Protein AF-0000000073405366 (afdb_homodimer)

Organism: Sulfolobus acidocaldarius (strain ATCC 33909 / DSM 639 / JCM 8929 / NBRC 15157 / NCIMB 11770) (NCBI:txid330779)

Secondary structure (DSSP, 8-state):
-EEEEEEHHHHHHHHHHHTT--EEEE---TTTHHHHHHHHHHHHTTS---EEEE-SSHHHHHHHHHHHHHTT--EEEEE-HHHHHHTHHHHHHHHHTT---EEEEEE----SS---S--SHHHHTTTTSS-EEEE-SSHHHHHHHHHHHHHHHT-TTT---EEEEEETTTTTT-EEEEEEPPHHHHHHHSPSPEES---BTTB----SPPPPHHHHHHHHHHHHHHHHHHHHHHHHHHHHHHHHT-TTS--SSSSEEES-TT-SEEEEE-STTHHHHHHHHHHHHHTT--EEEEE-SEEES--HHHHHHHHTT-SEEEEEESS-BTTTB-HHHHHHHTT-SSS-EEEEE--GGG----HHHHHHHHHHHHH--S-SEEE--SS------PPPPEE--/-EEEEEEHHHHHHHHHHHTT--EEEE---TTTHHHHHHHHHHHHTTS---EEEE-SSHHHHHHHHHHHHHTT--EEEEE-HHHHHHTHHHHHHHHHTT---EEEEEE---SSS---S--SHHHHTTTTSS-EEEE-SSHHHHHHHHHHHHHHHT-TTT---EEEEEETTTTTT-EEEEEEPPHHHHHHHS-S-EES---BTTB----SPPPPHHHHHHHHHHHHHHHHHHHHHHHHHHHHHHHHT--SS--SSSSEEES-TT-SEEEEE-STTHHHHHHHHHHHHHTT--EEEEE-SEEES--HHHHHHHHTT-SEEEEEESS-BTTTB-HHHHHHHTT-SSS-EEEEE--GGG----HHHHHHHHHHHHH--S-SEEE--SS------PPPPEE--

Foldseek 3Di:
DDKDWDFLLLLLLLLCLLLQFAEFQEEDDPPNNVNLVNNVVCVVVVSHNHHYDYDDALLVRLVVQLQCQLQVTAGEYEEEAVSLVSVQVVLLVSQLQLTEYEYEYQYFFHDVVDFRFWFCASVLVNLVRLAWEFEDQASQRSNLVRLVQQQLCQPPLASGYYYYYATGPPRRHGIDIYDRWDSVLSCVLHDRGDDDHHCDVVDHDDGPDDDPPVRSVVSVVSSVVSQVVSQCVQLVSQVVCCVRTNVPDRSNHQKDKFLQPQALEEEEEEHNQVVLLNVLCVVVVVVVHRYIYIYHGISTPPDLVVLCVRHEPHQAYEYEHSHAPPPPAHPVQVVSPVRYPRHQYAYEHECYSNQDQGNVNSNVVVVVVVVPDDDRYHYDHPDDDDDDDDDDDDDDD/DDKDWDFLLLLLLLLCLLLQFAEFQEEDDPPNNVNLVNNVVCVVVVSHNHHYDYDDALLVRLVVQLQCQLQQTAGEYEEEAVRLVSVQVVLLVSQLQLTEYEYEYQYFFHDVVDFRFWFCASVLVNLVRLAWEFEDQASQRSNLVRLVQQQLCQPPLASGYYYYYAHGPVRRHGIDIYDRWDSVLSCVLHDRGDDDHHCDVVDHDDGPDDDDPVRSVVSVVSSVVSQVVSQCVQLVSQVVCCVRTNVPDRSNHQKDKFLQPQALEEEEEEHNQVVLLNVLCVVVVVVVHRYIYIYHGISTPPDLVVLCVRHEPHQAYEYEHSHAPPPPAHPVQVVSPVRYPRHQYAYEHECYSNQDQGNVNSNVVVVVVVVPDDDRYHYDHPDDDDDDDDDDDDDDD

Sequence (794 aa):
MIRKIISGNEAVATAVKLARVGLTGIYPITPQTSIIEKLAEMKAQGEIQTEIVRVESEHSAMAATYGAALAGIRAFTATASQGLLYMHEMVWWVAGSRVPVVMVVGTRAVGAPWNIWNEHTDFTSERDSGWIMAFASNPQEALDLTIQAFRISEDERVFLPVMVGMDGFILSHTKTNVLIPDQEQIDDYLPPRRQPYVIDPEDPVEIGNMFPPEGYMKLRESIHLALKNSEDIIRQHGREYNKKVSPMIDYSTLNSSYRLEDADYAVVLMGAWAGDAMEAIDVLREKGIKIGMLRVRYLRPWSEKEIRENLEGKKGVLVLDRSTSFGRGGPLYIEVKSTIRDTEVKDIVTGLGGVTVGKSDMIYLFSKFVEGIKEDVTWYYPKEVGKLDVRTPRDIEMIRKIISGNEAVATAVKLARVGLTGIYPITPQTSIIEKLAEMKAQGEIQTEIVRVESEHSAMAATYGAALAGIRAFTATASQGLLYMHEMVWWVAGSRVPVVMVVGTRAVGAPWNIWNEHTDFTSERDSGWIMAFASNPQEALDLTIQAFRISEDERVFLPVMVGMDGFILSHTKTNVLIPDQEQIDDYLPPRRQPYVIDPEDPVEIGNMFPPEGYMKLRESIHLALKNSEDIIRQHGREYNKKVSPMIDYSTLNSSYRLEDADYAVVLMGAWAGDAMEAIDVLREKGIKIGMLRVRYLRPWSEKEIRENLEGKKGVLVLDRSTSFGRGGPLYIEVKSTIRDTEVKDIVTGLGGVTVGKSDMIYLFSKFVEGIKEDVTWYYPKEVGKLDVRTPRDIE

pLDDT: mean 93.18, std 9.95, range [49.56, 98.94]

Structure (mmCIF, N/CA/C/O backbone):
data_AF-0000000073405366-model_v1
#
loop_
_entity.id
_entity.type
_entity.pdbx_description
1 polymer '2-oxoacid oxidoreductase (ferredoxin)'
#
loop_
_atom_site.group_PDB
_atom_site.id
_atom_site.type_symbol
_atom_site.label_atom_id
_atom_site.label_alt_id
_atom_site.label_comp_id
_atom_site.label_asym_id
_atom_site.label_entity_id
_atom_site.label_seq_id
_atom_site.pdbx_PDB_ins_code
_atom_site.Cartn_x
_atom_site.Cartn_y
_atom_site.Cartn_z
_atom_site.occupancy
_atom_site.B_iso_or_equiv
_atom_site.auth_seq_id
_atom_site.auth_comp_id
_atom_site.auth_asym_id
_atom_site.auth_atom_id
_atom_site.pdbx_PDB_model_num
ATOM 1 N N . MET A 1 1 ? 0.13 38.062 13.352 1 87.19 1 MET A N 1
ATOM 2 C CA . MET A 1 1 ? -0.837 37.031 12.992 1 87.19 1 MET A CA 1
ATOM 3 C C . MET A 1 1 ? -2.232 37.625 12.828 1 87.19 1 MET A C 1
ATOM 5 O O . MET A 1 1 ? -2.594 38.562 13.539 1 87.19 1 MET A O 1
ATOM 9 N N . ILE A 1 2 ? -2.934 37.188 11.883 1 91.75 2 ILE A N 1
ATOM 10 C CA . ILE A 1 2 ? -4.293 37.656 11.641 1 91.75 2 ILE A CA 1
ATOM 11 C C . ILE A 1 2 ? -5.25 36.469 11.586 1 91.75 2 ILE A C 1
ATOM 13 O O . ILE A 1 2 ? -4.918 35.406 11.023 1 91.75 2 ILE A O 1
ATOM 17 N N . ARG A 1 3 ? -6.375 36.656 12.195 1 94.31 3 ARG A N 1
ATOM 18 C CA . ARG A 1 3 ? -7.41 35.625 12.148 1 94.31 3 ARG A CA 1
ATOM 19 C C . ARG A 1 3 ? -8.328 35.812 10.945 1 94.31 3 ARG A C 1
ATOM 21 O O . ARG A 1 3 ? -8.797 36.938 10.703 1 94.31 3 ARG A O 1
ATOM 28 N N . LYS A 1 4 ? -8.516 34.781 10.188 1 95.88 4 LYS A N 1
ATOM 29 C CA . LYS A 1 4 ? -9.398 34.812 9.031 1 95.88 4 LYS A CA 1
ATOM 30 C C . LYS A 1 4 ? -10.305 33.594 8.984 1 95.88 4 LYS A C 1
ATOM 32 O O . LYS A 1 4 ? -9.922 32.5 9.438 1 95.88 4 LYS A O 1
ATOM 37 N N . ILE A 1 5 ? -11.492 33.75 8.461 1 97.31 5 ILE A N 1
ATOM 38 C CA . ILE A 1 5 ? -12.383 32.625 8.195 1 97.31 5 ILE A CA 1
ATOM 39 C C . ILE A 1 5 ? -12.148 32.094 6.777 1 97.31 5 ILE A C 1
ATOM 41 O O . ILE A 1 5 ? -12.555 32.719 5.801 1 97.31 5 ILE A O 1
ATOM 45 N N . ILE A 1 6 ? -11.5 30.969 6.676 1 96.75 6 ILE A N 1
ATOM 46 C CA . ILE A 1 6 ? -11.156 30.438 5.363 1 96.75 6 ILE A CA 1
ATOM 47 C C . ILE A 1 6 ? -11.289 28.922 5.375 1 96.75 6 ILE A C 1
ATOM 49 O O . ILE A 1 6 ? -11.359 28.297 6.441 1 96.75 6 ILE A O 1
ATOM 53 N N . SER A 1 7 ? -11.367 28.297 4.215 1 97.06 7 SER A N 1
ATOM 54 C CA . SER A 1 7 ? -11.469 26.859 4.047 1 97.06 7 SER A CA 1
ATOM 55 C C . SER A 1 7 ? -10.102 26.203 4.109 1 97.06 7 SER A C 1
ATOM 57 O O . SER A 1 7 ? -9.07 26.875 4.094 1 97.06 7 SER A O 1
ATOM 59 N N . GLY A 1 8 ? -10.102 24.875 4.215 1 97.56 8 GLY A N 1
ATOM 60 C CA . GLY A 1 8 ? -8.844 24.141 4.145 1 97.56 8 GLY A CA 1
ATOM 61 C C . GLY A 1 8 ? -8.055 24.438 2.885 1 97.56 8 GLY A C 1
ATOM 62 O O . GLY A 1 8 ? -6.832 24.609 2.939 1 97.56 8 GLY A O 1
ATOM 63 N N . ASN A 1 9 ? -8.711 24.484 1.724 1 98.12 9 ASN A N 1
ATOM 64 C CA . ASN A 1 9 ? -8.055 24.797 0.458 1 98.12 9 ASN A CA 1
ATOM 65 C C . ASN A 1 9 ? -7.414 26.172 0.483 1 98.12 9 ASN A C 1
ATOM 67 O O . ASN A 1 9 ? -6.285 26.344 0.017 1 98.12 9 ASN A O 1
ATOM 71 N N . GLU A 1 10 ? -8.164 27.125 0.992 1 97.94 10 GLU A N 1
ATOM 72 C CA . GLU A 1 10 ? -7.625 28.469 1.1 1 97.94 10 GLU A CA 1
ATOM 73 C C . GLU A 1 10 ? -6.449 28.531 2.066 1 97.94 10 GLU A C 1
ATOM 75 O O . GLU A 1 10 ? -5.492 29.281 1.854 1 97.94 10 GLU A O 1
ATOM 80 N N . ALA A 1 11 ? -6.551 27.781 3.154 1 98.19 11 ALA A N 1
ATOM 81 C CA . ALA A 1 11 ? -5.457 27.688 4.117 1 98.19 11 ALA A CA 1
ATOM 82 C C . ALA A 1 11 ? -4.191 27.156 3.457 1 98.19 11 ALA A C 1
ATOM 84 O O . ALA A 1 11 ? -3.094 27.656 3.691 1 98.19 11 ALA A O 1
ATOM 85 N N . VAL A 1 12 ? -4.328 26.156 2.645 1 98.5 12 VAL A N 1
ATOM 86 C CA . VAL A 1 12 ? -3.197 25.547 1.94 1 98.5 12 VAL A CA 1
ATOM 87 C C . VAL A 1 12 ? -2.602 26.562 0.965 1 98.5 12 VAL A C 1
ATOM 89 O O . VAL A 1 12 ? -1.381 26.719 0.89 1 98.5 12 VAL A O 1
ATOM 92 N N . ALA A 1 13 ? -3.467 27.203 0.188 1 98.38 13 ALA A N 1
ATOM 93 C CA . ALA A 1 13 ? -2.984 28.234 -0.733 1 98.38 13 ALA A CA 1
ATOM 94 C C . ALA A 1 13 ? -2.199 29.312 0.009 1 98.38 13 ALA A C 1
ATOM 96 O O . ALA A 1 13 ? -1.168 29.781 -0.478 1 98.38 13 ALA A O 1
ATOM 97 N N . THR A 1 14 ? -2.734 29.719 1.136 1 98.19 14 THR A N 1
ATOM 98 C CA . THR A 1 14 ? -2.064 30.703 1.973 1 98.19 14 THR A CA 1
ATOM 99 C C . THR A 1 14 ? -0.698 30.188 2.424 1 98.19 14 THR A C 1
ATOM 101 O O . THR A 1 14 ? 0.279 30.938 2.432 1 98.19 14 THR A O 1
ATOM 104 N N . ALA A 1 15 ? -0.634 28.938 2.84 1 98.5 15 ALA A N 1
ATOM 105 C CA . ALA A 1 15 ? 0.636 28.328 3.24 1 98.5 15 ALA A CA 1
ATOM 106 C C . ALA A 1 15 ? 1.645 28.375 2.096 1 98.5 15 ALA A C 1
ATOM 108 O O . ALA A 1 15 ? 2.83 28.641 2.312 1 98.5 15 ALA A O 1
ATOM 109 N N . VAL A 1 16 ? 1.197 28.047 0.894 1 98.38 16 VAL A N 1
ATOM 110 C CA . VAL A 1 16 ? 2.041 28.031 -0.297 1 98.38 16 VAL A CA 1
ATOM 111 C C . VAL A 1 16 ? 2.598 29.438 -0.542 1 98.38 16 VAL A C 1
ATOM 113 O O . VAL A 1 16 ? 3.779 29.594 -0.856 1 98.38 16 VAL A O 1
ATOM 116 N N . LYS A 1 17 ? 1.745 30.453 -0.417 1 98.19 17 LYS A N 1
ATOM 117 C CA . LYS A 1 17 ? 2.164 31.844 -0.523 1 98.19 17 LYS A CA 1
ATOM 118 C C . LYS A 1 17 ? 3.229 32.188 0.518 1 98.19 17 LYS A C 1
ATOM 120 O O . LYS A 1 17 ? 4.293 32.688 0.179 1 98.19 17 LYS A O 1
ATOM 125 N N . LEU A 1 18 ? 2.918 31.844 1.74 1 97.88 18 LEU A N 1
ATOM 126 C CA . LEU A 1 18 ? 3.799 32.188 2.852 1 97.88 18 LEU A CA 1
ATOM 127 C C . LEU A 1 18 ? 5.145 31.484 2.715 1 97.88 18 LEU A C 1
ATOM 129 O O . LEU A 1 18 ? 6.176 32.031 3.135 1 97.88 18 LEU A O 1
ATOM 133 N N . ALA A 1 19 ? 5.168 30.312 2.119 1 98 19 ALA A N 1
ATOM 134 C CA . ALA A 1 19 ? 6.391 29.531 1.952 1 98 19 ALA A CA 1
ATOM 135 C C . ALA A 1 19 ? 7.195 30.016 0.75 1 98 19 ALA A C 1
ATOM 137 O O . ALA A 1 19 ? 8.281 29.5 0.473 1 98 19 ALA A O 1
ATOM 138 N N . ARG A 1 20 ? 6.691 30.953 -0.008 1 96.88 20 ARG A N 1
ATOM 139 C CA . ARG A 1 20 ? 7.34 31.531 -1.18 1 96.88 20 ARG A CA 1
ATOM 140 C C . ARG A 1 20 ? 7.656 30.469 -2.217 1 96.88 20 ARG A C 1
ATOM 142 O O . ARG A 1 20 ? 8.789 30.375 -2.695 1 96.88 20 ARG A O 1
ATOM 149 N N . VAL A 1 21 ? 6.676 29.625 -2.504 1 97.5 21 VAL A N 1
ATOM 150 C CA . VAL A 1 21 ? 6.805 28.578 -3.514 1 97.5 21 VAL A CA 1
ATOM 151 C C . VAL A 1 21 ? 7.066 29.203 -4.879 1 97.5 21 VAL A C 1
ATOM 153 O O . VAL A 1 21 ? 6.438 30.203 -5.238 1 97.5 21 VAL A O 1
ATOM 156 N N . GLY A 1 22 ? 8.008 28.609 -5.602 1 96.56 22 GLY A N 1
ATOM 157 C CA . GLY A 1 22 ? 8.383 29.172 -6.891 1 96.56 22 GLY A CA 1
ATOM 158 C C . GLY A 1 22 ? 7.582 28.594 -8.047 1 96.56 22 GLY A C 1
ATOM 159 O O . GLY A 1 22 ? 7.348 29.281 -9.047 1 96.56 22 GLY A O 1
ATOM 160 N N . LEU A 1 23 ? 7.23 27.359 -7.934 1 96.75 23 LEU A N 1
ATOM 161 C CA . LEU A 1 23 ? 6.492 26.734 -9.023 1 96.75 23 LEU A CA 1
ATOM 162 C C . LEU A 1 23 ? 5.488 25.719 -8.492 1 96.75 23 LEU A C 1
ATOM 164 O O . LEU A 1 23 ? 5.789 24.969 -7.559 1 96.75 23 LEU A O 1
ATOM 168 N N . THR A 1 24 ? 4.32 25.719 -9.102 1 96.06 24 THR A N 1
ATOM 169 C CA . THR A 1 24 ? 3.287 24.734 -8.812 1 96.06 24 THR A CA 1
ATOM 170 C C . THR A 1 24 ? 2.793 24.078 -10.102 1 96.06 24 THR A C 1
ATOM 172 O O . THR A 1 24 ? 2.246 24.75 -10.977 1 96.06 24 THR A O 1
ATOM 175 N N . GLY A 1 25 ? 3.057 22.75 -10.25 1 94.19 25 GLY A N 1
ATOM 176 C CA . GLY A 1 25 ? 2.426 21.969 -11.305 1 94.19 25 GLY A CA 1
ATOM 177 C C . GLY A 1 25 ? 1.06 21.438 -10.922 1 94.19 25 GLY A C 1
ATOM 178 O O . GLY A 1 25 ? 0.93 20.688 -9.953 1 94.19 25 GLY A O 1
ATOM 179 N N . ILE A 1 26 ? 0.055 21.875 -11.773 1 91.12 26 ILE A N 1
ATOM 180 C CA . ILE A 1 26 ? -1.271 21.531 -11.273 1 91.12 26 ILE A CA 1
ATOM 181 C C . ILE A 1 26 ? -2.135 21 -12.414 1 91.12 26 ILE A C 1
ATOM 183 O O . ILE A 1 26 ? -1.91 21.344 -13.578 1 91.12 26 ILE A O 1
ATOM 187 N N . TYR A 1 27 ? -3.023 20.109 -12.141 1 90.25 27 TYR A N 1
ATOM 188 C CA . TYR A 1 27 ? -4.145 19.609 -12.93 1 90.25 27 TYR A CA 1
ATOM 189 C C . TYR A 1 27 ? -5.434 19.625 -12.125 1 90.25 27 TYR A C 1
ATOM 191 O O . TYR A 1 27 ? -5.445 19.219 -10.953 1 90.25 27 TYR A O 1
ATOM 199 N N . PRO A 1 28 ? -6.539 20.094 -12.711 1 88.62 28 PRO A N 1
ATOM 200 C CA . PRO A 1 28 ? -7.77 20.234 -11.93 1 88.62 28 PRO A CA 1
ATOM 201 C C . PRO A 1 28 ? -8.383 18.891 -11.547 1 88.62 28 PRO A C 1
ATOM 203 O O . PRO A 1 28 ? -8.5 18 -12.398 1 88.62 28 PRO A O 1
ATOM 206 N N . ILE A 1 29 ? -8.766 18.766 -10.359 1 88.62 29 ILE A N 1
ATOM 207 C CA . ILE A 1 29 ? -9.539 17.641 -9.844 1 88.62 29 ILE A CA 1
ATOM 208 C C . ILE A 1 29 ? -10.172 18.016 -8.508 1 88.62 29 ILE A C 1
ATOM 210 O O . ILE A 1 29 ? -9.469 18.406 -7.57 1 88.62 29 ILE A O 1
ATOM 214 N N . THR A 1 30 ? -11.43 17.891 -8.453 1 84.94 30 THR A N 1
ATOM 215 C CA . THR A 1 30 ? -12.133 18.141 -7.199 1 84.94 30 THR A CA 1
ATOM 216 C C . THR A 1 30 ? -11.695 17.141 -6.137 1 84.94 30 THR A C 1
ATOM 218 O O . THR A 1 30 ? -11.492 15.953 -6.434 1 84.94 30 THR A O 1
ATOM 221 N N . PRO A 1 31 ? -11.383 17.562 -4.883 1 90.81 31 PRO A N 1
ATOM 222 C CA . PRO A 1 31 ? -11.797 18.844 -4.301 1 90.81 31 PRO A CA 1
ATOM 223 C C . PRO A 1 31 ? -10.648 19.844 -4.207 1 90.81 31 PRO A C 1
ATOM 225 O O . PRO A 1 31 ? -10.836 20.969 -3.705 1 90.81 31 PRO A O 1
ATOM 228 N N . GLN A 1 32 ? -9.547 19.562 -4.715 1 87.62 32 GLN A N 1
ATOM 229 C CA . GLN A 1 32 ? -8.398 20.422 -4.457 1 87.62 32 GLN A CA 1
ATOM 230 C C . GLN A 1 32 ? -8.336 21.578 -5.457 1 87.62 32 GLN A C 1
ATOM 232 O O . GLN A 1 32 ? -7.496 22.469 -5.328 1 87.62 32 GLN A O 1
ATOM 237 N N . THR A 1 33 ? -9.234 21.609 -6.426 1 87 33 THR A N 1
ATOM 238 C CA . THR A 1 33 ? -9.195 22.578 -7.52 1 87 33 THR A CA 1
ATOM 239 C C . THR A 1 33 ? -9.211 24 -6.98 1 87 33 THR A C 1
ATOM 241 O O . THR A 1 33 ? -8.578 24.891 -7.551 1 87 33 THR A O 1
ATOM 244 N N . SER A 1 34 ? -9.852 24.188 -5.879 1 92.94 34 SER A N 1
ATOM 245 C CA . SER A 1 34 ? -9.977 25.516 -5.297 1 92.94 34 SER A CA 1
ATOM 246 C C . SER A 1 34 ? -8.625 26.031 -4.801 1 92.94 34 SER A C 1
ATOM 248 O O . SER A 1 34 ? -8.414 27.234 -4.691 1 92.94 34 SER A O 1
ATOM 250 N N . ILE A 1 35 ? -7.66 25.156 -4.465 1 95.62 35 ILE A N 1
ATOM 251 C CA . ILE A 1 35 ? -6.305 25.578 -4.129 1 95.62 35 ILE A CA 1
ATOM 252 C C . ILE A 1 35 ? -5.664 26.266 -5.332 1 95.62 35 ILE A C 1
ATOM 254 O O . ILE A 1 35 ? -5.086 27.344 -5.203 1 95.62 35 ILE A O 1
ATOM 258 N N . ILE A 1 36 ? -5.805 25.625 -6.449 1 91.69 36 ILE A N 1
ATOM 259 C CA . ILE A 1 36 ? -5.234 26.109 -7.699 1 91.69 36 ILE A CA 1
ATOM 260 C C . ILE A 1 36 ? -5.855 27.469 -8.047 1 91.69 36 ILE A C 1
ATOM 262 O O . ILE A 1 36 ? -5.148 28.406 -8.43 1 91.69 36 ILE A O 1
ATOM 266 N N . GLU A 1 37 ? -7.133 27.5 -7.941 1 94.12 37 GLU A N 1
ATOM 267 C CA . GLU A 1 37 ? -7.848 28.75 -8.242 1 94.12 37 GLU A CA 1
ATOM 268 C C . GLU A 1 37 ? -7.375 29.875 -7.34 1 94.12 37 GLU A C 1
ATOM 270 O O . GLU A 1 37 ? -7.184 31.016 -7.805 1 94.12 37 GLU A O 1
ATOM 275 N N . LYS A 1 38 ? -7.242 29.578 -6.133 1 96.31 38 LYS A N 1
ATOM 276 C CA . LYS A 1 38 ? -6.805 30.609 -5.184 1 96.31 38 LYS A CA 1
ATOM 277 C C . LYS A 1 38 ? -5.383 31.062 -5.488 1 96.31 38 LYS A C 1
ATOM 279 O O . LYS A 1 38 ? -5.078 32.25 -5.402 1 96.31 38 LYS A O 1
ATOM 284 N N . LEU A 1 39 ? -4.504 30.156 -5.809 1 96.62 39 LEU A N 1
ATOM 285 C CA . LEU A 1 39 ? -3.141 30.516 -6.18 1 96.62 39 LEU A CA 1
ATOM 286 C C . LEU A 1 39 ? -3.125 31.391 -7.434 1 96.62 39 LEU A C 1
ATOM 288 O O . LEU A 1 39 ? -2.363 32.344 -7.52 1 96.62 39 LEU A O 1
ATOM 292 N N . ALA A 1 40 ? -3.936 31.031 -8.352 1 95.19 40 ALA A N 1
ATOM 293 C CA . ALA A 1 40 ? -4.055 31.812 -9.57 1 95.19 40 ALA A CA 1
ATOM 294 C C . ALA A 1 40 ? -4.531 33.219 -9.266 1 95.19 40 ALA A C 1
ATOM 296 O O . ALA A 1 40 ? -4.043 34.188 -9.852 1 95.19 40 ALA A O 1
ATOM 297 N N . GLU A 1 41 ? -5.473 33.281 -8.438 1 96.94 41 GLU A N 1
ATOM 298 C CA . GLU A 1 41 ? -5.98 34.594 -8.008 1 96.94 41 GLU A CA 1
ATOM 299 C C . GLU A 1 41 ? -4.887 35.406 -7.348 1 96.94 41 GLU A C 1
ATOM 301 O O . GLU A 1 41 ? -4.734 36.594 -7.648 1 96.94 41 GLU A O 1
ATOM 306 N N . MET A 1 42 ? -4.215 34.844 -6.449 1 97.38 42 MET A N 1
ATOM 307 C CA . MET A 1 42 ? -3.127 35.531 -5.754 1 97.38 42 MET A CA 1
ATOM 308 C C . MET A 1 42 ? -2.074 36 -6.742 1 97.38 42 MET A C 1
ATOM 310 O O . MET A 1 42 ? -1.527 37.094 -6.578 1 97.38 42 MET A O 1
ATOM 314 N N . LYS A 1 43 ? -1.771 35.188 -7.695 1 96.56 43 LYS A N 1
ATOM 315 C CA . LYS A 1 43 ? -0.799 35.562 -8.711 1 96.56 43 LYS A CA 1
ATOM 316 C C . LYS A 1 43 ? -1.302 36.75 -9.531 1 96.56 43 LYS A C 1
ATOM 318 O O . LYS A 1 43 ? -0.557 37.719 -9.773 1 96.56 43 LYS A O 1
ATOM 323 N N . ALA A 1 44 ? -2.5 36.688 -9.953 1 96.62 44 ALA A N 1
ATOM 324 C CA . ALA A 1 44 ? -3.115 37.75 -10.727 1 96.62 44 ALA A CA 1
ATOM 325 C C . ALA A 1 44 ? -3.107 39.062 -9.953 1 96.62 44 ALA A C 1
ATOM 327 O O . ALA A 1 44 ? -2.969 40.125 -10.547 1 96.62 44 ALA A O 1
ATOM 328 N N . GLN A 1 45 ? -3.211 38.969 -8.703 1 97.5 45 GLN A N 1
ATOM 329 C CA . GLN A 1 45 ? -3.248 40.125 -7.836 1 97.5 45 GLN A CA 1
ATOM 330 C C . GLN A 1 45 ? -1.838 40.594 -7.469 1 97.5 45 GLN A C 1
ATOM 332 O O . GLN A 1 45 ? -1.667 41.594 -6.762 1 97.5 45 GLN A O 1
ATOM 337 N N . GLY A 1 46 ? -0.844 39.844 -7.852 1 96.38 46 GLY A N 1
ATOM 338 C CA . GLY A 1 46 ? 0.542 40.188 -7.594 1 96.38 46 GLY A CA 1
ATOM 339 C C . GLY A 1 46 ? 0.996 39.844 -6.188 1 96.38 46 GLY A C 1
ATOM 340 O O . GLY A 1 46 ? 2.016 40.344 -5.719 1 96.38 46 GLY A O 1
ATOM 341 N N . GLU A 1 47 ? 0.213 38.969 -5.594 1 96 47 GLU A N 1
ATOM 342 C CA . GLU A 1 47 ? 0.528 38.625 -4.215 1 96 47 GLU A CA 1
ATOM 343 C C . GLU A 1 47 ? 1.633 37.562 -4.16 1 96 47 GLU A C 1
ATOM 345 O O . GLU A 1 47 ? 2.34 37.438 -3.156 1 96 47 GLU A O 1
ATOM 350 N N . ILE A 1 48 ? 1.659 36.75 -5.207 1 95.62 48 ILE A N 1
ATOM 351 C CA . ILE A 1 48 ? 2.695 35.719 -5.254 1 95.62 48 ILE A CA 1
ATOM 352 C C . ILE A 1 48 ? 3.387 35.75 -6.613 1 95.62 48 ILE A C 1
ATOM 354 O O . ILE A 1 48 ? 2.828 36.25 -7.594 1 95.62 48 ILE A O 1
ATOM 358 N N . GLN A 1 49 ? 4.633 35.188 -6.684 1 93.69 49 GLN A N 1
ATOM 359 C CA . GLN A 1 49 ? 5.41 35.094 -7.914 1 93.69 49 GLN A CA 1
ATOM 360 C C . GLN A 1 49 ? 5.473 33.656 -8.398 1 93.69 49 GLN A C 1
ATOM 362 O O . GLN A 1 49 ? 6.145 33.344 -9.383 1 93.69 49 GLN A O 1
ATOM 367 N N . THR A 1 50 ? 4.777 32.812 -7.777 1 94 50 THR A N 1
ATOM 368 C CA . THR A 1 50 ? 4.766 31.406 -8.094 1 94 50 THR A CA 1
ATOM 369 C C . THR A 1 50 ? 4.344 31.172 -9.539 1 94 50 THR A C 1
ATOM 371 O O . THR A 1 50 ? 3.34 31.719 -9.992 1 94 50 THR A O 1
ATOM 374 N N . GLU A 1 51 ? 5.102 30.422 -10.281 1 95.31 51 GLU A N 1
ATOM 375 C CA . GLU A 1 51 ? 4.684 30 -11.609 1 95.31 51 GLU A CA 1
ATOM 376 C C . GLU A 1 51 ? 3.654 28.875 -11.523 1 95.31 51 GLU A C 1
ATOM 378 O O . GLU A 1 51 ? 3.889 27.859 -10.867 1 95.31 51 GLU A O 1
ATOM 383 N N . ILE A 1 52 ? 2.564 29.062 -12.125 1 94.5 52 ILE A N 1
ATOM 384 C CA . ILE A 1 52 ? 1.504 28.062 -12.164 1 94.5 52 ILE A CA 1
ATOM 385 C C . ILE A 1 52 ? 1.5 27.359 -13.516 1 94.5 52 ILE A C 1
ATOM 387 O O . ILE A 1 52 ? 1.149 27.969 -14.531 1 94.5 52 ILE A O 1
ATOM 391 N N . VAL A 1 53 ? 1.855 26.109 -13.516 1 92.94 53 VAL A N 1
ATOM 392 C CA . VAL A 1 53 ? 1.972 25.359 -14.758 1 92.94 53 VAL A CA 1
ATOM 393 C C . VAL A 1 53 ? 0.802 24.375 -14.883 1 92.94 53 VAL A C 1
ATOM 395 O O . VAL A 1 53 ? 0.688 23.438 -14.094 1 92.94 53 VAL A O 1
ATOM 398 N N . ARG A 1 54 ? -0.012 24.641 -15.852 1 88.5 54 ARG A N 1
ATOM 399 C CA . ARG A 1 54 ? -1.104 23.719 -16.156 1 88.5 54 ARG A CA 1
ATOM 400 C C . ARG A 1 54 ? -0.653 22.625 -17.125 1 88.5 54 ARG A C 1
ATOM 402 O O . ARG A 1 54 ? -0.018 22.922 -18.141 1 88.5 54 ARG A O 1
ATOM 409 N N . VAL A 1 55 ? -0.967 21.406 -16.719 1 89.12 55 VAL A N 1
ATOM 410 C CA . VAL A 1 55 ? -0.465 20.297 -17.516 1 89.12 55 VAL A CA 1
ATOM 411 C C . VAL A 1 55 ? -1.628 19.406 -17.953 1 89.12 55 VAL A C 1
ATOM 413 O O . VAL A 1 55 ? -2.783 19.688 -17.625 1 89.12 55 VAL A O 1
ATOM 416 N N . GLU A 1 56 ? -1.297 18.406 -18.75 1 84.69 56 GLU A N 1
ATOM 417 C CA . GLU A 1 56 ? -2.32 17.609 -19.406 1 84.69 56 GLU A CA 1
ATOM 418 C C . GLU A 1 56 ? -2.836 16.5 -18.5 1 84.69 56 GLU A C 1
ATOM 420 O O . GLU A 1 56 ? -3.852 15.867 -18.781 1 84.69 56 GLU A O 1
ATOM 425 N N . SER A 1 57 ? -2.137 16.234 -17.438 1 86.56 57 SER A N 1
ATOM 426 C CA . SER A 1 57 ? -2.547 15.188 -16.516 1 86.56 57 SER A CA 1
ATOM 427 C C . SER A 1 57 ? -1.856 15.328 -15.164 1 86.56 57 SER A C 1
ATOM 429 O O . SER A 1 57 ? -0.923 16.125 -15.023 1 86.56 57 SER A O 1
ATOM 431 N N . GLU A 1 58 ? -2.348 14.602 -14.266 1 84.38 58 GLU A N 1
ATOM 432 C CA . GLU A 1 58 ? -1.729 14.602 -12.945 1 84.38 58 GLU A CA 1
ATOM 433 C C . GLU A 1 58 ? -0.326 14 -12.992 1 84.38 58 GLU A C 1
ATOM 435 O O . GLU A 1 58 ? 0.561 14.422 -12.25 1 84.38 58 GLU A O 1
ATOM 440 N N . HIS A 1 59 ? -0.149 13 -13.789 1 86.75 59 HIS A N 1
ATOM 441 C CA . HIS A 1 59 ? 1.198 12.484 -13.992 1 86.75 59 HIS A CA 1
ATOM 442 C C . HIS A 1 59 ? 2.154 13.594 -14.422 1 86.75 59 HIS A C 1
ATOM 444 O O . HIS A 1 59 ? 3.254 13.719 -13.875 1 86.75 59 HIS A O 1
ATOM 450 N N . SER A 1 60 ? 1.721 14.383 -15.305 1 90.12 60 SER A N 1
ATOM 451 C CA . SER A 1 60 ? 2.531 15.484 -15.805 1 90.12 60 SER A CA 1
ATOM 452 C C . SER A 1 60 ? 2.68 16.578 -14.758 1 90.12 60 SER A C 1
ATOM 454 O O . SER A 1 60 ? 3.701 17.266 -14.711 1 90.12 60 SER A O 1
ATOM 456 N N . ALA A 1 61 ? 1.671 16.781 -13.945 1 92.25 61 ALA A N 1
ATOM 457 C CA . ALA A 1 61 ? 1.742 17.781 -12.883 1 92.25 61 ALA A CA 1
ATOM 458 C C . ALA A 1 61 ? 2.883 17.469 -11.914 1 92.25 61 ALA A C 1
ATOM 460 O O . ALA A 1 61 ? 3.68 18.344 -11.586 1 92.25 61 ALA A O 1
ATOM 461 N N . MET A 1 62 ? 2.965 16.234 -11.5 1 95.19 62 MET A N 1
ATOM 462 C CA . MET A 1 62 ? 4.039 15.836 -10.594 1 95.19 62 MET A CA 1
ATOM 463 C C . MET A 1 62 ? 5.391 15.867 -11.305 1 95.19 62 MET A C 1
ATOM 465 O O . MET A 1 62 ? 6.398 16.25 -10.703 1 95.19 62 MET A O 1
ATOM 469 N N . ALA A 1 63 ? 5.391 15.477 -12.57 1 94.44 63 ALA A N 1
ATOM 470 C CA . ALA A 1 63 ? 6.641 15.508 -13.328 1 94.44 63 ALA A CA 1
ATOM 471 C C . ALA A 1 63 ? 7.184 16.938 -13.438 1 94.44 63 ALA A C 1
ATOM 473 O O . ALA A 1 63 ? 8.383 17.156 -13.25 1 94.44 63 ALA A O 1
ATOM 474 N N . ALA A 1 64 ? 6.316 17.859 -13.75 1 95.19 64 ALA A N 1
ATOM 475 C CA . ALA A 1 64 ? 6.711 19.266 -13.844 1 95.19 64 ALA A CA 1
ATOM 476 C C . ALA A 1 64 ? 7.184 19.797 -12.492 1 95.19 64 ALA A C 1
ATOM 478 O O . ALA A 1 64 ? 8.188 20.5 -12.414 1 95.19 64 ALA A O 1
ATOM 479 N N . THR A 1 65 ? 6.457 19.516 -11.453 1 96.75 65 THR A N 1
ATOM 480 C CA . THR A 1 65 ? 6.812 19.922 -10.094 1 96.75 65 THR A CA 1
ATOM 481 C C . THR A 1 65 ? 8.172 19.344 -9.695 1 96.75 65 THR A C 1
ATOM 483 O O . THR A 1 65 ? 9.008 20.047 -9.141 1 96.75 65 THR A O 1
ATOM 486 N N . TYR A 1 66 ? 8.344 18.078 -10.016 1 95.62 66 TYR A N 1
ATOM 487 C CA . TYR A 1 66 ? 9.602 17.375 -9.766 1 95.62 66 TYR A CA 1
ATOM 488 C C . TYR A 1 66 ? 10.75 18.047 -10.508 1 95.62 66 TYR A C 1
ATOM 490 O O . TYR A 1 66 ? 11.812 18.281 -9.93 1 95.62 66 TYR A O 1
ATOM 498 N N . GLY A 1 67 ? 10.539 18.344 -11.789 1 93.56 67 GLY A N 1
ATOM 499 C CA . GLY A 1 67 ? 11.562 19.031 -12.57 1 93.56 67 GLY A CA 1
ATOM 500 C C . GLY A 1 67 ? 11.977 20.359 -11.977 1 93.56 67 GLY A C 1
ATOM 501 O O . GLY A 1 67 ? 13.164 20.672 -11.906 1 93.56 67 GLY A O 1
ATOM 502 N N . ALA A 1 68 ? 11.055 21.109 -11.531 1 93.94 68 ALA A N 1
ATOM 503 C CA . ALA A 1 68 ? 11.328 22.406 -10.891 1 93.94 68 ALA A CA 1
ATOM 504 C C . ALA A 1 68 ? 12.125 22.219 -9.602 1 93.94 68 ALA A C 1
ATOM 506 O O . ALA A 1 68 ? 13.07 22.969 -9.336 1 93.94 68 ALA A O 1
ATOM 507 N N . ALA A 1 69 ? 11.719 21.266 -8.812 1 94.31 69 ALA A N 1
ATOM 508 C CA . ALA A 1 69 ? 12.406 20.984 -7.559 1 94.31 69 ALA A CA 1
ATOM 509 C C . ALA A 1 69 ? 13.859 20.594 -7.805 1 94.31 69 ALA A C 1
ATOM 511 O O . ALA A 1 69 ? 14.758 21 -7.066 1 94.31 69 ALA A O 1
ATOM 512 N N . LEU A 1 70 ? 14.078 19.812 -8.805 1 91.25 70 LEU A N 1
ATOM 513 C CA . LEU A 1 70 ? 15.422 19.391 -9.156 1 91.25 70 LEU A CA 1
ATOM 514 C C . LEU A 1 70 ? 16.297 20.594 -9.531 1 91.25 70 LEU A C 1
ATOM 516 O O . LEU A 1 70 ? 17.5 20.578 -9.328 1 91.25 70 LEU A O 1
ATOM 520 N N . ALA A 1 71 ? 15.602 21.531 -10.062 1 89.5 71 ALA A N 1
ATOM 521 C CA . ALA A 1 71 ? 16.312 22.734 -10.469 1 89.5 71 ALA A CA 1
ATOM 522 C C . ALA A 1 71 ? 16.547 23.672 -9.281 1 89.5 71 ALA A C 1
ATOM 524 O O . ALA A 1 71 ? 17.078 24.766 -9.445 1 89.5 71 ALA A O 1
ATOM 525 N N . GLY A 1 72 ? 16.078 23.312 -8.109 1 89.94 72 GLY A N 1
ATOM 526 C CA . GLY A 1 72 ? 16.359 24.078 -6.902 1 89.94 72 GLY A CA 1
ATOM 527 C C . GLY A 1 72 ? 15.219 25 -6.512 1 89.94 72 GLY A C 1
ATOM 528 O O . GLY A 1 72 ? 15.375 25.844 -5.621 1 89.94 72 GLY A O 1
ATOM 529 N N . ILE A 1 73 ? 14.117 24.844 -7.133 1 93.38 73 ILE A N 1
ATOM 530 C CA . ILE A 1 73 ? 12.961 25.703 -6.875 1 93.38 73 ILE A CA 1
ATOM 531 C C . ILE A 1 73 ? 12.055 25.047 -5.832 1 93.38 73 ILE A C 1
ATOM 533 O O . ILE A 1 73 ? 11.805 23.844 -5.895 1 93.38 73 ILE A O 1
ATOM 537 N N . ARG A 1 74 ? 11.688 25.859 -4.805 1 96.12 74 ARG A N 1
ATOM 538 C CA . ARG A 1 74 ? 10.648 25.328 -3.918 1 96.12 74 ARG A CA 1
ATOM 539 C C . ARG A 1 74 ? 9.359 25.078 -4.684 1 96.12 74 ARG A C 1
ATOM 541 O O . ARG A 1 74 ? 8.727 26 -5.18 1 96.12 74 ARG A O 1
ATOM 548 N N . ALA A 1 75 ? 8.984 23.812 -4.773 1 96.44 75 ALA A N 1
ATOM 549 C CA . ALA A 1 75 ? 7.914 23.406 -5.684 1 96.44 75 ALA A CA 1
ATOM 550 C C . ALA A 1 75 ? 6.766 22.75 -4.926 1 96.44 75 ALA A C 1
ATOM 552 O O . ALA A 1 75 ? 6.98 22.109 -3.891 1 96.44 75 ALA A O 1
ATOM 553 N N . PHE A 1 76 ? 5.578 22.906 -5.492 1 98 76 PHE A N 1
ATOM 554 C CA . PHE A 1 76 ? 4.348 22.453 -4.848 1 98 76 PHE A CA 1
ATOM 555 C C . PHE A 1 76 ? 3.357 21.922 -5.879 1 98 76 PHE A C 1
ATOM 557 O O . PHE A 1 76 ? 3.348 22.375 -7.027 1 98 76 PHE A O 1
ATOM 564 N N . THR A 1 77 ? 2.584 20.922 -5.496 1 97.88 77 THR A N 1
ATOM 565 C CA . THR A 1 77 ? 1.417 20.531 -6.273 1 97.88 77 THR A CA 1
ATOM 566 C C . THR A 1 77 ? 0.297 20.047 -5.355 1 97.88 77 THR A C 1
ATOM 568 O O . THR A 1 77 ? 0.472 19.969 -4.137 1 97.88 77 THR A O 1
ATOM 571 N N . ALA A 1 78 ? -0.85 19.953 -5.824 1 97.62 78 ALA A N 1
ATOM 572 C CA . ALA A 1 78 ? -2.014 19.422 -5.117 1 97.62 78 ALA A CA 1
ATOM 573 C C . ALA A 1 78 ? -2.83 18.5 -6.023 1 97.62 78 ALA A C 1
ATOM 575 O O . ALA A 1 78 ? -2.881 18.703 -7.238 1 97.62 78 ALA A O 1
ATOM 576 N N . THR A 1 79 ? -3.412 17.5 -5.473 1 97.31 79 THR A N 1
ATOM 577 C CA . THR A 1 79 ? -4.191 16.547 -6.254 1 97.31 79 THR A CA 1
ATOM 578 C C . THR A 1 79 ? -5.207 15.82 -5.371 1 97.31 79 THR A C 1
ATOM 580 O O . THR A 1 79 ? -5.547 16.297 -4.289 1 97.31 79 THR A O 1
ATOM 583 N N . ALA A 1 80 ? -5.914 14.867 -5.926 1 96.56 80 ALA A N 1
ATOM 584 C CA . ALA A 1 80 ? -6.914 14.055 -5.234 1 96.56 80 ALA A CA 1
ATOM 585 C C . ALA A 1 80 ? -7.188 12.758 -5.992 1 96.56 80 ALA A C 1
ATOM 587 O O . ALA A 1 80 ? -7.027 12.703 -7.215 1 96.56 80 ALA A O 1
ATOM 588 N N . SER A 1 81 ? -7.535 11.727 -5.254 1 95.94 81 SER A N 1
ATOM 589 C CA . SER A 1 81 ? -8.219 10.555 -5.789 1 95.94 81 SER A CA 1
ATOM 590 C C . SER A 1 81 ? -7.492 10 -7.008 1 95.94 81 SER A C 1
ATOM 592 O O . SER A 1 81 ? -6.289 9.734 -6.957 1 95.94 81 SER A O 1
ATOM 594 N N . GLN A 1 82 ? -8.188 9.906 -8.141 1 94.62 82 GLN A N 1
ATOM 595 C CA . GLN A 1 82 ? -7.656 9.344 -9.383 1 94.62 82 GLN A CA 1
ATOM 596 C C . GLN A 1 82 ? -6.402 10.094 -9.828 1 94.62 82 GLN A C 1
ATOM 598 O O . GLN A 1 82 ? -5.508 9.5 -10.438 1 94.62 82 GLN A O 1
ATOM 603 N N . GLY A 1 83 ? -6.402 11.32 -9.547 1 95.94 83 GLY A N 1
ATOM 604 C CA . GLY A 1 83 ? -5.211 12.094 -9.875 1 95.94 83 GLY A CA 1
ATOM 605 C C . GLY A 1 83 ? -3.969 11.609 -9.148 1 95.94 83 GLY A C 1
ATOM 606 O O . GLY A 1 83 ? -2.904 11.477 -9.758 1 95.94 83 GLY A O 1
ATOM 607 N N . LEU A 1 84 ? -4.102 11.367 -7.852 1 97.81 84 LEU A N 1
ATOM 608 C CA . LEU A 1 84 ? -2.979 10.836 -7.09 1 97.81 84 LEU A CA 1
ATOM 609 C C . LEU A 1 84 ? -2.6 9.445 -7.582 1 97.81 84 LEU A C 1
ATOM 611 O O . LEU A 1 84 ? -1.414 9.109 -7.668 1 97.81 84 LEU A O 1
ATOM 615 N N . LEU A 1 85 ? -3.619 8.609 -7.863 1 97.5 85 LEU A N 1
ATOM 616 C CA . LEU A 1 85 ? -3.346 7.273 -8.375 1 97.5 85 LEU A CA 1
ATOM 617 C C . LEU A 1 85 ? -2.584 7.34 -9.695 1 97.5 85 LEU A C 1
ATOM 619 O O . LEU A 1 85 ? -1.686 6.535 -9.945 1 97.5 85 LEU A O 1
ATOM 623 N N . TYR A 1 86 ? -2.955 8.312 -10.5 1 96.62 86 TYR A N 1
ATOM 624 C CA . TYR A 1 86 ? -2.275 8.492 -11.781 1 96.62 86 TYR A CA 1
ATOM 625 C C . TYR A 1 86 ? -0.866 9.031 -11.578 1 96.62 86 TYR A C 1
ATOM 627 O O . TYR A 1 86 ? 0.007 8.836 -12.43 1 96.62 86 TYR A O 1
ATOM 635 N N . MET A 1 87 ? -0.561 9.695 -10.43 1 97.19 87 MET A N 1
ATOM 636 C CA . MET A 1 87 ? 0.753 10.219 -10.062 1 97.19 87 MET A CA 1
ATOM 637 C C . MET A 1 87 ? 1.632 9.125 -9.477 1 97.19 87 MET A C 1
ATOM 639 O O . MET A 1 87 ? 2.82 9.336 -9.227 1 97.19 87 MET A O 1
ATOM 643 N N . HIS A 1 88 ? 1.098 7.941 -9.289 1 97.62 88 HIS A N 1
ATOM 644 C CA . HIS A 1 88 ? 1.716 6.926 -8.445 1 97.62 88 HIS A CA 1
ATOM 645 C C . HIS A 1 88 ? 3.139 6.621 -8.898 1 97.62 88 HIS A C 1
ATOM 647 O O . HIS A 1 88 ? 4.051 6.523 -8.078 1 97.62 88 HIS A O 1
ATOM 653 N N . GLU A 1 89 ? 3.357 6.449 -10.188 1 96.81 89 GLU A N 1
ATOM 654 C CA . GLU A 1 89 ? 4.703 6.219 -10.711 1 96.81 89 GLU A CA 1
ATOM 655 C C . GLU A 1 89 ? 5.652 7.34 -10.305 1 96.81 89 GLU A C 1
ATOM 657 O O . GLU A 1 89 ? 6.754 7.082 -9.812 1 96.81 89 GLU A O 1
ATOM 662 N N . MET A 1 90 ? 5.188 8.562 -10.43 1 96.88 90 MET A N 1
ATOM 663 C CA . MET A 1 90 ? 6.023 9.719 -10.133 1 96.88 90 MET A CA 1
ATOM 664 C C . MET A 1 90 ? 6.207 9.883 -8.633 1 96.88 90 MET A C 1
ATOM 666 O O . MET A 1 90 ? 7.242 10.375 -8.18 1 96.88 90 MET A O 1
ATOM 670 N N . VAL A 1 91 ? 5.215 9.484 -7.859 1 98.12 91 VAL A N 1
ATOM 671 C CA . VAL A 1 91 ? 5.344 9.523 -6.406 1 98.12 91 VAL A CA 1
ATOM 672 C C . VAL A 1 91 ? 6.574 8.719 -5.98 1 98.12 91 VAL A C 1
ATOM 674 O O . VAL A 1 91 ? 7.387 9.203 -5.188 1 98.12 91 VAL A O 1
ATOM 677 N N . TRP A 1 92 ? 6.715 7.59 -6.516 1 97.44 92 TRP A N 1
ATOM 678 C CA . TRP A 1 92 ? 7.871 6.758 -6.203 1 97.44 92 TRP A CA 1
ATOM 679 C C . TRP A 1 92 ? 9.148 7.375 -6.75 1 97.44 92 TRP A C 1
ATOM 681 O O . TRP A 1 92 ? 10.195 7.355 -6.086 1 97.44 92 TRP A O 1
ATOM 691 N N . TRP A 1 93 ? 9.062 7.957 -7.945 1 95.44 93 TRP A N 1
ATOM 692 C CA . TRP A 1 93 ? 10.234 8.555 -8.586 1 95.44 93 TRP A CA 1
ATOM 693 C C . TRP A 1 93 ? 10.766 9.719 -7.762 1 95.44 93 TRP A C 1
ATOM 695 O O . TRP A 1 93 ? 11.977 9.859 -7.578 1 95.44 93 TRP A O 1
ATOM 705 N N . VAL A 1 94 ? 9.906 10.5 -7.266 1 96.38 94 VAL A N 1
ATOM 706 C CA . VAL A 1 94 ? 10.289 11.672 -6.484 1 96.38 94 VAL A CA 1
ATOM 707 C C . VAL A 1 94 ? 10.969 11.234 -5.191 1 96.38 94 VAL A C 1
ATOM 709 O O . VAL A 1 94 ? 12.023 11.766 -4.824 1 96.38 94 VAL A O 1
ATOM 712 N N . ALA A 1 95 ? 10.383 10.289 -4.512 1 96.62 95 ALA A N 1
ATOM 713 C CA . ALA A 1 95 ? 10.992 9.773 -3.285 1 96.62 95 ALA A CA 1
ATOM 714 C C . ALA A 1 95 ? 12.367 9.18 -3.561 1 96.62 95 ALA A C 1
ATOM 716 O O . ALA A 1 95 ? 13.32 9.422 -2.811 1 96.62 95 ALA A O 1
ATOM 717 N N . GLY A 1 96 ? 12.438 8.445 -4.617 1 94 96 GLY A N 1
ATOM 718 C CA . GLY A 1 96 ? 13.695 7.809 -4.984 1 94 96 GLY A CA 1
ATOM 719 C C . GLY A 1 96 ? 14.797 8.805 -5.301 1 94 96 GLY A C 1
ATOM 720 O O . GLY A 1 96 ? 15.977 8.492 -5.176 1 94 96 GLY A O 1
ATOM 721 N N . SER A 1 97 ? 14.406 10.008 -5.699 1 91.88 97 SER A N 1
ATOM 722 C CA . SER A 1 97 ? 15.367 11.039 -6.078 1 91.88 97 SER A CA 1
ATOM 723 C C . SER A 1 97 ? 15.812 11.852 -4.867 1 91.88 97 SER A C 1
ATOM 725 O O . SER A 1 97 ? 16.688 12.719 -4.98 1 91.88 97 SER A O 1
ATOM 727 N N . ARG A 1 98 ? 15.195 11.609 -3.777 1 91.62 98 ARG A N 1
ATOM 728 C CA . ARG A 1 98 ? 15.523 12.32 -2.545 1 91.62 98 ARG A CA 1
ATOM 729 C C . ARG A 1 98 ? 15.445 13.828 -2.748 1 91.62 98 ARG A C 1
ATOM 731 O O . ARG A 1 98 ? 16.359 14.562 -2.348 1 91.62 98 ARG A O 1
ATOM 738 N N . VAL A 1 99 ? 14.383 14.273 -3.4 1 91.81 99 VAL A N 1
ATOM 739 C CA . VAL A 1 99 ? 14.195 15.695 -3.686 1 91.81 99 VAL A CA 1
ATOM 740 C C . VAL A 1 99 ? 13.023 16.234 -2.869 1 91.81 99 VAL A C 1
ATOM 742 O O . VAL A 1 99 ? 11.953 15.625 -2.828 1 91.81 99 VAL A O 1
ATOM 745 N N . PRO A 1 100 ? 13.227 17.359 -2.248 1 94.81 100 PRO A N 1
ATOM 746 C CA . PRO A 1 100 ? 12.117 17.938 -1.489 1 94.81 100 PRO A CA 1
ATOM 747 C C . PRO A 1 100 ? 10.977 18.422 -2.385 1 94.81 100 PRO A C 1
ATOM 749 O O . PRO A 1 100 ? 11.211 19.219 -3.297 1 94.81 100 PRO A O 1
ATOM 752 N N . VAL A 1 101 ? 9.906 17.953 -2.256 1 97.06 101 VAL A N 1
ATOM 753 C CA . VAL A 1 101 ? 8.656 18.359 -2.893 1 97.06 101 VAL A CA 1
ATOM 754 C C . VAL A 1 101 ? 7.512 18.281 -1.882 1 97.06 101 VAL A C 1
ATOM 756 O O . VAL A 1 101 ? 7.492 17.391 -1.029 1 97.06 101 VAL A O 1
ATOM 759 N N . VAL A 1 102 ? 6.652 19.25 -1.9 1 98.62 102 VAL A N 1
ATOM 760 C CA . VAL A 1 102 ? 5.48 19.203 -1.029 1 98.62 102 VAL A CA 1
ATOM 761 C C . VAL A 1 102 ? 4.215 19.078 -1.873 1 98.62 102 VAL A C 1
ATOM 763 O O . VAL A 1 102 ? 4.082 19.734 -2.902 1 98.62 102 VAL A O 1
ATOM 766 N N . MET A 1 103 ? 3.367 18.172 -1.518 1 98.75 103 MET A N 1
ATOM 767 C CA . MET A 1 103 ? 2.078 17.969 -2.172 1 98.75 103 MET A CA 1
ATOM 768 C C . MET A 1 103 ? 0.952 17.906 -1.146 1 98.75 103 MET A C 1
ATOM 770 O O . MET A 1 103 ? 1.113 17.312 -0.076 1 98.75 103 MET A O 1
ATOM 774 N N . VAL A 1 104 ? -0.113 18.562 -1.438 1 98.62 104 VAL A N 1
ATOM 775 C CA . VAL A 1 104 ? -1.311 18.406 -0.619 1 98.62 104 VAL A CA 1
ATOM 776 C C . VAL A 1 104 ? -2.328 17.547 -1.352 1 98.62 104 VAL A C 1
ATOM 778 O O . VAL A 1 104 ? -2.521 17.688 -2.561 1 98.62 104 VAL A O 1
ATOM 781 N N . VAL A 1 105 ? -2.98 16.641 -0.611 1 98.56 105 VAL A N 1
ATOM 782 C CA . VAL A 1 105 ? -3.957 15.719 -1.174 1 98.56 105 VAL A CA 1
ATOM 783 C C . VAL A 1 105 ? -5.32 15.945 -0.528 1 98.56 105 VAL A C 1
ATOM 785 O O . VAL A 1 105 ? -5.52 15.633 0.649 1 98.56 105 VAL A O 1
ATOM 788 N N . GLY A 1 106 ? -6.238 16.594 -1.31 1 97.88 106 GLY A N 1
ATOM 789 C CA . GLY A 1 106 ? -7.629 16.531 -0.897 1 97.88 106 GLY A CA 1
ATOM 790 C C . GLY A 1 106 ? -8.258 15.164 -1.087 1 97.88 106 GLY A C 1
ATOM 791 O O . GLY A 1 106 ? -8.75 14.852 -2.17 1 97.88 106 GLY A O 1
ATOM 792 N N . THR A 1 107 ? -8.297 14.391 -0.063 1 98.06 107 THR A N 1
ATOM 793 C CA . THR A 1 107 ? -8.602 12.969 -0.174 1 98.06 107 THR A CA 1
ATOM 794 C C . THR A 1 107 ? -10.039 12.758 -0.66 1 98.06 107 THR A C 1
ATOM 796 O O . THR A 1 107 ? -10.945 13.492 -0.27 1 98.06 107 THR A O 1
ATOM 799 N N . ARG A 1 108 ? -10.188 11.781 -1.463 1 95.19 108 ARG A N 1
ATOM 800 C CA . ARG A 1 108 ? -11.445 11.453 -2.125 1 95.19 108 ARG A CA 1
ATOM 801 C C . ARG A 1 108 ? -11.477 9.992 -2.553 1 95.19 108 ARG A C 1
ATOM 803 O O . ARG A 1 108 ? -10.422 9.367 -2.715 1 95.19 108 ARG A O 1
ATOM 810 N N . ALA A 1 109 ? -12.703 9.492 -2.682 1 95.62 109 ALA A N 1
ATOM 811 C CA . ALA A 1 109 ? -12.922 8.117 -3.129 1 95.62 109 ALA A CA 1
ATOM 812 C C . ALA A 1 109 ? -12.258 7.875 -4.484 1 95.62 109 ALA A C 1
ATOM 814 O O . ALA A 1 109 ? -12.055 8.812 -5.258 1 95.62 109 ALA A O 1
ATOM 815 N N . VAL A 1 110 ? -11.906 6.574 -4.719 1 94.94 110 VAL A N 1
ATOM 816 C CA . VAL A 1 110 ? -11.32 6.176 -5.992 1 94.94 110 VAL A CA 1
ATOM 817 C C . VAL A 1 110 ? -12.312 5.324 -6.781 1 94.94 110 VAL A C 1
ATOM 819 O O . VAL A 1 110 ? -13.094 4.57 -6.195 1 94.94 110 VAL A O 1
ATOM 822 N N . GLY A 1 111 ? -12.43 5.453 -8 1 90.38 111 GLY A N 1
ATOM 823 C CA . GLY A 1 111 ? -13.32 4.699 -8.867 1 90.38 111 GLY A CA 1
ATOM 824 C C . GLY A 1 111 ? -12.758 3.342 -9.258 1 90.38 111 GLY A C 1
ATOM 825 O O . GLY A 1 111 ? -11.609 3.027 -8.953 1 90.38 111 GLY A O 1
ATOM 826 N N . ALA A 1 112 ? -13.617 2.471 -9.953 1 88.25 112 ALA A N 1
ATOM 827 C CA . ALA A 1 112 ? -15.031 2.635 -10.289 1 88.25 112 ALA A CA 1
ATOM 828 C C . ALA A 1 112 ? -15.922 2.119 -9.164 1 88.25 112 ALA A C 1
ATOM 830 O O . ALA A 1 112 ? -15.555 1.183 -8.453 1 88.25 112 ALA A O 1
ATOM 831 N N . PRO A 1 113 ? -17.234 2.557 -9 1 86.44 113 PRO A N 1
ATOM 832 C CA . PRO A 1 113 ? -17.797 3.648 -9.805 1 86.44 113 PRO A CA 1
ATOM 833 C C . PRO A 1 113 ? -17.281 5.02 -9.383 1 86.44 113 PRO A C 1
ATOM 835 O O . PRO A 1 113 ? -16.547 5.129 -8.391 1 86.44 113 PRO A O 1
ATOM 838 N N . TRP A 1 114 ? -17.641 5.93 -10.094 1 84.94 114 TRP A N 1
ATOM 839 C CA . TRP A 1 114 ? -17.203 7.289 -9.781 1 84.94 114 TRP A CA 1
ATOM 840 C C . TRP A 1 114 ? -17.875 7.797 -8.508 1 84.94 114 TRP A C 1
ATOM 842 O O . TRP A 1 114 ? -19.047 7.531 -8.266 1 84.94 114 TRP A O 1
ATOM 852 N N . ASN A 1 115 ? -17.094 8.375 -7.707 1 88.94 115 ASN A N 1
ATOM 853 C CA . ASN A 1 115 ? -17.5 9.023 -6.465 1 88.94 115 ASN A CA 1
ATOM 854 C C . ASN A 1 115 ? -16.594 10.203 -6.129 1 88.94 115 ASN A C 1
ATOM 856 O O . ASN A 1 115 ? -15.367 10.109 -6.258 1 88.94 115 ASN A O 1
ATOM 860 N N . ILE A 1 116 ? -17.156 11.32 -5.75 1 87.94 116 ILE A N 1
ATOM 861 C CA . ILE A 1 116 ? -16.344 12.531 -5.59 1 87.94 116 ILE A CA 1
ATOM 862 C C . ILE A 1 116 ? -16.203 12.867 -4.105 1 87.94 116 ILE A C 1
ATOM 864 O O . ILE A 1 116 ? -15.625 13.891 -3.748 1 87.94 116 ILE A O 1
ATOM 868 N N . TRP A 1 117 ? -16.703 12.016 -3.25 1 92.88 117 TRP A N 1
ATOM 869 C CA . TRP A 1 117 ? -16.75 12.344 -1.829 1 92.88 117 TRP A CA 1
ATOM 870 C C . TRP A 1 117 ? -15.578 11.711 -1.088 1 92.88 117 TRP A C 1
ATOM 872 O O . TRP A 1 117 ? -14.711 11.078 -1.702 1 92.88 117 TRP A O 1
ATOM 882 N N . ASN A 1 118 ? -15.547 12 0.112 1 95.12 118 ASN A N 1
ATOM 883 C CA . ASN A 1 118 ? -14.336 11.789 0.896 1 95.12 118 ASN A CA 1
ATOM 884 C C . ASN A 1 118 ? -14.117 10.312 1.211 1 95.12 118 ASN A C 1
ATOM 886 O O . ASN A 1 118 ? -15.07 9.594 1.509 1 95.12 118 ASN A O 1
ATOM 890 N N . GLU A 1 119 ? -12.898 9.875 1.101 1 96.31 119 GLU A N 1
ATOM 891 C CA . GLU A 1 119 ? -12.312 8.617 1.538 1 96.31 119 GLU A CA 1
ATOM 892 C C . GLU A 1 119 ? -10.797 8.703 1.593 1 96.31 119 GLU A C 1
ATOM 894 O O . GLU A 1 119 ? -10.188 9.5 0.874 1 96.31 119 GLU A O 1
ATOM 899 N N . HIS A 1 120 ? -10.141 7.953 2.453 1 98.31 120 HIS A N 1
ATOM 900 C CA . HIS A 1 120 ? -8.695 8.094 2.635 1 98.31 120 HIS A CA 1
ATOM 901 C C . HIS A 1 120 ? -7.934 7.117 1.743 1 98.31 120 HIS A C 1
ATOM 903 O O . HIS A 1 120 ? -6.707 7.027 1.823 1 98.31 120 HIS A O 1
ATOM 909 N N . THR A 1 121 ? -8.586 6.371 0.887 1 97.81 121 THR A N 1
ATOM 910 C CA . THR A 1 121 ? -7.98 5.297 0.111 1 97.81 121 THR A CA 1
ATOM 911 C C . THR A 1 121 ? -6.855 5.832 -0.769 1 97.81 121 THR A C 1
ATOM 913 O O . THR A 1 121 ? -5.781 5.23 -0.847 1 97.81 121 THR A O 1
ATOM 916 N N . ASP A 1 122 ? -7.117 6.922 -1.457 1 98.06 122 ASP A N 1
ATOM 917 C CA . ASP A 1 122 ? -6.094 7.473 -2.34 1 98.06 122 ASP A CA 1
ATOM 918 C C . ASP A 1 122 ? -4.812 7.785 -1.568 1 98.06 122 ASP A C 1
ATOM 920 O O . ASP A 1 122 ? -3.721 7.395 -1.986 1 98.06 122 ASP A O 1
ATOM 924 N N . PHE A 1 123 ? -4.918 8.312 -0.413 1 98.62 123 PHE A N 1
ATOM 925 C CA . PHE A 1 123 ? -3.799 8.75 0.413 1 98.62 123 PHE A CA 1
ATOM 926 C C . PHE A 1 123 ? -3.096 7.559 1.046 1 98.62 123 PHE A C 1
ATOM 928 O O . PHE A 1 123 ? -1.876 7.418 0.931 1 98.62 123 PHE A O 1
ATOM 935 N N . THR A 1 124 ? -3.82 6.609 1.665 1 98.69 124 THR A N 1
ATOM 936 C CA . THR A 1 124 ? -3.23 5.5 2.404 1 98.69 124 THR A CA 1
ATOM 937 C C . THR A 1 124 ? -2.58 4.504 1.451 1 98.69 124 THR A C 1
ATOM 939 O O . THR A 1 124 ? -1.677 3.76 1.844 1 98.69 124 THR A O 1
ATOM 942 N N . SER A 1 125 ? -2.957 4.531 0.186 1 98 125 SER A N 1
ATOM 943 C CA . SER A 1 125 ? -2.391 3.598 -0.783 1 98 125 SER A CA 1
ATOM 944 C C . SER A 1 125 ? -0.966 3.988 -1.162 1 98 125 SER A C 1
ATOM 946 O O . SER A 1 125 ? -0.252 3.213 -1.801 1 98 125 SER A O 1
ATOM 948 N N . GLU A 1 126 ? -0.503 5.137 -0.7 1 98.56 126 GLU A N 1
ATOM 949 C CA . GLU A 1 126 ? 0.836 5.602 -1.047 1 98.56 126 GLU A CA 1
ATOM 950 C C . GLU A 1 126 ? 1.809 5.402 0.112 1 98.56 126 GLU A C 1
ATOM 952 O O . GLU A 1 126 ? 2.957 5.844 0.049 1 98.56 126 GLU A O 1
ATOM 957 N N . ARG A 1 127 ? 1.455 4.676 1.139 1 98.56 127 ARG A N 1
ATOM 958 C CA . ARG A 1 127 ? 2.148 4.715 2.422 1 98.56 127 ARG A CA 1
ATOM 959 C C . ARG A 1 127 ? 3.51 4.035 2.328 1 98.56 127 ARG A C 1
ATOM 961 O O . ARG A 1 127 ? 4.379 4.258 3.174 1 98.56 127 ARG A O 1
ATOM 968 N N . ASP A 1 128 ? 3.75 3.262 1.323 1 98.31 128 ASP A N 1
ATOM 969 C CA . ASP A 1 128 ? 5.012 2.535 1.221 1 98.31 128 ASP A CA 1
ATOM 970 C C . ASP A 1 128 ? 6.051 3.346 0.449 1 98.31 128 ASP A C 1
ATOM 972 O O . ASP A 1 128 ? 7.223 2.965 0.386 1 98.31 128 ASP A O 1
ATOM 976 N N . SER A 1 129 ? 5.754 4.488 -0.1 1 98.25 129 SER A N 1
ATOM 977 C CA . SER A 1 129 ? 6.441 5.113 -1.224 1 98.25 129 SER A CA 1
ATOM 978 C C . SER A 1 129 ? 7.719 5.812 -0.768 1 98.25 129 SER A C 1
ATOM 980 O O . SER A 1 129 ? 8.578 6.148 -1.589 1 98.25 129 SER A O 1
ATOM 982 N N . GLY A 1 130 ? 7.805 6.105 0.499 1 98.25 130 GLY A N 1
ATOM 983 C CA . GLY A 1 130 ? 8.969 6.824 0.982 1 98.25 130 GLY A CA 1
ATOM 984 C C . GLY A 1 130 ? 8.703 8.297 1.226 1 98.25 130 GLY A C 1
ATOM 985 O O . GLY A 1 130 ? 9.602 9.031 1.653 1 98.25 130 GLY A O 1
ATOM 986 N N . TRP A 1 131 ? 7.484 8.711 0.979 1 98.81 131 TRP A N 1
ATOM 987 C CA . TRP A 1 131 ? 7.09 10.078 1.322 1 98.81 131 TRP A CA 1
ATOM 988 C C . TRP A 1 131 ? 6.805 10.203 2.814 1 98.81 131 TRP A C 1
ATOM 990 O O . TRP A 1 131 ? 6.285 9.266 3.434 1 98.81 131 TRP A O 1
ATOM 1000 N N . ILE A 1 132 ? 7.176 11.312 3.369 1 98.94 132 ILE A N 1
ATOM 1001 C CA . ILE A 1 132 ? 6.59 11.672 4.656 1 98.94 132 ILE A CA 1
ATOM 1002 C C . ILE A 1 132 ? 5.117 12.047 4.465 1 98.94 132 ILE A C 1
ATOM 1004 O O . ILE A 1 132 ? 4.766 12.75 3.518 1 98.94 132 ILE A O 1
ATOM 1008 N N . MET A 1 133 ? 4.266 11.531 5.344 1 98.94 133 MET A N 1
ATOM 1009 C CA . MET A 1 133 ? 2.83 11.68 5.117 1 98.94 133 MET A CA 1
ATOM 1010 C C . MET A 1 133 ? 2.131 12.18 6.379 1 98.94 133 MET A C 1
ATOM 1012 O O . MET A 1 133 ? 2.002 11.438 7.355 1 98.94 133 MET A O 1
ATOM 1016 N N . ALA A 1 134 ? 1.684 13.383 6.344 1 98.88 134 ALA A N 1
ATOM 1017 C CA . ALA A 1 134 ? 0.903 13.984 7.422 1 98.88 134 ALA A CA 1
ATOM 1018 C C . ALA A 1 134 ? -0.561 14.141 7.02 1 98.88 134 ALA A C 1
ATOM 1020 O O . ALA A 1 134 ? -0.887 14.148 5.828 1 98.88 134 ALA A O 1
ATOM 1021 N N . PHE A 1 135 ? -1.422 14.25 7.988 1 98.88 135 PHE A N 1
ATOM 1022 C CA . PHE A 1 135 ? -2.848 14.383 7.707 1 98.88 135 PHE A CA 1
ATOM 1023 C C . PHE A 1 135 ? -3.492 15.406 8.633 1 98.88 135 PHE A C 1
ATOM 1025 O O . PHE A 1 135 ? -3.445 15.258 9.852 1 98.88 135 PHE A O 1
ATOM 1032 N N . ALA A 1 136 ? -4.074 16.406 8.055 1 98.38 136 ALA A N 1
ATOM 1033 C CA . ALA A 1 136 ? -4.672 17.5 8.812 1 98.38 136 ALA A CA 1
ATOM 1034 C C . ALA A 1 136 ? -6.059 17.109 9.328 1 98.38 136 ALA A C 1
ATOM 1036 O O . ALA A 1 136 ? -6.793 16.375 8.664 1 98.38 136 ALA A O 1
ATOM 1037 N N . SER A 1 137 ? -6.441 17.672 10.453 1 97.25 137 SER A N 1
ATOM 1038 C CA . SER A 1 137 ? -7.754 17.391 11.023 1 97.25 137 SER A CA 1
ATOM 1039 C C . SER A 1 137 ? -8.672 18.609 10.938 1 97.25 137 SER A C 1
ATOM 1041 O O . SER A 1 137 ? -9.875 18.5 11.188 1 97.25 137 SER A O 1
ATOM 1043 N N . ASN A 1 138 ? -8.156 19.75 10.633 1 96.31 138 ASN A N 1
ATOM 1044 C CA . ASN A 1 138 ? -8.891 21 10.461 1 96.31 138 ASN A CA 1
ATOM 1045 C C . ASN A 1 138 ? -8.109 21.984 9.602 1 96.31 138 ASN A C 1
ATOM 1047 O O . ASN A 1 138 ? -6.949 21.75 9.266 1 96.31 138 ASN A O 1
ATOM 1051 N N . PRO A 1 139 ? -8.688 23.094 9.234 1 96.81 139 PRO A N 1
ATOM 1052 C CA . PRO A 1 139 ? -8.039 24.031 8.32 1 96.81 139 PRO A CA 1
ATOM 1053 C C . PRO A 1 139 ? -6.777 24.656 8.914 1 96.81 139 PRO A C 1
ATOM 1055 O O . PRO A 1 139 ? -5.809 24.906 8.195 1 96.81 139 PRO A O 1
ATOM 1058 N N . GLN A 1 140 ? -6.789 24.938 10.219 1 96.88 140 GLN A N 1
ATOM 1059 C CA . GLN A 1 140 ? -5.578 25.453 10.844 1 96.88 140 GLN A CA 1
ATOM 1060 C C . GLN A 1 140 ? -4.41 24.484 10.664 1 96.88 140 GLN A C 1
ATOM 1062 O O . GLN A 1 140 ? -3.307 24.891 10.305 1 96.88 140 GLN A O 1
ATOM 1067 N N . GLU A 1 141 ? -4.652 23.234 10.898 1 97.31 141 GLU A N 1
ATOM 1068 C CA . GLU A 1 141 ? -3.609 22.234 10.766 1 97.31 141 GLU A CA 1
ATOM 1069 C C . GLU A 1 141 ? -3.189 22.062 9.305 1 97.31 141 GLU A C 1
ATOM 1071 O O . GLU A 1 141 ? -2.035 21.734 9.023 1 97.31 141 GLU A O 1
ATOM 1076 N N . ALA A 1 142 ? -4.148 22.203 8.391 1 97.94 142 ALA A N 1
ATOM 1077 C CA . ALA A 1 142 ? -3.785 22.141 6.98 1 97.94 142 ALA A CA 1
ATOM 1078 C C . ALA A 1 142 ? -2.75 23.219 6.637 1 97.94 142 ALA A C 1
ATOM 1080 O O . ALA A 1 142 ? -1.769 22.938 5.941 1 97.94 142 ALA A O 1
ATOM 1081 N N . LEU A 1 143 ? -2.99 24.438 7.102 1 98.06 143 LEU A N 1
ATOM 1082 C CA . LEU A 1 143 ? -2.039 25.531 6.902 1 98.06 143 LEU A CA 1
ATOM 1083 C C . LEU A 1 143 ? -0.698 25.203 7.555 1 98.06 143 LEU A C 1
ATOM 1085 O O . LEU A 1 143 ? 0.345 25.266 6.898 1 98.06 143 LEU A O 1
ATOM 1089 N N . ASP A 1 144 ? -0.745 24.828 8.844 1 98.56 144 ASP A N 1
ATOM 1090 C CA . ASP A 1 144 ? 0.461 24.625 9.641 1 98.56 144 ASP A CA 1
ATOM 1091 C C . ASP A 1 144 ? 1.301 23.484 9.086 1 98.56 144 ASP A C 1
ATOM 1093 O O . ASP A 1 144 ? 2.518 23.609 8.938 1 98.56 144 ASP A O 1
ATOM 1097 N N . LEU A 1 145 ? 0.638 22.391 8.781 1 98.75 145 LEU A N 1
ATOM 1098 C CA . LEU A 1 145 ? 1.361 21.203 8.336 1 98.75 145 LEU A CA 1
ATOM 1099 C C . LEU A 1 145 ? 1.971 21.438 6.953 1 98.75 145 LEU A C 1
ATOM 1101 O O . LEU A 1 145 ? 3.047 20.922 6.652 1 98.75 145 LEU A O 1
ATOM 1105 N N . THR A 1 146 ? 1.296 22.203 6.102 1 98.81 146 THR A N 1
ATOM 1106 C CA . THR A 1 146 ? 1.861 22.5 4.793 1 98.81 146 THR A CA 1
ATOM 1107 C C . THR A 1 146 ? 3.143 23.312 4.93 1 98.81 146 THR A C 1
ATOM 1109 O O . THR A 1 146 ? 4.145 23.031 4.27 1 98.81 146 THR A O 1
ATOM 1112 N N . ILE A 1 147 ? 3.119 24.297 5.789 1 98.62 147 ILE A N 1
ATOM 1113 C CA . ILE A 1 147 ? 4.312 25.094 6.035 1 98.62 147 ILE A CA 1
ATOM 1114 C C . ILE A 1 147 ? 5.422 24.203 6.602 1 98.62 147 ILE A C 1
ATOM 1116 O O . ILE A 1 147 ? 6.559 24.25 6.129 1 98.62 147 ILE A O 1
ATOM 1120 N N . GLN A 1 148 ? 5.074 23.438 7.594 1 98.81 148 GLN A N 1
ATOM 1121 C CA . GLN A 1 148 ? 6.051 22.531 8.203 1 98.81 148 GLN A CA 1
ATOM 1122 C C . GLN A 1 148 ? 6.594 21.547 7.18 1 98.81 148 GLN A C 1
ATOM 1124 O O . GLN A 1 148 ? 7.762 21.156 7.246 1 98.81 148 GLN A O 1
ATOM 1129 N N . ALA A 1 149 ? 5.734 21.125 6.273 1 98.88 149 ALA A N 1
ATOM 1130 C CA . ALA A 1 149 ? 6.148 20.172 5.238 1 98.88 149 ALA A CA 1
ATOM 1131 C C . ALA A 1 149 ? 7.336 20.719 4.445 1 98.88 149 ALA A C 1
ATOM 1133 O O . ALA A 1 149 ? 8.273 19.969 4.137 1 98.88 149 ALA A O 1
ATOM 1134 N N . PHE A 1 150 ? 7.289 22.016 4.094 1 98.31 150 PHE A N 1
ATOM 1135 C CA . PHE A 1 150 ? 8.406 22.625 3.375 1 98.31 150 PHE A CA 1
ATOM 1136 C C . PHE A 1 150 ? 9.672 22.594 4.227 1 98.31 150 PHE A C 1
ATOM 1138 O O . PHE A 1 150 ? 10.742 22.219 3.744 1 98.31 150 PHE A O 1
ATOM 1145 N N . ARG A 1 151 ? 9.547 22.922 5.461 1 98 151 ARG A N 1
ATOM 1146 C CA . ARG A 1 151 ? 10.688 22.938 6.371 1 98 151 ARG A CA 1
ATOM 1147 C C . ARG A 1 151 ? 11.289 21.547 6.531 1 98 151 ARG A C 1
ATOM 1149 O O . ARG A 1 151 ? 12.508 21.391 6.461 1 98 151 ARG A O 1
ATOM 1156 N N . ILE A 1 152 ? 10.445 20.578 6.762 1 98.25 152 ILE A N 1
ATOM 1157 C CA . ILE A 1 152 ? 10.883 19.203 7.02 1 98.25 152 ILE A CA 1
ATOM 1158 C C . ILE A 1 152 ? 11.508 18.609 5.754 1 98.25 152 ILE A C 1
ATOM 1160 O O . ILE A 1 152 ? 12.586 18.016 5.809 1 98.25 152 ILE A O 1
ATOM 1164 N N . SER A 1 153 ? 10.891 18.797 4.613 1 97.31 153 SER A N 1
ATOM 1165 C CA . SER A 1 153 ? 11.367 18.203 3.363 1 97.31 153 SER A CA 1
ATOM 1166 C C . SER A 1 153 ? 12.727 18.75 2.971 1 97.31 153 SER A C 1
ATOM 1168 O O . SER A 1 153 ? 13.531 18.047 2.35 1 97.31 153 SER A O 1
ATOM 1170 N N . GLU A 1 154 ? 13.008 19.984 3.346 1 95.44 154 GLU A N 1
ATOM 1171 C CA . GLU A 1 154 ? 14.219 20.688 2.9 1 95.44 154 GLU A CA 1
ATOM 1172 C C . GLU A 1 154 ? 15.336 20.562 3.928 1 95.44 154 GLU A C 1
ATOM 1174 O O . GLU A 1 154 ? 16.453 21.047 3.705 1 95.44 154 GLU A O 1
ATOM 1179 N N . ASP A 1 155 ? 15.023 19.938 5.059 1 95.69 155 ASP A N 1
ATOM 1180 C CA . ASP A 1 155 ? 16.062 19.672 6.035 1 95.69 155 ASP A CA 1
ATOM 1181 C C . ASP A 1 155 ? 17.109 18.703 5.48 1 95.69 155 ASP A C 1
ATOM 1183 O O . ASP A 1 155 ? 16.75 17.641 4.965 1 95.69 155 ASP A O 1
ATOM 1187 N N . GLU A 1 156 ? 18.375 18.969 5.645 1 91.81 156 GLU A N 1
ATOM 1188 C CA . GLU A 1 156 ? 19.453 18.188 5.043 1 91.81 156 GLU A CA 1
ATOM 1189 C C . GLU A 1 156 ? 19.5 16.781 5.613 1 91.81 156 GLU A C 1
ATOM 1191 O O . GLU A 1 156 ? 20.016 15.867 4.969 1 91.81 156 GLU A O 1
ATOM 1196 N N . ARG A 1 157 ? 19.016 16.656 6.754 1 95.12 157 ARG A N 1
ATOM 1197 C CA . ARG A 1 157 ? 19.016 15.352 7.391 1 95.12 157 ARG A CA 1
ATOM 1198 C C . ARG A 1 157 ? 17.859 14.492 6.867 1 95.12 157 ARG A C 1
ATOM 1200 O O . ARG A 1 157 ? 17.797 13.297 7.164 1 95.12 157 ARG A O 1
ATOM 1207 N N . VAL A 1 158 ? 16.906 15.008 5.988 1 95.25 158 VAL A N 1
ATOM 1208 C CA . VAL A 1 158 ? 15.695 14.336 5.523 1 95.25 158 VAL A CA 1
ATOM 1209 C C . VAL A 1 158 ? 15.703 14.258 3.998 1 95.25 158 VAL A C 1
ATOM 1211 O O . VAL A 1 158 ? 15.961 13.203 3.424 1 95.25 158 VAL A O 1
ATOM 1214 N N . PHE A 1 159 ? 15.594 15.352 3.23 1 94.44 159 PHE A N 1
ATOM 1215 C CA . PHE A 1 159 ? 15.5 15.453 1.779 1 94.44 159 PHE A CA 1
ATOM 1216 C C . PHE A 1 159 ? 14.578 14.383 1.219 1 94.44 159 PHE A C 1
ATOM 1218 O O . PHE A 1 159 ? 14.961 13.617 0.33 1 94.44 159 PHE A O 1
ATOM 1225 N N . LEU A 1 160 ? 13.391 14.281 1.798 1 97 160 LEU A N 1
ATOM 1226 C CA . LEU A 1 160 ? 12.289 13.461 1.312 1 97 160 LEU A CA 1
ATOM 1227 C C . LEU A 1 160 ? 11.07 14.32 0.999 1 97 160 LEU A C 1
ATOM 1229 O O . LEU A 1 160 ? 10.852 15.352 1.639 1 97 160 LEU A O 1
ATOM 1233 N N . PRO A 1 161 ? 10.359 13.977 0.009 1 98.25 161 PRO A N 1
ATOM 1234 C CA . PRO A 1 161 ? 9.117 14.711 -0.243 1 98.25 161 PRO A CA 1
ATOM 1235 C C . PRO A 1 161 ? 8.078 14.508 0.854 1 98.25 161 PRO A C 1
ATOM 1237 O O . PRO A 1 161 ? 8.148 13.531 1.604 1 98.25 161 PRO A O 1
ATOM 1240 N N . VAL A 1 162 ? 7.152 15.461 0.989 1 98.88 162 VAL A N 1
ATOM 1241 C CA . VAL A 1 162 ? 6.129 15.414 2.027 1 98.88 162 VAL A CA 1
ATOM 1242 C C . VAL A 1 162 ? 4.746 15.602 1.401 1 98.88 162 VAL A C 1
ATOM 1244 O O . VAL A 1 162 ? 4.547 16.5 0.578 1 98.88 162 VAL A O 1
ATOM 1247 N N . MET A 1 163 ? 3.842 14.719 1.724 1 98.69 163 MET A N 1
ATOM 1248 C CA . MET A 1 163 ? 2.445 14.891 1.336 1 98.69 163 MET A CA 1
ATOM 1249 C C . MET A 1 163 ? 1.567 15.141 2.559 1 98.69 163 MET A C 1
ATOM 1251 O O . MET A 1 163 ? 1.691 14.445 3.568 1 98.69 163 MET A O 1
ATOM 1255 N N . VAL A 1 164 ? 0.738 16.109 2.475 1 98.88 164 VAL A N 1
ATOM 1256 C CA . VAL A 1 164 ? -0.209 16.453 3.531 1 98.88 164 VAL A CA 1
ATOM 1257 C C . VAL A 1 164 ? -1.634 16.172 3.061 1 98.88 164 VAL A C 1
ATOM 1259 O O . VAL A 1 164 ? -2.105 16.766 2.092 1 98.88 164 VAL A O 1
ATOM 1262 N N . GLY A 1 165 ? -2.27 15.242 3.746 1 98.69 165 GLY A N 1
ATOM 1263 C CA . GLY A 1 165 ? -3.65 14.914 3.426 1 98.69 165 GLY A CA 1
ATOM 1264 C C . GLY A 1 165 ? -4.652 15.773 4.176 1 98.69 165 GLY A C 1
ATOM 1265 O O . GLY A 1 165 ? -4.367 16.25 5.273 1 98.69 165 GLY A O 1
ATOM 1266 N N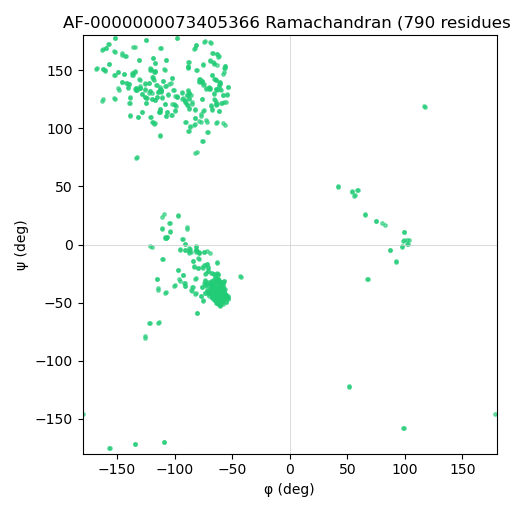 . MET A 1 166 ? -5.77 15.961 3.613 1 98.06 166 MET A N 1
ATOM 1267 C CA . MET A 1 166 ? -6.934 16.562 4.258 1 98.06 166 MET A CA 1
ATOM 1268 C C . MET A 1 166 ? -8.227 16 3.684 1 98.06 166 MET A C 1
ATOM 1270 O O . MET A 1 166 ? -8.289 15.664 2.498 1 98.06 166 MET A O 1
ATOM 1274 N N . ASP A 1 167 ? -9.258 15.906 4.477 1 97.62 167 ASP A N 1
ATOM 1275 C CA . ASP A 1 167 ? -10.531 15.312 4.078 1 97.62 167 ASP A CA 1
ATOM 1276 C C . ASP A 1 167 ? -11.227 16.172 3.021 1 97.62 167 ASP A C 1
ATOM 1278 O O . ASP A 1 167 ? -11.664 17.281 3.307 1 97.62 167 ASP A O 1
ATOM 1282 N N . GLY A 1 168 ? -11.383 15.586 1.863 1 95.31 168 GLY A N 1
ATOM 1283 C CA . GLY A 1 168 ? -12.031 16.297 0.774 1 95.31 168 GLY A CA 1
ATOM 1284 C C . GLY A 1 168 ? -13.461 16.688 1.086 1 95.31 168 GLY A C 1
ATOM 1285 O O . GLY A 1 168 ? -14.211 15.906 1.685 1 95.31 168 GLY A O 1
ATOM 1286 N N . PHE A 1 169 ? -13.867 17.844 0.705 1 91.12 169 PHE A N 1
ATOM 1287 C CA . PHE A 1 169 ? -15.18 18.453 0.851 1 91.12 169 PHE A CA 1
ATOM 1288 C C . PHE A 1 169 ? -15.484 18.75 2.316 1 91.12 169 PHE A C 1
ATOM 1290 O O . PHE A 1 169 ? -16.203 19.703 2.629 1 91.12 169 PHE A O 1
ATOM 1297 N N . ILE A 1 170 ? -14.945 17.969 3.176 1 92.94 170 ILE A N 1
ATOM 1298 C CA . ILE A 1 170 ? -15.164 18.188 4.602 1 92.94 170 ILE A CA 1
ATOM 1299 C C . ILE A 1 170 ? -14.234 19.281 5.109 1 92.94 170 ILE A C 1
ATOM 1301 O O . ILE A 1 170 ? -14.688 20.375 5.453 1 92.94 170 ILE A O 1
ATOM 1305 N N . LEU A 1 171 ? -12.992 19.047 4.957 1 91.94 171 LEU A N 1
ATOM 1306 C CA . LEU A 1 171 ? -12.008 20.031 5.395 1 91.94 171 LEU A CA 1
ATOM 1307 C C . LEU A 1 171 ? -11.672 21 4.266 1 91.94 171 LEU A C 1
ATOM 1309 O O . LEU A 1 171 ? -11.484 22.203 4.508 1 91.94 171 LEU A O 1
ATOM 1313 N N . SER A 1 172 ? -11.648 20.547 3.102 1 91.88 172 SER A N 1
ATOM 1314 C CA . SER A 1 172 ? -11.203 21.344 1.963 1 91.88 172 SER A CA 1
ATOM 1315 C C . SER A 1 172 ? -12.141 22.516 1.707 1 91.88 172 SER A C 1
ATOM 1317 O O . SER A 1 172 ? -11.711 23.578 1.239 1 91.88 172 SER A O 1
ATOM 1319 N N . HIS A 1 173 ? -13.438 22.328 2.104 1 91.25 173 HIS A N 1
ATOM 1320 C CA . HIS A 1 173 ? -14.414 23.328 1.712 1 91.25 173 HIS A CA 1
ATOM 1321 C C . HIS A 1 173 ? -15.094 23.938 2.934 1 91.25 173 HIS A C 1
ATOM 1323 O O . HIS A 1 173 ? -15.898 24.875 2.803 1 91.25 173 HIS A O 1
ATOM 1329 N N . THR A 1 174 ? -14.719 23.453 4.055 1 88.94 174 THR A N 1
ATOM 1330 C CA . THR A 1 174 ? -15.297 24.031 5.27 1 88.94 174 THR A CA 1
ATOM 1331 C C . THR A 1 174 ? -14.469 25.219 5.75 1 88.94 174 THR A C 1
ATOM 1333 O O . THR A 1 174 ? -13.25 25.125 5.859 1 88.94 174 THR A O 1
ATOM 1336 N N . LYS A 1 175 ? -15.234 26.297 6.051 1 93.44 175 LYS A N 1
ATOM 1337 C CA . LYS A 1 175 ? -14.555 27.5 6.516 1 93.44 175 LYS A CA 1
ATOM 1338 C C . LYS A 1 175 ? -14.586 27.594 8.039 1 93.44 175 LYS A C 1
ATOM 1340 O O . LYS A 1 175 ? -15.625 27.375 8.656 1 93.44 175 LYS A O 1
ATOM 1345 N N . THR A 1 176 ? -13.445 27.75 8.57 1 94.56 176 THR A N 1
ATOM 1346 C CA . THR A 1 176 ? -13.297 27.969 10 1 94.56 176 THR A CA 1
ATOM 1347 C C . THR A 1 176 ? -12.305 29.109 10.273 1 94.56 176 THR A C 1
ATOM 1349 O O . THR A 1 176 ? -11.719 29.656 9.344 1 94.56 176 THR A O 1
ATOM 1352 N N . ASN A 1 177 ? -12.273 29.516 11.562 1 95.25 177 ASN A N 1
ATOM 1353 C CA . ASN A 1 177 ? -11.25 30.469 11.953 1 95.25 177 ASN A CA 1
ATOM 1354 C C . ASN A 1 177 ? -9.844 29.875 11.844 1 95.25 177 ASN A C 1
ATOM 1356 O O . ASN A 1 177 ? -9.586 28.797 12.367 1 95.25 177 ASN A O 1
ATOM 1360 N N . VAL A 1 178 ? -8.992 30.531 11.117 1 96.5 178 VAL A N 1
ATOM 1361 C CA . VAL A 1 178 ? -7.594 30.141 10.961 1 96.5 178 VAL A CA 1
ATOM 1362 C C . VAL A 1 178 ? -6.68 31.312 11.32 1 96.5 178 VAL A C 1
ATOM 1364 O O . VAL A 1 178 ? -6.902 32.438 10.883 1 96.5 178 VAL A O 1
ATOM 1367 N N . LEU A 1 179 ? -5.793 31.016 12.195 1 97.12 179 LEU A N 1
ATOM 1368 C CA . LEU A 1 179 ? -4.773 32 12.531 1 97.12 179 LEU A CA 1
ATOM 1369 C C . LEU A 1 179 ? -3.633 31.984 11.523 1 97.12 179 LEU A C 1
ATOM 1371 O O . LEU A 1 179 ? -2.893 31 11.438 1 97.12 179 LEU A O 1
ATOM 1375 N N . ILE A 1 180 ? -3.455 33.094 10.781 1 97.38 180 ILE A N 1
ATOM 1376 C CA . ILE A 1 180 ? -2.453 33.156 9.727 1 97.38 180 ILE A CA 1
ATOM 1377 C C . ILE A 1 180 ? -1.211 33.875 10.25 1 97.38 180 ILE A C 1
ATOM 1379 O O . ILE A 1 180 ? -1.285 35.031 10.68 1 97.38 180 ILE A O 1
ATOM 1383 N N . PRO A 1 181 ? -0.129 33.219 10.242 1 97.44 181 PRO A N 1
ATOM 1384 C CA . PRO A 1 181 ? 1.102 33.875 10.695 1 97.44 181 PRO A CA 1
ATOM 1385 C C . PRO A 1 181 ? 1.583 34.969 9.734 1 97.44 181 PRO A C 1
ATOM 1387 O O . PRO A 1 181 ? 1.206 34.969 8.562 1 97.44 181 PRO A O 1
ATOM 1390 N N . ASP A 1 182 ? 2.416 35.906 10.273 1 95.81 182 ASP A N 1
ATOM 1391 C CA . ASP A 1 182 ? 3.029 36.906 9.43 1 95.81 182 ASP A CA 1
ATOM 1392 C C . ASP A 1 182 ? 4.172 36.312 8.602 1 95.81 182 ASP A C 1
ATOM 1394 O O . ASP A 1 182 ? 4.777 35.312 9 1 95.81 182 ASP A O 1
ATOM 1398 N N . GLN A 1 183 ? 4.402 37 7.484 1 96.75 183 GLN A N 1
ATOM 1399 C CA . GLN A 1 183 ? 5.457 36.531 6.586 1 96.75 183 GLN A CA 1
ATOM 1400 C C . GLN A 1 183 ? 6.801 36.469 7.312 1 96.75 183 GLN A C 1
ATOM 1402 O O . GLN A 1 183 ? 7.582 35.531 7.082 1 96.75 183 GLN A O 1
ATOM 1407 N N . GLU A 1 184 ? 7.031 37.406 8.195 1 96.38 184 GLU A N 1
ATOM 1408 C CA . GLU A 1 184 ? 8.305 37.469 8.906 1 96.38 184 GLU A CA 1
ATOM 1409 C C . GLU A 1 184 ? 8.492 36.25 9.805 1 96.38 184 GLU A C 1
ATOM 1411 O O . GLU A 1 184 ? 9.602 35.75 9.945 1 96.38 184 GLU A O 1
ATOM 1416 N N . GLN A 1 185 ? 7.422 35.812 10.43 1 96.75 185 GLN A N 1
ATOM 1417 C CA . GLN A 1 185 ? 7.469 34.625 11.266 1 96.75 185 GLN A CA 1
ATOM 1418 C C . GLN A 1 185 ? 7.836 33.406 10.453 1 96.75 185 GLN A C 1
ATOM 1420 O O . GLN A 1 185 ? 8.633 32.562 10.898 1 96.75 185 GLN A O 1
ATOM 1425 N N . ILE A 1 186 ? 7.273 33.312 9.297 1 97.81 186 ILE A N 1
ATOM 1426 C CA . ILE A 1 186 ? 7.52 32.156 8.445 1 97.81 186 ILE A CA 1
ATOM 1427 C C . ILE A 1 186 ? 8.945 32.219 7.895 1 97.81 186 ILE A C 1
ATOM 1429 O O . ILE A 1 186 ? 9.625 31.188 7.812 1 97.81 186 ILE A O 1
ATOM 1433 N N . ASP A 1 187 ? 9.359 33.438 7.531 1 96.81 187 ASP A N 1
ATOM 1434 C CA . ASP A 1 187 ? 10.719 33.594 7.039 1 96.81 187 ASP A CA 1
ATOM 1435 C C . ASP A 1 187 ? 11.742 33.188 8.094 1 96.81 187 ASP A C 1
ATOM 1437 O O . ASP A 1 187 ? 12.805 32.656 7.766 1 96.81 187 ASP A O 1
ATOM 1441 N N . ASP A 1 188 ? 11.414 33.406 9.289 1 96.88 188 ASP A N 1
ATOM 1442 C CA . ASP A 1 188 ? 12.281 33.031 10.398 1 96.88 188 ASP A CA 1
ATOM 1443 C C . ASP A 1 188 ? 12.266 31.5 10.609 1 96.88 188 ASP A C 1
ATOM 1445 O O . ASP A 1 188 ? 13.281 30.922 10.992 1 96.88 188 ASP A O 1
ATOM 1449 N N . TYR A 1 189 ? 11.203 30.859 10.383 1 97.69 189 TYR A N 1
ATOM 1450 C CA . TYR A 1 189 ? 11.008 29.438 10.617 1 97.69 189 TYR A CA 1
ATOM 1451 C C . TYR A 1 189 ? 11.5 28.625 9.43 1 97.69 189 TYR A C 1
ATOM 1453 O O . TYR A 1 189 ? 12.078 27.547 9.602 1 97.69 189 TYR A O 1
ATOM 1461 N N . LEU A 1 190 ? 11.273 29.078 8.227 1 96.94 190 LEU A N 1
ATOM 1462 C CA . LEU A 1 190 ? 11.555 28.391 6.969 1 96.94 190 LEU A CA 1
ATOM 1463 C C . LEU A 1 190 ? 12.656 29.094 6.191 1 96.94 190 LEU A C 1
ATOM 1465 O O . LEU A 1 190 ? 12.391 30.016 5.422 1 96.94 190 LEU A O 1
ATOM 1469 N N . PRO A 1 191 ? 13.867 28.641 6.363 1 92.5 191 PRO A N 1
ATOM 1470 C CA . PRO A 1 191 ? 14.984 29.266 5.66 1 92.5 191 PRO A CA 1
ATOM 1471 C C . PRO A 1 191 ? 14.953 29.031 4.152 1 92.5 191 PRO A C 1
ATOM 1473 O O . PRO A 1 191 ? 14.133 28.234 3.67 1 92.5 191 PRO A O 1
ATOM 1476 N N . PRO A 1 192 ? 15.883 29.703 3.475 1 89.75 192 PRO A N 1
ATOM 1477 C CA . PRO A 1 192 ? 16 29.391 2.049 1 89.75 192 PRO A CA 1
ATOM 1478 C C . PRO A 1 192 ? 16.281 27.906 1.786 1 89.75 192 PRO A C 1
ATOM 1480 O O . PRO A 1 192 ? 16.953 27.25 2.588 1 89.75 192 PRO A O 1
ATOM 1483 N N . ARG A 1 193 ? 15.789 27.484 0.715 1 90.56 193 ARG A N 1
ATOM 1484 C CA . ARG A 1 193 ? 15.883 26.078 0.33 1 90.56 193 ARG A CA 1
ATOM 1485 C C . ARG A 1 193 ? 17.344 25.641 0.188 1 90.56 193 ARG A C 1
ATOM 1487 O O . ARG A 1 193 ? 18.172 26.391 -0.326 1 90.56 193 ARG A O 1
ATOM 1494 N N . ARG A 1 194 ? 17.578 24.438 0.683 1 81.06 194 ARG A N 1
ATOM 1495 C CA . ARG A 1 194 ? 18.891 23.797 0.556 1 81.06 194 ARG A CA 1
ATOM 1496 C C . ARG A 1 194 ? 18.781 22.453 -0.156 1 81.06 194 ARG A C 1
ATOM 1498 O O . ARG A 1 194 ? 17.812 21.719 0.044 1 81.06 194 ARG A O 1
ATOM 1505 N N . GLN A 1 195 ? 19.719 22.141 -1.038 1 78.75 195 GLN A N 1
ATOM 1506 C CA . GLN A 1 195 ? 19.734 20.828 -1.655 1 78.75 195 GLN A CA 1
ATOM 1507 C C . GLN A 1 195 ? 21.141 20.422 -2.062 1 78.75 195 GLN A C 1
ATOM 1509 O O . GLN A 1 195 ? 21.969 21.266 -2.4 1 78.75 195 GLN A O 1
ATOM 1514 N N . PRO A 1 196 ? 21.406 19.094 -1.952 1 66.81 196 PRO A N 1
ATOM 1515 C CA . PRO A 1 196 ? 22.766 18.641 -2.266 1 66.81 196 PRO A CA 1
ATOM 1516 C C . PRO A 1 196 ? 23.109 18.812 -3.74 1 66.81 196 PRO A C 1
ATOM 1518 O O . PRO A 1 196 ? 24.281 19 -4.082 1 66.81 196 PRO A O 1
ATOM 1521 N N . TYR A 1 197 ? 22.125 18.484 -4.633 1 68.44 197 TYR A N 1
ATOM 1522 C CA . TYR A 1 197 ? 22.422 18.578 -6.059 1 68.44 197 TYR A CA 1
ATOM 1523 C C . TYR A 1 197 ? 21.312 19.297 -6.805 1 68.44 197 TYR A C 1
ATOM 1525 O O . TYR A 1 197 ? 20.156 19.281 -6.367 1 68.44 197 TYR A O 1
ATOM 1533 N N . VAL A 1 198 ? 21.766 20.156 -7.621 1 69 198 VAL A N 1
ATOM 1534 C CA . VAL A 1 198 ? 20.844 20.812 -8.539 1 69 198 VAL A CA 1
ATOM 1535 C C . VAL A 1 198 ? 21.297 20.562 -9.984 1 69 198 VAL A C 1
ATOM 1537 O O . VAL A 1 198 ? 22.484 20.438 -10.25 1 69 198 VAL A O 1
ATOM 1540 N N . ILE A 1 199 ? 20.281 20.141 -10.711 1 63.34 199 ILE A N 1
ATOM 1541 C CA . ILE A 1 199 ? 20.625 20.094 -12.133 1 63.34 199 ILE A CA 1
ATOM 1542 C C . ILE A 1 199 ? 21.062 21.469 -12.602 1 63.34 199 ILE A C 1
ATOM 1544 O O . ILE A 1 199 ? 20.312 22.438 -12.5 1 63.34 199 ILE A O 1
ATOM 1548 N N . ASP A 1 200 ? 22.359 21.484 -12.742 1 59.53 200 ASP A N 1
ATOM 1549 C CA . ASP A 1 200 ? 23.016 22.688 -13.242 1 59.53 200 ASP A CA 1
ATOM 1550 C C . ASP A 1 200 ? 23.734 22.422 -14.57 1 59.53 200 ASP A C 1
ATOM 1552 O O . ASP A 1 200 ? 24.641 21.609 -14.625 1 59.53 200 ASP A O 1
ATOM 1556 N N . PRO A 1 201 ? 23.109 22.875 -15.555 1 55.41 201 PRO A N 1
ATOM 1557 C CA . PRO A 1 201 ? 23.797 22.641 -16.828 1 55.41 201 PRO A CA 1
ATOM 1558 C C . PRO A 1 201 ? 25.297 22.906 -16.75 1 55.41 201 PRO A C 1
ATOM 1560 O O . PRO A 1 201 ? 26.062 22.344 -17.531 1 55.41 201 PRO A O 1
ATOM 1563 N N . GLU A 1 202 ? 25.656 23.688 -15.945 1 56.53 202 GLU A N 1
ATOM 1564 C CA . GLU A 1 202 ? 27.078 24.016 -15.836 1 56.53 202 GLU A CA 1
ATOM 1565 C C . GLU A 1 202 ? 27.828 23 -14.984 1 56.53 202 GLU A C 1
ATOM 1567 O O . GLU A 1 202 ? 29.047 22.922 -15.016 1 56.53 202 GLU A O 1
ATOM 1572 N N . ASP A 1 203 ? 27.078 22.266 -14.203 1 54.56 203 ASP A N 1
ATOM 1573 C CA . ASP A 1 203 ? 27.609 21.156 -13.406 1 54.56 203 ASP A CA 1
ATOM 1574 C C . ASP A 1 203 ? 26.734 19.922 -13.539 1 54.56 203 ASP A C 1
ATOM 1576 O O . ASP A 1 203 ? 25.984 19.578 -12.617 1 54.56 203 ASP A O 1
ATOM 1580 N N . PRO A 1 204 ? 26.891 19.297 -14.742 1 52.69 204 PRO A N 1
ATOM 1581 C CA . PRO A 1 204 ? 25.938 18.219 -15.055 1 52.69 204 PRO A CA 1
ATOM 1582 C C . PRO A 1 204 ? 26.031 17.047 -14.094 1 52.69 204 PRO A C 1
ATOM 1584 O O . PRO A 1 204 ? 27.141 16.594 -13.766 1 52.69 204 PRO A O 1
ATOM 1587 N N . VAL A 1 205 ? 25.109 16.969 -13.266 1 51.28 205 VAL A N 1
ATOM 1588 C CA . VAL A 1 205 ? 25 15.773 -12.438 1 51.28 205 VAL A CA 1
ATOM 1589 C C . VAL A 1 205 ? 24.062 14.773 -13.102 1 51.28 205 VAL A C 1
ATOM 1591 O O . VAL A 1 205 ? 23.109 15.164 -13.781 1 51.28 205 VAL A O 1
ATOM 1594 N N . GLU A 1 206 ? 24.578 13.547 -13.273 1 49.84 206 GLU A N 1
ATOM 1595 C CA . GLU A 1 206 ? 23.703 12.5 -13.789 1 49.84 206 GLU A CA 1
ATOM 1596 C C . GLU A 1 206 ? 22.703 12.047 -12.727 1 49.84 206 GLU A C 1
ATOM 1598 O O . GLU A 1 206 ? 23.094 11.695 -11.617 1 49.84 206 GLU A O 1
ATOM 1603 N N . ILE A 1 207 ? 21.469 12.461 -12.953 1 50.38 207 ILE A N 1
ATOM 1604 C CA . ILE A 1 207 ? 20.406 12.039 -12.055 1 50.38 207 ILE A CA 1
ATOM 1605 C C . ILE A 1 207 ? 19.594 10.914 -12.695 1 50.38 207 ILE A C 1
ATOM 1607 O O . ILE A 1 207 ? 19.172 11.031 -13.844 1 50.38 207 ILE A O 1
ATOM 1611 N N . GLY A 1 208 ? 19.516 9.805 -12.102 1 55.38 208 GLY A N 1
ATOM 1612 C CA . GLY A 1 208 ? 18.578 8.797 -12.555 1 55.38 208 GLY A CA 1
ATOM 1613 C C . GLY A 1 208 ? 19.219 7.695 -13.367 1 55.38 208 GLY A C 1
ATOM 1614 O O . GLY A 1 208 ? 18.531 6.867 -13.961 1 55.38 208 GLY A O 1
ATOM 1615 N N . ASN A 1 209 ? 20.531 7.742 -13.484 1 60.56 209 ASN A N 1
ATOM 1616 C CA . ASN A 1 209 ? 21.172 6.715 -14.289 1 60.56 209 ASN A CA 1
ATOM 1617 C C . ASN A 1 209 ? 21.062 5.336 -13.641 1 60.56 209 ASN A C 1
ATOM 1619 O O . ASN A 1 209 ? 20.594 5.219 -12.5 1 60.56 209 ASN A O 1
ATOM 1623 N N . MET A 1 210 ? 21.359 4.406 -14.547 1 67.88 210 MET A N 1
ATOM 1624 C CA . MET A 1 210 ? 21.281 3.025 -14.078 1 67.88 210 MET A CA 1
ATOM 1625 C C . MET A 1 210 ? 22.219 2.795 -12.906 1 67.88 210 MET A C 1
ATOM 1627 O O . MET A 1 210 ? 23.406 3.146 -12.977 1 67.88 210 MET A O 1
ATOM 1631 N N . PHE A 1 211 ? 21.656 2.385 -11.82 1 76.12 211 PHE A N 1
ATOM 1632 C CA . PHE A 1 211 ? 22.422 2.045 -10.633 1 76.12 211 PHE A CA 1
ATOM 1633 C C . PHE A 1 211 ? 22.594 0.535 -10.508 1 76.12 211 PHE A C 1
ATOM 1635 O O . PHE A 1 211 ? 21.625 -0.216 -10.703 1 76.12 211 PHE A O 1
ATOM 1642 N N . PRO A 1 212 ? 23.812 0.159 -10.25 1 83.88 212 PRO A N 1
ATOM 1643 C CA . PRO A 1 212 ? 23.969 -1.265 -9.945 1 83.88 212 PRO A CA 1
ATOM 1644 C C . PRO A 1 212 ? 23.188 -1.703 -8.711 1 83.88 212 PRO A C 1
ATOM 1646 O O . PRO A 1 212 ? 22.781 -0.863 -7.906 1 83.88 212 PRO A O 1
ATOM 1649 N N . PRO A 1 213 ? 23 -2.984 -8.617 1 89.81 213 PRO A N 1
ATOM 1650 C CA . PRO A 1 213 ? 22.109 -3.529 -7.59 1 89.81 213 PRO A CA 1
ATOM 1651 C C . PRO A 1 213 ? 22.469 -3.045 -6.188 1 89.81 213 PRO A C 1
ATOM 1653 O O . PRO A 1 213 ? 21.609 -2.508 -5.48 1 89.81 213 PRO A O 1
ATOM 1656 N N . GLU A 1 214 ? 23.719 -3.08 -5.82 1 89.81 214 GLU A N 1
ATOM 1657 C CA . GLU A 1 214 ? 24.109 -2.719 -4.457 1 89.81 214 GLU A CA 1
ATOM 1658 C C . GLU A 1 214 ? 23.906 -1.229 -4.203 1 89.81 214 GLU A C 1
ATOM 1660 O O . GLU A 1 214 ? 23.453 -0.833 -3.123 1 89.81 214 GLU A O 1
ATOM 1665 N N . GLY A 1 215 ? 24.297 -0.44 -5.215 1 89.25 215 GLY A N 1
ATOM 1666 C CA . GLY A 1 215 ? 24.047 0.989 -5.098 1 89.25 215 GLY A CA 1
ATOM 1667 C C . GLY A 1 215 ? 22.578 1.338 -4.992 1 89.25 215 GLY A C 1
ATOM 1668 O O . GLY A 1 215 ? 22.203 2.211 -4.211 1 89.25 215 GLY A O 1
ATOM 1669 N N . TYR A 1 216 ? 21.797 0.642 -5.766 1 92.5 216 TYR A N 1
ATOM 1670 C CA . TYR A 1 216 ? 20.359 0.834 -5.73 1 92.5 216 TYR A CA 1
ATOM 1671 C C . TYR A 1 216 ? 19.797 0.509 -4.352 1 92.5 216 TYR A C 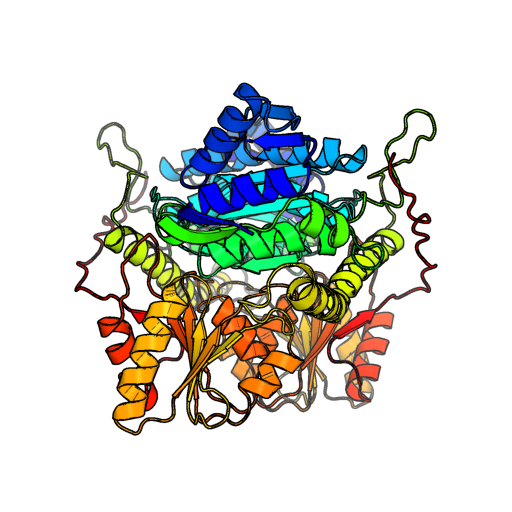1
ATOM 1673 O O . TYR A 1 216 ? 19.062 1.31 -3.768 1 92.5 216 TYR A O 1
ATOM 1681 N N . MET A 1 217 ? 20.156 -0.635 -3.83 1 94.56 217 MET A N 1
ATOM 1682 C CA . MET A 1 217 ? 19.641 -1.062 -2.531 1 94.56 217 MET A CA 1
ATOM 1683 C C . MET A 1 217 ? 20.078 -0.101 -1.431 1 94.56 217 MET A C 1
ATOM 1685 O O . MET A 1 217 ? 19.312 0.193 -0.516 1 94.56 217 MET A O 1
ATOM 1689 N N . LYS A 1 218 ? 21.266 0.415 -1.524 1 93.38 218 LYS A N 1
ATOM 1690 C CA . LYS A 1 218 ? 21.766 1.375 -0.541 1 93.38 218 LYS A CA 1
ATOM 1691 C C . LYS A 1 218 ? 20.953 2.666 -0.58 1 93.38 218 LYS A C 1
ATOM 1693 O O . LYS A 1 218 ? 20.703 3.287 0.458 1 93.38 218 LYS A O 1
ATOM 1698 N N . LEU A 1 219 ? 20.625 3.055 -1.761 1 92.69 219 LEU A N 1
ATOM 1699 C CA . LEU A 1 219 ? 19.797 4.246 -1.887 1 92.69 219 LEU A CA 1
ATOM 1700 C C . LEU A 1 219 ? 18.438 4.02 -1.245 1 92.69 219 LEU A C 1
ATOM 1702 O O . LEU A 1 219 ? 17.906 4.91 -0.572 1 92.69 219 LEU A O 1
ATOM 1706 N N . ARG A 1 220 ? 17.875 2.805 -1.461 1 95.88 220 ARG A N 1
ATOM 1707 C CA . ARG A 1 220 ? 16.609 2.475 -0.821 1 95.88 220 ARG A CA 1
ATOM 1708 C C . ARG A 1 220 ? 16.734 2.529 0.698 1 95.88 220 ARG A C 1
ATOM 1710 O O . ARG A 1 220 ? 15.852 3.061 1.379 1 95.88 220 ARG A O 1
ATOM 1717 N N . GLU A 1 221 ? 17.781 1.982 1.178 1 96.06 221 GLU A N 1
ATOM 1718 C CA . GLU A 1 221 ? 18.016 2.012 2.619 1 96.06 221 GLU A CA 1
ATOM 1719 C C . GLU A 1 221 ? 18.141 3.445 3.129 1 96.06 221 GLU A C 1
ATOM 1721 O O . GLU A 1 221 ? 17.672 3.76 4.227 1 96.06 221 GLU A O 1
ATOM 1726 N N . SER A 1 222 ? 18.797 4.297 2.309 1 94.44 222 SER A N 1
ATOM 1727 C CA . SER A 1 222 ? 18.938 5.691 2.709 1 94.44 222 SER A CA 1
ATOM 1728 C C . SER A 1 222 ? 17.594 6.379 2.857 1 94.44 222 SER A C 1
ATOM 1730 O O . SER A 1 222 ? 17.406 7.215 3.742 1 94.44 222 SER A O 1
ATOM 1732 N N . ILE A 1 223 ? 16.656 6.062 1.985 1 96.75 223 ILE A N 1
ATOM 1733 C CA . ILE A 1 223 ? 15.305 6.602 2.08 1 96.75 223 ILE A CA 1
ATOM 1734 C C . ILE A 1 223 ? 14.641 6.094 3.355 1 96.75 223 ILE A C 1
ATOM 1736 O O . ILE A 1 223 ? 14.047 6.875 4.102 1 96.75 223 ILE A O 1
ATOM 1740 N N . HIS A 1 224 ? 14.789 4.793 3.619 1 97.94 224 HIS A N 1
ATOM 1741 C CA . HIS A 1 224 ? 14.227 4.164 4.812 1 97.94 224 HIS A CA 1
ATOM 1742 C C . HIS A 1 224 ? 14.75 4.832 6.082 1 97.94 224 HIS A C 1
ATOM 1744 O O . HIS A 1 224 ? 13.969 5.176 6.969 1 97.94 224 HIS A O 1
ATOM 1750 N N . LEU A 1 225 ? 16 5.012 6.133 1 96.81 225 LEU A N 1
ATOM 1751 C CA . LEU A 1 225 ? 16.625 5.594 7.312 1 96.81 225 LEU A CA 1
ATOM 1752 C C . LEU A 1 225 ? 16.234 7.059 7.473 1 96.81 225 LEU A C 1
ATOM 1754 O O . LEU A 1 225 ? 15.984 7.52 8.586 1 96.81 225 LEU A O 1
ATOM 1758 N N . ALA A 1 226 ? 16.219 7.77 6.344 1 97 226 ALA A N 1
ATOM 1759 C CA . ALA A 1 226 ? 15.797 9.164 6.398 1 97 226 ALA A CA 1
ATOM 1760 C C . ALA A 1 226 ? 14.375 9.289 6.945 1 97 226 ALA A C 1
ATOM 1762 O O . ALA A 1 226 ? 14.086 10.188 7.738 1 97 226 ALA A O 1
ATOM 1763 N N . LEU A 1 227 ? 13.555 8.406 6.5 1 98.25 227 LEU A N 1
ATOM 1764 C CA . LEU A 1 227 ? 12.172 8.43 6.961 1 98.25 227 LEU A CA 1
ATOM 1765 C C . LEU A 1 227 ? 12.086 8.078 8.438 1 98.25 227 LEU A C 1
ATOM 1767 O O . LEU A 1 227 ? 11.398 8.758 9.203 1 98.25 227 LEU A O 1
ATOM 1771 N N . LYS A 1 228 ? 12.734 7.113 8.867 1 97.06 228 LYS A N 1
ATOM 1772 C CA . LYS A 1 228 ? 12.75 6.73 10.281 1 97.06 228 LYS A CA 1
ATOM 1773 C C . LYS A 1 228 ? 13.297 7.859 11.148 1 97.06 228 LYS A C 1
ATOM 1775 O O . LYS A 1 228 ? 12.719 8.188 12.188 1 97.06 228 LYS A O 1
ATOM 1780 N N . ASN A 1 229 ? 14.328 8.406 10.68 1 96.06 229 ASN A N 1
ATOM 1781 C CA . ASN A 1 229 ? 15 9.438 11.461 1 96.06 229 ASN A CA 1
ATOM 1782 C C . ASN A 1 229 ? 14.234 10.758 11.422 1 96.06 229 ASN A C 1
ATOM 1784 O O . ASN A 1 229 ? 14.453 11.625 12.266 1 96.06 229 ASN A O 1
ATOM 1788 N N . SER A 1 230 ? 13.383 10.906 10.438 1 98.44 230 SER A N 1
ATOM 1789 C CA . SER A 1 230 ? 12.617 12.141 10.328 1 98.44 230 SER A CA 1
ATOM 1790 C C . SER A 1 230 ? 11.703 12.336 11.531 1 98.44 230 SER A C 1
ATOM 1792 O O . SER A 1 230 ? 11.219 13.445 11.773 1 98.44 230 SER A O 1
ATOM 1794 N N . GLU A 1 231 ? 11.453 11.305 12.336 1 98.5 231 GLU A N 1
ATOM 1795 C CA . GLU A 1 231 ? 10.625 11.438 13.539 1 98.5 231 GLU A CA 1
ATOM 1796 C C . GLU A 1 231 ? 11.164 12.531 14.461 1 98.5 231 GLU A C 1
ATOM 1798 O O . GLU A 1 231 ? 10.406 13.398 14.898 1 98.5 231 GLU A O 1
ATOM 1803 N N . ASP A 1 232 ? 12.406 12.461 14.703 1 98.44 232 ASP A N 1
ATOM 1804 C CA . ASP A 1 232 ? 13.023 13.43 15.602 1 98.44 232 ASP A CA 1
ATOM 1805 C C . ASP A 1 232 ? 13.016 14.828 14.992 1 98.44 232 ASP A C 1
ATOM 1807 O O . ASP A 1 232 ? 12.844 15.82 15.703 1 98.44 232 ASP A O 1
ATOM 1811 N N . ILE A 1 233 ? 13.203 14.875 13.711 1 98.56 233 ILE A N 1
ATOM 1812 C CA . ILE A 1 233 ? 13.234 16.141 13 1 98.56 233 ILE A CA 1
ATOM 1813 C C . ILE A 1 233 ? 11.852 16.781 13.008 1 98.56 233 ILE A C 1
ATOM 1815 O O . ILE A 1 233 ? 11.711 17.984 13.188 1 98.56 233 ILE A O 1
ATOM 1819 N N . ILE A 1 234 ? 10.82 15.953 12.828 1 98.81 234 ILE A N 1
ATOM 1820 C CA . ILE A 1 234 ? 9.438 16.406 12.875 1 98.81 234 ILE A CA 1
ATOM 1821 C C . ILE A 1 234 ? 9.141 17 14.258 1 98.81 234 ILE A C 1
ATOM 1823 O O . ILE A 1 234 ? 8.547 18.078 14.367 1 98.81 234 ILE A O 1
ATOM 1827 N N . ARG A 1 235 ? 9.57 16.375 15.312 1 98.62 235 ARG A N 1
ATOM 1828 C CA . ARG A 1 235 ? 9.383 16.875 16.672 1 98.62 235 ARG A CA 1
ATOM 1829 C C . ARG A 1 235 ? 10.117 18.188 16.875 1 98.62 235 ARG A C 1
ATOM 1831 O O . ARG A 1 235 ? 9.57 19.125 17.438 1 98.62 235 ARG A O 1
ATOM 1838 N N . GLN A 1 236 ? 11.305 18.203 16.422 1 98.5 236 GLN A N 1
ATOM 1839 C CA . GLN A 1 236 ? 12.133 19.391 16.562 1 98.5 236 GLN A CA 1
ATOM 1840 C C . GLN A 1 236 ? 11.516 20.594 15.859 1 98.5 236 GLN A C 1
ATOM 1842 O O . GLN A 1 236 ? 11.336 21.641 16.469 1 98.5 236 GLN A O 1
ATOM 1847 N N . HIS A 1 237 ? 11.188 20.406 14.594 1 98.31 237 HIS A N 1
ATOM 1848 C CA . HIS A 1 237 ? 10.617 21.5 13.828 1 98.31 237 HIS A CA 1
ATOM 1849 C C . HIS A 1 237 ? 9.219 21.859 14.328 1 98.31 237 HIS A C 1
ATOM 1851 O O . HIS A 1 237 ? 8.797 23.016 14.242 1 98.31 237 HIS A O 1
ATOM 1857 N N . GLY A 1 238 ? 8.492 20.812 14.828 1 98.38 238 GLY A N 1
ATOM 1858 C CA . GLY A 1 238 ? 7.215 21.094 15.469 1 98.38 238 GLY A CA 1
ATOM 1859 C C . GLY A 1 238 ? 7.332 22 16.672 1 98.38 238 GLY A C 1
ATOM 1860 O O . GLY A 1 238 ? 6.551 22.938 16.844 1 98.38 238 GLY A O 1
ATOM 1861 N N . ARG A 1 239 ? 8.297 21.766 17.531 1 98 239 ARG A N 1
ATOM 1862 C CA . ARG A 1 239 ? 8.531 22.594 18.688 1 98 239 ARG A CA 1
ATOM 1863 C C . ARG A 1 239 ? 8.914 24.016 18.281 1 98 239 ARG A C 1
ATOM 1865 O O . ARG A 1 239 ? 8.477 24.984 18.891 1 98 239 ARG A O 1
ATOM 1872 N N . GLU A 1 240 ? 9.734 24.094 17.328 1 98.12 240 GLU A N 1
ATOM 1873 C CA . GLU A 1 240 ? 10.125 25.406 16.828 1 98.12 240 GLU A CA 1
ATOM 1874 C C . GLU A 1 240 ? 8.922 26.172 16.266 1 98.12 240 GLU A C 1
ATOM 1876 O O . GLU A 1 240 ? 8.812 27.375 16.438 1 98.12 240 GLU A O 1
ATOM 1881 N N . TYR A 1 241 ? 8.117 25.422 15.523 1 98.25 241 TYR A N 1
ATOM 1882 C CA . TYR A 1 241 ? 6.902 26.031 14.984 1 98.25 241 TYR A CA 1
ATOM 1883 C C . TYR A 1 241 ? 6.023 26.578 16.109 1 98.25 241 TYR A C 1
ATOM 1885 O O . TYR A 1 241 ? 5.484 27.688 16 1 98.25 241 TYR A O 1
ATOM 1893 N N . ASN A 1 242 ? 5.906 25.781 17.172 1 97.12 242 ASN A N 1
ATOM 1894 C CA . ASN A 1 242 ? 5.148 26.219 18.344 1 97.12 242 ASN A CA 1
ATOM 1895 C C . ASN A 1 242 ? 5.711 27.516 18.922 1 97.12 242 ASN A C 1
ATOM 1897 O O . ASN A 1 242 ? 4.957 28.391 19.328 1 97.12 242 ASN A O 1
ATOM 1901 N N . LYS A 1 243 ? 6.926 27.656 18.906 1 96.06 243 LYS A N 1
ATOM 1902 C CA . LYS A 1 243 ? 7.617 28.797 19.531 1 96.06 243 LYS A CA 1
ATOM 1903 C C . LYS A 1 243 ? 7.598 30.016 18.625 1 96.06 243 LYS A C 1
ATOM 1905 O O . LYS A 1 243 ? 7.34 31.125 19.078 1 96.06 243 LYS A O 1
ATOM 1910 N N . LYS A 1 244 ? 7.824 29.812 17.344 1 95.31 244 LYS A N 1
ATOM 1911 C CA . LYS A 1 244 ? 8.102 30.922 16.438 1 95.31 244 LYS A CA 1
ATOM 1912 C C . LYS A 1 244 ? 6.836 31.391 15.727 1 95.31 244 LYS A C 1
ATOM 1914 O O . LYS A 1 244 ? 6.738 32.531 15.297 1 95.31 244 LYS A O 1
ATOM 1919 N N . VAL A 1 245 ? 5.988 30.453 15.531 1 94.94 245 VAL A N 1
ATOM 1920 C CA . VAL A 1 245 ? 4.883 30.766 14.625 1 94.94 245 VAL A CA 1
ATOM 1921 C C . VAL A 1 245 ? 3.568 30.766 15.398 1 94.94 245 VAL A C 1
ATOM 1923 O O . VAL A 1 245 ? 2.943 31.812 15.562 1 94.94 245 VAL A O 1
ATOM 1926 N N . SER A 1 246 ? 3.174 29.609 15.859 1 84.44 246 SER A N 1
ATOM 1927 C CA . SER A 1 246 ? 1.894 29.547 16.562 1 84.44 246 SER A CA 1
ATOM 1928 C C . SER A 1 246 ? 1.874 28.422 17.578 1 84.44 246 SER A C 1
ATOM 1930 O O . SER A 1 246 ? 1.982 27.25 17.219 1 84.44 246 SER A O 1
ATOM 1932 N N . PRO A 1 247 ? 1.562 28.844 18.766 1 80.12 247 PRO A N 1
ATOM 1933 C CA . PRO A 1 247 ? 1.484 27.828 19.812 1 80.12 247 PRO A CA 1
ATOM 1934 C C . PRO A 1 247 ? 0.089 27.219 19.938 1 80.12 247 PRO A C 1
ATOM 1936 O O . PRO A 1 247 ? -0.182 26.484 20.891 1 80.12 247 PRO A O 1
ATOM 1939 N N . MET A 1 248 ? -0.764 27.375 19.031 1 86.75 248 MET A N 1
ATOM 1940 C CA . MET A 1 248 ? -2.166 26.984 19.156 1 86.75 248 MET A CA 1
ATOM 1941 C C . MET A 1 248 ? -2.309 25.469 19.172 1 86.75 248 MET A C 1
ATOM 1943 O O . MET A 1 248 ? -3.166 24.938 19.875 1 86.75 248 MET A O 1
ATOM 1947 N N . ILE A 1 249 ? -1.582 24.812 18.359 1 92.94 249 ILE A N 1
ATOM 1948 C CA . ILE A 1 249 ? -1.579 23.359 18.281 1 92.94 249 ILE A CA 1
ATOM 1949 C C . ILE A 1 249 ? -0.209 22.812 18.688 1 92.94 249 ILE A C 1
ATOM 1951 O O . ILE A 1 249 ? 0.822 23.391 18.312 1 92.94 249 ILE A O 1
ATOM 1955 N N . ASP A 1 250 ? -0.249 21.766 19.453 1 96.12 250 ASP A N 1
ATOM 1956 C CA . ASP A 1 250 ? 1.01 21.172 19.906 1 96.12 250 ASP A CA 1
ATOM 1957 C C . ASP A 1 250 ? 1.59 20.25 18.828 1 96.12 250 ASP A C 1
ATOM 1959 O O . ASP A 1 250 ? 1.063 19.156 18.578 1 96.12 250 ASP A O 1
ATOM 1963 N N . TYR A 1 251 ? 2.67 20.703 18.219 1 97.88 251 TYR A N 1
ATOM 1964 C CA . TYR A 1 251 ? 3.324 19.938 17.172 1 97.88 251 TYR A CA 1
ATOM 1965 C C . TYR A 1 251 ? 4.594 19.281 17.688 1 97.88 251 TYR A C 1
ATOM 1967 O O . TYR A 1 251 ? 5.461 18.875 16.906 1 97.88 251 TYR A O 1
ATOM 1975 N N . SER A 1 252 ? 4.727 19.156 19.047 1 97.31 252 SER A N 1
ATOM 1976 C CA . SER A 1 252 ? 5.941 18.609 19.625 1 97.31 252 SER A CA 1
ATOM 1977 C C . SER A 1 252 ? 5.949 17.078 19.547 1 97.31 252 SER A C 1
ATOM 1979 O O . SER A 1 252 ? 6.98 16.453 19.781 1 97.31 252 SER A O 1
ATOM 1981 N N . THR A 1 253 ? 4.82 16.5 19.219 1 98.06 253 THR A N 1
ATOM 1982 C CA . THR A 1 253 ? 4.684 15.062 19 1 98.06 253 THR A CA 1
ATOM 1983 C C . THR A 1 253 ? 4.223 14.781 17.562 1 98.06 253 THR A C 1
ATOM 1985 O O . THR A 1 253 ? 3.764 15.68 16.875 1 98.06 253 THR A O 1
ATOM 1988 N N . LEU A 1 254 ? 4.434 13.586 17.125 1 98.62 254 LEU A N 1
ATOM 1989 C CA . LEU A 1 254 ? 4.012 13.242 15.766 1 98.62 254 LEU A CA 1
ATOM 1990 C C . LEU A 1 254 ? 2.496 13.102 15.688 1 98.62 254 LEU A C 1
ATOM 1992 O O . LEU A 1 254 ? 1.871 13.57 14.734 1 98.62 254 LEU A O 1
ATOM 1996 N N . ASN A 1 255 ? 1.934 12.453 16.719 1 98.5 255 ASN A N 1
ATOM 1997 C CA . ASN A 1 255 ? 0.491 12.242 16.766 1 98.5 255 ASN A CA 1
ATOM 1998 C C . ASN A 1 255 ? -0.16 13.047 17.891 1 98.5 255 ASN A C 1
ATOM 2000 O O . ASN A 1 255 ? 0.53 13.727 18.641 1 98.5 255 ASN A O 1
ATOM 2004 N N . SER A 1 256 ? -1.498 13.086 17.844 1 97.75 256 SER A N 1
ATOM 2005 C CA . SER A 1 256 ? -2.236 13.875 18.828 1 97.75 256 SER A CA 1
ATOM 2006 C C . SER A 1 256 ? -3.076 12.977 19.734 1 97.75 256 SER A C 1
ATOM 2008 O O . SER A 1 256 ? -3.773 12.078 19.25 1 97.75 256 SER A O 1
ATOM 2010 N N . SER A 1 257 ? -2.982 13.188 21.031 1 97.88 257 SER A N 1
ATOM 2011 C CA . SER A 1 257 ? -3.768 12.414 21.984 1 97.88 257 SER A CA 1
ATOM 2012 C C . SER A 1 257 ? -4.855 13.273 22.625 1 97.88 257 SER A C 1
ATOM 2014 O O . SER A 1 257 ? -4.727 14.492 22.703 1 97.88 257 SER A O 1
ATOM 2016 N N . TYR A 1 258 ? -5.941 12.641 23 1 98.31 258 TYR A N 1
ATOM 2017 C CA . TYR A 1 258 ? -7.047 13.281 23.719 1 98.31 258 TYR A CA 1
ATOM 2018 C C . TYR A 1 258 ? -7.574 12.375 24.828 1 98.31 258 TYR A C 1
ATOM 2020 O O . TYR A 1 258 ? -8.133 11.312 24.547 1 98.31 258 TYR A O 1
ATOM 2028 N N . ARG A 1 259 ? -7.395 12.711 26.109 1 98.31 259 ARG A N 1
ATOM 2029 C CA . ARG A 1 259 ? -7.871 12.016 27.281 1 98.31 259 ARG A CA 1
ATOM 2030 C C . ARG A 1 259 ? -7.398 10.562 27.297 1 98.31 259 ARG A C 1
ATOM 2032 O O . ARG A 1 259 ? -8.164 9.656 27.625 1 98.31 259 ARG A O 1
ATOM 2039 N N . LEU A 1 260 ? -6.184 10.383 26.938 1 97.69 260 LEU A N 1
ATOM 2040 C CA . LEU A 1 260 ? -5.656 9.039 26.766 1 97.69 260 LEU A CA 1
ATOM 2041 C C . LEU A 1 260 ? -4.895 8.586 28.016 1 97.69 260 LEU A C 1
ATOM 2043 O O . LEU A 1 260 ? -4.754 7.387 28.266 1 97.69 260 LEU A O 1
ATOM 2047 N N . GLU A 1 261 ? -4.426 9.453 28.828 1 96.44 261 GLU A N 1
ATOM 2048 C CA . GLU A 1 261 ? -3.523 9.164 29.938 1 96.44 261 GLU A CA 1
ATOM 2049 C C . GLU A 1 261 ? -4.168 8.203 30.938 1 96.44 261 GLU A C 1
ATOM 2051 O O . GLU A 1 261 ? -3.523 7.262 31.406 1 96.44 261 GLU A O 1
ATOM 2056 N N . ASP A 1 262 ? -5.426 8.359 31.234 1 97.56 262 ASP A N 1
ATOM 2057 C CA . ASP A 1 262 ? -6.098 7.523 32.219 1 97.56 262 ASP A CA 1
ATOM 2058 C C . ASP A 1 262 ? -7.113 6.594 31.562 1 97.56 262 ASP A C 1
ATOM 2060 O O . ASP A 1 262 ? -7.977 6.027 32.25 1 97.56 262 ASP A O 1
ATOM 2064 N N . ALA A 1 263 ? -7 6.5 30.234 1 98.56 263 ALA A N 1
ATOM 2065 C CA . ALA A 1 263 ? -8.039 5.773 29.5 1 98.56 263 ALA A CA 1
ATOM 2066 C C . ALA A 1 263 ? -7.832 4.266 29.609 1 98.56 263 ALA A C 1
ATOM 2068 O O . ALA A 1 263 ? -6.699 3.783 29.578 1 98.56 263 ALA A O 1
ATOM 2069 N N . ASP A 1 264 ? -8.922 3.557 29.766 1 98.44 264 ASP A N 1
ATOM 2070 C CA . ASP A 1 264 ? -8.922 2.1 29.672 1 98.44 264 ASP A CA 1
ATOM 2071 C C . ASP A 1 264 ? -9.031 1.643 28.219 1 98.44 264 ASP A C 1
ATOM 2073 O O . ASP A 1 264 ? -8.484 0.603 27.844 1 98.44 264 ASP A O 1
ATOM 2077 N N . TYR A 1 265 ? -9.797 2.371 27.469 1 98.75 265 TYR A N 1
ATOM 2078 C CA . TYR A 1 265 ? -10.016 2.1 26.062 1 98.75 265 TYR A CA 1
ATOM 2079 C C . TYR A 1 265 ? -9.508 3.25 25.203 1 98.75 265 TYR A C 1
ATOM 2081 O O . TYR A 1 265 ? -9.469 4.398 25.641 1 98.75 265 TYR A O 1
ATOM 2089 N N . ALA A 1 266 ? -9.055 2.955 24.047 1 98.81 266 ALA A N 1
ATOM 2090 C CA . ALA A 1 266 ? -8.562 3.984 23.125 1 98.81 266 ALA A CA 1
ATOM 2091 C C . ALA A 1 266 ? -9.18 3.828 21.75 1 98.81 266 ALA A C 1
ATOM 2093 O O . ALA A 1 266 ? -9.383 2.709 21.266 1 98.81 266 ALA A O 1
ATOM 2094 N N . VAL A 1 267 ? -9.484 4.918 21.141 1 98.81 267 VAL A N 1
ATOM 2095 C CA . VAL A 1 267 ? -9.867 4.949 19.734 1 98.81 267 VAL A CA 1
ATOM 2096 C C . VAL A 1 267 ? -8.742 5.562 18.906 1 98.81 267 VAL A C 1
ATOM 2098 O O . VAL A 1 267 ? -8.086 6.516 19.344 1 98.81 267 VAL A O 1
ATOM 2101 N N . VAL A 1 268 ? -8.445 4.973 17.797 1 98.88 268 VAL A N 1
ATOM 2102 C CA . VAL A 1 268 ? -7.441 5.477 16.859 1 98.88 268 VAL A CA 1
ATOM 2103 C C . VAL A 1 268 ? -8.109 5.871 15.555 1 98.88 268 VAL A C 1
ATOM 2105 O O . VAL A 1 268 ? -8.875 5.086 14.977 1 98.88 268 VAL A O 1
ATOM 2108 N N . LEU A 1 269 ? -7.902 7.027 15.094 1 98.69 269 LEU A N 1
ATOM 2109 C CA . LEU A 1 269 ? -8.461 7.488 13.828 1 98.69 269 LEU A CA 1
ATOM 2110 C C . LEU A 1 269 ? -7.566 8.555 13.203 1 98.69 269 LEU A C 1
ATOM 2112 O O . LEU A 1 269 ? -6.484 8.844 13.711 1 98.69 269 LEU A O 1
ATOM 2116 N N . MET A 1 270 ? -7.914 9.062 11.992 1 98.44 270 MET A N 1
ATOM 2117 C CA . MET A 1 270 ? -7.164 10.07 11.242 1 98.44 270 MET A CA 1
ATOM 2118 C C . MET A 1 270 ? -8.109 11.047 10.547 1 98.44 270 MET A C 1
ATOM 2120 O O . MET A 1 270 ? -9.156 10.648 10.039 1 98.44 270 MET A O 1
ATOM 2124 N N . GLY A 1 271 ? -7.758 12.328 10.578 1 97.19 271 GLY A N 1
ATOM 2125 C CA . GLY A 1 271 ? -8.469 13.289 9.75 1 97.19 271 GLY A CA 1
ATOM 2126 C C . GLY A 1 271 ? -9.539 14.055 10.508 1 97.19 271 GLY A C 1
ATOM 2127 O O . GLY A 1 271 ? -9.438 14.227 11.727 1 97.19 271 GLY A O 1
ATOM 2128 N N . ALA A 1 272 ? -10.484 14.586 9.867 1 95.44 272 ALA A N 1
ATOM 2129 C CA . ALA A 1 272 ? -11.406 15.609 10.344 1 95.44 272 ALA A CA 1
ATOM 2130 C C . ALA A 1 272 ? -12.422 15.023 11.32 1 95.44 272 ALA A C 1
ATOM 2132 O O . ALA A 1 272 ? -13.062 15.75 12.086 1 95.44 272 ALA A O 1
ATOM 2133 N N . TRP A 1 273 ? -12.625 13.688 11.383 1 94 273 TRP A N 1
ATOM 2134 C CA . TRP A 1 273 ? -13.578 13.055 12.289 1 94 273 TRP A CA 1
ATOM 2135 C C . TRP A 1 273 ? -13.117 13.164 13.734 1 94 273 TRP A C 1
ATOM 2137 O O . TRP A 1 273 ? -13.867 12.844 14.664 1 94 273 TRP A O 1
ATOM 2147 N N . ALA A 1 274 ? -11.945 13.633 13.906 1 96 274 ALA A N 1
ATOM 2148 C CA . ALA A 1 274 ? -11.375 13.688 15.242 1 96 274 ALA A CA 1
ATOM 2149 C C . ALA A 1 274 ? -12.203 14.586 16.156 1 96 274 ALA A C 1
ATOM 2151 O O . ALA A 1 274 ? -12.336 14.312 17.359 1 96 274 ALA A O 1
ATOM 2152 N N . GLY A 1 275 ? -12.75 15.727 15.617 1 95.31 275 GLY A N 1
ATOM 2153 C CA . GLY A 1 275 ? -13.594 16.594 16.422 1 95.31 275 GLY A CA 1
ATOM 2154 C C . GLY A 1 275 ? -14.836 15.914 16.953 1 95.31 275 GLY A C 1
ATOM 2155 O O . GLY A 1 275 ? -15.141 16.016 18.141 1 95.31 275 GLY A O 1
ATOM 2156 N N . ASP A 1 276 ? -15.539 15.227 16.062 1 96.75 276 ASP A N 1
ATOM 2157 C CA . ASP A 1 276 ? -16.734 14.469 16.453 1 96.75 276 ASP A CA 1
ATOM 2158 C C . ASP A 1 276 ? -16.375 13.375 17.453 1 96.75 276 ASP A C 1
ATOM 2160 O O . ASP A 1 276 ? -17.125 13.102 18.391 1 96.75 276 ASP A O 1
ATOM 2164 N N . ALA A 1 277 ? -15.258 12.742 17.25 1 98.44 277 ALA A N 1
ATOM 2165 C CA . ALA A 1 277 ? -14.805 11.688 18.141 1 98.44 277 ALA A CA 1
ATOM 2166 C C . ALA A 1 277 ? -14.523 12.234 19.547 1 98.44 277 ALA A C 1
ATOM 2168 O O . ALA A 1 277 ? -14.844 11.594 20.547 1 98.44 277 ALA A O 1
ATOM 2169 N N . MET A 1 278 ? -13.898 13.406 19.609 1 98.44 278 MET A N 1
ATOM 2170 C CA . MET A 1 278 ? -13.617 14.039 20.891 1 98.44 278 MET A CA 1
ATOM 2171 C C . MET A 1 278 ? -14.906 14.312 21.656 1 98.44 278 MET A C 1
ATOM 2173 O O . MET A 1 278 ? -14.984 14.062 22.875 1 98.44 278 MET A O 1
ATOM 2177 N N . GLU A 1 279 ? -15.875 14.773 20.922 1 98.44 279 GLU A N 1
ATOM 2178 C CA . GLU A 1 279 ? -17.172 15.039 21.562 1 98.44 279 GLU A CA 1
ATOM 2179 C C . GLU A 1 279 ? -17.812 13.75 22.047 1 98.44 279 GLU A C 1
ATOM 2181 O O . GLU A 1 279 ? -18.391 13.711 23.141 1 98.44 279 GLU A O 1
ATOM 2186 N N . ALA A 1 280 ? -17.75 12.742 21.203 1 98.75 280 ALA A N 1
ATOM 2187 C CA . ALA A 1 280 ? -18.297 11.445 21.609 1 98.75 280 ALA A CA 1
ATOM 2188 C C . ALA A 1 280 ? -17.594 10.914 22.844 1 98.75 280 ALA A C 1
ATOM 2190 O O . ALA A 1 280 ? -18.234 10.375 23.75 1 98.75 280 ALA A O 1
ATOM 2191 N N . ILE A 1 281 ? -16.297 11.055 22.922 1 98.81 281 ILE A N 1
ATOM 2192 C CA . ILE A 1 281 ? -15.484 10.617 24.047 1 98.81 281 ILE A CA 1
ATOM 2193 C C . ILE A 1 281 ? -15.906 11.367 25.312 1 98.81 281 ILE A C 1
ATOM 2195 O O . ILE A 1 281 ? -16.062 10.766 26.375 1 98.81 281 ILE A O 1
ATOM 2199 N N . ASP A 1 282 ? -16.141 12.703 25.188 1 98.81 282 ASP A N 1
ATOM 2200 C CA . ASP A 1 282 ? -16.562 13.508 26.328 1 98.81 282 ASP A CA 1
ATOM 2201 C C . ASP A 1 282 ? -17.891 13 26.891 1 98.81 282 ASP A C 1
ATOM 2203 O O . ASP A 1 282 ? -18.047 12.898 28.109 1 98.81 282 ASP A O 1
ATOM 2207 N N . VAL A 1 283 ? -18.766 12.703 26 1 98.75 283 VAL A N 1
ATOM 2208 C CA . VAL A 1 283 ? -20.078 12.195 26.406 1 98.75 283 VAL A CA 1
ATOM 2209 C C . VAL A 1 283 ? -19.922 10.883 27.156 1 98.75 283 VAL A C 1
ATOM 2211 O O . VAL A 1 283 ? -20.547 10.68 28.203 1 98.75 283 VAL A O 1
ATOM 2214 N N . LEU A 1 284 ? -19.094 10.008 26.688 1 98.75 284 LEU A N 1
ATOM 2215 C CA . LEU A 1 284 ? -18.906 8.703 27.312 1 98.75 284 LEU A CA 1
ATOM 2216 C C . LEU A 1 284 ? -18.141 8.82 28.625 1 98.75 284 LEU A C 1
ATOM 2218 O O . LEU A 1 284 ? -18.406 8.07 29.578 1 98.75 284 LEU A O 1
ATOM 2222 N N . ARG A 1 285 ? -17.203 9.734 28.703 1 98.75 285 ARG A N 1
ATOM 2223 C CA . ARG A 1 285 ? -16.484 9.984 29.953 1 98.75 285 ARG A CA 1
ATOM 2224 C C . ARG A 1 285 ? -17.422 10.469 31.047 1 98.75 285 ARG A C 1
ATOM 2226 O O . ARG A 1 285 ? -17.266 10.125 32.219 1 98.75 285 ARG A O 1
ATOM 2233 N N . GLU A 1 286 ? -18.359 11.273 30.672 1 98.5 286 GLU A N 1
ATOM 2234 C CA . GLU A 1 286 ? -19.375 11.75 31.625 1 98.5 286 GLU A CA 1
ATOM 2235 C C . GLU A 1 286 ? -20.188 10.586 32.156 1 98.5 286 GLU A C 1
ATOM 2237 O O . GLU A 1 286 ? -20.703 10.656 33.281 1 98.5 286 GLU A O 1
ATOM 2242 N N . LYS A 1 287 ? -20.266 9.539 31.406 1 98.06 287 LYS A N 1
ATOM 2243 C CA . LYS A 1 287 ? -21.016 8.359 31.812 1 98.06 287 LYS A CA 1
ATOM 2244 C C . LYS A 1 287 ? -20.109 7.371 32.562 1 98.06 287 LYS A C 1
ATOM 2246 O O . LYS A 1 287 ? -20.516 6.238 32.844 1 98.06 287 LYS A O 1
ATOM 2251 N N . GLY A 1 288 ? -18.828 7.734 32.719 1 98 288 GLY A N 1
ATOM 2252 C CA . GLY A 1 288 ? -17.922 6.93 33.531 1 98 288 GLY A CA 1
ATOM 2253 C C . GLY A 1 288 ? -17.047 6 32.719 1 98 288 GLY A C 1
ATOM 2254 O O . GLY A 1 288 ? -16.297 5.191 33.25 1 98 288 GLY A O 1
ATOM 2255 N N . ILE A 1 289 ? -17.156 6.078 31.438 1 98.5 289 ILE A N 1
ATOM 2256 C CA . ILE A 1 289 ? -16.344 5.223 30.578 1 98.5 289 ILE A CA 1
ATOM 2257 C C . ILE A 1 289 ? -15.008 5.891 30.297 1 98.5 289 ILE A C 1
ATOM 2259 O O . ILE A 1 289 ? -14.953 6.953 29.672 1 98.5 289 ILE A O 1
ATOM 2263 N N . LYS A 1 290 ? -13.938 5.305 30.734 1 98.69 290 LYS A N 1
ATOM 2264 C CA . LYS A 1 290 ? -12.594 5.848 30.547 1 98.69 290 LYS A CA 1
ATOM 2265 C C . LYS A 1 290 ? -12.055 5.539 29.156 1 98.69 290 LYS A C 1
ATOM 2267 O O . LYS A 1 290 ? -11.25 4.621 28.984 1 98.69 290 LYS A O 1
ATOM 2272 N N . ILE A 1 291 ? -12.469 6.273 28.25 1 98.81 291 ILE A N 1
ATOM 2273 C CA . ILE A 1 291 ? -12.07 6.113 26.859 1 98.81 291 ILE A CA 1
ATOM 2274 C C . ILE A 1 291 ? -11.352 7.371 26.391 1 98.81 291 ILE A C 1
ATOM 2276 O O . ILE A 1 291 ? -11.617 8.469 26.875 1 98.81 291 ILE A O 1
ATOM 2280 N N . GLY A 1 292 ? -10.305 7.25 25.562 1 98.81 292 GLY A N 1
ATOM 2281 C CA . GLY A 1 292 ? -9.555 8.344 24.953 1 98.81 292 GLY A CA 1
ATOM 2282 C C . GLY A 1 292 ? -9.297 8.133 23.469 1 98.81 292 GLY A C 1
ATOM 2283 O O . GLY A 1 292 ? -9.898 7.262 22.844 1 98.81 292 GLY A O 1
ATOM 2284 N N . MET A 1 293 ? -8.461 9.023 22.906 1 98.75 293 MET A N 1
ATOM 2285 C CA . MET A 1 293 ? -8.242 8.969 21.453 1 98.75 293 MET A CA 1
ATOM 2286 C C . MET A 1 293 ? -6.777 9.242 21.125 1 98.75 293 MET A C 1
ATOM 2288 O O . MET A 1 293 ? -6.148 10.109 21.734 1 98.75 293 MET A O 1
ATOM 2292 N N . LEU A 1 294 ? -6.227 8.492 20.281 1 98.81 294 LEU A N 1
ATOM 2293 C CA . LEU A 1 294 ? -5 8.812 19.562 1 98.81 294 LEU A CA 1
ATOM 2294 C C . LEU A 1 294 ? -5.293 9.133 18.094 1 98.81 294 LEU A C 1
ATOM 2296 O O . LEU A 1 294 ? -5.691 8.25 17.328 1 98.81 294 LEU A O 1
ATOM 2300 N N . ARG A 1 295 ? -5.133 10.367 17.719 1 98.69 295 ARG A N 1
ATOM 2301 C CA . ARG A 1 295 ? -5.297 10.758 16.312 1 98.69 295 ARG A CA 1
ATOM 2302 C C . ARG A 1 295 ? -3.971 10.68 15.57 1 98.69 295 ARG A C 1
ATOM 2304 O O . ARG A 1 295 ? -3.004 11.352 15.938 1 98.69 295 ARG A O 1
ATOM 2311 N N . VAL A 1 296 ? -3.967 9.93 14.516 1 98.75 296 VAL A N 1
ATOM 2312 C CA . VAL A 1 296 ? -2.779 9.812 13.68 1 98.75 296 VAL A CA 1
ATOM 2313 C C . VAL A 1 296 ? -2.611 11.078 12.844 1 98.75 296 VAL A C 1
ATOM 2315 O O . VAL A 1 296 ? -3.457 11.398 12.008 1 98.75 296 VAL A O 1
ATOM 2318 N N . ARG A 1 297 ? -1.564 11.781 13.094 1 98.81 297 ARG A N 1
ATOM 2319 C CA . ARG A 1 297 ? -1.237 12.969 12.305 1 98.81 297 ARG A CA 1
ATOM 2320 C C . ARG A 1 297 ? -0.17 12.656 11.266 1 98.81 297 ARG A C 1
ATOM 2322 O O . ARG A 1 297 ? -0.186 13.211 10.164 1 98.81 297 ARG A O 1
ATOM 2329 N N . TYR A 1 298 ? 0.745 11.781 11.625 1 98.88 298 TYR A N 1
ATOM 2330 C CA . TYR A 1 298 ? 1.719 11.281 10.664 1 98.88 298 TYR A CA 1
ATOM 2331 C C . TYR A 1 298 ? 1.51 9.789 10.406 1 98.88 298 TYR A C 1
ATOM 2333 O O . TYR A 1 298 ? 1.707 8.969 11.305 1 98.88 298 TYR A O 1
ATOM 2341 N N . LEU A 1 299 ? 1.121 9.445 9.211 1 98.75 299 LEU A N 1
ATOM 2342 C CA . LEU A 1 299 ? 1.041 8.055 8.773 1 98.75 299 LEU A CA 1
ATOM 2343 C C . LEU A 1 299 ? 2.43 7.5 8.469 1 98.75 299 LEU A C 1
ATOM 2345 O O . LEU A 1 299 ? 2.695 6.316 8.695 1 98.75 299 LEU A O 1
ATOM 2349 N N . ARG A 1 300 ? 3.25 8.336 7.926 1 98.81 300 ARG A N 1
ATOM 2350 C CA . ARG A 1 300 ? 4.672 8.07 7.711 1 98.81 300 ARG A CA 1
ATOM 2351 C C . ARG A 1 300 ? 5.508 9.305 8.039 1 98.81 300 ARG A C 1
ATOM 2353 O O . ARG A 1 300 ? 5.207 10.406 7.574 1 98.81 300 ARG A O 1
ATOM 2360 N N . PRO A 1 301 ? 6.5 9.234 8.875 1 98.5 301 PRO A N 1
ATOM 2361 C CA . PRO A 1 301 ? 6.914 8.016 9.578 1 98.5 301 PRO A CA 1
ATOM 2362 C C . PRO A 1 301 ? 5.883 7.535 10.594 1 98.5 301 PRO A C 1
ATOM 2364 O O . PRO A 1 301 ? 5.172 8.352 11.188 1 98.5 301 PRO A O 1
ATOM 2367 N N . TRP A 1 302 ? 5.793 6.234 10.727 1 98.56 302 TRP A N 1
ATOM 2368 C CA . TRP A 1 302 ? 4.973 5.594 11.75 1 98.56 302 TRP A CA 1
ATOM 2369 C C . TRP A 1 302 ? 5.746 5.445 13.055 1 98.56 302 TRP A C 1
ATOM 2371 O O . TRP A 1 302 ? 6.598 4.562 13.188 1 98.56 302 TRP A O 1
ATOM 2381 N N . SER A 1 303 ? 5.492 6.301 14.008 1 97.94 303 SER A N 1
ATOM 2382 C CA . SER A 1 303 ? 6.25 6.297 15.25 1 97.94 303 SER A CA 1
ATOM 2383 C C . SER A 1 303 ? 5.82 5.148 16.156 1 97.94 303 SER A C 1
ATOM 2385 O O . SER A 1 303 ? 4.992 5.336 17.047 1 97.94 303 SER A O 1
ATOM 2387 N N . GLU A 1 304 ? 6.414 4.043 16.016 1 97.19 304 GLU A N 1
ATOM 2388 C CA . GLU A 1 304 ? 6.051 2.852 16.781 1 97.19 304 GLU A CA 1
ATOM 2389 C C . GLU A 1 304 ? 6.176 3.096 18.281 1 97.19 304 GLU A C 1
ATOM 2391 O O . GLU A 1 304 ? 5.309 2.682 19.047 1 97.19 304 GLU A O 1
ATOM 2396 N N . LYS A 1 305 ? 7.211 3.787 18.688 1 96.81 305 LYS A N 1
ATOM 2397 C CA . LYS A 1 305 ? 7.434 4.055 20.109 1 96.81 305 LYS A CA 1
ATOM 2398 C C . LYS A 1 305 ? 6.305 4.902 20.688 1 96.81 305 LYS A C 1
ATOM 2400 O O . LYS A 1 305 ? 5.73 4.555 21.734 1 96.81 305 LYS A O 1
ATOM 2405 N N . GLU A 1 306 ? 6 6.012 19.969 1 97.62 306 GLU A N 1
ATOM 2406 C CA . GLU A 1 306 ? 4.922 6.883 20.422 1 97.62 306 GLU A CA 1
ATOM 2407 C C . GLU A 1 306 ? 3.596 6.133 20.5 1 97.62 306 GLU A C 1
ATOM 2409 O O . GLU A 1 306 ? 2.836 6.293 21.453 1 97.62 306 GLU A O 1
ATOM 2414 N N . ILE A 1 307 ? 3.334 5.285 19.531 1 98.12 307 ILE A N 1
ATOM 2415 C CA . ILE A 1 307 ? 2.074 4.555 19.453 1 98.12 307 ILE A CA 1
ATOM 2416 C C . ILE A 1 307 ? 2.014 3.504 20.562 1 98.12 307 ILE A C 1
ATOM 2418 O O . ILE A 1 307 ? 0.994 3.367 21.234 1 98.12 307 ILE A O 1
ATOM 2422 N N . ARG A 1 308 ? 3.051 2.777 20.781 1 97.19 308 ARG A N 1
ATOM 2423 C CA . ARG A 1 308 ? 3.1 1.775 21.844 1 97.19 308 ARG A CA 1
ATOM 2424 C C . ARG A 1 308 ? 2.914 2.418 23.219 1 97.19 308 ARG A C 1
ATOM 2426 O O . ARG A 1 308 ? 2.154 1.916 24.047 1 97.19 308 ARG A O 1
ATOM 2433 N N . GLU A 1 309 ? 3.576 3.529 23.422 1 96.88 309 GLU A N 1
ATOM 2434 C CA . GLU A 1 309 ? 3.502 4.223 24.703 1 96.88 309 GLU A CA 1
ATOM 2435 C C . GLU A 1 309 ? 2.076 4.676 25 1 96.88 309 GLU A C 1
ATOM 2437 O O . GLU A 1 309 ? 1.663 4.711 26.156 1 96.88 309 GLU A O 1
ATOM 2442 N N . ASN A 1 310 ? 1.327 4.945 23.953 1 97.5 310 ASN A N 1
ATOM 2443 C CA . ASN A 1 310 ? -0.014 5.488 24.141 1 97.5 310 ASN A CA 1
ATOM 2444 C C . ASN A 1 310 ? -1.065 4.387 24.188 1 97.5 310 ASN A C 1
ATOM 2446 O O . ASN A 1 310 ? -2.117 4.547 24.812 1 97.5 310 ASN A O 1
ATOM 2450 N N . LEU A 1 311 ? -0.779 3.221 23.531 1 98.06 311 LEU A N 1
ATOM 2451 C CA . LEU A 1 311 ? -1.879 2.289 23.312 1 98.06 311 LEU A CA 1
ATOM 2452 C C . LEU A 1 311 ? -1.662 0.991 24.078 1 98.06 311 LEU A C 1
ATOM 2454 O O . LEU A 1 311 ? -2.621 0.279 24.391 1 98.06 311 LEU A O 1
ATOM 2458 N N . GLU A 1 312 ? -0.413 0.596 24.297 1 95.25 312 GLU A N 1
ATOM 2459 C CA . GLU A 1 312 ? -0.174 -0.667 24.984 1 95.25 312 GLU A CA 1
ATOM 2460 C C . GLU A 1 312 ? -0.705 -0.62 26.422 1 95.25 312 GLU A C 1
ATOM 2462 O O . GLU A 1 312 ? -0.595 0.406 27.094 1 95.25 312 GLU A O 1
ATOM 2467 N N . GLY A 1 313 ? -1.276 -1.713 26.906 1 93.56 313 GLY A N 1
ATOM 2468 C CA . GLY A 1 313 ? -1.792 -1.804 28.266 1 93.56 313 GLY A CA 1
ATOM 2469 C C . GLY A 1 313 ? -3.258 -1.431 28.375 1 93.56 313 GLY A C 1
ATOM 2470 O O . GLY A 1 313 ? -3.895 -1.681 29.391 1 93.56 313 GLY A O 1
ATOM 2471 N N . LYS A 1 314 ? -3.799 -0.799 27.312 1 97.69 314 LYS A N 1
ATOM 2472 C CA . LYS A 1 314 ? -5.234 -0.531 27.312 1 97.69 314 LYS A CA 1
ATOM 2473 C C . LYS A 1 314 ? -6.035 -1.83 27.266 1 97.69 314 LYS A C 1
ATOM 2475 O O . LYS A 1 314 ? -5.531 -2.863 26.828 1 97.69 314 LYS A O 1
ATOM 2480 N N . LYS A 1 315 ? -7.238 -1.779 27.75 1 97.5 315 LYS A N 1
ATOM 2481 C CA . LYS A 1 315 ? -8.117 -2.945 27.703 1 97.5 315 LYS A CA 1
ATOM 2482 C C . LYS A 1 315 ? -8.492 -3.287 26.266 1 97.5 315 LYS A C 1
ATOM 2484 O O . LYS A 1 315 ? -8.75 -4.449 25.938 1 97.5 315 LYS A O 1
ATOM 2489 N N . GLY A 1 316 ? -8.562 -2.301 25.422 1 98.12 316 GLY A N 1
ATOM 2490 C CA . GLY A 1 316 ? -8.898 -2.463 24.016 1 98.12 316 GLY A CA 1
ATOM 2491 C C . GLY A 1 316 ? -8.633 -1.218 23.188 1 98.12 316 GLY A C 1
ATOM 2492 O O . GLY A 1 316 ? -8.688 -0.101 23.719 1 98.12 316 GLY A O 1
ATOM 2493 N N . VAL A 1 317 ? -8.352 -1.419 21.953 1 98.69 317 VAL A N 1
ATOM 2494 C CA . VAL A 1 317 ? -8.133 -0.335 21 1 98.69 317 VAL A CA 1
ATOM 2495 C C . VAL A 1 317 ? -9.07 -0.491 19.812 1 98.69 317 VAL A C 1
ATOM 2497 O O . VAL A 1 317 ? -9.148 -1.565 19.203 1 98.69 317 VAL A O 1
ATOM 2500 N N . LEU A 1 318 ? -9.82 0.518 19.5 1 98.81 318 LEU A N 1
ATOM 2501 C CA . LEU A 1 318 ? -10.703 0.543 18.344 1 98.81 318 LEU A CA 1
ATOM 2502 C C . LEU A 1 318 ? -10.156 1.474 17.266 1 98.81 318 LEU A C 1
ATOM 2504 O O . LEU A 1 318 ? -9.938 2.66 17.516 1 98.81 318 LEU A O 1
ATOM 2508 N N . VAL A 1 319 ? -9.922 0.955 16.125 1 98.81 319 VAL A N 1
ATOM 2509 C CA . VAL A 1 319 ? -9.461 1.765 15.008 1 98.81 319 VAL A CA 1
ATOM 2510 C C . VAL A 1 319 ? -10.648 2.098 14.094 1 98.81 319 VAL A C 1
ATOM 2512 O O . VAL A 1 319 ? -11.43 1.215 13.734 1 98.81 319 VAL A O 1
ATOM 2515 N N . LEU A 1 320 ? -10.859 3.314 13.781 1 98.5 320 LEU A N 1
ATOM 2516 C CA . LEU A 1 320 ? -11.805 3.754 12.758 1 98.5 320 LEU A CA 1
ATOM 2517 C C . LEU A 1 320 ? -11.078 4.062 11.453 1 98.5 320 LEU A C 1
ATOM 2519 O O . LEU A 1 320 ? -10.289 5.004 11.383 1 98.5 320 LEU A O 1
ATOM 2523 N N . ASP A 1 321 ? -11.383 3.287 10.445 1 98.56 321 ASP A N 1
ATOM 2524 C CA . ASP A 1 321 ? -10.703 3.439 9.156 1 98.56 321 ASP A CA 1
ATOM 2525 C C . ASP A 1 321 ? -11.656 3.982 8.094 1 98.56 321 ASP A C 1
ATOM 2527 O O . ASP A 1 321 ? -12.719 3.406 7.852 1 98.56 321 ASP A O 1
ATOM 2531 N N . ARG A 1 322 ? -11.266 5.07 7.453 1 97.75 322 ARG A N 1
ATOM 2532 C CA . ARG A 1 322 ? -12 5.613 6.316 1 97.75 322 ARG A CA 1
ATOM 2533 C C . ARG A 1 322 ? -11.391 5.148 4.996 1 97.75 322 ARG A C 1
ATOM 2535 O O . ARG A 1 322 ? -11.258 5.938 4.059 1 97.75 322 ARG A O 1
ATOM 2542 N N . SER A 1 323 ? -10.75 4.094 4.965 1 98.12 323 SER A N 1
ATOM 2543 C CA . SER A 1 323 ? -10.195 3.359 3.83 1 98.12 323 SER A CA 1
ATOM 2544 C C . SER A 1 323 ? -10.094 1.869 4.129 1 98.12 323 SER A C 1
ATOM 2546 O O . SER A 1 323 ? -10.289 1.445 5.27 1 98.12 323 SER A O 1
ATOM 2548 N N . THR A 1 324 ? -9.883 1.092 3.119 1 97.56 324 THR A N 1
ATOM 2549 C CA . THR A 1 324 ? -9.844 -0.354 3.305 1 97.56 324 THR A CA 1
ATOM 2550 C C . THR A 1 324 ? -8.641 -0.96 2.582 1 97.56 324 THR A C 1
ATOM 2552 O O . THR A 1 324 ? -8.273 -0.51 1.496 1 97.56 324 THR A O 1
ATOM 2555 N N . SER A 1 325 ? -7.926 -1.785 3.219 1 98 325 SER A N 1
ATOM 2556 C CA . SER A 1 325 ? -7.086 -2.779 2.562 1 98 325 SER A CA 1
ATOM 2557 C C . SER A 1 325 ? -7.859 -4.066 2.291 1 98 325 SER A C 1
ATOM 2559 O O . SER A 1 325 ? -7.98 -4.922 3.17 1 98 325 SER A O 1
ATOM 2561 N N . PHE A 1 326 ? -8.344 -4.199 1.11 1 98.38 326 PHE A N 1
ATOM 2562 C CA . PHE A 1 326 ? -9.336 -5.223 0.797 1 98.38 326 PHE A CA 1
ATOM 2563 C C . PHE A 1 326 ? -8.844 -6.602 1.226 1 98.38 326 PHE A C 1
ATOM 2565 O O . PHE A 1 326 ? -7.688 -6.957 0.989 1 98.38 326 PHE A O 1
ATOM 2572 N N . GLY A 1 327 ? -9.711 -7.355 1.843 1 97.12 327 GLY A N 1
ATOM 2573 C CA . GLY A 1 327 ? -9.406 -8.703 2.312 1 97.12 327 GLY A CA 1
ATOM 2574 C C . GLY A 1 327 ? -8.789 -8.719 3.697 1 97.12 327 GLY A C 1
ATOM 2575 O O . GLY A 1 327 ? -8.609 -9.789 4.285 1 97.12 327 GLY A O 1
ATOM 2576 N N . ARG A 1 328 ? -8.492 -7.582 4.328 1 97.31 328 ARG A N 1
ATOM 2577 C CA . ARG A 1 328 ? -7.871 -7.48 5.645 1 97.31 328 ARG A CA 1
ATOM 2578 C C . ARG A 1 328 ? -8.703 -6.609 6.578 1 97.31 328 ARG A C 1
ATOM 2580 O O . ARG A 1 328 ? -9.523 -7.117 7.344 1 97.31 328 ARG A O 1
ATOM 2587 N N . GLY A 1 329 ? -8.711 -5.434 6.566 1 97.06 329 GLY A N 1
ATOM 2588 C CA . GLY A 1 329 ? -9.312 -4.332 7.301 1 97.06 329 GLY A CA 1
ATOM 2589 C C . GLY A 1 329 ? -8.883 -2.969 6.793 1 97.06 329 GLY A C 1
ATOM 2590 O O . GLY A 1 329 ? -8.797 -2.752 5.582 1 97.06 329 GLY A O 1
ATOM 2591 N N . GLY A 1 330 ? -8.766 -2.068 7.629 1 98.12 330 GLY A N 1
ATOM 2592 C CA . GLY A 1 330 ? -8.227 -0.778 7.23 1 98.12 330 GLY A CA 1
ATOM 2593 C C . GLY A 1 330 ? -6.715 -0.705 7.332 1 98.12 330 GLY A C 1
ATOM 2594 O O . GLY A 1 330 ? -6.102 -1.478 8.07 1 98.12 330 GLY A O 1
ATOM 2595 N N . PRO A 1 331 ? -6.105 0.128 6.539 1 98.19 331 PRO A N 1
ATOM 2596 C CA . PRO A 1 331 ? -4.652 0.285 6.629 1 98.19 331 PRO A CA 1
ATOM 2597 C C . PRO A 1 331 ? -4.188 0.692 8.023 1 98.19 331 PRO A C 1
ATOM 2599 O O . PRO A 1 331 ? -3.148 0.22 8.492 1 98.19 331 PRO A O 1
ATOM 2602 N N . LEU A 1 332 ? -4.93 1.587 8.727 1 98.44 332 LEU A N 1
ATOM 2603 C CA . LEU A 1 332 ? -4.555 1.986 10.078 1 98.44 332 LEU A CA 1
ATOM 2604 C C . LEU A 1 332 ? -4.629 0.801 11.031 1 98.44 332 LEU A C 1
ATOM 2606 O O . LEU A 1 332 ? -3.756 0.636 11.891 1 98.44 332 LEU A O 1
ATOM 2610 N N . TYR A 1 333 ? -5.66 -0.005 10.883 1 98.62 333 TYR A N 1
ATOM 2611 C CA . TYR A 1 333 ? -5.859 -1.205 11.688 1 98.62 333 TYR A CA 1
ATOM 2612 C C . TYR A 1 333 ? -4.656 -2.137 11.578 1 98.62 333 TYR A C 1
ATOM 2614 O O . TYR A 1 333 ? -4.137 -2.607 12.594 1 98.62 333 TYR A O 1
ATOM 2622 N N . ILE A 1 334 ? -4.152 -2.352 10.375 1 98.25 334 ILE A N 1
ATOM 2623 C CA . ILE A 1 334 ? -3.027 -3.25 10.133 1 98.25 334 ILE A CA 1
ATOM 2624 C C . ILE A 1 334 ? -1.763 -2.678 10.773 1 98.25 334 ILE A C 1
ATOM 2626 O O . ILE A 1 334 ? -0.993 -3.406 11.398 1 98.25 334 ILE A O 1
ATOM 2630 N N . GLU A 1 335 ? -1.585 -1.38 10.648 1 98.44 335 GLU A N 1
ATOM 2631 C CA . GLU A 1 335 ? -0.418 -0.722 11.227 1 98.44 335 GLU A CA 1
ATOM 2632 C C . GLU A 1 335 ? -0.439 -0.808 12.75 1 98.44 335 GLU A C 1
ATOM 2634 O O . GLU A 1 335 ? 0.58 -1.113 13.375 1 98.44 335 GLU A O 1
ATOM 2639 N N . VAL A 1 336 ? -1.603 -0.553 13.32 1 98.5 336 VAL A N 1
ATOM 2640 C CA . VAL A 1 336 ? -1.727 -0.587 14.773 1 98.5 336 VAL A CA 1
ATOM 2641 C C . VAL A 1 336 ? -1.512 -2.012 15.273 1 98.5 336 VAL A C 1
ATOM 2643 O O . VAL A 1 336 ? -0.751 -2.234 16.219 1 98.5 336 VAL A O 1
ATOM 2646 N N . LYS A 1 337 ? -2.137 -2.941 14.609 1 96.88 337 LYS A N 1
ATOM 2647 C CA . LYS A 1 337 ? -2.062 -4.34 15.031 1 96.88 337 LYS A CA 1
ATOM 2648 C C . LYS A 1 337 ? -0.635 -4.867 14.93 1 96.88 337 LYS A C 1
ATOM 2650 O O . LYS A 1 337 ? -0.221 -5.707 15.734 1 96.88 337 LYS A O 1
ATOM 2655 N N . SER A 1 338 ? 0.125 -4.371 13.969 1 97 338 SER A N 1
ATOM 2656 C CA . SER A 1 338 ? 1.51 -4.801 13.805 1 97 338 SER A CA 1
ATOM 2657 C C . SER A 1 338 ? 2.426 -4.113 14.812 1 97 338 SER A C 1
ATOM 2659 O O . SER A 1 338 ? 3.611 -4.438 14.906 1 97 338 SER A O 1
ATOM 2661 N N . THR A 1 339 ? 1.912 -3.162 15.547 1 96.88 339 THR A N 1
ATOM 2662 C CA . THR A 1 339 ? 2.744 -2.357 16.438 1 96.88 339 THR A CA 1
ATOM 2663 C C . THR A 1 339 ? 2.498 -2.73 17.891 1 96.88 339 THR A C 1
ATOM 2665 O O . THR A 1 339 ? 3.443 -2.854 18.672 1 96.88 339 THR A O 1
ATOM 2668 N N . ILE A 1 340 ? 1.206 -2.943 18.203 1 95.12 340 ILE A N 1
ATOM 2669 C CA . ILE A 1 340 ? 0.921 -3.256 19.609 1 95.12 340 ILE A CA 1
ATOM 2670 C C . ILE A 1 340 ? 0.68 -4.758 19.75 1 95.12 340 ILE A C 1
ATOM 2672 O O . ILE A 1 340 ? 0.053 -5.383 18.891 1 95.12 340 ILE A O 1
ATOM 2676 N N . ARG A 1 341 ? 1.107 -5.453 20.844 1 87.81 341 ARG A N 1
ATOM 2677 C CA . ARG A 1 341 ? 1.142 -6.906 20.953 1 87.81 341 ARG A CA 1
ATOM 2678 C C . ARG A 1 341 ? 0.169 -7.406 22.016 1 87.81 341 ARG A C 1
ATOM 2680 O O . ARG A 1 341 ? -0.401 -8.492 21.875 1 87.81 341 ARG A O 1
ATOM 2687 N N . ASP A 1 342 ? -0.011 -6.793 23.047 1 85.62 342 ASP A N 1
ATOM 2688 C CA . ASP A 1 342 ? -0.726 -7.355 24.188 1 85.62 342 ASP A CA 1
ATOM 2689 C C . ASP A 1 342 ? -2.068 -6.656 24.391 1 85.62 342 ASP A C 1
ATOM 2691 O O . ASP A 1 342 ? -2.57 -6.582 25.516 1 85.62 342 ASP A O 1
ATOM 2695 N N . THR A 1 343 ? -2.562 -6.086 23.312 1 92.5 343 THR A N 1
ATOM 2696 C CA . THR A 1 343 ? -3.84 -5.387 23.406 1 92.5 343 THR A CA 1
ATOM 2697 C C . THR A 1 343 ? -4.75 -5.785 22.25 1 92.5 343 THR A C 1
ATOM 2699 O O . THR A 1 343 ? -4.297 -5.898 21.109 1 92.5 343 THR A O 1
ATOM 2702 N N . GLU A 1 344 ? -5.965 -6.047 22.625 1 93.81 344 GLU A N 1
ATOM 2703 C CA . GLU A 1 344 ? -6.93 -6.371 21.578 1 93.81 344 GLU A CA 1
ATOM 2704 C C . GLU A 1 344 ? -7.188 -5.172 20.672 1 93.81 344 GLU A C 1
ATOM 2706 O O . GLU A 1 344 ? -7.398 -4.055 21.156 1 93.81 344 GLU A O 1
ATOM 2711 N N . VAL A 1 345 ? -7.098 -5.375 19.438 1 97.56 345 VAL A N 1
ATOM 2712 C CA . VAL A 1 345 ? -7.332 -4.316 18.453 1 97.56 345 VAL A CA 1
ATOM 2713 C C . VAL A 1 345 ? -8.5 -4.703 17.547 1 97.56 345 VAL A C 1
ATOM 2715 O O . VAL A 1 345 ? -8.531 -5.809 17.016 1 97.56 345 VAL A O 1
ATOM 2718 N N . LYS A 1 346 ? -9.5 -3.863 17.438 1 98.25 346 LYS A N 1
ATOM 2719 C CA . LYS A 1 346 ? -10.633 -4.039 16.547 1 98.25 346 LYS A CA 1
ATOM 2720 C C . LYS A 1 346 ? -10.695 -2.918 15.5 1 98.25 346 LYS A C 1
ATOM 2722 O O . LYS A 1 346 ? -10.148 -1.835 15.719 1 98.25 346 LYS A O 1
ATOM 2727 N N . ASP A 1 347 ? -11.328 -3.223 14.398 1 98.62 347 ASP A N 1
ATOM 2728 C CA . ASP A 1 347 ? -11.406 -2.254 13.312 1 98.62 347 ASP A CA 1
ATOM 2729 C C . ASP A 1 347 ? -12.859 -2.01 12.898 1 98.62 347 ASP A C 1
ATOM 2731 O O . ASP A 1 347 ? -13.648 -2.947 12.812 1 98.62 347 ASP A O 1
ATOM 2735 N N . ILE A 1 348 ? -13.219 -0.767 12.75 1 98.38 348 ILE A N 1
ATOM 2736 C CA . ILE A 1 348 ? -14.453 -0.376 12.078 1 98.38 348 ILE A CA 1
ATOM 2737 C C . ILE A 1 348 ? -14.125 0.342 10.773 1 98.38 348 ILE A C 1
ATOM 2739 O O . ILE A 1 348 ? -13.531 1.419 10.781 1 98.38 348 ILE A O 1
ATOM 2743 N N . VAL A 1 349 ? -14.492 -0.267 9.664 1 98.38 349 VAL A N 1
ATOM 2744 C CA . VAL A 1 349 ? -14.422 0.398 8.367 1 98.38 349 VAL A CA 1
ATOM 2745 C C . VAL A 1 349 ? -15.727 1.135 8.094 1 98.38 349 VAL A C 1
ATOM 2747 O O . VAL A 1 349 ? -16.797 0.521 8.055 1 98.38 349 VAL A O 1
ATOM 2750 N N . THR A 1 350 ? -15.648 2.43 7.914 1 97.56 350 THR A N 1
ATOM 2751 C CA . THR A 1 350 ? -16.844 3.23 7.715 1 97.56 350 THR A CA 1
ATOM 2752 C C . THR A 1 350 ? -16.5 4.559 7.047 1 97.56 350 THR A C 1
ATOM 2754 O O . THR A 1 350 ? -15.336 4.84 6.773 1 97.56 350 THR A O 1
ATOM 2757 N N . GLY A 1 351 ? -17.484 5.246 6.625 1 96.12 351 GLY A N 1
ATOM 2758 C CA . GLY A 1 351 ? -17.297 6.594 6.105 1 96.12 351 GLY A CA 1
ATOM 2759 C C . GLY A 1 351 ? -16.688 6.621 4.719 1 96.12 351 GLY A C 1
ATOM 2760 O O . GLY A 1 351 ? -16.125 7.641 4.301 1 96.12 351 GLY A O 1
ATOM 2761 N N . LEU A 1 352 ? -16.766 5.535 3.992 1 96.75 352 LEU A N 1
ATOM 2762 C CA . LEU A 1 352 ? -16.188 5.5 2.648 1 96.75 352 LEU A CA 1
ATOM 2763 C C . LEU A 1 352 ? -17.094 6.234 1.658 1 96.75 352 LEU A C 1
ATOM 2765 O O . LEU A 1 352 ? -18.312 6.152 1.75 1 96.75 352 LEU A O 1
ATOM 2769 N N . GLY A 1 353 ? -16.484 6.957 0.781 1 94.94 353 GLY A N 1
ATOM 2770 C CA . GLY A 1 353 ? -17.203 7.586 -0.326 1 94.94 353 GLY A CA 1
ATOM 2771 C C . GLY A 1 353 ? -18.188 8.641 0.121 1 94.94 353 GLY A C 1
ATOM 2772 O O . GLY A 1 353 ? -19.266 8.781 -0.469 1 94.94 353 GLY A O 1
ATOM 2773 N N . GLY A 1 354 ? -17.922 9.195 1.225 1 93 354 GLY A N 1
ATOM 2774 C CA . GLY A 1 354 ? -18.766 10.305 1.647 1 93 354 GLY A CA 1
ATOM 2775 C C . GLY A 1 354 ? -19.859 9.883 2.615 1 93 354 GLY A C 1
ATOM 2776 O O . GLY A 1 354 ? -20.672 10.711 3.029 1 93 354 GLY A O 1
ATOM 2777 N N . VAL A 1 355 ? -19.953 8.562 2.939 1 93.75 355 VAL A N 1
ATOM 2778 C CA . VAL A 1 355 ? -20.891 8.156 3.973 1 93.75 355 VAL A CA 1
ATOM 2779 C C . VAL A 1 355 ? -20.641 8.945 5.254 1 93.75 355 VAL A C 1
ATOM 2781 O O . VAL A 1 355 ? -19.516 8.984 5.75 1 93.75 355 VAL A O 1
ATOM 2784 N N . THR A 1 356 ? -21.672 9.523 5.793 1 91.12 356 THR A N 1
ATOM 2785 C CA . THR A 1 356 ? -21.516 10.422 6.93 1 91.12 356 THR A CA 1
ATOM 2786 C C . THR A 1 356 ? -21.547 9.648 8.242 1 91.12 356 THR A C 1
ATOM 2788 O O . THR A 1 356 ? -22.469 8.883 8.5 1 91.12 356 THR A O 1
ATOM 2791 N N . VAL A 1 357 ? -20.578 9.805 9.023 1 94.31 357 VAL A N 1
ATOM 2792 C CA . VAL A 1 357 ? -20.453 9.266 10.375 1 94.31 357 VAL A CA 1
ATOM 2793 C C . VAL A 1 357 ? -20.281 10.406 11.375 1 94.31 357 VAL A C 1
ATOM 2795 O O . VAL A 1 357 ? -19.234 11.07 11.383 1 94.31 357 VAL A O 1
ATOM 2798 N N . GLY A 1 358 ? -21.281 10.656 12.188 1 94.12 358 GLY A N 1
ATOM 2799 C CA . GLY A 1 358 ? -21.25 11.789 13.102 1 94.12 358 GLY A CA 1
ATOM 2800 C C . GLY A 1 358 ? -21.094 11.383 14.555 1 94.12 358 GLY A C 1
ATOM 2801 O O . GLY A 1 358 ? -20.812 10.227 14.852 1 94.12 358 GLY A O 1
ATOM 2802 N N . LYS A 1 359 ? -21.266 12.352 15.406 1 96.31 359 LYS A N 1
ATOM 2803 C CA . LYS A 1 359 ? -21.078 12.188 16.844 1 96.31 359 LYS A CA 1
ATOM 2804 C C . LYS A 1 359 ? -21.953 11.062 17.391 1 96.31 359 LYS A C 1
ATOM 2806 O O . LYS A 1 359 ? -21.469 10.219 18.156 1 96.31 359 LYS A O 1
ATOM 2811 N N . SER A 1 360 ? -23.188 11.031 16.969 1 97.06 360 SER A N 1
ATOM 2812 C CA . SER A 1 360 ? -24.109 10.023 17.469 1 97.06 360 SER A CA 1
ATOM 2813 C C . SER A 1 360 ? -23.672 8.617 17.062 1 97.06 360 SER A C 1
ATOM 2815 O O . SER A 1 360 ? -23.781 7.676 17.859 1 97.06 360 SER A O 1
ATOM 2817 N N . ASP A 1 361 ? -23.234 8.492 15.82 1 97.56 361 ASP A N 1
ATOM 2818 C CA . ASP A 1 361 ? -22.719 7.211 15.359 1 97.56 361 ASP A CA 1
ATOM 2819 C C . ASP A 1 361 ? -21.5 6.781 16.172 1 97.56 361 ASP A C 1
ATOM 2821 O O . ASP A 1 361 ? -21.359 5.609 16.531 1 97.56 361 ASP A O 1
ATOM 2825 N N . MET A 1 362 ? -20.656 7.699 16.484 1 98.31 362 MET A N 1
ATOM 2826 C CA . MET A 1 362 ? -19.422 7.391 17.219 1 98.31 362 MET A CA 1
ATOM 2827 C C . MET A 1 362 ? -19.719 7.012 18.656 1 98.31 362 MET A C 1
ATOM 2829 O O . MET A 1 362 ? -19.078 6.125 19.219 1 98.31 362 MET A O 1
ATOM 2833 N N . ILE A 1 363 ? -20.688 7.758 19.281 1 98.44 363 ILE A N 1
ATOM 2834 C CA . ILE A 1 363 ? -21.094 7.367 20.625 1 98.44 363 ILE A CA 1
ATOM 2835 C C . ILE A 1 363 ? -21.578 5.914 20.609 1 98.44 363 ILE A C 1
ATOM 2837 O O . ILE A 1 363 ? -21.188 5.125 21.484 1 98.44 363 ILE A O 1
ATOM 2841 N N . TYR A 1 364 ? -22.344 5.594 19.594 1 97.94 364 TYR A N 1
ATOM 2842 C CA . TYR A 1 364 ? -22.859 4.238 19.453 1 97.94 364 TYR A CA 1
ATOM 2843 C C . TYR A 1 364 ? -21.719 3.238 19.266 1 97.94 364 TYR A C 1
ATOM 2845 O O . TYR A 1 364 ? -21.656 2.227 19.969 1 97.94 364 TYR A O 1
ATOM 2853 N N . LEU A 1 365 ? -20.812 3.496 18.344 1 98.12 365 LEU A N 1
ATOM 2854 C CA . LEU A 1 365 ? -19.719 2.586 18 1 98.12 365 LEU A CA 1
ATOM 2855 C C . LEU A 1 365 ? -18.781 2.393 19.188 1 98.12 365 LEU A C 1
ATOM 2857 O O . LEU A 1 365 ? -18.344 1.271 19.469 1 98.12 365 LEU A O 1
ATOM 2861 N N . PHE A 1 366 ? -18.422 3.537 19.844 1 98.75 366 PHE A N 1
ATOM 2862 C CA . PHE A 1 366 ? -17.5 3.463 20.984 1 98.75 366 PHE A CA 1
ATOM 2863 C C . PHE A 1 366 ? -18.141 2.684 22.125 1 98.75 366 PHE A C 1
ATOM 2865 O O . PHE A 1 366 ? -17.469 1.877 22.781 1 98.75 366 PHE A O 1
ATOM 2872 N N . SER A 1 367 ? -19.422 2.918 22.375 1 98.38 367 SER A N 1
ATOM 2873 C CA . SER A 1 367 ? -20.125 2.189 23.422 1 98.38 367 SER A CA 1
ATOM 2874 C C . SER A 1 367 ? -20.172 0.695 23.125 1 98.38 367 SER A C 1
ATOM 2876 O O . SER A 1 367 ? -19.922 -0.129 24 1 98.38 367 SER A O 1
ATOM 2878 N N . LYS A 1 368 ? -20.531 0.367 21.875 1 97.56 368 LYS A N 1
ATOM 2879 C CA . LYS A 1 368 ? -20.594 -1.034 21.469 1 97.56 368 LYS A CA 1
ATOM 2880 C C . LYS A 1 368 ? -19.234 -1.709 21.625 1 97.56 368 LYS A C 1
ATOM 2882 O O . LYS A 1 368 ? -19.156 -2.881 22 1 97.56 368 LYS A O 1
ATOM 2887 N N . PHE A 1 369 ? -18.219 -0.984 21.328 1 98.12 369 PHE A N 1
ATOM 2888 C CA . PHE A 1 369 ? -16.859 -1.501 21.438 1 98.12 369 PHE A CA 1
ATOM 2889 C C . PHE A 1 369 ? -16.531 -1.827 22.891 1 98.12 369 PHE A C 1
ATOM 2891 O O . PHE A 1 369 ? -16.016 -2.908 23.188 1 98.12 369 PHE A O 1
ATOM 2898 N N . VAL A 1 370 ? -16.781 -0.899 23.75 1 98.06 370 VAL A N 1
ATOM 2899 C CA . VAL A 1 370 ? -16.484 -1.077 25.172 1 98.06 370 VAL A CA 1
ATOM 2900 C C . VAL A 1 370 ? -17.297 -2.254 25.719 1 98.06 370 VAL A C 1
ATOM 2902 O O . VAL A 1 370 ? -16.812 -2.992 26.578 1 98.06 370 VAL A O 1
ATOM 2905 N N . GLU A 1 371 ? -18.484 -2.434 25.188 1 96.88 371 GLU A N 1
ATOM 2906 C CA . GLU A 1 371 ? -19.344 -3.551 25.594 1 96.88 371 GLU A CA 1
ATOM 2907 C C . GLU A 1 371 ? -18.812 -4.871 25.031 1 96.88 371 GLU A C 1
ATOM 2909 O O . GLU A 1 371 ? -19.125 -5.941 25.562 1 96.88 371 GLU A O 1
ATOM 2914 N N . GLY A 1 372 ? -18.094 -4.762 23.938 1 95.06 372 GLY A N 1
ATOM 2915 C CA . GLY A 1 372 ? -17.531 -5.953 23.328 1 95.06 372 GLY A CA 1
ATOM 2916 C C . GLY A 1 372 ? -18.062 -6.223 21.938 1 95.06 372 GLY A C 1
ATOM 2917 O O . GLY A 1 372 ? -19.266 -6.293 21.734 1 95.06 372 GLY A O 1
ATOM 2918 N N . ILE A 1 373 ? -17.219 -6.223 20.984 1 92.81 373 ILE A N 1
ATOM 2919 C CA . ILE A 1 373 ? -17.531 -6.605 19.625 1 92.81 373 ILE A CA 1
ATOM 2920 C C . ILE A 1 373 ? -16.812 -7.902 19.266 1 92.81 373 ILE A C 1
ATOM 2922 O O . ILE A 1 373 ? -15.641 -8.086 19.609 1 92.81 373 ILE A O 1
ATOM 2926 N N . LYS A 1 374 ? -17.5 -8.797 18.672 1 90.81 374 LYS A N 1
ATOM 2927 C CA . LYS A 1 374 ? -16.953 -10.125 18.391 1 90.81 374 LYS A CA 1
ATOM 2928 C C . LYS A 1 374 ? -16 -10.086 17.188 1 90.81 374 LYS A C 1
ATOM 2930 O O . LYS A 1 374 ? -14.922 -10.672 17.234 1 90.81 374 LYS A O 1
ATOM 2935 N N . GLU A 1 375 ? -16.406 -9.398 16.141 1 94.88 375 GLU A N 1
ATOM 2936 C CA . GLU A 1 375 ? -15.656 -9.406 14.891 1 94.88 375 GLU A CA 1
ATOM 2937 C C . GLU A 1 375 ? -14.414 -8.523 14.984 1 94.88 375 GLU A C 1
ATOM 2939 O O . GLU A 1 375 ? -14.453 -7.449 15.602 1 94.88 375 GLU A O 1
ATOM 2944 N N . ASP A 1 376 ? -13.359 -8.953 14.43 1 95.81 376 ASP A N 1
ATOM 2945 C CA . ASP A 1 376 ? -12.141 -8.156 14.406 1 95.81 376 ASP A CA 1
ATOM 2946 C C . ASP A 1 376 ? -12.305 -6.926 13.516 1 95.81 376 ASP A C 1
ATOM 2948 O O . ASP A 1 376 ? -11.789 -5.852 13.836 1 95.81 376 ASP A O 1
ATOM 2952 N N . VAL A 1 377 ? -12.977 -7.133 12.375 1 97.75 377 VAL A N 1
ATOM 2953 C CA . VAL A 1 377 ? -13.234 -6.074 11.406 1 97.75 377 VAL A CA 1
ATOM 2954 C C . VAL A 1 377 ? -14.727 -5.973 11.133 1 97.75 377 VAL A C 1
ATOM 2956 O O . VAL A 1 377 ? -15.359 -6.953 10.727 1 97.75 377 VAL A O 1
ATOM 2959 N N . THR A 1 378 ? -15.305 -4.828 11.375 1 97.5 378 THR A N 1
ATOM 2960 C CA . THR A 1 378 ? -16.719 -4.582 11.148 1 97.5 378 THR A CA 1
ATOM 2961 C C . THR A 1 378 ? -16.922 -3.424 10.172 1 97.5 378 THR A C 1
ATOM 2963 O O . THR A 1 378 ? -16.234 -2.4 10.266 1 97.5 378 THR A O 1
ATOM 2966 N N . TRP A 1 379 ? -17.781 -3.602 9.172 1 97 379 TRP A N 1
ATOM 2967 C CA . TRP A 1 379 ? -18.219 -2.508 8.312 1 97 379 TRP A CA 1
ATOM 2968 C C . TRP A 1 379 ? -19.484 -1.856 8.859 1 97 379 TRP A C 1
ATOM 2970 O O . TRP A 1 379 ? -20.5 -2.531 9.062 1 97 379 TRP A O 1
ATOM 2980 N N . TYR A 1 380 ? -19.422 -0.575 9.109 1 96.75 380 TYR A N 1
ATOM 2981 C CA . TYR A 1 380 ? -20.531 0.11 9.758 1 96.75 380 TYR A CA 1
ATOM 2982 C C . TYR A 1 380 ? -21.203 1.087 8.797 1 96.75 380 TYR A C 1
ATOM 2984 O O . TYR A 1 380 ? -20.531 1.903 8.164 1 96.75 380 TYR A O 1
ATOM 2992 N N . TYR A 1 381 ? -22.547 0.979 8.766 1 93.19 381 TYR A N 1
ATOM 2993 C CA . TYR A 1 381 ? -23.406 1.889 8.023 1 93.19 381 TYR A CA 1
ATOM 2994 C C . TYR A 1 381 ? -24.328 2.656 8.961 1 93.19 381 TYR A C 1
ATOM 2996 O O . TYR A 1 381 ? -25.078 2.055 9.734 1 93.19 381 TYR A O 1
ATOM 3004 N N . PRO A 1 382 ? -24.25 3.973 8.859 1 89.12 382 PRO A N 1
ATOM 3005 C CA . PRO A 1 382 ? -25.109 4.75 9.75 1 89.12 382 PRO A CA 1
ATOM 3006 C C . PRO A 1 382 ? -26.594 4.555 9.453 1 89.12 382 PRO A C 1
ATOM 3008 O O . PRO A 1 382 ? -27.438 4.738 10.344 1 89.12 382 PRO A O 1
ATOM 3011 N N . LYS A 1 383 ? -26.953 4.367 8.164 1 83.06 383 LYS A N 1
ATOM 3012 C CA . LYS A 1 383 ? -28.328 4.082 7.773 1 83.06 383 LYS A CA 1
ATOM 3013 C C . LYS A 1 383 ? -28.438 2.752 7.031 1 83.06 383 LYS A C 1
ATOM 3015 O O . LYS A 1 383 ? -27.438 2.242 6.523 1 83.06 383 LYS A O 1
ATOM 3020 N N . GLU A 1 384 ? -29.578 2.219 7.227 1 73.88 384 GLU A N 1
ATOM 3021 C CA . GLU A 1 384 ? -29.797 0.96 6.516 1 73.88 384 GLU A CA 1
ATOM 3022 C C . GLU A 1 384 ? -29.578 1.135 5.012 1 73.88 384 GLU A C 1
ATOM 3024 O O . GLU A 1 384 ? -30 2.141 4.438 1 73.88 384 GLU A O 1
ATOM 3029 N N . VAL A 1 385 ? -28.703 0.364 4.531 1 70.19 385 VAL A N 1
ATOM 3030 C CA . VAL A 1 385 ? -28.406 0.42 3.104 1 70.19 385 VAL A CA 1
ATOM 3031 C C . VAL A 1 385 ? -29 -0.798 2.402 1 70.19 385 VAL A C 1
ATOM 3033 O O . VAL A 1 385 ? -28.984 -1.905 2.947 1 70.19 385 VAL A O 1
ATOM 3036 N N . GLY A 1 386 ? -29.703 -0.566 1.39 1 62.44 386 GLY A N 1
ATOM 3037 C CA . GLY A 1 386 ? -30.281 -1.656 0.616 1 62.44 386 GLY A CA 1
ATOM 3038 C C . GLY A 1 386 ? -29.234 -2.551 -0.02 1 62.44 386 GLY A C 1
ATOM 3039 O O . GLY A 1 386 ? -28.047 -2.205 -0.052 1 62.44 386 GLY A O 1
ATOM 3040 N N . LYS A 1 387 ? -29.625 -3.736 -0.471 1 61.41 387 LYS A N 1
ATOM 3041 C CA . LYS A 1 387 ? -28.734 -4.703 -1.111 1 61.41 387 LYS A CA 1
ATOM 3042 C C . LYS A 1 387 ? -28.359 -4.25 -2.518 1 61.41 387 LYS A C 1
ATOM 3044 O O . LYS A 1 387 ? -29.172 -3.637 -3.219 1 61.41 387 LYS A O 1
ATOM 3049 N N . LEU A 1 388 ? -27.125 -4.34 -2.859 1 62.69 388 LEU A N 1
ATOM 3050 C CA . LEU A 1 388 ? -26.672 -4.105 -4.227 1 62.69 388 LEU A CA 1
ATOM 3051 C C . LEU A 1 388 ? -26.984 -5.305 -5.117 1 62.69 388 LEU A C 1
ATOM 3053 O O . LEU A 1 388 ? -26.719 -6.445 -4.742 1 62.69 388 LEU A O 1
ATOM 3057 N N . ASP A 1 389 ? -27.859 -5.121 -6.016 1 55.06 389 ASP A N 1
ATOM 3058 C CA . ASP A 1 389 ? -28.219 -6.203 -6.93 1 55.06 389 ASP A CA 1
ATOM 3059 C C . ASP A 1 389 ? -27.172 -6.363 -8.023 1 55.06 389 ASP A C 1
ATOM 3061 O O . ASP A 1 389 ? -26.906 -5.434 -8.789 1 55.06 389 ASP A O 1
ATOM 3065 N N . VAL A 1 390 ? -26.391 -7.445 -7.891 1 56.78 390 VAL A N 1
ATOM 3066 C CA . VAL A 1 390 ? -25.547 -7.789 -9.039 1 56.78 390 VAL A CA 1
ATOM 3067 C C . VAL A 1 390 ? -26.328 -8.688 -9.992 1 56.78 390 VAL A C 1
ATOM 3069 O O . VAL A 1 390 ? -27.141 -9.508 -9.562 1 56.78 390 VAL A O 1
ATOM 3072 N N . ARG A 1 391 ? -26.312 -8.305 -11.25 1 63.09 391 ARG A N 1
ATOM 3073 C CA . ARG A 1 391 ? -27.031 -9.109 -12.234 1 63.09 391 ARG A CA 1
ATOM 3074 C C . ARG A 1 391 ? -26.531 -10.547 -12.234 1 63.09 391 ARG A C 1
ATOM 3076 O O . ARG A 1 391 ? -25.391 -10.812 -11.828 1 63.09 391 ARG A O 1
ATOM 3083 N N . THR A 1 392 ? -27.422 -11.438 -12.609 1 59.75 392 THR A N 1
ATOM 3084 C CA . THR A 1 392 ? -27.109 -12.852 -12.727 1 59.75 392 THR A CA 1
ATOM 3085 C C . THR A 1 392 ? -26.078 -13.094 -13.82 1 59.75 392 THR A C 1
ATOM 3087 O O . THR A 1 392 ? -26.25 -12.656 -14.961 1 59.75 392 THR A O 1
ATOM 3090 N N . PRO A 1 393 ? -25.016 -13.633 -13.484 1 65.5 393 PRO A N 1
ATOM 3091 C CA . PRO A 1 393 ? -24 -13.891 -14.508 1 65.5 393 PRO A CA 1
ATOM 3092 C C . PRO A 1 393 ? -24.5 -14.82 -15.617 1 65.5 393 PRO A C 1
ATOM 3094 O O . PRO A 1 393 ? -25.281 -15.734 -15.352 1 65.5 393 PRO A O 1
ATOM 3097 N N . ARG A 1 394 ? -24.234 -14.453 -16.859 1 67.81 394 ARG A N 1
ATOM 3098 C CA . ARG A 1 394 ? -24.562 -15.289 -18 1 67.81 394 ARG A CA 1
ATOM 3099 C C . ARG A 1 394 ? -23.312 -15.703 -18.75 1 67.81 394 ARG A C 1
ATOM 3101 O O . ARG A 1 394 ? -22.266 -15.055 -18.641 1 67.81 394 ARG A O 1
ATOM 3108 N N . ASP A 1 395 ? -23.391 -16.922 -19.375 1 66.31 395 ASP A N 1
ATOM 3109 C CA . ASP A 1 395 ? -22.297 -17.359 -20.234 1 66.31 395 ASP A CA 1
ATOM 3110 C C . ASP A 1 395 ? -22.141 -16.438 -21.438 1 66.31 395 ASP A C 1
ATOM 3112 O O . ASP A 1 395 ? -23.125 -15.984 -22.016 1 66.31 395 ASP A O 1
ATOM 3116 N N . ILE A 1 396 ? -20.922 -15.875 -21.547 1 60.53 396 ILE A N 1
ATOM 3117 C CA . ILE A 1 396 ? -20.672 -15.031 -22.703 1 60.53 396 ILE A CA 1
ATOM 3118 C C . ILE A 1 396 ? -20.312 -15.906 -23.906 1 60.53 396 ILE A C 1
ATOM 3120 O O . ILE A 1 396 ? -19.422 -16.766 -23.812 1 60.53 396 ILE A O 1
ATOM 3124 N N . GLU A 1 397 ? -21.219 -16.125 -24.875 1 55.03 397 GLU A N 1
ATOM 3125 C CA . GLU A 1 397 ? -21.031 -16.906 -26.094 1 55.03 397 GLU A CA 1
ATOM 3126 C C . GLU A 1 397 ? -19.844 -16.391 -26.906 1 55.03 397 GLU A C 1
ATOM 3128 O O . GLU A 1 397 ? -19.641 -15.188 -27.016 1 55.03 397 GLU A O 1
ATOM 3133 N N . MET B 1 1 ? -0.088 -34.5 -21.375 1 87.25 1 MET B N 1
ATOM 3134 C CA . MET B 1 1 ? 0.888 -33.562 -20.844 1 87.25 1 MET B CA 1
ATOM 3135 C C . MET B 1 1 ? 2.258 -33.781 -21.484 1 87.25 1 MET B C 1
ATOM 3137 O O . MET B 1 1 ? 2.629 -34.906 -21.797 1 87.25 1 MET B O 1
ATOM 3141 N N . ILE B 1 2 ? 2.916 -32.75 -21.781 1 91.69 2 ILE B N 1
ATOM 3142 C CA . ILE B 1 2 ? 4.246 -32.844 -22.375 1 91.69 2 ILE B CA 1
ATOM 3143 C C . ILE B 1 2 ? 5.234 -32.031 -21.531 1 91.69 2 ILE B C 1
ATOM 3145 O O . ILE B 1 2 ? 4.898 -30.953 -21.047 1 91.69 2 ILE B O 1
ATOM 3149 N N . ARG B 1 3 ? 6.379 -32.594 -21.359 1 94.31 3 ARG B N 1
ATOM 3150 C CA . ARG B 1 3 ? 7.441 -31.891 -20.641 1 94.31 3 ARG B CA 1
ATOM 3151 C C . ARG B 1 3 ? 8.289 -31.062 -21.609 1 94.31 3 ARG B C 1
ATOM 3153 O O . ARG B 1 3 ? 8.703 -31.547 -22.656 1 94.31 3 ARG B O 1
ATOM 3160 N N . LYS B 1 4 ? 8.453 -29.797 -21.266 1 95.81 4 LYS B N 1
ATOM 3161 C CA . LYS B 1 4 ? 9.273 -28.906 -22.078 1 95.81 4 LYS B CA 1
ATOM 3162 C C . LYS B 1 4 ? 10.211 -28.078 -21.188 1 95.81 4 LYS B C 1
ATOM 3164 O O . LYS B 1 4 ? 9.883 -27.766 -20.047 1 95.81 4 LYS B O 1
ATOM 3169 N N . ILE B 1 5 ? 11.359 -27.734 -21.703 1 97.25 5 ILE B N 1
ATOM 3170 C CA . ILE B 1 5 ? 12.273 -26.797 -21.047 1 97.25 5 ILE B CA 1
ATOM 3171 C C . ILE B 1 5 ? 11.977 -25.375 -21.516 1 97.25 5 ILE B C 1
ATOM 3173 O O . ILE B 1 5 ? 12.312 -25 -22.641 1 97.25 5 ILE B O 1
ATOM 3177 N N . ILE B 1 6 ? 11.352 -24.609 -20.672 1 96.69 6 ILE B N 1
ATOM 3178 C CA . ILE B 1 6 ? 10.953 -23.25 -21.047 1 96.69 6 ILE B CA 1
ATOM 3179 C C . ILE B 1 6 ? 11.117 -22.312 -19.875 1 96.69 6 ILE B C 1
ATOM 3181 O O . ILE B 1 6 ? 11.266 -22.75 -18.734 1 96.69 6 ILE B O 1
ATOM 3185 N N . SER B 1 7 ? 11.156 -21.016 -20.125 1 97 7 SER B N 1
ATOM 3186 C CA . SER B 1 7 ? 11.281 -19.984 -19.109 1 97 7 SER B CA 1
ATOM 3187 C C . SER B 1 7 ? 9.938 -19.656 -18.469 1 97 7 SER B C 1
ATOM 3189 O O . SER B 1 7 ? 8.891 -20.094 -18.969 1 97 7 SER B O 1
ATOM 3191 N N . GLY B 1 8 ? 9.977 -18.906 -17.391 1 97.56 8 GLY B N 1
ATOM 3192 C CA . GLY B 1 8 ? 8.734 -18.422 -16.797 1 97.56 8 GLY B CA 1
ATOM 3193 C C . GLY B 1 8 ? 7.871 -17.641 -17.766 1 97.56 8 GLY B C 1
ATOM 3194 O O . GLY B 1 8 ? 6.652 -17.828 -17.797 1 97.56 8 GLY B O 1
ATOM 3195 N N . ASN B 1 9 ? 8.469 -16.75 -18.562 1 98.06 9 ASN B N 1
ATOM 3196 C CA . ASN B 1 9 ? 7.738 -15.977 -19.562 1 98.06 9 ASN B CA 1
ATOM 3197 C C . ASN B 1 9 ? 7.062 -16.875 -20.594 1 98.06 9 ASN B C 1
ATOM 3199 O O . ASN B 1 9 ? 5.906 -16.656 -20.953 1 98.06 9 ASN B O 1
ATOM 3203 N N . GLU B 1 10 ? 7.816 -17.859 -21.062 1 97.88 10 GLU B N 1
ATOM 3204 C CA . GLU B 1 10 ? 7.25 -18.797 -22.016 1 97.88 10 GLU B CA 1
ATOM 3205 C C . GLU B 1 10 ? 6.121 -19.625 -21.375 1 97.88 10 GLU B C 1
ATOM 3207 O O . GLU B 1 10 ? 5.137 -19.953 -22.047 1 97.88 10 GLU B O 1
ATOM 3212 N N . ALA B 1 11 ? 6.305 -19.984 -20.125 1 98.19 11 ALA B N 1
ATOM 3213 C CA . ALA B 1 11 ? 5.262 -20.719 -19.391 1 98.19 11 ALA B CA 1
ATOM 3214 C C . ALA B 1 11 ? 3.979 -19.891 -19.312 1 98.19 11 ALA B C 1
ATOM 3216 O O . ALA B 1 11 ? 2.883 -20.422 -19.516 1 98.19 11 ALA B O 1
ATOM 3217 N N . VAL B 1 12 ? 4.094 -18.625 -19.062 1 98.5 12 VAL B N 1
ATOM 3218 C CA . VAL B 1 12 ? 2.945 -17.734 -18.969 1 98.5 12 VAL B CA 1
ATOM 3219 C C . VAL B 1 12 ? 2.273 -17.625 -20.344 1 98.5 12 VAL B C 1
ATOM 3221 O O . VAL B 1 12 ? 1.046 -17.703 -20.438 1 98.5 12 VAL B O 1
ATOM 3224 N N . ALA B 1 13 ? 3.08 -17.391 -21.359 1 98.38 13 ALA B N 1
ATOM 3225 C CA . ALA B 1 13 ? 2.523 -17.328 -22.719 1 98.38 13 ALA B CA 1
ATOM 3226 C C . ALA B 1 13 ? 1.749 -18.609 -23.047 1 98.38 13 ALA B C 1
ATOM 3228 O O . ALA B 1 13 ? 0.682 -18.547 -23.656 1 98.38 13 ALA B O 1
ATOM 3229 N N . THR B 1 14 ? 2.332 -19.719 -22.688 1 98.19 14 THR B N 1
ATOM 3230 C CA . THR B 1 14 ? 1.683 -21.016 -22.891 1 98.19 14 THR B CA 1
ATOM 3231 C C . THR B 1 14 ? 0.356 -21.078 -22.141 1 98.19 14 THR B C 1
ATOM 3233 O O . THR B 1 14 ? -0.638 -21.578 -22.672 1 98.19 14 THR B O 1
ATOM 3236 N N . ALA B 1 15 ? 0.343 -20.625 -20.891 1 98.5 15 ALA B N 1
ATOM 3237 C CA . ALA B 1 15 ? -0.888 -20.594 -20.109 1 98.5 15 ALA B CA 1
ATOM 3238 C C . ALA B 1 15 ? -1.956 -19.75 -20.797 1 98.5 15 ALA B C 1
ATOM 3240 O O . ALA B 1 15 ? -3.135 -20.109 -20.812 1 98.5 15 ALA B O 1
ATOM 3241 N N . VAL B 1 16 ? -1.566 -18.594 -21.328 1 98.31 16 VAL B N 1
ATOM 3242 C CA . VAL B 1 16 ? -2.473 -17.688 -22.016 1 98.31 16 VAL B CA 1
ATOM 3243 C C . VAL B 1 16 ? -3.076 -18.391 -23.234 1 98.31 16 VAL B C 1
ATOM 3245 O O . VAL B 1 16 ? -4.277 -18.281 -23.484 1 98.31 16 VAL B O 1
ATOM 3248 N N . LYS B 1 17 ? -2.24 -19.094 -23.984 1 98.12 17 LYS B N 1
ATOM 3249 C CA . LYS B 1 17 ? -2.699 -19.906 -25.109 1 98.12 17 LYS B CA 1
ATOM 3250 C C . LYS B 1 17 ? -3.715 -20.953 -24.672 1 98.12 17 LYS B C 1
ATOM 3252 O O . LYS B 1 17 ? -4.809 -21.031 -25.234 1 98.12 17 LYS B O 1
ATOM 3257 N N . LEU B 1 18 ? -3.338 -21.688 -23.656 1 97.94 18 LEU B N 1
ATOM 3258 C CA . LEU B 1 18 ? -4.164 -22.781 -23.188 1 97.94 18 LEU B CA 1
ATOM 3259 C C . LEU B 1 18 ? -5.5 -22.281 -22.641 1 97.94 18 LEU B C 1
ATOM 3261 O O . LEU B 1 18 ? -6.516 -22.969 -22.734 1 97.94 18 LEU B O 1
ATOM 3265 N N . ALA B 1 19 ? -5.523 -21.078 -22.109 1 98 19 ALA B N 1
ATOM 3266 C CA . ALA B 1 19 ? -6.73 -20.484 -21.547 1 98 19 ALA B CA 1
ATOM 3267 C C . ALA B 1 19 ? -7.613 -19.891 -22.625 1 98 19 ALA B C 1
ATOM 3269 O O . ALA B 1 19 ? -8.695 -19.375 -22.344 1 98 19 ALA B O 1
ATOM 3270 N N . ARG B 1 20 ? -7.168 -19.859 -23.859 1 96.94 20 ARG B N 1
ATOM 3271 C CA . ARG B 1 20 ? -7.891 -19.328 -25 1 96.94 20 ARG B CA 1
ATOM 3272 C C . ARG B 1 20 ? -8.234 -17.859 -24.812 1 96.94 20 ARG B C 1
ATOM 3274 O O . ARG B 1 20 ? -9.391 -17.469 -24.969 1 96.94 20 ARG B O 1
ATOM 3281 N N . VAL B 1 21 ? -7.262 -17.094 -24.391 1 97.5 21 VAL B N 1
ATOM 3282 C CA . VAL B 1 21 ? -7.422 -15.648 -24.203 1 97.5 21 VAL B CA 1
ATOM 3283 C C . VAL B 1 21 ? -7.77 -14.992 -25.531 1 97.5 21 VAL B C 1
ATOM 3285 O O . VAL B 1 21 ? -7.188 -15.32 -26.562 1 97.5 21 VAL B O 1
ATOM 3288 N N . GLY B 1 22 ? -8.734 -14.07 -25.453 1 96.5 22 GLY B N 1
ATOM 3289 C CA . GLY B 1 22 ? -9.195 -13.43 -26.688 1 96.5 22 GLY B CA 1
ATOM 3290 C C . GLY B 1 22 ? -8.438 -12.156 -27 1 96.5 22 GLY B C 1
ATOM 3291 O O . GLY B 1 22 ? -8.281 -11.797 -28.172 1 96.5 22 GLY B O 1
ATOM 3292 N N . LEU B 1 23 ? -8.047 -11.461 -26 1 96.69 23 LEU B N 1
ATOM 3293 C CA . LEU B 1 23 ? -7.359 -10.195 -26.234 1 96.69 23 LEU B CA 1
ATOM 3294 C C . LEU B 1 23 ? -6.293 -9.953 -25.172 1 96.69 23 LEU B C 1
ATOM 3296 O O . LEU B 1 23 ? -6.523 -10.219 -23.984 1 96.69 23 LEU B O 1
ATOM 3300 N N . THR B 1 24 ? -5.164 -9.445 -25.609 1 95.94 24 THR B N 1
ATOM 3301 C CA . THR B 1 24 ? -4.086 -9.023 -24.719 1 95.94 24 THR B CA 1
ATOM 3302 C C . THR B 1 24 ? -3.65 -7.598 -25.031 1 95.94 24 THR B C 1
ATOM 3304 O O . THR B 1 24 ? -3.172 -7.32 -26.141 1 95.94 24 THR B O 1
ATOM 3307 N N . GLY B 1 25 ? -3.883 -6.645 -24.078 1 94 25 GLY B N 1
ATOM 3308 C CA . GLY B 1 25 ? -3.291 -5.32 -24.172 1 94 25 GLY B CA 1
ATOM 3309 C C . GLY B 1 25 ? -1.889 -5.254 -23.594 1 94 25 GLY B C 1
ATOM 3310 O O . GLY B 1 25 ? -1.68 -5.555 -22.422 1 94 25 GLY B O 1
ATOM 3311 N N . ILE B 1 26 ? -0.947 -4.82 -24.516 1 90.81 26 ILE B N 1
ATOM 3312 C CA . ILE B 1 26 ? 0.415 -4.961 -24.016 1 90.81 26 ILE B CA 1
ATOM 3313 C C . ILE B 1 26 ? 1.226 -3.715 -24.359 1 90.81 26 ILE B C 1
ATOM 3315 O O . ILE B 1 26 ? 0.925 -3.021 -25.344 1 90.81 26 ILE B O 1
ATOM 3319 N N . TYR B 1 27 ? 2.15 -3.348 -23.547 1 89.62 27 TYR B N 1
ATOM 3320 C CA . TYR B 1 27 ? 3.24 -2.393 -23.703 1 89.62 27 TYR B CA 1
ATOM 3321 C C . TYR B 1 27 ? 4.57 -3.002 -23.281 1 89.62 27 TYR B C 1
ATOM 3323 O O . TYR B 1 27 ? 4.652 -3.664 -22.25 1 89.62 27 TYR B O 1
ATOM 3331 N N . PRO B 1 28 ? 5.637 -2.82 -24.078 1 87.94 28 PRO B N 1
ATOM 3332 C CA . PRO B 1 28 ? 6.902 -3.486 -23.766 1 87.94 28 PRO B CA 1
ATOM 3333 C C . PRO B 1 28 ? 7.574 -2.924 -22.516 1 87.94 28 PRO B C 1
ATOM 3335 O O . PRO B 1 28 ? 7.66 -1.703 -22.344 1 87.94 28 PRO B O 1
ATOM 3338 N N . ILE B 1 29 ? 8.016 -3.766 -21.688 1 88 29 ILE B N 1
ATOM 3339 C CA . ILE B 1 29 ? 8.844 -3.436 -20.547 1 88 29 ILE B CA 1
ATOM 3340 C C . ILE B 1 29 ? 9.539 -4.695 -20.031 1 88 29 ILE B C 1
ATOM 3342 O O . ILE B 1 29 ? 8.883 -5.691 -19.719 1 88 29 ILE B O 1
ATOM 3346 N N . THR B 1 30 ? 10.797 -4.617 -19.953 1 84.5 30 THR B N 1
ATOM 3347 C CA . THR B 1 30 ? 11.562 -5.723 -19.375 1 84.5 30 THR B CA 1
ATOM 3348 C C . THR B 1 30 ? 11.203 -5.93 -17.906 1 84.5 30 THR B C 1
ATOM 3350 O O . THR B 1 30 ? 11.008 -4.965 -17.172 1 84.5 30 THR B O 1
ATOM 3353 N N . PRO B 1 31 ? 10.953 -7.188 -17.453 1 90.31 31 PRO B N 1
ATOM 3354 C CA . PRO B 1 31 ? 11.359 -8.438 -18.109 1 90.31 31 PRO B CA 1
ATOM 3355 C C . PRO B 1 31 ? 10.195 -9.172 -18.766 1 90.31 31 PRO B C 1
ATOM 3357 O O . PRO B 1 31 ? 10.383 -10.258 -19.328 1 90.31 31 PRO B O 1
ATOM 3360 N N . GLN B 1 32 ? 9.078 -8.625 -18.812 1 87.06 32 GLN B N 1
ATOM 3361 C CA . GLN B 1 32 ? 7.922 -9.398 -19.25 1 87.06 32 GLN B CA 1
ATOM 3362 C C . GLN B 1 32 ? 7.781 -9.344 -20.766 1 87.06 32 GLN B C 1
ATOM 3364 O O . GLN B 1 32 ? 6.926 -10.023 -21.344 1 87.06 32 GLN B O 1
ATOM 3369 N N . THR B 1 33 ? 8.625 -8.594 -21.453 1 86.56 33 THR B N 1
ATOM 3370 C CA . THR B 1 33 ? 8.508 -8.352 -22.891 1 86.56 33 THR B CA 1
ATOM 3371 C C . THR B 1 33 ? 8.516 -9.672 -23.656 1 86.56 33 THR B C 1
ATOM 3373 O O . THR B 1 33 ? 7.836 -9.805 -24.688 1 86.56 33 THR B O 1
ATOM 3376 N N . SER B 1 34 ? 9.203 -10.625 -23.141 1 92.75 34 SER B N 1
ATOM 3377 C CA . SER B 1 34 ? 9.328 -11.914 -23.812 1 92.75 34 SER B CA 1
ATOM 3378 C C . SER B 1 34 ? 7.996 -12.656 -23.828 1 92.75 34 SER B C 1
ATOM 3380 O O . SER B 1 34 ? 7.762 -13.508 -24.688 1 92.75 34 SER B O 1
ATOM 3382 N N . ILE B 1 35 ? 7.07 -12.398 -22.906 1 95.44 35 ILE B N 1
ATOM 3383 C CA . ILE B 1 35 ? 5.723 -12.961 -22.953 1 95.44 35 ILE B CA 1
ATOM 3384 C C . ILE B 1 35 ? 5.004 -12.469 -24.203 1 95.44 35 ILE B C 1
ATOM 3386 O O . ILE B 1 35 ? 4.406 -13.266 -24.938 1 95.44 35 ILE B O 1
ATOM 3390 N N . ILE B 1 36 ? 5.102 -11.188 -24.406 1 91.44 36 ILE B N 1
ATOM 3391 C CA . ILE B 1 36 ? 4.449 -10.539 -25.531 1 91.44 36 ILE B CA 1
ATOM 3392 C C . ILE B 1 36 ? 5.016 -11.094 -26.844 1 91.44 36 ILE B C 1
ATOM 3394 O O . ILE B 1 36 ? 4.266 -11.398 -27.766 1 91.44 36 ILE B O 1
ATOM 3398 N N . GLU B 1 37 ? 6.293 -11.164 -26.875 1 93.81 37 GLU B N 1
ATOM 3399 C CA . GLU B 1 37 ? 6.957 -11.688 -28.062 1 93.81 37 GLU B CA 1
ATOM 3400 C C . GLU B 1 37 ? 6.508 -13.117 -28.359 1 93.81 37 GLU B C 1
ATOM 3402 O O . GLU B 1 37 ? 6.266 -13.469 -29.516 1 93.81 37 GLU B O 1
ATOM 3407 N N . LYS B 1 38 ? 6.449 -13.867 -27.375 1 96.19 38 LYS B N 1
ATOM 3408 C CA . LYS B 1 38 ? 6.039 -15.258 -27.547 1 96.19 38 LYS B CA 1
ATOM 3409 C C . LYS B 1 38 ? 4.59 -15.352 -28.016 1 96.19 38 LYS B C 1
ATOM 3411 O O . LYS B 1 38 ? 4.262 -16.172 -28.875 1 96.19 38 LYS B O 1
ATOM 3416 N N . LEU B 1 39 ? 3.715 -14.555 -27.469 1 96.5 39 LEU B N 1
ATOM 3417 C CA . LEU B 1 39 ? 2.324 -14.531 -27.906 1 96.5 39 LEU B CA 1
ATOM 3418 C C . LEU B 1 39 ? 2.217 -14.094 -29.359 1 96.5 39 LEU B C 1
ATOM 3420 O O . LEU B 1 39 ? 1.428 -14.656 -30.125 1 96.5 39 LEU B O 1
ATOM 3424 N N . ALA B 1 40 ? 2.994 -13.133 -29.688 1 95 40 ALA B N 1
ATOM 3425 C CA . ALA B 1 40 ? 3.023 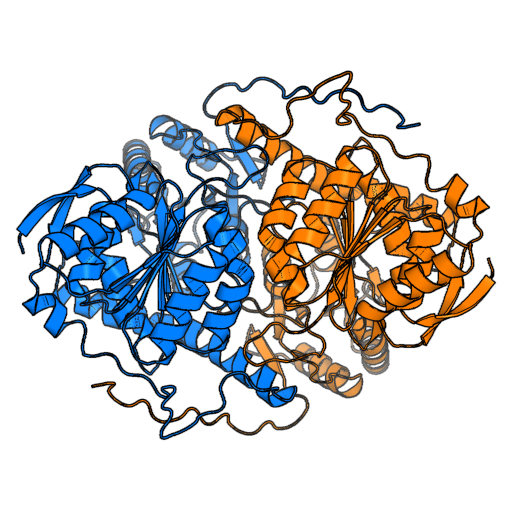-12.672 -31.078 1 95 40 ALA B CA 1
ATOM 3426 C C . ALA B 1 40 ? 3.482 -13.781 -32.031 1 95 40 ALA B C 1
ATOM 3428 O O . ALA B 1 40 ? 2.938 -13.945 -33.125 1 95 40 ALA B O 1
ATOM 3429 N N . GLU B 1 41 ? 4.465 -14.438 -31.594 1 96.88 41 GLU B N 1
ATOM 3430 C CA . GLU B 1 41 ? 4.961 -15.57 -32.375 1 96.88 41 GLU B CA 1
ATOM 3431 C C . GLU B 1 41 ? 3.883 -16.641 -32.531 1 96.88 41 GLU B C 1
ATOM 3433 O O . GLU B 1 41 ? 3.686 -17.141 -33.656 1 96.88 41 GLU B O 1
ATOM 3438 N N . MET B 1 42 ? 3.273 -16.984 -31.484 1 97.31 42 MET B N 1
ATOM 3439 C CA . MET B 1 42 ? 2.211 -17.984 -31.531 1 97.31 42 MET B CA 1
ATOM 3440 C C . MET B 1 42 ? 1.094 -17.562 -32.469 1 97.31 42 MET B C 1
ATOM 3442 O O . MET B 1 42 ? 0.529 -18.391 -33.188 1 97.31 42 MET B O 1
ATOM 3446 N N . LYS B 1 43 ? 0.764 -16.312 -32.406 1 96.44 43 LYS B N 1
ATOM 3447 C CA . LYS B 1 43 ? -0.271 -15.789 -33.281 1 96.44 43 LYS B CA 1
ATOM 3448 C C . LYS B 1 43 ? 0.159 -15.883 -34.75 1 96.44 43 LYS B C 1
ATOM 3450 O O . LYS B 1 43 ? -0.622 -16.312 -35.594 1 96.44 43 LYS B O 1
ATOM 3455 N N . ALA B 1 44 ? 1.338 -15.477 -35.031 1 96.56 44 ALA B N 1
ATOM 3456 C CA . ALA B 1 44 ? 1.883 -15.523 -36.375 1 96.56 44 ALA B CA 1
ATOM 3457 C C . ALA B 1 44 ? 1.884 -16.953 -36.906 1 96.56 44 ALA B C 1
ATOM 3459 O O . ALA B 1 44 ? 1.688 -17.172 -38.125 1 96.56 44 ALA B O 1
ATOM 3460 N N . GLN B 1 45 ? 2.049 -17.859 -36.062 1 97.5 45 GLN B N 1
ATOM 3461 C CA . GLN B 1 45 ? 2.105 -19.266 -36.438 1 97.5 45 GLN B CA 1
ATOM 3462 C C . GLN B 1 45 ? 0.709 -19.875 -36.469 1 97.5 45 GLN B C 1
ATOM 3464 O O . GLN B 1 45 ? 0.554 -21.062 -36.812 1 97.5 45 GLN B O 1
ATOM 3469 N N . GLY B 1 46 ? -0.281 -19.141 -36.062 1 96.25 46 GLY B N 1
ATOM 3470 C CA . GLY B 1 46 ? -1.658 -19.594 -36.125 1 96.25 46 GLY B CA 1
ATOM 3471 C C . GLY B 1 46 ? -2.029 -20.484 -34.938 1 96.25 46 GLY B C 1
ATOM 3472 O O . GLY B 1 46 ? -3.035 -21.203 -35 1 96.25 46 GLY B O 1
ATOM 3473 N N . GLU B 1 47 ? -1.201 -20.391 -33.938 1 95.88 47 GLU B N 1
ATOM 3474 C CA . GLU B 1 47 ? -1.436 -21.25 -32.781 1 95.88 47 GLU B CA 1
ATOM 3475 C C . GLU B 1 47 ? -2.51 -20.656 -31.859 1 95.88 47 GLU B C 1
ATOM 3477 O O . GLU B 1 47 ? -3.16 -21.375 -31.109 1 95.88 47 GLU B O 1
ATOM 3482 N N . ILE B 1 48 ? -2.574 -19.328 -31.891 1 95.5 48 ILE B N 1
ATOM 3483 C CA . ILE B 1 48 ? -3.586 -18.672 -31.078 1 95.5 48 ILE B CA 1
ATOM 3484 C C . ILE B 1 48 ? -4.352 -17.641 -31.906 1 95.5 48 ILE B C 1
ATOM 3486 O O . ILE B 1 48 ? -3.857 -17.188 -32.938 1 95.5 48 ILE B O 1
ATOM 3490 N N . GLN B 1 49 ? -5.578 -17.281 -31.453 1 93.5 49 GLN B N 1
ATOM 3491 C CA . GLN B 1 49 ? -6.414 -16.281 -32.094 1 93.5 49 GLN B CA 1
ATOM 3492 C C . GLN B 1 49 ? -6.469 -14.992 -31.281 1 93.5 49 GLN B C 1
ATOM 3494 O O . GLN B 1 49 ? -7.188 -14.055 -31.625 1 93.5 49 GLN B O 1
ATOM 3499 N N . THR B 1 50 ? -5.727 -14.953 -30.297 1 93.81 50 THR B N 1
ATOM 3500 C CA . THR B 1 50 ? -5.695 -13.812 -29.375 1 93.81 50 THR B CA 1
ATOM 3501 C C . THR B 1 50 ? -5.352 -12.531 -30.125 1 93.81 50 THR B C 1
ATOM 3503 O O . THR B 1 50 ? -4.387 -12.492 -30.891 1 93.81 50 THR B O 1
ATOM 3506 N N . GLU B 1 51 ? -6.129 -11.5 -29.969 1 95.12 51 GLU B N 1
ATOM 3507 C CA . GLU B 1 51 ? -5.773 -10.18 -30.484 1 95.12 51 GLU B CA 1
ATOM 3508 C C . GLU B 1 51 ? -4.715 -9.516 -29.609 1 95.12 51 GLU B C 1
ATOM 3510 O O . GLU B 1 51 ? -4.891 -9.391 -28.406 1 95.12 51 GLU B O 1
ATOM 3515 N N . ILE B 1 52 ? -3.67 -9.133 -30.203 1 94.25 52 ILE B N 1
ATOM 3516 C CA . ILE B 1 52 ? -2.59 -8.445 -29.5 1 94.25 52 ILE B CA 1
ATOM 3517 C C . ILE B 1 52 ? -2.643 -6.953 -29.797 1 94.25 52 ILE B C 1
ATOM 3519 O O . ILE B 1 52 ? -2.361 -6.535 -30.922 1 94.25 52 ILE B O 1
ATOM 3523 N N . VAL B 1 53 ? -2.965 -6.176 -28.812 1 92.62 53 VAL B N 1
ATOM 3524 C CA . VAL B 1 53 ? -3.127 -4.738 -29 1 92.62 53 VAL B CA 1
ATOM 3525 C C . VAL B 1 53 ? -1.94 -4.004 -28.375 1 92.62 53 VAL B C 1
ATOM 3527 O O . VAL B 1 53 ? -1.761 -4.016 -27.156 1 92.62 53 VAL B O 1
ATOM 3530 N N . ARG B 1 54 ? -1.176 -3.396 -29.219 1 88.19 54 ARG B N 1
ATOM 3531 C CA . ARG B 1 54 ? -0.076 -2.559 -28.75 1 88.19 54 ARG B CA 1
ATOM 3532 C C . ARG B 1 54 ? -0.547 -1.133 -28.5 1 88.19 54 ARG B C 1
ATOM 3534 O O . ARG B 1 54 ? -1.229 -0.535 -29.328 1 88.19 54 ARG B O 1
ATOM 3541 N N . VAL B 1 55 ? -0.19 -0.657 -27.312 1 88.62 55 VAL B N 1
ATOM 3542 C CA . VAL B 1 55 ? -0.701 0.652 -26.922 1 88.62 55 VAL B CA 1
ATOM 3543 C C . VAL B 1 55 ? 0.462 1.577 -26.562 1 88.62 55 VAL B C 1
ATOM 3545 O O . VAL B 1 55 ? 1.626 1.174 -26.641 1 88.62 55 VAL B O 1
ATOM 3548 N N . GLU B 1 56 ? 0.122 2.812 -26.266 1 84.44 56 GLU B N 1
ATOM 3549 C CA . GLU B 1 56 ? 1.134 3.854 -26.109 1 84.44 56 GLU B CA 1
ATOM 3550 C C . GLU B 1 56 ? 1.715 3.85 -24.703 1 84.44 56 GLU B C 1
ATOM 3552 O O . GLU B 1 56 ? 2.723 4.508 -24.438 1 84.44 56 GLU B O 1
ATOM 3557 N N . SER B 1 57 ? 1.072 3.168 -23.797 1 86.12 57 SER B N 1
ATOM 3558 C CA . SER B 1 57 ? 1.548 3.133 -22.422 1 86.12 57 SER B CA 1
ATOM 3559 C C . SER B 1 57 ? 0.924 1.975 -21.641 1 86.12 57 SER B C 1
ATOM 3561 O O . SER B 1 57 ? -0.023 1.344 -22.125 1 86.12 57 SER B O 1
ATOM 3563 N N . GLU B 1 58 ? 1.483 1.75 -20.547 1 84.12 58 GLU B N 1
ATOM 3564 C CA . GLU B 1 58 ? 0.933 0.707 -19.688 1 84.12 58 GLU B CA 1
ATOM 3565 C C . GLU B 1 58 ? -0.452 1.088 -19.172 1 84.12 58 GLU B C 1
ATOM 3567 O O . GLU B 1 58 ? -1.311 0.223 -18.984 1 84.12 58 GLU B O 1
ATOM 3572 N N . HIS B 1 59 ? -0.641 2.322 -18.891 1 86.38 59 HIS B N 1
ATOM 3573 C CA . HIS B 1 59 ? -1.984 2.775 -18.547 1 86.38 59 HIS B CA 1
ATOM 3574 C C . HIS B 1 59 ? -2.988 2.381 -19.625 1 86.38 59 HIS B C 1
ATOM 3576 O O . HIS B 1 59 ? -4.059 1.846 -19.328 1 86.38 59 HIS B O 1
ATOM 3582 N N . SER B 1 60 ? -2.621 2.588 -20.812 1 89.75 60 SER B N 1
ATOM 3583 C CA . SER B 1 60 ? -3.484 2.26 -21.938 1 89.75 60 SER B CA 1
ATOM 3584 C C . SER B 1 60 ? -3.604 0.751 -22.125 1 89.75 60 SER B C 1
ATOM 3586 O O . SER B 1 60 ? -4.641 0.256 -22.578 1 89.75 60 SER B O 1
ATOM 3588 N N . ALA B 1 61 ? -2.555 0.022 -21.812 1 91.81 61 ALA B N 1
ATOM 3589 C CA . ALA B 1 61 ? -2.592 -1.435 -21.922 1 91.81 61 ALA B CA 1
ATOM 3590 C C . ALA B 1 61 ? -3.672 -2.023 -21.016 1 91.81 61 ALA B C 1
ATOM 3592 O O . ALA B 1 61 ? -4.473 -2.854 -21.453 1 91.81 61 ALA B O 1
ATOM 3593 N N . MET B 1 62 ? -3.703 -1.571 -19.797 1 95 62 MET B N 1
ATOM 3594 C CA . MET B 1 62 ? -4.715 -2.059 -18.859 1 95 62 MET B CA 1
ATOM 3595 C C . MET B 1 62 ? -6.102 -1.566 -19.266 1 95 62 MET B C 1
ATOM 3597 O O . MET B 1 62 ? -7.086 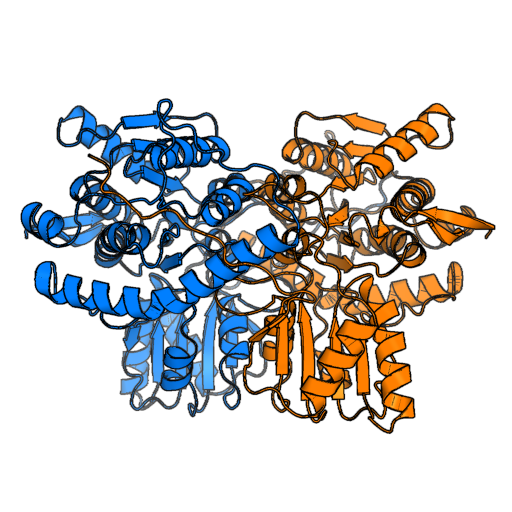-2.297 -19.125 1 95 62 MET B O 1
ATOM 3601 N N . ALA B 1 63 ? -6.156 -0.335 -19.766 1 94.25 63 ALA B N 1
ATOM 3602 C CA . ALA B 1 63 ? -7.445 0.202 -20.188 1 94.25 63 ALA B CA 1
ATOM 3603 C C . ALA B 1 63 ? -8.031 -0.624 -21.328 1 94.25 63 ALA B C 1
ATOM 3605 O O . ALA B 1 63 ? -9.219 -0.946 -21.328 1 94.25 63 ALA B O 1
ATOM 3606 N N . ALA B 1 64 ? -7.211 -0.949 -22.297 1 95.06 64 ALA B N 1
ATOM 3607 C CA . ALA B 1 64 ? -7.648 -1.768 -23.422 1 95.06 64 ALA B CA 1
ATOM 3608 C C . ALA B 1 64 ? -8.055 -3.164 -22.969 1 95.06 64 ALA B C 1
ATOM 3610 O O . ALA B 1 64 ? -9.07 -3.699 -23.406 1 95.06 64 ALA B O 1
ATOM 3611 N N . THR B 1 65 ? -7.27 -3.771 -22.141 1 96.62 65 THR B N 1
ATOM 3612 C CA . THR B 1 65 ? -7.562 -5.09 -21.578 1 96.62 65 THR B CA 1
ATOM 3613 C C . THR B 1 65 ? -8.883 -5.074 -20.812 1 96.62 65 THR B C 1
ATOM 3615 O O . THR B 1 65 ? -9.703 -5.977 -20.969 1 96.62 65 THR B O 1
ATOM 3618 N N . TYR B 1 66 ? -9.031 -4.031 -20.016 1 95.56 66 TYR B N 1
ATOM 3619 C CA . TYR B 1 66 ? -10.258 -3.83 -19.25 1 95.56 66 TYR B CA 1
ATOM 3620 C C . TYR B 1 66 ? -11.461 -3.709 -20.172 1 95.56 66 TYR B C 1
ATOM 3622 O O . TYR B 1 66 ? -12.5 -4.336 -19.938 1 95.56 66 TYR B O 1
ATOM 3630 N N . GLY B 1 67 ? -11.336 -2.881 -21.219 1 93.44 67 GLY B N 1
ATOM 3631 C CA . GLY B 1 67 ? -12.414 -2.729 -22.172 1 93.44 67 GLY B CA 1
ATOM 3632 C C . GLY B 1 67 ? -12.836 -4.039 -22.812 1 93.44 67 GLY B C 1
ATOM 3633 O O . GLY B 1 67 ? -14.023 -4.316 -22.953 1 93.44 67 GLY B O 1
ATOM 3634 N N . ALA B 1 68 ? -11.906 -4.844 -23.188 1 93.88 68 ALA B N 1
ATOM 3635 C CA . ALA B 1 68 ? -12.18 -6.152 -23.766 1 93.88 68 ALA B CA 1
ATOM 3636 C C . ALA B 1 68 ? -12.898 -7.062 -22.781 1 93.88 68 ALA B C 1
ATOM 3638 O O . ALA B 1 68 ? -13.852 -7.758 -23.141 1 93.88 68 ALA B O 1
ATOM 3639 N N . ALA B 1 69 ? -12.422 -7.066 -21.562 1 94.25 69 ALA B N 1
ATOM 3640 C CA . ALA B 1 69 ? -13.031 -7.887 -20.516 1 94.25 69 ALA B CA 1
ATOM 3641 C C . ALA B 1 69 ? -14.484 -7.484 -20.281 1 94.25 69 ALA B C 1
ATOM 3643 O O . ALA B 1 69 ? -15.352 -8.344 -20.094 1 94.25 69 ALA B O 1
ATOM 3644 N N . LEU B 1 70 ? -14.734 -6.23 -20.297 1 91.12 70 LEU B N 1
ATOM 3645 C CA . LEU B 1 70 ? -16.094 -5.727 -20.109 1 91.12 70 LEU B CA 1
ATOM 3646 C C . LEU B 1 70 ? -17.016 -6.211 -21.219 1 91.12 70 LEU B C 1
ATOM 3648 O O . LEU B 1 70 ? -18.219 -6.391 -21.016 1 91.12 70 LEU B O 1
ATOM 3652 N N . ALA B 1 71 ? -16.375 -6.367 -22.328 1 89.5 71 ALA B N 1
ATOM 3653 C CA . ALA B 1 71 ? -17.141 -6.824 -23.484 1 89.5 71 ALA B CA 1
ATOM 3654 C C . ALA B 1 71 ? -17.328 -8.336 -23.453 1 89.5 71 ALA B C 1
ATOM 3656 O O . ALA B 1 71 ? -17.906 -8.914 -24.391 1 89.5 71 ALA B O 1
ATOM 3657 N N . GLY B 1 72 ? -16.781 -9.023 -22.469 1 89.94 72 GLY B N 1
ATOM 3658 C CA . GLY B 1 72 ? -17.016 -10.445 -22.297 1 89.94 72 GLY B CA 1
ATOM 3659 C C . GLY B 1 72 ? -15.883 -11.305 -22.844 1 89.94 72 GLY B C 1
ATOM 3660 O O . GLY B 1 72 ? -16.016 -12.523 -22.938 1 89.94 72 GLY B O 1
ATOM 3661 N N . ILE B 1 73 ? -14.82 -10.68 -23.172 1 93.31 73 ILE B N 1
ATOM 3662 C CA . ILE B 1 73 ? -13.672 -11.391 -23.734 1 93.31 73 ILE B CA 1
ATOM 3663 C C . ILE B 1 73 ? -12.695 -11.766 -22.625 1 93.31 73 ILE B C 1
ATOM 3665 O O . ILE B 1 73 ? -12.414 -10.953 -21.75 1 93.31 73 ILE B O 1
ATOM 3669 N N . ARG B 1 74 ? -12.289 -13.062 -22.641 1 96.19 74 ARG B N 1
ATOM 3670 C CA . ARG B 1 74 ? -11.188 -13.398 -21.734 1 96.19 74 ARG B CA 1
ATOM 3671 C C . ARG B 1 74 ? -9.938 -12.602 -22.078 1 96.19 74 ARG B C 1
ATOM 3673 O O . ARG B 1 74 ? -9.359 -12.773 -23.156 1 96.19 74 ARG B O 1
ATOM 3680 N N . ALA B 1 75 ? -9.531 -11.727 -21.156 1 96.44 75 ALA B N 1
ATOM 3681 C CA . ALA B 1 75 ? -8.508 -10.734 -21.469 1 96.44 75 ALA B CA 1
ATOM 3682 C C . ALA B 1 75 ? -7.301 -10.883 -20.547 1 96.44 75 ALA B C 1
ATOM 3684 O O . ALA B 1 75 ? -7.441 -11.297 -19.391 1 96.44 75 ALA B O 1
ATOM 3685 N N . PHE B 1 76 ? -6.148 -10.508 -21.094 1 97.94 76 PHE B N 1
ATOM 3686 C CA . PHE B 1 76 ? -4.875 -10.695 -20.406 1 97.94 76 PHE B CA 1
ATOM 3687 C C . PHE B 1 76 ? -3.928 -9.539 -20.688 1 97.94 76 PHE B C 1
ATOM 3689 O O . PHE B 1 76 ? -3.992 -8.93 -21.766 1 97.94 76 PHE B O 1
ATOM 3696 N N . THR B 1 77 ? -3.109 -9.195 -19.719 1 97.81 77 THR B N 1
ATOM 3697 C CA . THR B 1 77 ? -1.976 -8.305 -19.953 1 97.81 77 THR B CA 1
ATOM 3698 C C . THR B 1 77 ? -0.795 -8.688 -19.062 1 97.81 77 THR B C 1
ATOM 3700 O O . THR B 1 77 ? -0.903 -9.594 -18.234 1 97.81 77 THR B O 1
ATOM 3703 N N . ALA B 1 78 ? 0.327 -8.242 -19.359 1 97.56 78 ALA B N 1
ATOM 3704 C CA . ALA B 1 78 ? 1.542 -8.43 -18.562 1 97.56 78 ALA B CA 1
ATOM 3705 C C . ALA B 1 78 ? 2.332 -7.125 -18.469 1 97.56 78 ALA B C 1
ATOM 3707 O O . ALA B 1 78 ? 2.314 -6.305 -19.391 1 97.56 78 ALA B O 1
ATOM 3708 N N . THR B 1 79 ? 2.965 -6.902 -17.359 1 97.19 79 THR B N 1
ATOM 3709 C CA . THR B 1 79 ? 3.723 -5.672 -17.156 1 97.19 79 THR B CA 1
ATOM 3710 C C . THR B 1 79 ? 4.801 -5.875 -16.094 1 97.19 79 THR B C 1
ATOM 3712 O O . THR B 1 79 ? 5.184 -7.012 -15.789 1 97.19 79 THR B O 1
ATOM 3715 N N . ALA B 1 80 ? 5.5 -4.828 -15.727 1 96.44 80 ALA B N 1
ATOM 3716 C CA . ALA B 1 80 ? 6.551 -4.828 -14.711 1 96.44 80 ALA B CA 1
ATOM 3717 C C . ALA B 1 80 ? 6.816 -3.414 -14.203 1 96.44 80 ALA B C 1
ATOM 3719 O O . ALA B 1 80 ? 6.602 -2.436 -14.922 1 96.44 80 ALA B O 1
ATOM 3720 N N . SER B 1 81 ? 7.227 -3.33 -12.945 1 95.81 81 SER B N 1
ATOM 3721 C CA . SER B 1 81 ? 7.91 -2.16 -12.406 1 95.81 81 SER B CA 1
ATOM 3722 C C . SER B 1 81 ? 7.137 -0.88 -12.703 1 95.81 81 SER B C 1
ATOM 3724 O O . SER B 1 81 ? 5.949 -0.784 -12.406 1 95.81 81 SER B O 1
ATOM 3726 N N . GLN B 1 82 ? 7.781 0.077 -13.391 1 94.44 82 GLN B N 1
ATOM 3727 C CA . GLN B 1 82 ? 7.199 1.379 -13.703 1 94.44 82 GLN B CA 1
ATOM 3728 C C . GLN B 1 82 ? 5.906 1.227 -14.492 1 94.44 82 GLN B C 1
ATOM 3730 O O . GLN B 1 82 ? 4.992 2.047 -14.367 1 94.44 82 GLN B O 1
ATOM 3735 N N . GLY B 1 83 ? 5.887 0.232 -15.273 1 95.81 83 GLY B N 1
ATOM 3736 C CA . GLY B 1 83 ? 4.664 -0.031 -16.016 1 95.81 83 GLY B CA 1
ATOM 3737 C C . GLY B 1 83 ? 3.475 -0.322 -15.117 1 95.81 83 GLY B C 1
ATOM 3738 O O . GLY B 1 83 ? 2.383 0.205 -15.336 1 95.81 83 GLY B O 1
ATOM 3739 N N . LEU B 1 84 ? 3.686 -1.188 -14.133 1 97.75 84 LEU B N 1
ATOM 3740 C CA . LEU B 1 84 ? 2.619 -1.479 -13.18 1 97.75 84 LEU B CA 1
ATOM 3741 C C . LEU B 1 84 ? 2.246 -0.233 -12.383 1 97.75 84 LEU B C 1
ATOM 3743 O O . LEU B 1 84 ? 1.068 0.008 -12.109 1 97.75 84 LEU B O 1
ATOM 3747 N N . LEU B 1 85 ? 3.266 0.542 -11.961 1 97.44 85 LEU B N 1
ATOM 3748 C CA . LEU B 1 85 ? 2.998 1.772 -11.227 1 97.44 85 LEU B CA 1
ATOM 3749 C C . LEU B 1 85 ? 2.164 2.736 -12.062 1 97.44 85 LEU B C 1
ATOM 3751 O O . LEU B 1 85 ? 1.274 3.412 -11.539 1 97.44 85 LEU B O 1
ATOM 3755 N N . TYR B 1 86 ? 2.465 2.771 -13.336 1 96.56 86 TYR B N 1
ATOM 3756 C CA . TYR B 1 86 ? 1.714 3.635 -14.242 1 96.56 86 TYR B CA 1
ATOM 3757 C C . TYR B 1 86 ? 0.304 3.1 -14.461 1 96.56 86 TYR B C 1
ATOM 3759 O O . TYR B 1 86 ? -0.608 3.855 -14.805 1 96.56 86 TYR B O 1
ATOM 3767 N N . MET B 1 87 ? 0.047 1.77 -14.25 1 97.19 87 MET B N 1
ATOM 3768 C CA . MET B 1 87 ? -1.259 1.125 -14.359 1 97.19 87 MET B CA 1
ATOM 3769 C C . MET B 1 87 ? -2.076 1.33 -13.086 1 97.19 87 MET B C 1
ATOM 3771 O O . MET B 1 87 ? -3.254 0.972 -13.039 1 97.19 87 MET B O 1
ATOM 3775 N N . HIS B 1 88 ? -1.503 1.938 -12.078 1 97.62 88 HIS B N 1
ATOM 3776 C CA . HIS B 1 88 ? -2.049 1.902 -10.727 1 97.62 88 HIS B CA 1
ATOM 3777 C C . HIS B 1 88 ? -3.484 2.414 -10.703 1 97.62 88 HIS B C 1
ATOM 3779 O O . HIS B 1 88 ? -4.352 1.811 -10.062 1 97.62 88 HIS B O 1
ATOM 3785 N N . GLU B 1 89 ? -3.76 3.525 -11.352 1 96.88 89 GLU B N 1
ATOM 3786 C CA . GLU B 1 89 ? -5.121 4.043 -11.422 1 96.88 89 GLU B CA 1
ATOM 3787 C C . GLU B 1 89 ? -6.082 3 -11.984 1 96.88 89 GLU B C 1
ATOM 3789 O O . GLU B 1 89 ? -7.148 2.76 -11.422 1 96.88 89 GLU B O 1
ATOM 3794 N N . MET B 1 90 ? -5.66 2.348 -13.047 1 96.81 90 MET B N 1
ATOM 3795 C CA . MET B 1 90 ? -6.512 1.369 -13.711 1 96.81 90 MET B CA 1
ATOM 3796 C C . MET B 1 90 ? -6.617 0.089 -12.891 1 96.81 90 MET B C 1
ATOM 3798 O O . MET B 1 90 ? -7.645 -0.595 -12.93 1 96.81 90 MET B O 1
ATOM 3802 N N . VAL B 1 91 ? -5.578 -0.242 -12.156 1 98.12 91 VAL B N 1
ATOM 3803 C CA . VAL B 1 91 ? -5.633 -1.398 -11.273 1 98.12 91 VAL B CA 1
ATOM 3804 C C . VAL B 1 91 ? -6.812 -1.258 -10.312 1 98.12 91 VAL B C 1
ATOM 3806 O O . VAL B 1 91 ? -7.602 -2.191 -10.148 1 98.12 91 VAL B O 1
ATOM 3809 N N . TRP B 1 92 ? -6.945 -0.135 -9.75 1 97.5 92 TRP B N 1
ATOM 3810 C CA . TRP B 1 92 ? -8.055 0.119 -8.844 1 97.5 92 TRP B CA 1
ATOM 3811 C C . TRP B 1 92 ? -9.383 0.122 -9.594 1 97.5 92 TRP B C 1
ATOM 3813 O O . TRP B 1 92 ? -10.383 -0.407 -9.102 1 97.5 92 TRP B O 1
ATOM 3823 N N . TRP B 1 93 ? -9.383 0.688 -10.797 1 95.56 93 TRP B N 1
ATOM 3824 C CA . TRP B 1 93 ? -10.602 0.784 -11.594 1 95.56 93 TRP B CA 1
ATOM 3825 C C . TRP B 1 93 ? -11.125 -0.601 -11.961 1 95.56 93 TRP B C 1
ATOM 3827 O O . TRP B 1 93 ? -12.328 -0.859 -11.883 1 95.56 93 TRP B O 1
ATOM 3837 N N . VAL B 1 94 ? -10.258 -1.459 -12.312 1 96.44 94 VAL B N 1
ATOM 3838 C CA . VAL B 1 94 ? -10.633 -2.811 -12.711 1 96.44 94 VAL B CA 1
ATOM 3839 C C . VAL B 1 94 ? -11.234 -3.559 -11.523 1 96.44 94 VAL B C 1
ATOM 3841 O O . VAL B 1 94 ? -12.281 -4.203 -11.656 1 96.44 94 VAL B O 1
ATOM 3844 N N . ALA B 1 95 ? -10.586 -3.477 -10.398 1 96.75 95 ALA B N 1
ATOM 3845 C CA . ALA B 1 95 ? -11.109 -4.121 -9.203 1 96.75 95 ALA B CA 1
ATOM 3846 C C . ALA B 1 95 ? -12.484 -3.562 -8.828 1 96.75 95 ALA B C 1
ATOM 3848 O O . ALA B 1 95 ? -13.398 -4.316 -8.5 1 96.75 95 ALA B O 1
ATOM 3849 N N . GLY B 1 96 ? -12.578 -2.273 -8.922 1 94.19 96 GLY B N 1
ATOM 3850 C CA . GLY B 1 96 ? -13.836 -1.62 -8.594 1 94.19 96 GLY B CA 1
ATOM 3851 C C . GLY B 1 96 ? -14.977 -2.029 -9.508 1 94.19 96 GLY B C 1
ATOM 3852 O O . GLY B 1 96 ? -16.141 -1.972 -9.109 1 94.19 96 GLY B O 1
ATOM 3853 N N . SER B 1 97 ? -14.648 -2.459 -10.711 1 92.12 97 SER B N 1
ATOM 3854 C CA . SER B 1 97 ? -15.656 -2.838 -11.695 1 92.12 97 SER B CA 1
ATOM 3855 C C . SER B 1 97 ? -16.047 -4.305 -11.547 1 92.12 97 SER B C 1
ATOM 3857 O O . SER B 1 97 ? -16.938 -4.789 -12.258 1 92.12 97 SER B O 1
ATOM 3859 N N . ARG B 1 98 ? -15.383 -4.984 -10.703 1 91.88 98 ARG B N 1
ATOM 3860 C CA . ARG B 1 98 ? -15.656 -6.398 -10.469 1 91.88 98 ARG B CA 1
ATOM 3861 C C . ARG B 1 98 ? -15.617 -7.184 -11.781 1 91.88 98 ARG B C 1
ATOM 3863 O O . ARG B 1 98 ? -16.531 -7.973 -12.055 1 91.88 98 ARG B O 1
ATOM 3870 N N . VAL B 1 99 ? -14.602 -6.934 -12.578 1 92 99 VAL B N 1
ATOM 3871 C CA . VAL B 1 99 ? -14.461 -7.594 -13.875 1 92 99 VAL B CA 1
ATOM 3872 C C . VAL B 1 99 ? -13.266 -8.539 -13.844 1 92 99 VAL B C 1
ATOM 3874 O O . VAL B 1 99 ? -12.172 -8.164 -13.406 1 92 99 VAL B O 1
ATOM 3877 N N . PRO B 1 100 ? -13.461 -9.727 -14.32 1 94.88 100 PRO B N 1
ATOM 3878 C CA . PRO B 1 100 ? -12.328 -10.664 -14.359 1 94.88 100 PRO B CA 1
ATOM 3879 C C . PRO B 1 100 ? -11.258 -10.25 -15.367 1 94.88 100 PRO B C 1
ATOM 3881 O O . PRO B 1 100 ? -11.555 -10.055 -16.547 1 94.88 100 PRO B O 1
ATOM 3884 N N . VAL B 1 101 ? -10.156 -10.023 -14.984 1 97.06 101 VAL B N 1
ATOM 3885 C CA . VAL B 1 101 ? -8.953 -9.758 -15.758 1 97.06 101 VAL B CA 1
ATOM 3886 C C . VAL B 1 101 ? -7.762 -10.461 -15.125 1 97.06 101 VAL B C 1
ATOM 3888 O O . VAL B 1 101 ? -7.672 -10.57 -13.898 1 97.06 101 VAL B O 1
ATOM 3891 N N . VAL B 1 102 ? -6.934 -11.047 -15.945 1 98.62 102 VAL B N 1
ATOM 3892 C CA . VAL B 1 102 ? -5.719 -11.656 -15.422 1 98.62 102 VAL B CA 1
ATOM 3893 C C . VAL B 1 102 ? -4.496 -10.891 -15.922 1 98.62 102 VAL B C 1
ATOM 3895 O O . VAL B 1 102 ? -4.434 -10.508 -17.094 1 98.62 102 VAL B O 1
ATOM 3898 N N . MET B 1 103 ? -3.602 -10.578 -15.047 1 98.75 103 MET B N 1
ATOM 3899 C CA . MET B 1 103 ? -2.346 -9.906 -15.359 1 98.75 103 MET B CA 1
ATOM 3900 C C . MET B 1 103 ? -1.164 -10.633 -14.727 1 98.75 103 MET B C 1
ATOM 3902 O O . MET B 1 103 ? -1.25 -11.094 -13.586 1 98.75 103 MET B O 1
ATOM 3906 N N . VAL B 1 104 ? -0.139 -10.805 -15.484 1 98.56 104 VAL B N 1
ATOM 3907 C CA . VAL B 1 104 ? 1.104 -11.312 -14.914 1 98.56 104 VAL B CA 1
ATOM 3908 C C . VAL B 1 104 ? 2.104 -10.164 -14.75 1 98.56 104 VAL B C 1
ATOM 3910 O O . VAL B 1 104 ? 2.227 -9.312 -15.633 1 98.56 104 VAL B O 1
ATOM 3913 N N . VAL B 1 105 ? 2.816 -10.164 -13.625 1 98.5 105 VAL B N 1
ATOM 3914 C CA . VAL B 1 105 ? 3.783 -9.117 -13.305 1 98.5 105 VAL B CA 1
ATOM 3915 C C . VAL B 1 105 ? 5.176 -9.727 -13.156 1 98.5 105 VAL B C 1
ATOM 3917 O O . VAL B 1 105 ? 5.445 -10.438 -12.188 1 98.5 105 VAL B O 1
ATOM 3920 N N . GLY B 1 106 ? 6.031 -9.492 -14.195 1 97.88 106 GLY B N 1
ATOM 3921 C CA . GLY B 1 106 ? 7.449 -9.742 -13.969 1 97.88 106 GLY B CA 1
ATOM 3922 C C . GLY B 1 106 ? 8.094 -8.719 -13.055 1 97.88 106 GLY B C 1
ATOM 3923 O O . GLY B 1 106 ? 8.539 -7.664 -13.516 1 97.88 106 GLY B O 1
ATOM 3924 N N . THR B 1 107 ? 8.211 -9.031 -11.812 1 98 107 THR B N 1
ATOM 3925 C CA . THR B 1 107 ? 8.547 -8.039 -10.797 1 98 107 THR B CA 1
ATOM 3926 C C . THR B 1 107 ? 9.953 -7.492 -11.016 1 98 107 THR B C 1
ATOM 3928 O O . THR B 1 107 ? 10.859 -8.234 -11.398 1 98 107 THR B O 1
ATOM 3931 N N . ARG B 1 108 ? 10.094 -6.254 -10.766 1 95 108 ARG B N 1
ATOM 3932 C CA . ARG B 1 108 ? 11.312 -5.492 -11 1 95 108 ARG B CA 1
ATOM 3933 C C . ARG B 1 108 ? 11.359 -4.246 -10.125 1 95 108 ARG B C 1
ATOM 3935 O O . ARG B 1 108 ? 10.32 -3.758 -9.68 1 95 108 ARG B O 1
ATOM 3942 N N . ALA B 1 109 ? 12.578 -3.805 -9.883 1 95.56 109 ALA B N 1
ATOM 3943 C CA . ALA B 1 109 ? 12.812 -2.59 -9.109 1 95.56 109 ALA B CA 1
ATOM 3944 C C . ALA B 1 109 ? 12.086 -1.398 -9.727 1 95.56 109 ALA B C 1
ATOM 3946 O O . ALA B 1 109 ? 11.797 -1.393 -10.93 1 95.56 109 ALA B O 1
ATOM 3947 N N . VAL B 1 110 ? 11.758 -0.401 -8.844 1 94.81 110 VAL B N 1
ATOM 3948 C CA . VAL B 1 110 ? 11.109 0.825 -9.305 1 94.81 110 VAL B CA 1
ATOM 3949 C C . VAL B 1 110 ? 12.086 1.997 -9.188 1 94.81 110 VAL B C 1
ATOM 3951 O O . VAL B 1 110 ? 12.914 2.037 -8.273 1 94.81 110 VAL B O 1
ATOM 3954 N N . GLY B 1 111 ? 12.141 2.871 -10.07 1 90.25 111 GLY B N 1
ATOM 3955 C CA . GLY B 1 111 ? 13 4.043 -10.078 1 90.25 111 GLY B CA 1
ATOM 3956 C C . GLY B 1 111 ? 12.453 5.188 -9.242 1 90.25 111 GLY B C 1
ATOM 3957 O O . GLY B 1 111 ? 11.328 5.125 -8.75 1 90.25 111 GLY B O 1
ATOM 3958 N N . ALA B 1 112 ? 13.305 6.293 -9.047 1 88.12 112 ALA B N 1
ATOM 3959 C CA . ALA B 1 112 ? 14.688 6.477 -9.461 1 88.12 112 ALA B CA 1
ATOM 3960 C C . ALA B 1 112 ? 15.656 5.938 -8.406 1 88.12 112 ALA B C 1
ATOM 3962 O O . ALA B 1 112 ? 15.352 5.957 -7.215 1 88.12 112 ALA B O 1
ATOM 3963 N N . PRO B 1 113 ? 16.953 5.574 -8.734 1 86.38 113 PRO B N 1
ATOM 3964 C CA . PRO B 1 113 ? 17.453 5.523 -10.117 1 86.38 113 PRO B CA 1
ATOM 3965 C C . PRO B 1 113 ? 16.906 4.324 -10.891 1 86.38 113 PRO B C 1
ATOM 3967 O O . PRO B 1 113 ? 16.234 3.467 -10.312 1 86.38 113 PRO B O 1
ATOM 3970 N N . TRP B 1 114 ? 17.219 4.309 -12.062 1 84.88 114 TRP B N 1
ATOM 3971 C CA . TRP B 1 114 ? 16.766 3.207 -12.898 1 84.88 114 TRP B CA 1
ATOM 3972 C C . TRP B 1 114 ? 17.484 1.911 -12.531 1 84.88 114 TRP B C 1
ATOM 3974 O O . TRP B 1 114 ? 18.672 1.916 -12.25 1 84.88 114 TRP B O 1
ATOM 3984 N N . ASN B 1 115 ? 16.719 0.914 -12.422 1 88.75 115 ASN B N 1
ATOM 3985 C CA . ASN B 1 115 ? 17.172 -0.449 -12.164 1 88.75 115 ASN B CA 1
ATOM 3986 C C . ASN B 1 115 ? 16.25 -1.478 -12.812 1 88.75 115 ASN B C 1
ATOM 3988 O O . ASN B 1 115 ? 15.031 -1.358 -12.727 1 88.75 115 ASN B O 1
ATOM 3992 N N . ILE B 1 116 ? 16.797 -2.453 -13.492 1 87.75 116 ILE B N 1
ATOM 3993 C CA . ILE B 1 116 ? 15.969 -3.355 -14.273 1 87.75 116 ILE B CA 1
ATOM 3994 C C . ILE B 1 116 ? 15.898 -4.723 -13.594 1 87.75 116 ILE B C 1
ATOM 3996 O O . ILE B 1 116 ? 15.312 -5.66 -14.133 1 87.75 116 ILE B O 1
ATOM 4000 N N . TRP B 1 117 ? 16.469 -4.836 -12.422 1 92.81 117 TRP B N 1
ATOM 4001 C CA . TRP B 1 117 ? 16.594 -6.145 -11.789 1 92.81 117 TRP B CA 1
ATOM 4002 C C . TRP B 1 117 ? 15.477 -6.355 -10.773 1 92.81 117 TRP B C 1
ATOM 4004 O O . TRP B 1 117 ? 14.594 -5.504 -10.617 1 92.81 117 TRP B O 1
ATOM 4014 N N . ASN B 1 118 ? 15.508 -7.473 -10.234 1 95.12 118 ASN B N 1
ATOM 4015 C CA . ASN B 1 118 ? 14.352 -7.98 -9.508 1 95.12 118 ASN B CA 1
ATOM 4016 C C . ASN B 1 118 ? 14.195 -7.309 -8.148 1 95.12 118 ASN B C 1
ATOM 4018 O O . ASN B 1 118 ? 15.18 -7.074 -7.453 1 95.12 118 ASN B O 1
ATOM 4022 N N . GLU B 1 119 ? 12.984 -6.973 -7.82 1 96.25 119 GLU B N 1
ATOM 4023 C CA . GLU B 1 119 ? 12.461 -6.547 -6.527 1 96.25 119 GLU B CA 1
ATOM 4024 C C . GLU B 1 119 ? 10.938 -6.68 -6.48 1 96.25 119 GLU B C 1
ATOM 4026 O O . GLU B 1 119 ? 10.273 -6.645 -7.52 1 96.25 119 GLU B O 1
ATOM 4031 N N . HIS B 1 120 ? 10.359 -6.898 -5.328 1 98.31 120 HIS B N 1
ATOM 4032 C CA . HIS B 1 120 ? 8.922 -7.16 -5.246 1 98.31 120 HIS B CA 1
ATOM 4033 C C . HIS B 1 120 ? 8.141 -5.875 -5.008 1 98.31 120 HIS B C 1
ATOM 4035 O O . HIS B 1 120 ? 6.922 -5.914 -4.824 1 98.31 120 HIS B O 1
ATOM 4041 N N . THR B 1 121 ? 8.758 -4.727 -4.996 1 97.81 121 THR B N 1
ATOM 4042 C CA . THR B 1 121 ? 8.141 -3.461 -4.617 1 97.81 121 THR B CA 1
ATOM 4043 C C . THR B 1 121 ? 6.953 -3.146 -5.52 1 97.81 121 THR B C 1
ATOM 4045 O O . THR B 1 121 ? 5.895 -2.736 -5.043 1 97.81 121 THR B O 1
ATOM 4048 N N . ASP B 1 122 ? 7.141 -3.289 -6.816 1 98.06 122 ASP B N 1
ATOM 4049 C CA . ASP B 1 122 ? 6.059 -2.979 -7.742 1 98.06 122 ASP B CA 1
ATOM 4050 C C . ASP B 1 122 ? 4.812 -3.807 -7.43 1 98.06 122 ASP B C 1
ATOM 4052 O O . ASP B 1 122 ? 3.709 -3.266 -7.332 1 98.06 122 ASP B O 1
ATOM 4056 N N . PHE B 1 123 ? 4.973 -5.043 -7.129 1 98.62 123 PHE B N 1
ATOM 4057 C CA . PHE B 1 123 ? 3.887 -5.988 -6.887 1 98.62 123 PHE B CA 1
ATOM 4058 C C . PHE B 1 123 ? 3.25 -5.746 -5.523 1 98.62 123 PHE B C 1
ATOM 4060 O O . PHE B 1 123 ? 2.031 -5.605 -5.422 1 98.62 123 PHE B O 1
ATOM 4067 N N . THR B 1 124 ? 4.035 -5.609 -4.445 1 98.69 124 THR B N 1
ATOM 4068 C CA . THR B 1 124 ? 3.518 -5.5 -3.086 1 98.69 124 THR B CA 1
ATOM 4069 C C . THR B 1 124 ? 2.838 -4.148 -2.875 1 98.69 124 THR B C 1
ATOM 4071 O O . THR B 1 124 ? 1.977 -4.012 -2.004 1 98.69 124 THR B O 1
ATOM 4074 N N . SER B 1 125 ? 3.146 -3.168 -3.705 1 98 125 SER B N 1
ATOM 4075 C CA . SER B 1 125 ? 2.551 -1.844 -3.561 1 98 125 SER B CA 1
ATOM 4076 C C . SER B 1 125 ? 1.099 -1.836 -4.027 1 98 125 SER B C 1
ATOM 4078 O O . SER B 1 125 ? 0.368 -0.873 -3.783 1 98 125 SER B O 1
ATOM 4080 N N . GLU B 1 126 ? 0.634 -2.934 -4.602 1 98.56 126 GLU B N 1
ATOM 4081 C CA . GLU B 1 126 ? -0.733 -2.994 -5.113 1 98.56 126 GLU B CA 1
ATOM 4082 C C . GLU B 1 126 ? -1.637 -3.791 -4.176 1 98.56 126 GLU B C 1
ATOM 4084 O O . GLU B 1 126 ? -2.801 -4.047 -4.492 1 98.56 126 GLU B O 1
ATOM 4089 N N . ARG B 1 127 ? -1.213 -4.121 -2.99 1 98.56 127 ARG B N 1
ATOM 4090 C CA . ARG B 1 127 ? -1.838 -5.16 -2.178 1 98.56 127 ARG B CA 1
ATOM 4091 C C . ARG B 1 127 ? -3.186 -4.695 -1.636 1 98.56 127 ARG B C 1
ATOM 4093 O O . ARG B 1 127 ? -4.016 -5.512 -1.238 1 98.56 127 ARG B O 1
ATOM 4100 N N . ASP B 1 128 ? -3.455 -3.436 -1.646 1 98.31 128 ASP B N 1
ATOM 4101 C CA . ASP B 1 128 ? -4.703 -2.93 -1.077 1 98.31 128 ASP B CA 1
ATOM 4102 C C . ASP B 1 128 ? -5.801 -2.869 -2.135 1 98.31 128 ASP B C 1
ATOM 4104 O O . ASP B 1 128 ? -6.965 -2.615 -1.813 1 98.31 128 ASP B O 1
ATOM 4108 N N . SER B 1 129 ? -5.562 -3.148 -3.379 1 98.25 129 SER B N 1
ATOM 4109 C CA . SER B 1 129 ? -6.328 -2.688 -4.535 1 98.25 129 SER B CA 1
ATOM 4110 C C . SER B 1 129 ? -7.598 -3.516 -4.723 1 98.25 129 SER B C 1
ATOM 4112 O O . SER B 1 129 ? -8.508 -3.113 -5.453 1 98.25 129 SER B O 1
ATOM 4114 N N . GLY B 1 130 ? -7.621 -4.684 -4.152 1 98.31 130 GLY B N 1
ATOM 4115 C CA . GLY B 1 130 ? -8.781 -5.543 -4.344 1 98.31 130 GLY B CA 1
ATOM 4116 C C . GLY B 1 130 ? -8.539 -6.652 -5.355 1 98.31 130 GLY B C 1
ATOM 4117 O O . GLY B 1 130 ? -9.43 -7.465 -5.613 1 98.31 130 GLY B O 1
ATOM 4118 N N . TRP B 1 131 ? -7.344 -6.688 -5.898 1 98.81 131 TRP B N 1
ATOM 4119 C CA . TRP B 1 131 ? -6.969 -7.801 -6.766 1 98.81 131 TRP B CA 1
ATOM 4120 C C . TRP B 1 131 ? -6.605 -9.031 -5.941 1 98.81 131 TRP B C 1
ATOM 4122 O O . TRP B 1 131 ? -6.027 -8.914 -4.859 1 98.81 131 TRP B O 1
ATOM 4132 N N . ILE B 1 132 ? -6.977 -10.172 -6.445 1 98.94 132 ILE B N 1
ATOM 4133 C CA . ILE B 1 132 ? -6.332 -11.383 -5.949 1 98.94 132 ILE B CA 1
ATOM 4134 C C . ILE B 1 132 ? -4.883 -11.43 -6.434 1 98.94 132 ILE B C 1
ATOM 4136 O O . ILE B 1 132 ? -4.602 -11.141 -7.598 1 98.94 132 ILE B O 1
ATOM 4140 N N . MET B 1 133 ? -3.971 -11.773 -5.527 1 98.94 133 MET B N 1
ATOM 4141 C CA . MET B 1 133 ? -2.555 -11.648 -5.863 1 98.94 133 MET B CA 1
ATOM 4142 C C . MET B 1 133 ? -1.801 -12.93 -5.504 1 98.94 133 MET B C 1
ATOM 4144 O O . MET B 1 133 ? -1.594 -13.219 -4.324 1 98.94 133 MET B O 1
ATOM 4148 N N . ALA B 1 134 ? -1.388 -13.648 -6.484 1 98.88 134 ALA B N 1
ATOM 4149 C CA . ALA B 1 134 ? -0.564 -14.844 -6.32 1 98.88 134 ALA B CA 1
ATOM 4150 C C . ALA B 1 134 ? 0.871 -14.586 -6.77 1 98.88 134 ALA B C 1
ATOM 4152 O O . ALA B 1 134 ? 1.133 -13.648 -7.527 1 98.88 134 ALA B O 1
ATOM 4153 N N . PHE B 1 135 ? 1.782 -15.391 -6.297 1 98.88 135 PHE B N 1
ATOM 4154 C CA . PHE B 1 135 ? 3.186 -15.211 -6.648 1 98.88 135 PHE B CA 1
ATOM 4155 C C . PHE B 1 135 ? 3.854 -16.562 -6.902 1 98.88 135 PHE B C 1
ATOM 4157 O O . PHE B 1 135 ? 3.879 -17.422 -6.023 1 98.88 135 PHE B O 1
ATOM 4164 N N . ALA B 1 136 ? 4.383 -16.719 -8.07 1 98.38 136 ALA B N 1
ATOM 4165 C CA . ALA B 1 136 ? 4.992 -17.984 -8.477 1 98.38 136 ALA B CA 1
ATOM 4166 C C . ALA B 1 136 ? 6.41 -18.109 -7.938 1 98.38 136 ALA B C 1
ATOM 4168 O O . ALA B 1 136 ? 7.129 -17.109 -7.824 1 98.38 136 ALA B O 1
ATOM 4169 N N . SER B 1 137 ? 6.84 -19.328 -7.688 1 97.31 137 SER B N 1
ATOM 4170 C CA . SER B 1 137 ? 8.188 -19.562 -7.18 1 97.31 137 SER B CA 1
ATOM 4171 C C . SER B 1 137 ? 9.062 -20.234 -8.227 1 97.31 137 SER B C 1
ATOM 4173 O O . SER B 1 137 ? 10.281 -20.344 -8.055 1 97.31 137 SER B O 1
ATOM 4175 N N . ASN B 1 138 ? 8.5 -20.734 -9.281 1 96.38 138 ASN B N 1
ATOM 4176 C CA . ASN B 1 138 ? 9.188 -21.359 -10.398 1 96.38 138 ASN B CA 1
ATOM 4177 C C . ASN B 1 138 ? 8.336 -21.328 -11.664 1 96.38 138 ASN B C 1
ATOM 4179 O O . ASN B 1 138 ? 7.168 -20.953 -11.625 1 96.38 138 ASN B O 1
ATOM 4183 N N . PRO B 1 139 ? 8.875 -21.719 -12.789 1 96.81 139 PRO B N 1
ATOM 4184 C CA . PRO B 1 139 ? 8.148 -21.625 -14.055 1 96.81 139 PRO B CA 1
ATOM 4185 C C . PRO B 1 139 ? 6.906 -22.5 -14.102 1 96.81 139 PRO B C 1
ATOM 4187 O O . PRO B 1 139 ? 5.891 -22.125 -14.688 1 96.81 139 PRO B O 1
ATOM 4190 N N . GLN B 1 140 ? 6.98 -23.688 -13.5 1 96.94 140 GLN B N 1
ATOM 4191 C CA . GLN B 1 140 ? 5.789 -24.531 -13.438 1 96.94 140 GLN B CA 1
ATOM 4192 C C . GLN B 1 140 ? 4.645 -23.812 -12.734 1 96.94 140 GLN B C 1
ATOM 4194 O O . GLN B 1 140 ? 3.51 -23.812 -13.219 1 96.94 140 GLN B O 1
ATOM 4199 N N . GLU B 1 141 ? 4.93 -23.203 -11.641 1 97.44 141 GLU B N 1
ATOM 4200 C CA . GLU B 1 141 ? 3.908 -22.5 -10.883 1 97.44 141 GLU B CA 1
ATOM 4201 C C . GLU B 1 141 ? 3.416 -21.266 -11.641 1 97.44 141 GLU B C 1
ATOM 4203 O O . GLU B 1 141 ? 2.256 -20.859 -11.5 1 97.44 141 GLU B O 1
ATOM 4208 N N . ALA B 1 142 ? 4.324 -20.625 -12.375 1 98 142 ALA B N 1
ATOM 4209 C CA . ALA B 1 142 ? 3.889 -19.5 -13.195 1 98 142 ALA B CA 1
ATOM 4210 C C . ALA B 1 142 ? 2.807 -19.922 -14.188 1 98 142 ALA B C 1
ATOM 4212 O O . ALA B 1 142 ? 1.796 -19.234 -14.344 1 98 142 ALA B O 1
ATOM 4213 N N . LEU B 1 143 ? 3.033 -21.047 -14.859 1 98.12 143 LEU B N 1
ATOM 4214 C CA . LEU B 1 143 ? 2.043 -21.609 -15.781 1 98.12 143 LEU B CA 1
ATOM 4215 C C . LEU B 1 143 ? 0.75 -21.938 -15.047 1 98.12 143 LEU B C 1
ATOM 4217 O O . LEU B 1 143 ? -0.329 -21.484 -15.438 1 98.12 143 LEU B O 1
ATOM 4221 N N . ASP B 1 144 ? 0.875 -22.703 -13.945 1 98.56 144 ASP B N 1
ATOM 4222 C CA . ASP B 1 144 ? -0.28 -23.234 -13.219 1 98.56 144 ASP B CA 1
ATOM 4223 C C . ASP B 1 144 ? -1.118 -22.094 -12.633 1 98.56 144 ASP B C 1
ATOM 4225 O O . ASP B 1 144 ? -2.344 -22.094 -12.758 1 98.56 144 ASP B O 1
ATOM 4229 N N . LEU B 1 145 ? -0.445 -21.172 -12.023 1 98.75 145 LEU B N 1
ATOM 4230 C CA . LEU B 1 145 ? -1.16 -20.094 -11.344 1 98.75 145 LEU B CA 1
ATOM 4231 C C . LEU B 1 145 ? -1.848 -19.172 -12.352 1 98.75 145 LEU B C 1
ATOM 4233 O O . LEU B 1 145 ? -2.924 -18.641 -12.078 1 98.75 145 LEU B O 1
ATOM 4237 N N . THR B 1 146 ? -1.238 -18.969 -13.516 1 98.81 146 THR B N 1
ATOM 4238 C CA . THR B 1 146 ? -1.882 -18.156 -14.539 1 98.81 146 THR B CA 1
ATOM 4239 C C . THR B 1 146 ? -3.176 -18.812 -15.016 1 98.81 146 THR B C 1
ATOM 4241 O O . THR B 1 146 ? -4.203 -18.141 -15.148 1 98.81 146 THR B O 1
ATOM 4244 N N . ILE B 1 147 ? -3.133 -20.094 -15.234 1 98.69 147 ILE B N 1
ATOM 4245 C CA . ILE B 1 147 ? -4.332 -20.828 -15.633 1 98.69 147 ILE B CA 1
ATOM 4246 C C . ILE B 1 147 ? -5.383 -20.734 -14.531 1 98.69 147 ILE B C 1
ATOM 4248 O O . ILE B 1 147 ? -6.547 -20.422 -14.797 1 98.69 147 ILE B O 1
ATOM 4252 N N . GLN B 1 148 ? -4.961 -21 -13.328 1 98.81 148 GLN B N 1
ATOM 4253 C CA . GLN B 1 148 ? -5.879 -20.938 -12.203 1 98.81 148 GLN B CA 1
ATOM 4254 C C . GLN B 1 148 ? -6.453 -19.531 -12.039 1 98.81 148 GLN B C 1
ATOM 4256 O O . GLN B 1 148 ? -7.605 -19.375 -11.633 1 98.81 148 GLN B O 1
ATOM 4261 N N . ALA B 1 149 ? -5.633 -18.547 -12.328 1 98.88 149 ALA B N 1
ATOM 4262 C CA . ALA B 1 149 ? -6.074 -17.156 -12.219 1 98.88 149 ALA B CA 1
ATOM 4263 C C . ALA B 1 149 ? -7.316 -16.906 -13.07 1 98.88 149 ALA B C 1
ATOM 4265 O O . ALA B 1 149 ? -8.25 -16.219 -12.641 1 98.88 149 ALA B O 1
ATOM 4266 N N . PHE B 1 150 ? -7.324 -17.453 -14.305 1 98.38 150 PHE B N 1
ATOM 4267 C CA . PHE B 1 150 ? -8.492 -17.297 -15.164 1 98.38 150 PHE B CA 1
ATOM 4268 C C . PHE B 1 150 ? -9.711 -17.969 -14.539 1 98.38 150 PHE B C 1
ATOM 4270 O O . PHE B 1 150 ? -10.797 -17.391 -14.484 1 98.38 150 PHE B O 1
ATOM 4277 N N . ARG B 1 151 ? -9.516 -19.141 -14.031 1 98 151 ARG B N 1
ATOM 4278 C CA . ARG B 1 151 ? -10.609 -19.891 -13.414 1 98 151 ARG B CA 1
ATOM 4279 C C . ARG B 1 151 ? -11.164 -19.156 -12.203 1 98 151 ARG B C 1
ATOM 4281 O O . ARG B 1 151 ? -12.383 -19.031 -12.047 1 98 151 ARG B O 1
ATOM 4288 N N . ILE B 1 152 ? -10.297 -18.703 -11.352 1 98.31 152 ILE B N 1
ATOM 4289 C CA . ILE B 1 152 ? -10.68 -18.047 -10.102 1 98.31 152 ILE B CA 1
ATOM 4290 C C . ILE B 1 152 ? -11.352 -16.719 -10.398 1 98.31 152 ILE B C 1
ATOM 4292 O O . ILE B 1 152 ? -12.414 -16.406 -9.844 1 98.31 152 ILE B O 1
ATOM 4296 N N . SER B 1 153 ? -10.805 -15.922 -11.281 1 97.31 153 SER B N 1
ATOM 4297 C CA . SER B 1 153 ? -11.328 -14.586 -11.578 1 97.31 153 SER B CA 1
ATOM 4298 C C . SER B 1 153 ? -12.727 -14.664 -12.18 1 97.31 153 SER B C 1
ATOM 4300 O O . SER B 1 153 ? -13.539 -13.766 -11.984 1 97.31 153 SER B O 1
ATOM 4302 N N . GLU B 1 154 ? -13.016 -15.742 -12.898 1 95.5 154 GLU B N 1
ATOM 4303 C CA . GLU B 1 154 ? -14.258 -15.867 -13.648 1 95.5 154 GLU B CA 1
ATOM 4304 C C . GLU B 1 154 ? -15.32 -16.609 -12.852 1 95.5 154 GLU B C 1
ATOM 4306 O O . GLU B 1 154 ? -16.453 -16.766 -13.312 1 95.5 154 GLU B O 1
ATOM 4311 N N . ASP B 1 155 ? -14.93 -17.094 -11.68 1 95.75 155 ASP B N 1
ATOM 4312 C CA . ASP B 1 155 ? -15.914 -17.703 -10.797 1 95.75 155 ASP B CA 1
ATOM 4313 C C . ASP B 1 155 ? -16.953 -16.688 -10.336 1 95.75 155 ASP B C 1
ATOM 4315 O O . ASP B 1 155 ? -16.594 -15.609 -9.844 1 95.75 155 ASP B O 1
ATOM 4319 N N . GLU B 1 156 ? -18.203 -17.016 -10.383 1 92 156 GLU B N 1
ATOM 4320 C CA . GLU B 1 156 ? -19.297 -16.078 -10.102 1 92 156 GLU B CA 1
ATOM 4321 C C . GLU B 1 15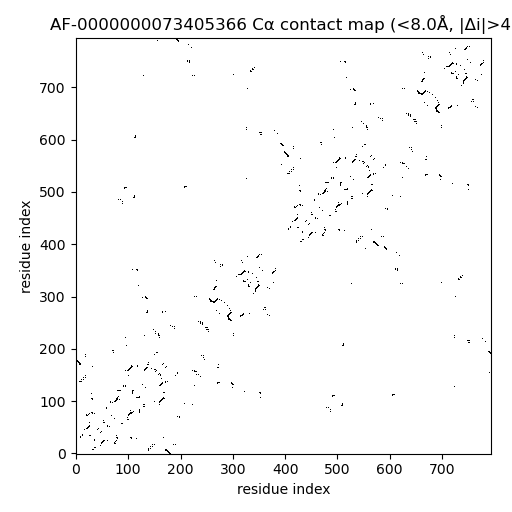6 ? -19.281 -15.633 -8.641 1 92 156 GLU B C 1
ATOM 4323 O O . GLU B 1 156 ? -19.812 -14.578 -8.305 1 92 156 GLU B O 1
ATOM 4328 N N . ARG B 1 157 ? -18.734 -16.438 -7.855 1 95.12 157 ARG B N 1
ATOM 4329 C CA . ARG B 1 157 ? -18.656 -16.109 -6.438 1 95.12 157 ARG B CA 1
ATOM 4330 C C . ARG B 1 157 ? -17.531 -15.133 -6.156 1 95.12 157 ARG B C 1
ATOM 4332 O O . ARG B 1 157 ? -17.406 -14.609 -5.047 1 95.12 157 ARG B O 1
ATOM 4339 N N . VAL B 1 158 ? -16.641 -14.773 -7.16 1 95.38 158 VAL B N 1
ATOM 4340 C CA . VAL B 1 158 ? -15.438 -13.961 -6.996 1 95.38 158 VAL B CA 1
ATOM 4341 C C . VAL B 1 158 ? -15.523 -12.727 -7.887 1 95.38 158 VAL B C 1
ATOM 4343 O O . VAL B 1 158 ? -15.789 -11.617 -7.406 1 95.38 158 VAL B O 1
ATOM 4346 N N . PHE B 1 159 ? -15.484 -12.805 -9.219 1 94.44 159 PHE B N 1
ATOM 4347 C CA . PHE B 1 159 ? -15.477 -11.734 -10.211 1 94.44 159 PHE B CA 1
ATOM 4348 C C . PHE B 1 159 ? -14.555 -10.602 -9.781 1 94.44 159 PHE B C 1
ATOM 4350 O O . PHE B 1 159 ? -14.961 -9.438 -9.742 1 94.44 159 PHE B O 1
ATOM 4357 N N . LEU B 1 160 ? -13.336 -10.969 -9.391 1 97.06 160 LEU B N 1
ATOM 4358 C CA . LEU B 1 160 ? -12.242 -10.047 -9.117 1 97.06 160 LEU B CA 1
ATOM 4359 C C . LEU B 1 160 ? -11.062 -10.312 -10.055 1 97.06 160 LEU B C 1
ATOM 4361 O O . LEU B 1 160 ? -10.844 -11.453 -10.461 1 97.06 160 LEU B O 1
ATOM 4365 N N . PRO B 1 161 ? -10.398 -9.305 -10.445 1 98.25 161 PRO B N 1
ATOM 4366 C CA . PRO B 1 161 ? -9.195 -9.547 -11.242 1 98.25 161 PRO B CA 1
ATOM 4367 C C . PRO B 1 161 ? -8.094 -10.242 -10.453 1 98.25 161 PRO B C 1
ATOM 4369 O O . PRO B 1 161 ? -8.102 -10.219 -9.219 1 98.25 161 PRO B O 1
ATOM 4372 N N . VAL B 1 162 ? -7.184 -10.922 -11.156 1 98.88 162 VAL B N 1
ATOM 4373 C CA . VAL B 1 162 ? -6.102 -11.672 -10.523 1 98.88 162 VAL B CA 1
ATOM 4374 C C . VAL B 1 162 ? -4.766 -11.258 -11.133 1 98.88 162 VAL B C 1
ATOM 4376 O O . VAL B 1 162 ? -4.633 -11.172 -12.359 1 98.88 162 VAL B O 1
ATOM 4379 N N . MET B 1 163 ? -3.818 -10.93 -10.297 1 98.69 163 MET B N 1
ATOM 4380 C CA . MET B 1 163 ? -2.449 -10.711 -10.758 1 98.69 163 MET B CA 1
ATOM 4381 C C . MET B 1 163 ? -1.517 -11.797 -10.227 1 98.69 163 MET B C 1
ATOM 4383 O O . MET B 1 163 ? -1.574 -12.148 -9.047 1 98.69 163 MET B O 1
ATOM 4387 N N . VAL B 1 164 ? -0.715 -12.32 -11.078 1 98.88 164 VAL B N 1
ATOM 4388 C CA . VAL B 1 164 ? 0.28 -13.336 -10.734 1 98.88 164 VAL B CA 1
ATOM 4389 C C . VAL B 1 164 ? 1.683 -12.75 -10.883 1 98.88 164 VAL B C 1
ATOM 4391 O O . VAL B 1 164 ? 2.088 -12.359 -11.977 1 98.88 164 VAL B O 1
ATOM 4394 N N . GLY B 1 165 ? 2.375 -12.68 -9.766 1 98.69 165 GLY B N 1
ATOM 4395 C CA . GLY B 1 165 ? 3.744 -12.195 -9.789 1 98.69 165 GLY B CA 1
ATOM 4396 C C . GLY B 1 165 ? 4.762 -13.289 -10.047 1 98.69 165 GLY B C 1
ATOM 4397 O O . GLY B 1 165 ? 4.527 -14.453 -9.711 1 98.69 165 GLY B O 1
ATOM 4398 N N . MET B 1 166 ? 5.84 -12.945 -10.602 1 98.06 166 MET B N 1
ATOM 4399 C CA . MET B 1 166 ? 7.023 -13.789 -10.727 1 98.06 166 MET B CA 1
ATOM 4400 C C . MET B 1 166 ? 8.297 -12.953 -10.719 1 98.06 166 MET B C 1
ATOM 4402 O O . MET B 1 166 ? 8.305 -11.82 -11.203 1 98.06 166 MET B O 1
ATOM 4406 N N . ASP B 1 167 ? 9.375 -13.492 -10.203 1 97.62 167 ASP B N 1
ATOM 4407 C CA . ASP B 1 167 ? 10.641 -12.773 -10.062 1 97.62 167 ASP B CA 1
ATOM 4408 C C . ASP B 1 167 ? 11.258 -12.469 -11.422 1 97.62 167 ASP B C 1
ATOM 4410 O O . ASP B 1 167 ? 11.68 -13.383 -12.133 1 97.62 167 ASP B O 1
ATOM 4414 N N . GLY B 1 168 ? 11.359 -11.195 -11.703 1 95.25 168 GLY B N 1
ATOM 4415 C CA . GLY B 1 168 ? 11.93 -10.781 -12.969 1 95.25 168 GLY B CA 1
ATOM 4416 C C . GLY B 1 168 ? 13.367 -11.234 -13.156 1 95.25 168 GLY B C 1
ATOM 4417 O O . GLY B 1 168 ? 14.164 -11.18 -12.219 1 95.25 168 GLY B O 1
ATOM 4418 N N . PHE B 1 169 ? 13.719 -11.648 -14.312 1 91.06 169 PHE B N 1
ATOM 4419 C CA . PHE B 1 169 ? 15.023 -12.117 -14.766 1 91.06 169 PHE B CA 1
ATOM 4420 C C . PHE B 1 169 ? 15.391 -13.43 -14.094 1 91.06 169 PHE B C 1
ATOM 4422 O O . PHE B 1 169 ? 16.094 -14.258 -14.68 1 91.06 169 PHE B O 1
ATOM 4429 N N . ILE B 1 170 ? 14.922 -13.625 -12.914 1 93 170 ILE B N 1
ATOM 4430 C CA . ILE B 1 170 ? 15.219 -14.859 -12.195 1 93 170 ILE B CA 1
ATOM 4431 C C . ILE B 1 170 ? 14.289 -15.969 -12.688 1 93 170 ILE B C 1
ATOM 4433 O O . ILE B 1 170 ? 14.734 -16.922 -13.336 1 93 170 ILE B O 1
ATOM 4437 N N . LEU B 1 171 ? 13.047 -15.734 -12.547 1 91.81 171 LEU B N 1
ATOM 4438 C CA . LEU B 1 171 ? 12.062 -16.719 -12.984 1 91.81 171 LEU B CA 1
ATOM 4439 C C . LEU B 1 171 ? 11.641 -16.469 -14.43 1 91.81 171 LEU B C 1
ATOM 4441 O O . LEU B 1 171 ? 11.438 -17.406 -15.195 1 91.81 171 LEU B O 1
ATOM 4445 N N . SER B 1 172 ? 11.57 -15.273 -14.797 1 91.75 172 SER B N 1
ATOM 4446 C CA . SER B 1 172 ? 11.047 -14.891 -16.109 1 91.75 172 SER B CA 1
ATOM 4447 C C . SER B 1 172 ? 11.938 -15.414 -17.234 1 91.75 172 SER B C 1
ATOM 4449 O O . SER B 1 172 ? 11.453 -15.727 -18.328 1 91.75 172 SER B O 1
ATOM 4451 N N . HIS B 1 173 ? 13.258 -15.547 -16.906 1 91.19 173 HIS B N 1
ATOM 4452 C CA . HIS B 1 173 ? 14.195 -15.852 -17.984 1 91.19 173 HIS B CA 1
ATOM 4453 C C . HIS B 1 173 ? 14.914 -17.172 -17.734 1 91.19 173 HIS B C 1
ATOM 4455 O O . HIS B 1 173 ? 15.688 -17.625 -18.578 1 91.19 173 HIS B O 1
ATOM 4461 N N . THR B 1 174 ? 14.602 -17.75 -16.625 1 88.88 174 THR B N 1
ATOM 4462 C CA . THR B 1 174 ? 15.227 -19.047 -16.344 1 88.88 174 THR B CA 1
ATOM 4463 C C . THR B 1 174 ? 14.406 -20.188 -16.922 1 88.88 174 THR B C 1
ATOM 4465 O O . THR B 1 174 ? 13.188 -20.234 -16.719 1 88.88 174 THR B O 1
ATOM 4468 N N . LYS B 1 175 ? 15.148 -21.078 -17.609 1 93.38 175 LYS B N 1
ATOM 4469 C CA . LYS B 1 175 ? 14.469 -22.219 -18.219 1 93.38 175 LYS B CA 1
ATOM 4470 C C . LYS B 1 175 ? 14.578 -23.453 -17.344 1 93.38 175 LYS B C 1
ATOM 4472 O O . LYS B 1 175 ? 15.656 -23.766 -16.828 1 93.38 175 LYS B O 1
ATOM 4477 N N . THR B 1 176 ? 13.461 -24 -17.078 1 94.5 176 THR B N 1
ATOM 4478 C CA . THR B 1 176 ? 13.391 -25.266 -16.344 1 94.5 176 THR B CA 1
ATOM 4479 C C . THR B 1 176 ? 12.383 -26.203 -17 1 94.5 176 THR B C 1
ATOM 4481 O O . THR B 1 176 ? 11.734 -25.844 -17.984 1 94.5 176 THR B O 1
ATOM 4484 N N . ASN B 1 177 ? 12.406 -27.469 -16.516 1 95.25 177 ASN B N 1
ATOM 4485 C CA . ASN B 1 177 ? 11.383 -28.406 -16.953 1 95.25 177 ASN B CA 1
ATOM 4486 C C . ASN B 1 177 ? 9.992 -27.984 -16.484 1 95.25 177 ASN B C 1
ATOM 4488 O O . ASN B 1 177 ? 9.789 -27.703 -15.305 1 95.25 177 ASN B O 1
ATOM 4492 N N . VAL B 1 178 ? 9.078 -27.844 -17.422 1 96.5 178 VAL B N 1
ATOM 4493 C CA . VAL B 1 178 ? 7.691 -27.516 -17.125 1 96.5 178 VAL B CA 1
ATOM 4494 C C . VAL B 1 178 ? 6.766 -28.547 -17.766 1 96.5 178 VAL B C 1
ATOM 4496 O O . VAL B 1 178 ? 6.941 -28.922 -18.922 1 96.5 178 VAL B O 1
ATOM 4499 N N . LEU B 1 179 ? 5.941 -29.078 -16.938 1 97.19 179 LEU B N 1
ATOM 4500 C CA . LEU B 1 179 ? 4.914 -29.984 -17.453 1 97.19 179 LEU B CA 1
ATOM 4501 C C . LEU B 1 179 ? 3.725 -29.203 -18 1 97.19 179 LEU B C 1
ATOM 4503 O O . LEU B 1 179 ? 3.002 -28.547 -17.25 1 97.19 179 LEU B O 1
ATOM 4507 N N . ILE B 1 180 ? 3.48 -29.328 -19.312 1 97.5 180 ILE B N 1
ATOM 4508 C CA . ILE B 1 180 ? 2.422 -28.578 -19.984 1 97.5 180 ILE B CA 1
ATOM 4509 C C . ILE B 1 180 ? 1.189 -29.469 -20.141 1 97.5 180 ILE B C 1
ATOM 4511 O O . ILE B 1 180 ? 1.256 -30.531 -20.781 1 97.5 180 ILE B O 1
ATOM 4515 N N . PRO B 1 181 ? 0.125 -29.078 -19.578 1 97.5 181 PRO B N 1
ATOM 4516 C CA . PRO B 1 181 ? -1.096 -29.859 -19.734 1 97.5 181 PRO B CA 1
ATOM 4517 C C . PRO B 1 181 ? -1.657 -29.812 -21.156 1 97.5 181 PRO B C 1
ATOM 4519 O O . PRO B 1 181 ? -1.342 -28.891 -21.906 1 97.5 181 PRO B O 1
ATOM 4522 N N . ASP B 1 182 ? -2.482 -30.844 -21.5 1 95.94 182 ASP B N 1
ATOM 4523 C CA . ASP B 1 182 ? -3.168 -30.844 -22.797 1 95.94 182 ASP B CA 1
ATOM 4524 C C . ASP B 1 182 ? -4.34 -29.859 -22.797 1 95.94 182 ASP B C 1
ATOM 4526 O O . ASP B 1 182 ? -4.895 -29.562 -21.734 1 95.94 182 ASP B O 1
ATOM 4530 N N . GLN B 1 183 ? -4.645 -29.422 -24 1 96.81 183 GLN B N 1
ATOM 4531 C CA . GLN B 1 183 ? -5.734 -28.469 -24.156 1 96.81 183 GLN B CA 1
ATOM 4532 C C . GLN B 1 183 ? -7.031 -29.016 -23.562 1 96.81 183 GLN B C 1
ATOM 4534 O O . GLN B 1 183 ? -7.801 -28.281 -22.953 1 96.81 183 GLN B O 1
ATOM 4539 N N . GLU B 1 184 ? -7.242 -30.297 -23.734 1 96.44 184 GLU B N 1
ATOM 4540 C CA . GLU B 1 184 ? -8.477 -30.922 -23.266 1 96.44 184 GLU B CA 1
ATOM 4541 C C . GLU B 1 184 ? -8.578 -30.859 -21.734 1 96.44 184 GLU B C 1
ATOM 4543 O O . GLU B 1 184 ? -9.664 -30.656 -21.188 1 96.44 184 GLU B O 1
ATOM 4548 N N . GLN B 1 185 ? -7.473 -31.047 -21.062 1 96.81 185 GLN B N 1
ATOM 4549 C CA . GLN B 1 185 ? -7.445 -30.953 -19.609 1 96.81 185 GLN B CA 1
ATOM 4550 C C . GLN B 1 185 ? -7.824 -29.547 -19.141 1 96.81 185 GLN B C 1
ATOM 4552 O O . GLN B 1 185 ? -8.578 -29.391 -18.172 1 96.81 185 GLN B O 1
ATOM 4557 N N . ILE B 1 186 ? -7.32 -28.578 -19.828 1 97.88 186 ILE B N 1
ATOM 4558 C CA . ILE B 1 186 ? -7.578 -27.203 -19.453 1 97.88 186 ILE B CA 1
ATOM 4559 C C . ILE B 1 186 ? -9.031 -26.844 -19.766 1 97.88 186 ILE B C 1
ATOM 4561 O O . ILE B 1 186 ? -9.688 -26.156 -18.984 1 97.88 186 ILE B O 1
ATOM 4565 N N . ASP B 1 187 ? -9.5 -27.359 -20.938 1 96.94 187 ASP B N 1
ATOM 4566 C CA . ASP B 1 187 ? -10.891 -27.109 -21.297 1 96.94 187 ASP B CA 1
ATOM 4567 C C . ASP B 1 187 ? -11.836 -27.688 -20.25 1 96.94 187 ASP B C 1
ATOM 4569 O O . ASP B 1 187 ? -12.906 -27.125 -19.984 1 96.94 187 ASP B O 1
ATOM 4573 N N . ASP B 1 188 ? -11.453 -28.734 -19.688 1 97 188 ASP B N 1
ATOM 4574 C CA . ASP B 1 188 ? -12.25 -29.375 -18.656 1 97 188 ASP B CA 1
ATOM 4575 C C . ASP B 1 188 ? -12.188 -28.594 -17.344 1 97 188 ASP B C 1
ATOM 4577 O O . ASP B 1 188 ? -13.172 -28.531 -16.609 1 97 188 ASP B O 1
ATOM 4581 N N . TYR B 1 189 ? -11.117 -27.984 -17.047 1 97.81 189 TYR B N 1
ATOM 4582 C CA . TYR B 1 189 ? -10.875 -27.266 -15.797 1 97.81 189 TYR B CA 1
ATOM 4583 C C . TYR B 1 189 ? -11.406 -25.844 -15.883 1 97.81 189 TYR B C 1
ATOM 4585 O O . TYR B 1 189 ? -11.945 -25.312 -14.898 1 97.81 189 TYR B O 1
ATOM 4593 N N . LEU B 1 190 ? -11.258 -25.188 -17 1 97.06 190 LEU B N 1
ATOM 4594 C CA . LEU B 1 190 ? -11.586 -23.797 -17.25 1 97.06 190 LEU B CA 1
ATOM 4595 C C . LEU B 1 190 ? -12.742 -23.656 -18.219 1 97.06 190 LEU B C 1
ATOM 4597 O O . LEU B 1 190 ? -12.531 -23.625 -19.438 1 97.06 190 LEU B O 1
ATOM 4601 N N . PRO B 1 191 ? -13.93 -23.547 -17.703 1 92.56 191 PRO B N 1
ATOM 4602 C CA . PRO B 1 191 ? -15.102 -23.438 -18.578 1 92.56 191 PRO B CA 1
ATOM 4603 C C . PRO B 1 191 ? -15.148 -22.094 -19.328 1 92.56 191 PRO B C 1
ATOM 4605 O O . PRO B 1 191 ? -14.344 -21.203 -19.047 1 92.56 191 PRO B O 1
ATOM 4608 N N . PRO B 1 192 ? -16.125 -22 -20.219 1 89.94 192 PRO B N 1
ATOM 4609 C CA . PRO B 1 192 ? -16.312 -20.703 -20.875 1 89.94 192 PRO B CA 1
ATOM 4610 C C . PRO B 1 192 ? -16.578 -19.578 -19.875 1 89.94 192 PRO B C 1
ATOM 4612 O O . PRO B 1 192 ? -17.188 -19.797 -18.828 1 89.94 192 PRO B O 1
ATOM 4615 N N . ARG B 1 193 ? -16.125 -18.484 -20.219 1 90.56 193 ARG B N 1
ATOM 4616 C CA . ARG B 1 193 ? -16.203 -17.297 -19.359 1 90.56 193 ARG B CA 1
ATOM 4617 C C . ARG B 1 193 ? -17.656 -16.953 -19.062 1 90.56 193 ARG B C 1
ATOM 4619 O O . ARG B 1 193 ? -18.516 -17.047 -19.938 1 90.56 193 ARG B O 1
ATOM 4626 N N . ARG B 1 194 ? -17.875 -16.594 -17.781 1 80.88 194 ARG B N 1
ATOM 4627 C CA . ARG B 1 194 ? -19.172 -16.125 -17.328 1 80.88 194 ARG B CA 1
ATOM 4628 C C . ARG B 1 194 ? -19.078 -14.734 -16.719 1 80.88 194 ARG B C 1
ATOM 4630 O O . ARG B 1 194 ? -18.094 -14.414 -16.047 1 80.88 194 ARG B O 1
ATOM 4637 N N . GLN B 1 195 ? -20.031 -13.875 -17 1 78.81 195 GLN B N 1
ATOM 4638 C CA . GLN B 1 195 ? -20.047 -12.57 -16.344 1 78.81 195 GLN B CA 1
ATOM 4639 C C . GLN B 1 195 ? -21.469 -12.031 -16.234 1 78.81 195 GLN B C 1
ATOM 4641 O O . GLN B 1 195 ? -22.312 -12.312 -17.094 1 78.81 195 GLN B O 1
ATOM 4646 N N . PRO B 1 196 ? -21.719 -11.305 -15.141 1 66.25 196 PRO B N 1
ATOM 4647 C CA . PRO B 1 196 ? -23.078 -10.812 -14.93 1 66.25 196 PRO B CA 1
ATOM 4648 C C . PRO B 1 196 ? -23.5 -9.773 -15.977 1 66.25 196 PRO B C 1
ATOM 4650 O O . PRO B 1 196 ? -24.688 -9.672 -16.297 1 66.25 196 PRO B O 1
ATOM 4653 N N . TYR B 1 197 ? -22.562 -8.852 -16.297 1 67.88 197 TYR B N 1
ATOM 4654 C CA . TYR B 1 197 ? -22.938 -7.805 -17.25 1 67.88 197 TYR B CA 1
ATOM 4655 C C . TYR B 1 197 ? -21.859 -7.641 -18.328 1 67.88 197 TYR B C 1
ATOM 4657 O O . TYR B 1 197 ? -20.688 -7.914 -18.078 1 67.88 197 TYR B O 1
ATOM 4665 N N . VAL B 1 198 ? -22.375 -7.598 -19.484 1 68 198 VAL B N 1
ATOM 4666 C CA . VAL B 1 198 ? -21.516 -7.246 -20.609 1 68 198 VAL B CA 1
ATOM 4667 C C . VAL B 1 198 ? -22.031 -5.984 -21.281 1 68 198 VAL B C 1
ATOM 4669 O O . VAL B 1 198 ? -23.234 -5.719 -21.281 1 68 198 VAL B O 1
ATOM 4672 N N . ILE B 1 199 ? -21.047 -5.102 -21.453 1 61.56 199 ILE B N 1
ATOM 4673 C CA . ILE B 1 199 ? -21.453 -3.975 -22.281 1 61.56 199 ILE B CA 1
ATOM 4674 C C . ILE B 1 199 ? -21.969 -4.48 -23.625 1 61.56 199 ILE B C 1
ATOM 4676 O O . ILE B 1 199 ? -21.234 -5.145 -24.359 1 61.56 199 ILE B O 1
ATOM 4680 N N . ASP B 1 200 ? -23.266 -4.43 -23.625 1 58.25 200 ASP B N 1
ATOM 4681 C CA . ASP B 1 200 ? -23.969 -4.816 -24.844 1 58.25 200 ASP B CA 1
ATOM 4682 C C . ASP B 1 200 ? -24.75 -3.637 -25.422 1 58.25 200 ASP B C 1
ATOM 4684 O O . ASP B 1 200 ? -25.641 -3.096 -24.766 1 58.25 200 ASP B O 1
ATOM 4688 N N . PRO B 1 201 ? -24.188 -3.139 -26.438 1 54.28 201 PRO B N 1
ATOM 4689 C CA . PRO B 1 201 ? -24.938 -2.018 -27.016 1 54.28 201 PRO B CA 1
ATOM 4690 C C . PRO B 1 201 ? -26.438 -2.285 -27.078 1 54.28 201 PRO B C 1
ATOM 4692 O O . PRO B 1 201 ? -27.234 -1.345 -27.078 1 54.28 201 PRO B O 1
ATOM 4695 N N . GLU B 1 202 ? -26.781 -3.412 -27.172 1 55.59 202 GLU B N 1
ATOM 4696 C CA . GLU B 1 202 ? -28.203 -3.738 -27.281 1 55.59 202 GLU B CA 1
ATOM 4697 C C . GLU B 1 202 ? -28.875 -3.781 -25.906 1 55.59 202 GLU B C 1
ATOM 4699 O O . GLU B 1 202 ? -30.094 -3.734 -25.812 1 55.59 202 GLU B O 1
ATOM 4704 N N . ASP B 1 203 ? -28.062 -3.93 -24.891 1 53.69 203 ASP B N 1
ATOM 4705 C CA . ASP B 1 203 ? -28.516 -3.871 -23.5 1 53.69 203 ASP B CA 1
ATOM 4706 C C . ASP B 1 203 ? -27.609 -2.963 -22.672 1 53.69 203 ASP B C 1
ATOM 4708 O O . ASP B 1 203 ? -26.812 -3.443 -21.859 1 53.69 203 ASP B O 1
ATOM 4712 N N . PRO B 1 204 ? -27.828 -1.627 -22.922 1 51.88 204 PRO B N 1
ATOM 4713 C CA . PRO B 1 204 ? -26.875 -0.689 -22.328 1 51.88 204 PRO B CA 1
ATOM 4714 C C . PRO B 1 204 ? -26.891 -0.708 -20.812 1 51.88 204 PRO B C 1
ATOM 4716 O O . PRO B 1 204 ? -2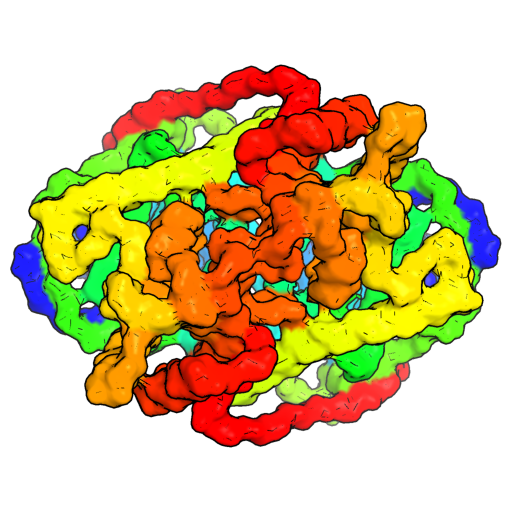7.969 -0.709 -20.203 1 51.88 204 PRO B O 1
ATOM 4719 N N . VAL B 1 205 ? -25.922 -1.292 -20.266 1 50.84 205 VAL B N 1
ATOM 4720 C CA . VAL B 1 205 ? -25.75 -1.186 -18.828 1 50.84 205 VAL B CA 1
ATOM 4721 C C . VAL B 1 205 ? -24.812 -0.022 -18.5 1 50.84 205 VAL B C 1
ATOM 4723 O O . VAL B 1 205 ? -23.906 0.293 -19.281 1 50.84 205 VAL B O 1
ATOM 4726 N N . GLU B 1 206 ? -25.312 0.88 -17.641 1 49.56 206 GLU B N 1
ATOM 4727 C CA . GLU B 1 206 ? -24.453 1.963 -17.188 1 49.56 206 GLU B CA 1
ATOM 4728 C C . GLU B 1 206 ? -23.391 1.454 -16.219 1 49.56 206 GLU B C 1
ATOM 4730 O O . GLU B 1 206 ? -23.719 0.798 -15.219 1 49.56 206 GLU B O 1
ATOM 4735 N N . ILE B 1 207 ? -22.188 1.371 -16.734 1 50.5 207 ILE B N 1
ATOM 4736 C CA . ILE B 1 207 ? -21.062 0.968 -15.891 1 50.5 207 ILE B CA 1
ATOM 4737 C C . ILE B 1 207 ? -20.266 2.197 -15.477 1 50.5 207 ILE B C 1
ATOM 4739 O O . ILE B 1 207 ? -19.875 3.01 -16.328 1 50.5 207 ILE B O 1
ATOM 4743 N N . GLY B 1 208 ? -20.125 2.473 -14.258 1 55.34 208 GLY B N 1
ATOM 4744 C CA . GLY B 1 208 ? -19.172 3.482 -13.82 1 55.34 208 GLY B CA 1
ATOM 4745 C C . GLY B 1 208 ? -19.828 4.793 -13.43 1 55.34 208 GLY B C 1
ATOM 4746 O O . GLY B 1 208 ? -19.141 5.789 -13.188 1 55.34 208 GLY B O 1
ATOM 4747 N N . ASN B 1 209 ? -21.141 4.816 -13.469 1 60.19 209 ASN B N 1
ATOM 4748 C CA . ASN B 1 209 ? -21.812 6.07 -13.133 1 60.19 209 ASN B CA 1
ATOM 4749 C C . ASN B 1 209 ? -21.609 6.438 -11.664 1 60.19 209 ASN B C 1
ATOM 4751 O O . ASN B 1 209 ? -21.078 5.641 -10.891 1 60.19 209 ASN B O 1
ATOM 4755 N N . MET B 1 210 ? -21.938 7.727 -11.492 1 67.62 210 MET B N 1
ATOM 4756 C CA . MET B 1 210 ? -21.797 8.234 -10.133 1 67.62 210 MET B CA 1
ATOM 4757 C C . MET B 1 210 ? -22.672 7.441 -9.164 1 67.62 210 MET B C 1
ATOM 4759 O O . MET B 1 210 ? -23.875 7.258 -9.422 1 67.62 210 MET B O 1
ATOM 4763 N N . PHE B 1 211 ? -22.047 6.871 -8.203 1 76.06 211 PHE B N 1
ATOM 4764 C CA . PHE B 1 211 ? -22.75 6.137 -7.152 1 76.06 211 PHE B CA 1
ATOM 4765 C C . PHE B 1 211 ? -22.859 6.98 -5.887 1 76.06 211 PHE B C 1
ATOM 4767 O O . PHE B 1 211 ? -21.891 7.633 -5.48 1 76.06 211 PHE B O 1
ATOM 4774 N N . PRO B 1 212 ? -24.031 6.992 -5.355 1 83.69 212 PRO B N 1
ATOM 4775 C CA . PRO B 1 212 ? -24.141 7.652 -4.055 1 83.69 212 PRO B CA 1
ATOM 4776 C C . PRO B 1 212 ? -23.297 6.988 -2.98 1 83.69 212 PRO B C 1
ATOM 4778 O O . PRO B 1 212 ? -22.859 5.848 -3.15 1 83.69 212 PRO B O 1
ATOM 4781 N N . PRO B 1 213 ? -23.062 7.727 -1.94 1 89.81 213 PRO B N 1
ATOM 4782 C CA . PRO B 1 213 ? -22.094 7.289 -0.92 1 89.81 213 PRO B CA 1
ATOM 4783 C C . PRO B 1 213 ? -22.391 5.887 -0.398 1 89.81 213 PRO B C 1
ATOM 4785 O O . PRO B 1 213 ? -21.516 5.02 -0.424 1 89.81 213 PRO B O 1
ATOM 4788 N N . GLU B 1 214 ? -23.625 5.598 -0.074 1 89.88 214 GLU B N 1
ATOM 4789 C CA . GLU B 1 214 ? -23.938 4.301 0.52 1 89.88 214 GLU B CA 1
ATOM 4790 C C . GLU B 1 214 ? -23.766 3.174 -0.493 1 89.88 214 GLU B C 1
ATOM 4792 O O . GLU B 1 214 ? -23.281 2.094 -0.148 1 89.88 214 GLU B O 1
ATOM 4797 N N . GLY B 1 215 ? -24.234 3.455 -1.711 1 89.38 215 GLY B N 1
ATOM 4798 C CA . GLY B 1 215 ? -24.031 2.473 -2.762 1 89.38 215 GLY B CA 1
ATOM 4799 C C . GLY B 1 215 ? -22.562 2.209 -3.049 1 89.38 215 GLY B C 1
ATOM 4800 O O . GLY B 1 215 ? -22.156 1.062 -3.254 1 89.38 215 GLY B O 1
ATOM 4801 N N . TYR B 1 216 ? -21.812 3.264 -3.039 1 92.56 216 TYR B N 1
ATOM 4802 C CA . TYR B 1 216 ? -20.375 3.15 -3.248 1 92.56 216 TYR B CA 1
ATOM 4803 C C . TYR B 1 216 ? -19.719 2.295 -2.162 1 92.56 216 TYR B C 1
ATOM 4805 O O . TYR B 1 216 ? -18.984 1.356 -2.459 1 92.56 216 TYR B O 1
ATOM 4813 N N . MET B 1 217 ? -20.031 2.602 -0.927 1 94.62 217 MET B N 1
ATOM 4814 C CA . MET B 1 217 ? -19.438 1.872 0.191 1 94.62 217 MET B CA 1
ATOM 4815 C C . MET B 1 217 ? -19.844 0.402 0.155 1 94.62 217 MET B C 1
ATOM 4817 O O . MET B 1 217 ? -19.031 -0.475 0.46 1 94.62 217 MET B O 1
ATOM 4821 N N . LYS B 1 218 ? -21.031 0.118 -0.238 1 93.38 218 LYS B N 1
ATOM 4822 C CA . LYS B 1 218 ? -21.5 -1.262 -0.346 1 93.38 218 LYS B CA 1
ATOM 4823 C C . LYS B 1 218 ? -20.719 -2.02 -1.419 1 93.38 218 LYS B C 1
ATOM 4825 O O . LYS B 1 218 ? -20.438 -3.211 -1.266 1 93.38 218 LYS B O 1
ATOM 4830 N N . LEU B 1 219 ? -20.484 -1.333 -2.473 1 92.81 219 LEU B N 1
ATOM 4831 C CA . LEU B 1 219 ? -19.688 -1.96 -3.525 1 92.81 219 LEU B CA 1
ATOM 4832 C C . LEU B 1 219 ? -18.281 -2.277 -3.029 1 92.81 219 LEU B C 1
ATOM 4834 O O . LEU B 1 219 ? -17.734 -3.342 -3.334 1 92.81 219 LEU B O 1
ATOM 4838 N N . ARG B 1 220 ? -17.703 -1.33 -2.248 1 95.94 220 ARG B N 1
ATOM 4839 C CA . ARG B 1 220 ? -16.391 -1.585 -1.661 1 95.94 220 ARG B CA 1
ATOM 4840 C C . ARG B 1 220 ? -16.438 -2.805 -0.746 1 95.94 220 ARG B C 1
ATOM 4842 O O . ARG B 1 220 ? -15.531 -3.645 -0.784 1 95.94 220 ARG B O 1
ATOM 4849 N N . GLU B 1 221 ? -17.453 -2.867 0.034 1 96.19 221 GLU B N 1
ATOM 4850 C CA . GLU B 1 221 ? -17.594 -4.012 0.927 1 96.19 221 GLU B CA 1
ATOM 4851 C C . GLU B 1 221 ? -17.734 -5.312 0.14 1 96.19 221 GLU B C 1
ATOM 4853 O O . GLU B 1 221 ? -17.219 -6.352 0.556 1 96.19 221 GLU B O 1
ATOM 4858 N N . SER B 1 222 ? -18.453 -5.234 -0.997 1 94.69 222 SER B N 1
ATOM 4859 C CA . SER B 1 222 ? -18.625 -6.426 -1.82 1 94.69 222 SER B CA 1
ATOM 4860 C C . SER B 1 222 ? -17.281 -6.938 -2.34 1 94.69 222 SER B C 1
ATOM 4862 O O . SER B 1 222 ? -17.062 -8.148 -2.441 1 94.69 222 SER B O 1
ATOM 4864 N N . ILE B 1 223 ? -16.391 -6.035 -2.693 1 96.88 223 ILE B N 1
ATOM 4865 C CA . ILE B 1 223 ? -15.055 -6.406 -3.129 1 96.88 223 ILE B CA 1
ATOM 4866 C C . ILE B 1 223 ? -14.297 -7.062 -1.974 1 96.88 223 ILE B C 1
ATOM 4868 O O . ILE B 1 223 ? -13.68 -8.117 -2.145 1 96.88 223 ILE B O 1
ATOM 4872 N N . HIS B 1 224 ? -14.398 -6.457 -0.788 1 98.06 224 HIS B N 1
ATOM 4873 C CA . HIS B 1 224 ? -13.758 -6.973 0.416 1 98.06 224 HIS B CA 1
ATOM 4874 C C . HIS B 1 224 ? -14.219 -8.391 0.724 1 98.06 224 HIS B C 1
ATOM 4876 O O . HIS B 1 224 ? -13.406 -9.281 0.969 1 98.06 224 HIS B O 1
ATOM 4882 N N . LEU B 1 225 ? -15.477 -8.578 0.685 1 96.94 225 LEU B N 1
ATOM 4883 C CA . LEU B 1 225 ? -16.047 -9.875 1.009 1 96.94 225 LEU B CA 1
ATOM 4884 C C . LEU B 1 225 ? -15.688 -10.914 -0.052 1 96.94 225 LEU B C 1
ATOM 4886 O O . LEU B 1 225 ? -15.391 -12.062 0.275 1 96.94 225 LEU B O 1
ATOM 4890 N N . ALA B 1 226 ? -15.75 -10.484 -1.318 1 97.25 226 ALA B N 1
ATOM 4891 C CA . ALA B 1 226 ? -15.359 -11.391 -2.395 1 97.25 226 ALA B CA 1
ATOM 4892 C C . ALA B 1 226 ? -13.922 -11.852 -2.223 1 97.25 226 ALA B C 1
ATOM 4894 O O . ALA B 1 226 ? -13.609 -13.031 -2.439 1 97.25 226 ALA B O 1
ATOM 4895 N N . LEU B 1 227 ? -13.102 -10.93 -1.858 1 98.31 227 LEU B N 1
ATOM 4896 C CA . LEU B 1 227 ? -11.695 -11.266 -1.667 1 98.31 227 LEU B CA 1
ATOM 4897 C C . LEU B 1 227 ? -11.516 -12.188 -0.47 1 98.31 227 LEU B C 1
ATOM 4899 O O . LEU B 1 227 ? -10.805 -13.195 -0.56 1 98.31 227 LEU B O 1
ATOM 4903 N N . LYS B 1 228 ? -12.117 -11.938 0.582 1 97.19 228 LYS B N 1
ATOM 4904 C CA . LYS B 1 228 ? -12.039 -12.789 1.765 1 97.19 228 LYS B CA 1
ATOM 4905 C C . LYS B 1 228 ? -12.57 -14.195 1.467 1 97.19 228 LYS B C 1
ATOM 4907 O O . LYS B 1 228 ? -11.938 -15.188 1.83 1 97.19 228 LYS B O 1
ATOM 4912 N N . ASN B 1 229 ? -13.633 -14.203 0.804 1 96.25 229 ASN B N 1
ATOM 4913 C CA . ASN B 1 229 ? -14.289 -15.477 0.533 1 96.25 229 ASN B CA 1
ATOM 4914 C C . ASN B 1 229 ? -13.57 -16.25 -0.562 1 96.25 229 ASN B C 1
ATOM 4916 O O . ASN B 1 229 ? -13.773 -17.469 -0.703 1 96.25 229 ASN B O 1
ATOM 4920 N N . SER B 1 230 ? -12.773 -15.562 -1.341 1 98.5 230 SER B N 1
ATOM 4921 C CA . SER B 1 230 ? -12.055 -16.234 -2.42 1 98.5 230 SER B CA 1
ATOM 4922 C C . SER B 1 230 ? -11.086 -17.266 -1.875 1 98.5 230 SER B C 1
ATOM 4924 O O . SER B 1 230 ? -10.617 -18.141 -2.613 1 98.5 230 SER B O 1
ATOM 4926 N N . GLU B 1 231 ? -10.75 -17.25 -0.579 1 98.5 231 GLU B N 1
ATOM 4927 C CA . GLU B 1 231 ? -9.867 -18.25 0.022 1 98.5 231 GLU B CA 1
ATOM 4928 C C . GLU B 1 231 ? -10.383 -19.656 -0.228 1 98.5 231 GLU B C 1
ATOM 4930 O O . GLU B 1 231 ? -9.633 -20.531 -0.673 1 98.5 231 GLU B O 1
ATOM 4935 N N . ASP B 1 232 ? -11.609 -19.844 0.051 1 98.44 232 ASP B N 1
ATOM 4936 C CA . ASP B 1 232 ? -12.203 -21.156 -0.106 1 98.44 232 ASP B CA 1
ATOM 4937 C C . ASP B 1 232 ? -12.273 -21.562 -1.578 1 98.44 232 ASP B C 1
ATOM 4939 O O . ASP B 1 232 ? -12.086 -22.734 -1.918 1 98.44 232 ASP B O 1
ATOM 4943 N N . ILE B 1 233 ? -12.523 -20.609 -2.398 1 98.62 233 ILE B N 1
ATOM 4944 C CA . ILE B 1 233 ? -12.633 -20.844 -3.832 1 98.62 233 ILE B CA 1
ATOM 4945 C C . ILE B 1 233 ? -11.266 -21.203 -4.402 1 98.62 233 ILE B C 1
ATOM 4947 O O . ILE B 1 233 ? -11.156 -22.109 -5.246 1 98.62 233 ILE B O 1
ATOM 4951 N N . ILE B 1 234 ? -10.227 -20.516 -3.93 1 98.81 234 ILE B N 1
ATOM 4952 C CA . ILE B 1 234 ? -8.852 -20.812 -4.328 1 98.81 234 ILE B CA 1
ATOM 4953 C C . ILE B 1 234 ? -8.5 -22.25 -3.943 1 98.81 234 ILE B C 1
ATOM 4955 O O . ILE B 1 234 ? -7.938 -23 -4.75 1 98.81 234 ILE B O 1
ATOM 4959 N N . ARG B 1 235 ? -8.852 -22.688 -2.768 1 98.62 235 ARG B N 1
ATOM 4960 C CA . ARG B 1 235 ? -8.602 -24.047 -2.322 1 98.62 235 ARG B CA 1
ATOM 4961 C C . ARG B 1 235 ? -9.367 -25.062 -3.18 1 98.62 235 ARG B C 1
ATOM 4963 O O . ARG B 1 235 ? -8.812 -26.078 -3.59 1 98.62 235 ARG B O 1
ATOM 4970 N N . GLN B 1 236 ? -10.57 -24.734 -3.412 1 98.5 236 GLN B N 1
ATOM 4971 C CA . GLN B 1 236 ? -11.43 -25.625 -4.199 1 98.5 236 GLN B CA 1
ATOM 4972 C C . GLN B 1 236 ? -10.875 -25.812 -5.609 1 98.5 236 GLN B C 1
ATOM 4974 O O . GLN B 1 236 ? -10.695 -26.938 -6.066 1 98.5 236 GLN B O 1
ATOM 4979 N N . HIS B 1 237 ? -10.602 -24.703 -6.27 1 98.38 237 HIS B N 1
ATOM 4980 C CA . HIS B 1 237 ? -10.102 -24.781 -7.641 1 98.38 237 HIS B CA 1
ATOM 4981 C C . HIS B 1 237 ? -8.695 -25.359 -7.676 1 98.38 237 HIS B C 1
ATOM 4983 O O . HIS B 1 237 ? -8.312 -26 -8.656 1 98.38 237 HIS B O 1
ATOM 4989 N N . GLY B 1 238 ? -7.914 -25.078 -6.586 1 98.44 238 GLY B N 1
ATOM 4990 C CA . GLY B 1 238 ? -6.613 -25.703 -6.469 1 98.44 238 GLY B CA 1
ATOM 4991 C C . GLY B 1 238 ? -6.691 -27.219 -6.41 1 98.44 238 GLY B C 1
ATOM 4992 O O . GLY B 1 238 ? -5.93 -27.922 -7.09 1 98.44 238 GLY B O 1
ATOM 4993 N N . ARG B 1 239 ? -7.602 -27.766 -5.648 1 98.12 239 ARG B N 1
ATOM 4994 C CA . ARG B 1 239 ? -7.801 -29.203 -5.559 1 98.12 239 ARG B CA 1
ATOM 4995 C C . ARG B 1 239 ? -8.242 -29.781 -6.902 1 98.12 239 ARG B C 1
ATOM 4997 O O . ARG B 1 239 ? -7.797 -30.859 -7.301 1 98.12 239 ARG B O 1
ATOM 5004 N N . GLU B 1 240 ? -9.117 -29.109 -7.516 1 98.19 240 GLU B N 1
ATOM 5005 C CA . GLU B 1 240 ? -9.562 -29.547 -8.836 1 98.19 240 GLU B CA 1
ATOM 5006 C C . GLU B 1 240 ? -8.414 -29.562 -9.836 1 98.19 240 GLU B C 1
ATOM 5008 O O . GLU B 1 240 ? -8.328 -30.453 -10.68 1 98.19 240 GLU B O 1
ATOM 5013 N N . TYR B 1 241 ? -7.621 -28.5 -9.773 1 98.31 241 TYR B N 1
ATOM 5014 C CA . TYR B 1 241 ? -6.457 -28.438 -10.648 1 98.31 241 TYR B CA 1
ATOM 5015 C C . TYR B 1 241 ? -5.539 -29.641 -10.422 1 98.31 241 TYR B C 1
ATOM 5017 O O . TYR B 1 241 ? -5.031 -30.234 -11.375 1 98.31 241 TYR B O 1
ATOM 5025 N N . ASN B 1 242 ? -5.336 -29.953 -9.125 1 97.25 242 ASN B N 1
ATOM 5026 C CA . ASN B 1 242 ? -4.531 -31.125 -8.773 1 97.25 242 ASN B CA 1
ATOM 5027 C C . ASN B 1 242 ? -5.105 -32.406 -9.375 1 97.25 242 ASN B C 1
ATOM 5029 O O . ASN B 1 242 ? -4.355 -33.25 -9.844 1 97.25 242 ASN B O 1
ATOM 5033 N N . LYS B 1 243 ? -6.328 -32.5 -9.438 1 96.31 243 LYS B N 1
ATOM 5034 C CA . LYS B 1 243 ? -7.012 -33.719 -9.891 1 96.31 243 LYS B CA 1
ATOM 5035 C C . LYS B 1 243 ? -7.074 -33.781 -11.414 1 96.31 243 LYS B C 1
ATOM 5037 O O . LYS B 1 243 ? -6.816 -34.812 -12.008 1 96.31 2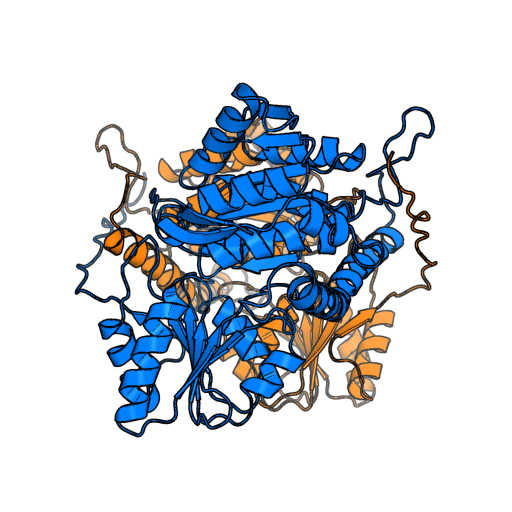43 LYS B O 1
ATOM 5042 N N . LYS B 1 244 ? -7.367 -32.688 -12.047 1 95.62 244 LYS B N 1
ATOM 5043 C CA . LYS B 1 244 ? -7.719 -32.688 -13.461 1 95.62 244 LYS B CA 1
ATOM 5044 C C . LYS B 1 244 ? -6.504 -32.375 -14.336 1 95.62 244 LYS B C 1
ATOM 5046 O O . LYS B 1 244 ? -6.453 -32.781 -15.5 1 95.62 244 LYS B O 1
ATOM 5051 N N . VAL B 1 245 ? -5.633 -31.609 -13.766 1 95.19 245 VAL B N 1
ATOM 5052 C CA . VAL B 1 245 ? -4.586 -31.078 -14.633 1 95.19 245 VAL B CA 1
ATOM 5053 C C . VAL B 1 245 ? -3.234 -31.656 -14.227 1 95.19 245 VAL B C 1
ATOM 5055 O O . VAL B 1 245 ? -2.627 -32.406 -14.992 1 95.19 245 VAL B O 1
ATOM 5058 N N . SER B 1 246 ? -2.789 -31.297 -13.047 1 85.38 246 SER B N 1
ATOM 5059 C CA . SER B 1 246 ? -1.478 -31.781 -12.633 1 85.38 246 SER B CA 1
ATOM 5060 C C . SER B 1 246 ? -1.382 -31.875 -11.117 1 85.38 246 SER B C 1
ATOM 5062 O O . SER B 1 246 ? -1.513 -30.875 -10.406 1 85.38 246 SER B O 1
ATOM 5064 N N . PRO B 1 247 ? -1.006 -33.062 -10.711 1 82.12 247 PRO B N 1
ATOM 5065 C CA . PRO B 1 247 ? -0.848 -33.25 -9.266 1 82.12 247 PRO B CA 1
ATOM 5066 C C . PRO B 1 247 ? 0.562 -32.906 -8.781 1 82.12 247 PRO B C 1
ATOM 5068 O O . PRO B 1 247 ? 0.898 -33.156 -7.625 1 82.12 247 PRO B O 1
ATOM 5071 N N . MET B 1 248 ? 1.362 -32.281 -9.531 1 86.94 248 MET B N 1
ATOM 5072 C CA . MET B 1 248 ? 2.779 -32.094 -9.227 1 86.94 248 MET B CA 1
ATOM 5073 C C . MET B 1 248 ? 2.961 -31.125 -8.055 1 86.94 248 MET B C 1
ATOM 5075 O O . MET B 1 248 ? 3.869 -31.312 -7.242 1 86.94 248 MET B O 1
ATOM 5079 N N . ILE B 1 249 ? 2.209 -30.109 -8.016 1 93.19 249 ILE B N 1
ATOM 5080 C CA . ILE B 1 249 ? 2.242 -29.125 -6.945 1 93.19 249 ILE B CA 1
ATOM 5081 C C . ILE B 1 249 ? 0.912 -29.125 -6.195 1 93.19 249 ILE B C 1
ATOM 5083 O O . ILE B 1 249 ? -0.153 -29.234 -6.809 1 93.19 249 ILE B O 1
ATOM 5087 N N . ASP B 1 250 ? 1.023 -29.047 -4.879 1 96.25 250 ASP B N 1
ATOM 5088 C CA . ASP B 1 250 ? -0.19 -29.047 -4.07 1 96.25 250 ASP B CA 1
ATOM 5089 C C . ASP B 1 250 ? -0.802 -27.656 -4.004 1 96.25 250 ASP B C 1
ATOM 5091 O O . ASP B 1 250 ? -0.256 -26.766 -3.35 1 96.25 250 ASP B O 1
ATOM 5095 N N . TYR B 1 251 ? -1.924 -27.516 -4.68 1 98 251 TYR B N 1
ATOM 5096 C CA . TYR B 1 251 ? -2.613 -26.219 -4.707 1 98 251 TYR B CA 1
ATOM 5097 C C . TYR B 1 251 ? -3.838 -26.25 -3.801 1 98 251 TYR B C 1
ATOM 5099 O O . TYR B 1 251 ? -4.734 -25.406 -3.938 1 98 251 TYR B O 1
ATOM 5107 N N . SER B 1 252 ? -3.898 -27.234 -2.854 1 97.44 252 SER B N 1
ATOM 5108 C CA . SER B 1 252 ? -5.066 -27.359 -1.99 1 97.44 252 SER B CA 1
ATOM 5109 C C . SER B 1 252 ? -5.039 -26.328 -0.863 1 97.44 252 SER B C 1
ATOM 5111 O O . SER B 1 252 ? -6.039 -26.141 -0.165 1 97.44 252 SER B O 1
ATOM 5113 N N . THR B 1 253 ? -3.908 -25.688 -0.671 1 98.12 253 THR B N 1
ATOM 5114 C CA . THR B 1 253 ? -3.746 -24.609 0.297 1 98.12 253 THR B CA 1
ATOM 5115 C C . THR B 1 253 ? -3.355 -23.312 -0.402 1 98.12 253 THR B C 1
ATOM 5117 O O . THR B 1 253 ? -2.961 -23.328 -1.57 1 98.12 253 THR B O 1
ATOM 5120 N N . LEU B 1 254 ? -3.549 -22.219 0.253 1 98.62 254 LEU B N 1
ATOM 5121 C CA . LEU B 1 254 ? -3.191 -20.938 -0.349 1 98.62 254 LEU B CA 1
ATOM 5122 C C . LEU B 1 254 ? -1.678 -20.75 -0.368 1 98.62 254 LEU B C 1
ATOM 5124 O O . LEU B 1 254 ? -1.116 -20.297 -1.366 1 98.62 254 LEU B O 1
ATOM 5128 N N . ASN B 1 255 ? -1.049 -21.141 0.745 1 98.56 255 ASN B N 1
ATOM 5129 C CA . ASN B 1 255 ? 0.399 -21 0.862 1 98.56 255 ASN B CA 1
ATOM 5130 C C . ASN B 1 255 ? 1.088 -22.359 0.903 1 98.56 255 ASN B C 1
ATOM 5132 O O . ASN B 1 255 ? 0.423 -23.406 0.888 1 98.56 255 ASN B O 1
ATOM 5136 N N . SER B 1 256 ? 2.418 -22.312 0.777 1 97.81 256 SER B N 1
ATOM 5137 C CA . SER B 1 256 ? 3.188 -23.547 0.745 1 97.81 256 SER B CA 1
ATOM 5138 C C . SER B 1 256 ? 4.094 -23.672 1.966 1 97.81 256 SER B C 1
ATOM 5140 O O . SER B 1 256 ? 4.785 -22.719 2.328 1 97.81 256 SER B O 1
ATOM 5142 N N . SER B 1 257 ? 4.059 -24.812 2.619 1 97.88 257 SER B N 1
ATOM 5143 C CA . SER B 1 257 ? 4.914 -25.062 3.777 1 97.88 257 SER B CA 1
ATOM 5144 C C . SER B 1 257 ? 6.012 -26.062 3.457 1 97.88 257 SER B C 1
ATOM 5146 O O . SER B 1 257 ? 5.855 -26.906 2.561 1 97.88 257 SER B O 1
ATOM 5148 N N . TYR B 1 258 ? 7.129 -25.938 4.121 1 98.31 258 TYR B N 1
ATOM 5149 C CA . TYR B 1 258 ? 8.258 -26.859 4.012 1 98.31 258 TYR B CA 1
ATOM 5150 C C . TYR B 1 258 ? 8.867 -27.141 5.379 1 98.31 258 TYR B C 1
ATOM 5152 O O . TYR B 1 258 ? 9.438 -26.25 6.008 1 98.31 258 TYR B O 1
ATOM 5160 N N . ARG B 1 259 ? 8.742 -28.344 5.93 1 98.31 259 ARG B N 1
ATOM 5161 C CA . ARG B 1 259 ? 9.305 -28.828 7.191 1 98.31 259 ARG B CA 1
ATOM 5162 C C . ARG B 1 259 ? 8.867 -27.938 8.352 1 98.31 259 ARG B C 1
ATOM 5164 O O . ARG B 1 259 ? 9.68 -27.594 9.219 1 98.31 259 ARG B O 1
ATOM 5171 N N . LEU B 1 260 ? 7.637 -27.578 8.328 1 97.69 260 LEU B N 1
ATOM 5172 C CA . LEU B 1 260 ? 7.137 -26.609 9.305 1 97.69 260 LEU B CA 1
ATOM 5173 C C . LEU B 1 260 ? 6.465 -27.328 10.477 1 97.69 260 LEU B C 1
ATOM 5175 O O . LEU B 1 260 ? 6.367 -26.766 11.57 1 97.69 260 LEU B O 1
ATOM 5179 N N . GLU B 1 261 ? 6.023 -28.516 10.336 1 96.44 261 GLU B N 1
ATOM 5180 C CA . GLU B 1 261 ? 5.195 -29.219 11.305 1 96.44 261 GLU B CA 1
ATOM 5181 C C . GLU B 1 261 ? 5.918 -29.375 12.641 1 96.44 261 GLU B C 1
ATOM 5183 O O . GLU B 1 261 ? 5.328 -29.172 13.703 1 96.44 261 GLU B O 1
ATOM 5188 N N . ASP B 1 262 ? 7.191 -29.672 12.625 1 97.56 262 ASP B N 1
ATOM 5189 C CA . ASP B 1 262 ? 7.938 -29.906 13.859 1 97.56 262 ASP B CA 1
ATOM 5190 C C . ASP B 1 262 ? 8.945 -28.781 14.109 1 97.56 262 ASP B C 1
ATOM 5192 O O . ASP B 1 262 ? 9.859 -28.938 14.922 1 97.56 262 ASP B O 1
ATOM 5196 N N . ALA B 1 263 ? 8.758 -27.688 13.367 1 98.56 263 ALA B N 1
ATOM 5197 C CA . ALA B 1 263 ? 9.766 -26.641 13.414 1 98.56 263 ALA B CA 1
ATOM 5198 C C . ALA B 1 263 ? 9.609 -25.781 14.672 1 98.56 263 ALA B C 1
ATOM 5200 O O . ALA B 1 263 ? 8.484 -25.469 15.086 1 98.56 263 ALA B O 1
ATOM 5201 N N . ASP B 1 264 ? 10.719 -25.406 15.258 1 98.44 264 ASP B N 1
ATOM 5202 C CA . ASP B 1 264 ? 10.758 -24.422 16.328 1 98.44 264 ASP B CA 1
ATOM 5203 C C . ASP B 1 264 ? 10.797 -23 15.773 1 98.44 264 ASP B C 1
ATOM 5205 O O . ASP B 1 264 ? 10.258 -22.078 16.375 1 98.44 264 ASP B O 1
ATOM 5209 N N . TYR B 1 265 ? 11.5 -22.859 14.695 1 98.75 265 TYR B N 1
ATOM 5210 C CA . TYR B 1 265 ? 11.648 -21.578 14.008 1 98.75 265 TYR B CA 1
ATOM 5211 C C . TYR B 1 265 ? 11.062 -21.656 12.602 1 98.75 265 TYR B C 1
ATOM 5213 O O . TYR B 1 265 ? 11.023 -22.719 11.992 1 98.75 265 TYR B O 1
ATOM 5221 N N . ALA B 1 266 ? 10.562 -20.578 12.133 1 98.81 266 ALA B N 1
ATOM 5222 C CA . ALA B 1 266 ? 10 -20.531 10.789 1 98.81 266 ALA B CA 1
ATOM 5223 C C . ALA B 1 266 ? 10.547 -19.344 10.008 1 98.81 266 ALA B C 1
ATOM 5225 O O . ALA B 1 266 ? 10.75 -18.266 10.57 1 98.81 266 ALA B O 1
ATOM 5226 N N . VAL B 1 267 ? 10.781 -19.547 8.766 1 98.81 267 VAL B N 1
ATOM 5227 C CA . VAL B 1 267 ? 11.086 -18.469 7.84 1 98.81 267 VAL B CA 1
ATOM 5228 C C . VAL B 1 267 ? 9.906 -18.234 6.906 1 98.81 267 VAL B C 1
ATOM 5230 O O . VAL B 1 267 ? 9.25 -19.188 6.477 1 98.81 267 VAL B O 1
ATOM 5233 N N . VAL B 1 268 ? 9.562 -17 6.68 1 98.88 268 VAL B N 1
ATOM 5234 C CA . VAL B 1 268 ? 8.5 -16.609 5.758 1 98.88 268 VAL B CA 1
ATOM 5235 C C . VAL B 1 268 ? 9.086 -15.82 4.594 1 98.88 268 VAL B C 1
ATOM 5237 O O . VAL B 1 268 ? 9.836 -14.867 4.801 1 98.88 268 VAL B O 1
ATOM 5240 N N . LEU B 1 269 ? 8.82 -16.203 3.422 1 98.69 269 LEU B N 1
ATOM 5241 C CA . LEU B 1 269 ? 9.297 -15.492 2.238 1 98.69 269 LEU B CA 1
ATOM 5242 C C . LEU B 1 269 ? 8.344 -15.695 1.064 1 98.69 269 LEU B C 1
ATOM 5244 O O . LEU B 1 269 ? 7.281 -16.312 1.218 1 98.69 269 LEU B O 1
ATOM 5248 N N . MET B 1 270 ? 8.609 -15.07 -0.111 1 98.44 270 MET B N 1
ATOM 5249 C CA . MET B 1 270 ? 7.793 -15.141 -1.321 1 98.44 270 MET B CA 1
ATOM 5250 C C . MET B 1 270 ? 8.672 -15.188 -2.566 1 98.44 270 MET B C 1
ATOM 5252 O O . MET B 1 270 ? 9.695 -14.508 -2.633 1 98.44 270 MET B O 1
ATOM 5256 N N . GLY B 1 271 ? 8.297 -16.031 -3.533 1 97.19 271 GLY B N 1
ATOM 5257 C CA . GLY B 1 271 ? 8.93 -15.969 -4.836 1 97.19 271 GLY B CA 1
ATOM 5258 C C . GLY B 1 271 ? 10.016 -17.016 -5.016 1 97.19 271 GLY B C 1
ATOM 5259 O O . GLY B 1 271 ? 9.977 -18.062 -4.387 1 97.19 271 GLY B O 1
ATOM 5260 N N . ALA B 1 272 ? 10.922 -16.828 -5.883 1 95.38 272 ALA B N 1
ATOM 5261 C CA . ALA B 1 272 ? 11.836 -17.812 -6.438 1 95.38 272 ALA B CA 1
ATOM 5262 C C . ALA B 1 272 ? 12.922 -18.172 -5.426 1 95.38 272 ALA B C 1
ATOM 5264 O O . ALA B 1 272 ? 13.578 -19.219 -5.555 1 95.38 272 ALA B O 1
ATOM 5265 N N . TRP B 1 273 ? 13.172 -17.391 -4.371 1 93.88 273 TRP B N 1
ATOM 5266 C CA . TRP B 1 273 ? 14.211 -17.672 -3.383 1 93.88 273 TRP B CA 1
ATOM 5267 C C . TRP B 1 273 ? 13.805 -18.859 -2.502 1 93.88 273 TRP B C 1
ATOM 5269 O O . TRP B 1 273 ? 14.602 -19.328 -1.696 1 93.88 273 TRP B O 1
ATOM 5279 N N . ALA B 1 274 ? 12.625 -19.312 -2.684 1 96.06 274 ALA B N 1
ATOM 5280 C CA . ALA B 1 274 ? 12.125 -20.406 -1.853 1 96.06 274 ALA B CA 1
ATOM 5281 C C . ALA B 1 274 ? 12.977 -21.656 -2.018 1 96.06 274 ALA B C 1
ATOM 5283 O O . ALA B 1 274 ? 13.18 -22.406 -1.061 1 96.06 274 ALA B O 1
ATOM 5284 N N . GLY B 1 275 ? 13.461 -21.938 -3.275 1 95.31 275 GLY B N 1
ATOM 5285 C CA . GLY B 1 275 ? 14.32 -23.094 -3.5 1 95.31 275 GLY B CA 1
ATOM 5286 C C . GLY B 1 275 ? 15.609 -23.047 -2.699 1 95.31 275 GLY B C 1
ATOM 5287 O O . GLY B 1 275 ? 15.977 -24.016 -2.047 1 95.31 275 GLY B O 1
ATOM 5288 N N . ASP B 1 276 ? 16.281 -21.906 -2.758 1 96.81 276 ASP B N 1
ATOM 5289 C CA . ASP B 1 276 ? 17.5 -21.703 -1.99 1 96.81 276 ASP B CA 1
ATOM 5290 C C . ASP B 1 276 ? 17.234 -21.797 -0.49 1 96.81 276 ASP B C 1
ATOM 5292 O O . ASP B 1 276 ? 18.047 -22.344 0.259 1 96.81 276 ASP B O 1
ATOM 5296 N N . ALA B 1 277 ? 16.125 -21.266 -0.078 1 98.38 277 ALA B N 1
ATOM 5297 C CA . ALA B 1 277 ? 15.75 -21.312 1.333 1 98.38 277 ALA B CA 1
ATOM 5298 C C . ALA B 1 277 ? 15.531 -22.766 1.794 1 98.38 277 ALA B C 1
ATOM 5300 O O . ALA B 1 277 ? 15.922 -23.125 2.902 1 98.38 277 ALA B O 1
ATOM 5301 N N . MET B 1 278 ? 14.883 -23.562 0.962 1 98.44 278 MET B N 1
ATOM 5302 C CA . MET B 1 278 ? 14.656 -24.969 1.291 1 98.44 278 MET B CA 1
ATOM 5303 C C . MET B 1 278 ? 15.977 -25.703 1.488 1 98.44 278 MET B C 1
ATOM 5305 O O . MET B 1 278 ? 16.125 -26.484 2.432 1 98.44 278 MET B O 1
ATOM 5309 N N . GLU B 1 279 ? 16.891 -25.391 0.612 1 98.5 279 GLU B N 1
ATOM 5310 C CA . GLU B 1 279 ? 18.203 -26.016 0.733 1 98.5 279 GLU B CA 1
ATOM 5311 C C . GLU B 1 279 ? 18.906 -25.578 2.012 1 98.5 279 GLU B C 1
ATOM 5313 O O . GLU B 1 279 ? 19.547 -26.391 2.691 1 98.5 279 GLU B O 1
ATOM 5318 N N . ALA B 1 280 ? 18.828 -24.297 2.264 1 98.75 280 ALA B N 1
ATOM 5319 C CA . ALA B 1 280 ? 19.422 -23.766 3.492 1 98.75 280 ALA B CA 1
ATOM 5320 C C . ALA B 1 280 ? 18.812 -24.422 4.723 1 98.75 280 ALA B C 1
ATOM 5322 O O . ALA B 1 280 ? 19.516 -24.766 5.672 1 98.75 280 ALA B O 1
ATOM 5323 N N . ILE B 1 281 ? 17.516 -24.609 4.73 1 98.81 281 ILE B N 1
ATOM 5324 C CA . ILE B 1 281 ? 16.781 -25.219 5.824 1 98.81 281 ILE B CA 1
ATOM 5325 C C . ILE B 1 281 ? 17.25 -26.672 6.008 1 98.81 281 ILE B C 1
ATOM 5327 O O . ILE B 1 281 ? 17.469 -27.109 7.133 1 98.81 281 ILE B O 1
ATOM 5331 N N . ASP B 1 282 ? 17.422 -27.391 4.871 1 98.81 282 ASP B N 1
ATOM 5332 C CA . ASP B 1 282 ? 17.891 -28.781 4.938 1 98.81 282 ASP B CA 1
ATOM 5333 C C . ASP B 1 282 ? 19.266 -28.859 5.613 1 98.81 282 ASP B C 1
ATOM 5335 O O . ASP B 1 282 ? 19.5 -29.734 6.445 1 98.81 282 ASP B O 1
ATOM 5339 N N . VAL B 1 283 ? 20.109 -27.969 5.238 1 98.75 283 VAL B N 1
ATOM 5340 C CA . VAL B 1 283 ? 21.453 -27.922 5.812 1 98.75 283 VAL B CA 1
ATOM 5341 C C . VAL B 1 283 ? 21.359 -27.703 7.316 1 98.75 283 VAL B C 1
ATOM 5343 O O . VAL B 1 283 ? 22.047 -28.359 8.094 1 98.75 283 VAL B O 1
ATOM 5346 N N . LEU B 1 284 ? 20.531 -26.812 7.75 1 98.75 284 LEU B N 1
ATOM 5347 C CA . LEU B 1 284 ? 20.422 -26.469 9.164 1 98.75 284 LEU B CA 1
ATOM 5348 C C . LEU B 1 284 ? 19.734 -27.594 9.938 1 98.75 284 LEU B C 1
ATOM 5350 O O . LEU B 1 284 ? 20.062 -27.859 11.094 1 98.75 284 LEU B O 1
ATOM 5354 N N . ARG B 1 285 ? 18.766 -28.25 9.32 1 98.75 285 ARG B N 1
ATOM 5355 C CA . ARG B 1 285 ? 18.109 -29.391 9.945 1 98.75 285 ARG B CA 1
ATOM 5356 C C . ARG B 1 285 ? 19.094 -30.531 10.203 1 98.75 285 ARG B C 1
ATOM 5358 O O . ARG B 1 285 ? 19 -31.219 11.211 1 98.75 285 ARG B O 1
ATOM 5365 N N . GLU B 1 286 ? 19.984 -30.719 9.297 1 98.5 286 GLU B N 1
ATOM 5366 C CA . GLU B 1 286 ? 21.031 -31.719 9.469 1 98.5 286 GLU B CA 1
ATOM 5367 C C . GLU B 1 286 ? 21.922 -31.406 10.672 1 98.5 286 GLU B C 1
ATOM 5369 O O . GLU B 1 286 ? 22.484 -32.312 11.289 1 98.5 286 GLU B O 1
ATOM 5374 N N . LYS B 1 287 ? 21.984 -30.156 10.992 1 98.06 287 LYS B N 1
ATOM 5375 C CA . LYS B 1 287 ? 22.781 -29.719 12.133 1 98.06 287 LYS B CA 1
ATOM 5376 C C . LYS B 1 287 ? 21.938 -29.688 13.414 1 98.06 287 LYS B C 1
ATOM 5378 O O . LYS B 1 287 ? 22.391 -29.188 14.445 1 98.06 287 LYS B O 1
ATOM 5383 N N . GLY B 1 288 ? 20.656 -30.062 13.297 1 98 288 GLY B N 1
ATOM 5384 C CA . GLY B 1 288 ? 19.828 -30.219 14.477 1 98 288 GLY B CA 1
ATOM 5385 C C . GLY B 1 288 ? 18.938 -29.016 14.742 1 98 288 GLY B C 1
ATOM 5386 O O . GLY B 1 288 ? 18.234 -28.969 15.758 1 98 288 GLY B O 1
ATOM 5387 N N . ILE B 1 289 ? 18.969 -28.078 13.875 1 98.5 289 ILE B N 1
ATOM 5388 C CA . ILE B 1 289 ? 18.141 -26.891 14.055 1 98.5 289 ILE B CA 1
ATOM 5389 C C . ILE B 1 289 ? 16.766 -27.141 13.438 1 98.5 289 ILE B C 1
ATOM 5391 O O . ILE B 1 289 ? 16.656 -27.312 12.219 1 98.5 289 ILE B O 1
ATOM 5395 N N . LYS B 1 290 ? 15.734 -27.125 14.219 1 98.69 290 LYS B N 1
ATOM 5396 C CA . LYS B 1 290 ? 14.367 -27.375 13.758 1 98.69 290 LYS B CA 1
ATOM 5397 C C . LYS B 1 290 ? 13.758 -26.109 13.156 1 98.69 290 LYS B C 1
ATOM 5399 O O . LYS B 1 290 ? 12.961 -25.422 13.805 1 98.69 290 LYS B O 1
ATOM 5404 N N . ILE B 1 291 ? 14.109 -25.844 11.992 1 98.81 291 ILE B N 1
ATOM 5405 C CA . ILE B 1 291 ? 13.641 -24.672 11.266 1 98.81 291 ILE B CA 1
ATOM 5406 C C . ILE B 1 291 ? 12.859 -25.109 10.031 1 98.81 291 ILE B C 1
ATOM 5408 O O . ILE B 1 291 ? 13.125 -26.172 9.469 1 98.81 291 ILE B O 1
ATOM 5412 N N . GLY B 1 292 ? 11.773 -24.422 9.672 1 98.81 292 GLY B N 1
ATOM 5413 C CA . GLY B 1 292 ? 10.969 -24.656 8.492 1 98.81 292 GLY B CA 1
ATOM 5414 C C . GLY B 1 292 ? 10.625 -23.391 7.738 1 98.81 292 GLY B C 1
ATOM 5415 O O . GLY B 1 292 ? 11.211 -22.344 7.992 1 98.81 292 GLY B O 1
ATOM 5416 N N . MET B 1 293 ? 9.742 -23.516 6.73 1 98.81 293 MET B N 1
ATOM 5417 C CA . MET B 1 293 ? 9.445 -22.375 5.887 1 98.81 293 MET B CA 1
ATOM 5418 C C . MET B 1 293 ? 7.957 -22.312 5.543 1 98.81 293 MET B C 1
ATOM 5420 O O . MET B 1 293 ? 7.344 -23.344 5.273 1 98.81 293 MET B O 1
ATOM 5424 N N . LEU B 1 294 ? 7.383 -21.203 5.629 1 98.81 294 LEU B N 1
ATOM 5425 C CA . LEU B 1 294 ? 6.109 -20.875 4.996 1 98.81 294 LEU B CA 1
ATOM 5426 C C . LEU B 1 294 ? 6.316 -19.938 3.814 1 98.81 294 LEU B C 1
ATOM 5428 O O . LEU B 1 294 ? 6.691 -18.766 4 1 98.81 294 LEU B O 1
ATOM 5432 N N . ARG B 1 295 ? 6.105 -20.406 2.617 1 98.69 295 ARG B N 1
ATOM 5433 C CA . ARG B 1 295 ? 6.184 -19.562 1.43 1 98.69 295 ARG B CA 1
ATOM 5434 C C . ARG B 1 295 ? 4.82 -18.969 1.091 1 98.69 295 ARG B C 1
ATOM 5436 O O . ARG B 1 295 ? 3.857 -19.703 0.86 1 98.69 295 ARG B O 1
ATOM 5443 N N . VAL B 1 296 ? 4.781 -17.672 1.015 1 98.75 296 VAL B N 1
ATOM 5444 C CA . VAL B 1 296 ? 3.555 -16.984 0.64 1 98.75 296 VAL B CA 1
ATOM 5445 C C . VAL B 1 296 ? 3.311 -17.141 -0.859 1 98.75 296 VAL B C 1
ATOM 5447 O O . VAL B 1 296 ? 4.105 -16.672 -1.677 1 98.75 296 VAL B O 1
ATOM 5450 N N . ARG B 1 297 ? 2.26 -17.797 -1.186 1 98.81 297 ARG B N 1
ATOM 5451 C CA . ARG B 1 297 ? 1.86 -17.938 -2.582 1 98.81 297 ARG B CA 1
ATOM 5452 C C . ARG B 1 297 ? 0.748 -16.953 -2.934 1 98.81 297 ARG B C 1
ATOM 5454 O O . ARG B 1 297 ? 0.691 -16.453 -4.055 1 98.81 297 ARG B O 1
ATOM 5461 N N . TYR B 1 298 ? -0.127 -16.719 -1.983 1 98.88 298 TYR B N 1
ATOM 5462 C CA . TYR B 1 298 ? -1.138 -15.68 -2.141 1 98.88 298 TYR B CA 1
ATOM 5463 C C . TYR B 1 298 ? -0.905 -14.547 -1.156 1 98.88 298 TYR B C 1
ATOM 5465 O O . TYR B 1 298 ? -1.034 -14.727 0.056 1 98.88 298 TYR B O 1
ATOM 5473 N N . LEU B 1 299 ? -0.573 -13.383 -1.654 1 98.75 299 LEU B N 1
ATOM 5474 C CA . LEU B 1 299 ? -0.479 -12.172 -0.851 1 98.75 299 LEU B CA 1
ATOM 5475 C C . LEU B 1 299 ? -1.865 -11.617 -0.536 1 98.75 299 LEU B C 1
ATOM 5477 O O . LEU B 1 299 ? -2.086 -11.062 0.542 1 98.75 299 LEU B O 1
ATOM 5481 N N . ARG B 1 300 ? -2.73 -11.742 -1.476 1 98.81 300 ARG B N 1
ATOM 5482 C CA . ARG B 1 300 ? -4.152 -11.445 -1.329 1 98.81 300 ARG B CA 1
ATOM 5483 C C . ARG B 1 300 ? -5.004 -12.492 -2.039 1 98.81 300 ARG B C 1
ATOM 5485 O O . ARG B 1 300 ? -4.758 -12.812 -3.201 1 98.81 300 ARG B O 1
ATOM 5492 N N . PRO B 1 301 ? -5.953 -13.117 -1.4 1 98.5 301 PRO B N 1
ATOM 5493 C CA . PRO B 1 301 ? -6.297 -12.906 0.008 1 98.5 301 PRO B CA 1
ATOM 5494 C C . PRO B 1 301 ? -5.195 -13.375 0.959 1 98.5 301 PRO B C 1
ATOM 5496 O O . PRO B 1 301 ? -4.469 -14.328 0.649 1 98.5 301 PRO B O 1
ATOM 5499 N N . TRP B 1 302 ? -5.066 -12.672 2.045 1 98.56 302 TRP B N 1
ATOM 5500 C CA . TRP B 1 302 ? -4.172 -13.039 3.139 1 98.56 302 TRP B CA 1
ATOM 5501 C C . TRP B 1 302 ? -4.867 -13.984 4.113 1 98.56 302 TRP B C 1
ATOM 5503 O O . TRP B 1 302 ? -5.68 -13.547 4.934 1 98.56 302 TRP B O 1
ATOM 5513 N N . SER B 1 303 ? -4.59 -15.25 4.031 1 98 303 SER B N 1
ATOM 5514 C CA . SER B 1 303 ? -5.281 -16.234 4.855 1 98 303 SER B CA 1
ATOM 5515 C C . SER B 1 303 ? -4.77 -16.203 6.293 1 98 303 SER B C 1
ATOM 5517 O O . SER B 1 303 ? -3.896 -17 6.66 1 98 303 SER B O 1
ATOM 5519 N N . GLU B 1 304 ? -5.336 -15.422 7.098 1 97.25 304 GLU B N 1
ATOM 5520 C CA . GLU B 1 304 ? -4.902 -15.258 8.484 1 97.25 304 GLU B CA 1
ATOM 5521 C C . GLU B 1 304 ? -4.953 -16.594 9.234 1 97.25 304 GLU B C 1
ATOM 5523 O O . GLU B 1 304 ? -4.035 -16.906 9.992 1 97.25 304 GLU B O 1
ATOM 5528 N N . LYS B 1 305 ? -5.988 -17.359 9.008 1 96.88 305 LYS B N 1
ATOM 5529 C CA . LYS B 1 305 ? -6.141 -18.641 9.695 1 96.88 305 LYS B CA 1
ATOM 5530 C C . LYS B 1 305 ? -5.004 -19.594 9.344 1 96.88 305 LYS B C 1
ATOM 5532 O O . LYS B 1 305 ? -4.371 -20.172 10.227 1 96.88 305 LYS B O 1
ATOM 5537 N N . GLU B 1 306 ? -4.77 -19.719 8.016 1 97.62 306 GLU B N 1
ATOM 5538 C CA . GLU B 1 306 ? -3.691 -20.594 7.562 1 97.62 306 GLU B CA 1
ATOM 5539 C C . GLU B 1 306 ? -2.344 -20.141 8.117 1 97.62 306 GLU B C 1
ATOM 5541 O O . GLU B 1 306 ? -1.537 -20.969 8.555 1 97.62 306 GLU B O 1
ATOM 5546 N N . ILE B 1 307 ? -2.109 -18.859 8.164 1 98.12 307 ILE B N 1
ATOM 5547 C CA . ILE B 1 307 ? -0.838 -18.312 8.617 1 98.12 307 ILE B CA 1
ATOM 5548 C C . ILE B 1 307 ? -0.692 -18.5 10.125 1 98.12 307 ILE B C 1
ATOM 5550 O O . ILE B 1 307 ? 0.366 -18.922 10.602 1 98.12 307 ILE B O 1
ATOM 5554 N N . ARG B 1 308 ? -1.701 -18.266 10.883 1 97.19 308 ARG B N 1
ATOM 5555 C CA . ARG B 1 308 ? -1.668 -18.453 12.328 1 97.19 308 ARG B CA 1
ATOM 5556 C C . ARG B 1 308 ? -1.423 -19.922 12.672 1 97.19 308 ARG B C 1
ATOM 5558 O O . ARG B 1 308 ? -0.607 -20.234 13.547 1 97.19 308 ARG B O 1
ATOM 5565 N N . GLU B 1 309 ? -2.1 -20.797 11.969 1 96.94 309 GLU B N 1
ATOM 5566 C CA . GLU B 1 309 ? -1.974 -22.234 12.227 1 96.94 309 GLU B CA 1
ATOM 5567 C C . GLU B 1 309 ? -0.544 -22.703 11.984 1 96.94 309 GLU B C 1
ATOM 5569 O O . GLU B 1 309 ? -0.07 -23.625 12.664 1 96.94 309 GLU B O 1
ATOM 5574 N N . ASN B 1 310 ? 0.135 -22.047 11.086 1 97.56 310 ASN B N 1
ATOM 5575 C CA . ASN B 1 310 ? 1.47 -22.484 10.703 1 97.56 310 ASN B CA 1
ATOM 5576 C C . ASN B 1 310 ? 2.551 -21.797 11.531 1 97.56 310 ASN B C 1
ATOM 5578 O O . ASN B 1 310 ? 3.629 -22.359 11.742 1 97.56 310 ASN B O 1
ATOM 5582 N N . LEU B 1 311 ? 2.262 -20.578 12.047 1 98.06 311 LEU B N 1
ATOM 5583 C CA . LEU B 1 311 ? 3.371 -19.781 12.57 1 98.06 311 LEU B CA 1
ATOM 5584 C C . LEU B 1 311 ? 3.229 -19.562 14.07 1 98.06 311 LEU B C 1
ATOM 5586 O O . LEU B 1 311 ? 4.219 -19.328 14.766 1 98.06 311 LEU B O 1
ATOM 5590 N N . GLU B 1 312 ? 2.004 -19.516 14.586 1 95.31 312 GLU B N 1
ATOM 5591 C CA . GLU B 1 312 ? 1.836 -19.266 16.016 1 95.31 312 GLU B CA 1
ATOM 5592 C C . GLU B 1 312 ? 2.443 -20.391 16.844 1 95.31 312 GLU B C 1
ATOM 5594 O O . GLU B 1 312 ? 2.344 -21.562 16.484 1 95.31 312 GLU B O 1
ATOM 5599 N N . GLY B 1 313 ? 3.072 -20.062 17.969 1 93.56 313 GLY B N 1
ATOM 5600 C CA . GLY B 1 313 ? 3.662 -21.047 18.859 1 93.56 313 GLY B CA 1
ATOM 5601 C C . GLY B 1 313 ? 5.125 -21.328 18.562 1 93.56 313 GLY B C 1
ATOM 5602 O O . GLY B 1 313 ? 5.82 -21.938 19.359 1 93.56 313 GLY B O 1
ATOM 5603 N N . LYS B 1 314 ? 5.578 -20.906 17.375 1 97.69 314 LYS B N 1
ATOM 5604 C CA . LYS B 1 314 ? 7.004 -21.016 17.094 1 97.69 314 LYS B CA 1
ATOM 5605 C C . LYS B 1 314 ? 7.836 -20.156 18.031 1 97.69 314 LYS B C 1
ATOM 5607 O O . LYS B 1 314 ? 7.336 -19.172 18.578 1 97.69 314 LYS B O 1
ATOM 5612 N N . LYS B 1 315 ? 9.062 -20.531 18.234 1 97.5 315 LYS B N 1
ATOM 5613 C CA . LYS B 1 315 ? 9.969 -19.734 19.062 1 97.5 315 LYS B CA 1
ATOM 5614 C C . LYS B 1 315 ? 10.273 -18.391 18.406 1 97.5 315 LYS B C 1
ATOM 5616 O O . LYS B 1 315 ? 10.531 -17.406 19.094 1 97.5 315 LYS B O 1
ATOM 5621 N N . GLY B 1 316 ? 10.281 -18.359 17.109 1 98.19 316 GLY B N 1
ATOM 5622 C CA . GLY B 1 316 ? 10.539 -17.156 16.344 1 98.19 316 GLY B CA 1
ATOM 5623 C C . GLY B 1 316 ? 10.203 -17.312 14.867 1 98.19 316 GLY B C 1
ATOM 5624 O O . GLY B 1 316 ? 10.258 -18.406 14.32 1 98.19 316 GLY B O 1
ATOM 5625 N N . VAL B 1 317 ? 9.859 -16.234 14.258 1 98.75 317 VAL B N 1
ATOM 5626 C CA . VAL B 1 317 ? 9.555 -16.172 12.836 1 98.75 317 VAL B CA 1
ATOM 5627 C C . VAL B 1 317 ? 10.438 -15.125 12.156 1 98.75 317 VAL B C 1
ATOM 5629 O O . VAL B 1 317 ? 10.508 -13.984 12.617 1 98.75 317 VAL B O 1
ATOM 5632 N N . LEU B 1 318 ? 11.141 -15.5 11.133 1 98.81 318 LEU B N 1
ATOM 5633 C CA . LEU B 1 318 ? 11.961 -14.594 10.344 1 98.81 318 LEU B CA 1
ATOM 5634 C C . LEU B 1 318 ? 11.336 -14.352 8.969 1 98.81 318 LEU B C 1
ATOM 5636 O O . LEU B 1 318 ? 11.102 -15.297 8.219 1 98.81 318 LEU B O 1
ATOM 5640 N N . VAL B 1 319 ? 11.047 -13.148 8.68 1 98.81 319 VAL B N 1
ATOM 5641 C CA . VAL B 1 319 ? 10.516 -12.789 7.367 1 98.81 319 VAL B CA 1
ATOM 5642 C C . VAL B 1 319 ? 11.641 -12.266 6.477 1 98.81 319 VAL B C 1
ATOM 5644 O O . VAL B 1 319 ? 12.422 -11.414 6.898 1 98.81 319 VAL B O 1
ATOM 5647 N N . LEU B 1 320 ? 11.805 -12.773 5.32 1 98.5 320 LEU B N 1
ATOM 5648 C CA . LEU B 1 320 ? 12.68 -12.227 4.285 1 98.5 320 LEU B CA 1
ATOM 5649 C C . LEU B 1 320 ? 11.875 -11.43 3.268 1 98.5 320 LEU B C 1
ATOM 5651 O O . LEU B 1 320 ? 11.062 -11.984 2.533 1 98.5 320 LEU B O 1
ATOM 5655 N N . ASP B 1 321 ? 12.148 -10.148 3.225 1 98.5 321 ASP B N 1
ATOM 5656 C CA . ASP B 1 321 ? 11.391 -9.266 2.342 1 98.5 321 ASP B CA 1
ATOM 5657 C C . ASP B 1 321 ? 12.273 -8.75 1.201 1 98.5 321 ASP B C 1
ATOM 5659 O O . ASP B 1 321 ? 13.336 -8.172 1.44 1 98.5 321 ASP B O 1
ATOM 5663 N N . ARG B 1 322 ? 11.812 -8.93 -0.022 1 97.75 322 ARG B N 1
ATOM 5664 C CA . ARG B 1 322 ? 12.469 -8.367 -1.198 1 97.75 322 ARG B CA 1
ATOM 5665 C C . ARG B 1 322 ? 11.805 -7.062 -1.624 1 97.75 322 ARG B C 1
ATOM 5667 O O . ARG B 1 322 ? 11.609 -6.816 -2.816 1 97.75 322 ARG B O 1
ATOM 5674 N N . SER B 1 323 ? 11.18 -6.402 -0.789 1 98.12 323 SER B N 1
ATOM 5675 C CA . SER B 1 323 ? 10.594 -5.07 -0.897 1 98.12 323 SER B CA 1
ATOM 5676 C C . SER B 1 323 ? 10.539 -4.375 0.461 1 98.12 323 SER B C 1
ATOM 5678 O O . SER B 1 323 ? 10.789 -5 1.493 1 98.12 323 SER B O 1
ATOM 5680 N N . THR B 1 324 ? 10.305 -3.105 0.451 1 97.62 324 THR B N 1
ATOM 5681 C CA . THR B 1 324 ? 10.312 -2.348 1.698 1 97.62 324 THR B CA 1
ATOM 5682 C C . THR B 1 324 ? 9.094 -1.437 1.781 1 97.62 324 THR B C 1
ATOM 5684 O O . THR B 1 324 ? 8.648 -0.889 0.77 1 97.62 324 THR B O 1
ATOM 5687 N N . SER B 1 325 ? 8.43 -1.432 2.855 1 98 325 SER B N 1
ATOM 5688 C CA . SER B 1 325 ? 7.586 -0.314 3.262 1 98 325 SER B CA 1
ATOM 5689 C C . SER B 1 325 ? 8.383 0.724 4.047 1 98 325 SER B C 1
ATOM 5691 O O . SER B 1 325 ? 8.57 0.581 5.258 1 98 325 SER B O 1
ATOM 5693 N N . PHE B 1 326 ? 8.797 1.739 3.391 1 98.38 326 PHE B N 1
ATOM 5694 C CA . PHE B 1 326 ? 9.797 2.652 3.936 1 98.38 326 PHE B CA 1
ATOM 5695 C C . PHE B 1 326 ? 9.367 3.174 5.301 1 98.38 326 PHE B C 1
ATOM 5697 O O . PHE B 1 326 ? 8.211 3.555 5.488 1 98.38 326 PHE B O 1
ATOM 5704 N N . GLY B 1 327 ? 10.281 3.189 6.23 1 97 327 GLY B N 1
ATOM 5705 C CA . GLY B 1 327 ? 10.039 3.66 7.586 1 97 327 GLY B CA 1
ATOM 5706 C C . GLY B 1 327 ? 9.5 2.58 8.5 1 97 327 GLY B C 1
ATOM 5707 O O . GLY B 1 327 ? 9.367 2.793 9.711 1 97 327 GLY B O 1
ATOM 5708 N N . ARG B 1 328 ? 9.211 1.362 8.016 1 97.25 328 ARG B N 1
ATOM 5709 C CA . ARG B 1 328 ? 8.664 0.253 8.797 1 97.25 328 ARG B CA 1
ATOM 5710 C C . ARG B 1 328 ? 9.531 -0.994 8.656 1 97.25 328 ARG B C 1
ATOM 5712 O O . ARG B 1 328 ? 10.453 -1.209 9.445 1 97.25 328 ARG B O 1
ATOM 5719 N N . GLY B 1 329 ? 9.492 -1.738 7.746 1 97.06 329 GLY B N 1
ATOM 5720 C CA . GLY B 1 329 ? 10.102 -2.984 7.312 1 97.06 329 GLY B CA 1
ATOM 5721 C C . GLY B 1 329 ? 9.609 -3.451 5.957 1 97.06 329 GLY B C 1
ATOM 5722 O O . GLY B 1 329 ? 9.445 -2.645 5.039 1 97.06 329 GLY B O 1
ATOM 5723 N N . GLY B 1 330 ? 9.523 -4.668 5.785 1 98.19 330 GLY B N 1
ATOM 5724 C CA . GLY B 1 330 ? 8.93 -5.18 4.559 1 98.19 330 GLY B CA 1
ATOM 5725 C C . GLY B 1 330 ? 7.426 -5.344 4.648 1 98.19 330 GLY B C 1
ATOM 5726 O O . GLY B 1 330 ? 6.871 -5.445 5.746 1 98.19 330 GLY B O 1
ATOM 5727 N N . PRO B 1 331 ? 6.75 -5.27 3.541 1 98.19 331 PRO B N 1
ATOM 5728 C CA . PRO B 1 331 ? 5.297 -5.477 3.547 1 98.19 331 PRO B CA 1
ATOM 5729 C C . PRO B 1 331 ? 4.898 -6.832 4.129 1 98.19 331 PRO B C 1
ATOM 5731 O O . PRO B 1 331 ? 3.898 -6.926 4.844 1 98.19 331 PRO B O 1
ATOM 5734 N N . LEU B 1 332 ? 5.652 -7.918 3.83 1 98.5 332 LEU B N 1
ATOM 5735 C CA . LEU B 1 332 ? 5.34 -9.227 4.387 1 98.5 332 LEU B CA 1
ATOM 5736 C C . LEU B 1 332 ? 5.492 -9.227 5.906 1 98.5 332 LEU B C 1
ATOM 5738 O O . LEU B 1 332 ? 4.676 -9.812 6.617 1 98.5 332 LEU B O 1
ATOM 5742 N N . TYR B 1 333 ? 6.539 -8.578 6.375 1 98.62 333 TYR B N 1
ATOM 5743 C CA . TYR B 1 333 ? 6.812 -8.445 7.801 1 98.62 333 TYR B CA 1
ATOM 5744 C C . TYR B 1 333 ? 5.633 -7.809 8.523 1 98.62 333 TYR B C 1
ATOM 5746 O O . TYR B 1 333 ? 5.184 -8.312 9.555 1 98.62 333 TYR B O 1
ATOM 5754 N N . ILE B 1 334 ? 5.066 -6.746 7.965 1 98.31 334 ILE B N 1
ATOM 5755 C CA . IL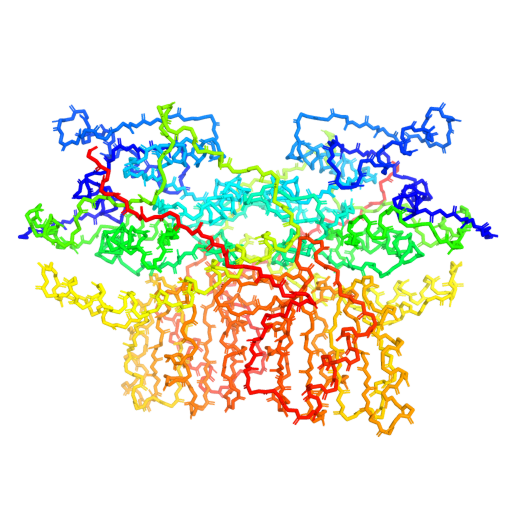E B 1 334 ? 3.955 -6.023 8.57 1 98.31 334 ILE B CA 1
ATOM 5756 C C . ILE B 1 334 ? 2.711 -6.91 8.594 1 98.31 334 ILE B C 1
ATOM 5758 O O . ILE B 1 334 ? 1.996 -6.961 9.594 1 98.31 334 ILE B O 1
ATOM 5762 N N . GLU B 1 335 ? 2.494 -7.633 7.52 1 98.44 335 GLU B N 1
ATOM 5763 C CA . GLU B 1 335 ? 1.346 -8.531 7.434 1 98.44 335 GLU B CA 1
ATOM 5764 C C . GLU B 1 335 ? 1.452 -9.656 8.453 1 98.44 335 GLU B C 1
ATOM 5766 O O . GLU B 1 335 ? 0.478 -9.977 9.141 1 98.44 335 GLU B O 1
ATOM 5771 N N . VAL B 1 336 ? 2.641 -10.227 8.555 1 98.5 336 VAL B N 1
ATOM 5772 C CA . VAL B 1 336 ? 2.844 -11.336 9.484 1 98.5 336 VAL B CA 1
ATOM 5773 C C . VAL B 1 336 ? 2.689 -10.836 10.922 1 98.5 336 VAL B C 1
ATOM 5775 O O . VAL B 1 336 ? 1.989 -11.453 11.727 1 98.5 336 VAL B O 1
ATOM 5778 N N . LYS B 1 337 ? 3.295 -9.711 11.195 1 96.94 337 LYS B N 1
ATOM 5779 C CA . LYS B 1 337 ? 3.275 -9.164 12.547 1 96.94 337 LYS B CA 1
ATOM 5780 C C . LYS B 1 337 ? 1.855 -8.797 12.969 1 96.94 337 LYS B C 1
ATOM 5782 O O . LYS B 1 337 ? 1.504 -8.898 14.148 1 96.94 337 LYS B O 1
ATOM 5787 N N . SER B 1 338 ? 1.038 -8.383 12.016 1 97 338 SER B N 1
ATOM 5788 C CA . SER B 1 338 ? -0.343 -8.023 12.32 1 97 338 SER B CA 1
ATOM 5789 C C . SER B 1 338 ? -1.22 -9.258 12.461 1 97 338 SER B C 1
ATOM 5791 O O . SER B 1 338 ? -2.393 -9.156 12.828 1 97 338 SER B O 1
ATOM 5793 N N . THR B 1 339 ? -0.689 -10.414 12.164 1 96.88 339 THR B N 1
ATOM 5794 C CA . THR B 1 339 ? -1.492 -11.633 12.133 1 96.88 339 THR B CA 1
ATOM 5795 C C . THR B 1 339 ? -1.159 -12.531 13.328 1 96.88 339 THR B C 1
ATOM 5797 O O . THR B 1 339 ? -2.057 -13.078 13.969 1 96.88 339 THR B O 1
ATOM 5800 N N . ILE B 1 340 ? 0.159 -12.609 13.609 1 95.12 340 ILE B N 1
ATOM 5801 C CA . ILE B 1 340 ? 0.525 -13.492 14.719 1 95.12 340 ILE B CA 1
ATOM 5802 C C . ILE B 1 340 ? 0.816 -12.664 15.969 1 95.12 340 ILE B C 1
ATOM 5804 O O . ILE B 1 340 ? 1.404 -11.578 15.875 1 95.12 340 ILE B O 1
ATOM 5808 N N . ARG B 1 341 ? 0.475 -13.094 17.219 1 87.81 341 ARG B N 1
ATOM 5809 C CA . ARG B 1 341 ? 0.49 -12.258 18.422 1 87.81 341 ARG B CA 1
ATOM 5810 C C . ARG B 1 341 ? 1.535 -12.75 19.406 1 87.81 341 ARG B C 1
ATOM 5812 O O . ARG B 1 341 ? 2.148 -11.953 20.125 1 87.81 341 ARG B O 1
ATOM 5819 N N . ASP B 1 342 ? 1.738 -13.93 19.594 1 85.62 342 ASP B N 1
ATOM 5820 C CA . ASP B 1 342 ? 2.539 -14.445 20.703 1 85.62 342 ASP B CA 1
ATOM 5821 C C . ASP B 1 342 ? 3.861 -15.016 20.203 1 85.62 342 ASP B C 1
ATOM 5823 O O . ASP B 1 342 ? 4.398 -15.953 20.797 1 85.62 342 ASP B O 1
ATOM 5827 N N . THR B 1 343 ? 4.293 -14.508 19.078 1 92.56 343 THR B N 1
ATOM 5828 C CA . THR B 1 343 ? 5.547 -14.984 18.5 1 92.56 343 THR B CA 1
ATOM 5829 C C . THR B 1 343 ? 6.406 -13.812 18.031 1 92.56 343 THR B C 1
ATOM 5831 O O . THR B 1 343 ? 5.895 -12.859 17.438 1 92.56 343 THR B O 1
ATOM 5834 N N . GLU B 1 344 ? 7.641 -13.914 18.406 1 93.88 344 GLU B N 1
ATOM 5835 C CA . GLU B 1 344 ? 8.555 -12.867 17.953 1 93.88 344 GLU B CA 1
ATOM 5836 C C . GLU B 1 344 ? 8.727 -12.914 16.438 1 93.88 344 GLU B C 1
ATOM 5838 O O . GLU B 1 344 ? 8.93 -13.984 15.859 1 93.88 344 GLU B O 1
ATOM 5843 N N . VAL B 1 345 ? 8.578 -11.82 15.828 1 97.62 345 VAL B N 1
ATOM 5844 C CA . VAL B 1 345 ? 8.734 -11.719 14.383 1 97.62 345 VAL B CA 1
ATOM 5845 C C . VAL B 1 345 ? 9.852 -10.734 14.047 1 97.62 345 VAL B C 1
ATOM 5847 O O . VAL B 1 345 ? 9.891 -9.617 14.57 1 97.62 345 VAL B O 1
ATOM 5850 N N . LYS B 1 346 ? 10.828 -11.148 13.273 1 98.25 346 LYS B N 1
ATOM 5851 C CA . LYS B 1 346 ? 11.914 -10.305 12.781 1 98.25 346 LYS B CA 1
ATOM 5852 C C . LYS B 1 346 ? 11.891 -10.203 11.258 1 98.25 346 LYS B C 1
ATOM 5854 O O . LYS B 1 346 ? 11.32 -11.062 10.586 1 98.25 346 LYS B O 1
ATOM 5859 N N . ASP B 1 347 ? 12.477 -9.141 10.766 1 98.62 347 ASP B N 1
ATOM 5860 C CA . ASP B 1 347 ? 12.469 -8.891 9.328 1 98.62 347 ASP B CA 1
ATOM 5861 C C . ASP B 1 347 ? 13.883 -8.688 8.797 1 98.62 347 ASP B C 1
ATOM 5863 O O . ASP B 1 347 ? 14.695 -8.008 9.43 1 98.62 347 ASP B O 1
ATOM 5867 N N . ILE B 1 348 ? 14.211 -9.344 7.719 1 98.44 348 ILE B N 1
ATOM 5868 C CA . ILE B 1 348 ? 15.398 -9.031 6.93 1 98.44 348 ILE B CA 1
ATOM 5869 C C . ILE B 1 348 ? 14.984 -8.477 5.57 1 98.44 348 ILE B C 1
ATOM 5871 O O . ILE B 1 348 ? 14.367 -9.18 4.766 1 98.44 348 ILE B O 1
ATOM 5875 N N . VAL B 1 349 ? 15.289 -7.223 5.336 1 98.38 349 VAL B N 1
ATOM 5876 C CA . VAL B 1 349 ? 15.125 -6.629 4.012 1 98.38 349 VAL B CA 1
ATOM 5877 C C . VAL B 1 349 ? 16.406 -6.844 3.195 1 98.38 349 VAL B C 1
ATOM 5879 O O . VAL B 1 349 ? 17.484 -6.398 3.59 1 98.38 349 VAL B O 1
ATOM 5882 N N . THR B 1 350 ? 16.266 -7.516 2.084 1 97.56 350 THR B N 1
ATOM 5883 C CA . THR B 1 350 ? 17.438 -7.828 1.271 1 97.56 350 THR B CA 1
ATOM 5884 C C . THR B 1 350 ? 17.031 -8.156 -0.161 1 97.56 350 THR B C 1
ATOM 5886 O O . THR B 1 350 ? 15.844 -8.156 -0.49 1 97.56 350 THR B O 1
ATOM 5889 N N . GLY B 1 351 ? 17.969 -8.234 -1.008 1 96.12 351 GLY B N 1
ATOM 5890 C CA . GLY B 1 351 ? 17.734 -8.688 -2.371 1 96.12 351 GLY B CA 1
ATOM 5891 C C . GLY B 1 351 ? 17.047 -7.645 -3.232 1 96.12 351 GLY B C 1
ATOM 5892 O O . GLY B 1 351 ? 16.438 -7.977 -4.258 1 96.12 351 GLY B O 1
ATOM 5893 N N . LEU B 1 352 ? 17.094 -6.391 -2.854 1 96.75 352 LEU B N 1
ATOM 5894 C CA . LEU B 1 352 ? 16.453 -5.34 -3.637 1 96.75 352 LEU B CA 1
ATOM 5895 C C . LEU B 1 352 ? 17.281 -5.004 -4.875 1 96.75 352 LEU B C 1
ATOM 5897 O O . LEU B 1 352 ? 18.516 -4.988 -4.82 1 96.75 352 LEU B O 1
ATOM 5901 N N . GLY B 1 353 ? 16.625 -4.797 -5.953 1 94.94 353 GLY B N 1
ATOM 5902 C CA . GLY B 1 353 ? 17.25 -4.312 -7.172 1 94.94 353 GLY B CA 1
ATOM 5903 C C . GLY B 1 353 ? 18.234 -5.297 -7.766 1 94.94 353 GLY B C 1
ATOM 5904 O O . GLY B 1 353 ? 19.266 -4.895 -8.305 1 94.94 353 GLY B O 1
ATOM 5905 N N . GLY B 1 354 ? 18.031 -6.512 -7.484 1 93.12 354 GLY B N 1
ATOM 5906 C CA . GLY B 1 354 ? 18.859 -7.516 -8.125 1 93.12 354 GLY B CA 1
ATOM 5907 C C . GLY B 1 354 ? 20.016 -7.977 -7.254 1 93.12 354 GLY B C 1
ATOM 5908 O O . GLY B 1 354 ? 20.828 -8.797 -7.68 1 93.12 354 GLY B O 1
ATOM 5909 N N . VAL B 1 355 ? 20.156 -7.395 -6.031 1 93.88 355 VAL B N 1
ATOM 5910 C CA . VAL B 1 355 ? 21.172 -7.91 -5.113 1 93.88 355 VAL B CA 1
ATOM 5911 C C . VAL B 1 355 ? 20.953 -9.414 -4.91 1 93.88 355 VAL B C 1
ATOM 5913 O O . VAL B 1 355 ? 19.859 -9.852 -4.559 1 93.88 355 VAL B O 1
ATOM 5916 N N . THR B 1 356 ? 22 -10.164 -5.078 1 91.19 356 THR B N 1
ATOM 5917 C CA . THR B 1 356 ? 21.875 -11.617 -5.062 1 91.19 356 THR B CA 1
ATOM 5918 C C . THR B 1 356 ? 22 -12.148 -3.637 1 91.19 356 THR B C 1
ATOM 5920 O O . THR B 1 356 ? 22.969 -11.844 -2.934 1 91.19 356 THR B O 1
ATOM 5923 N N . VAL B 1 357 ? 21.078 -12.883 -3.215 1 94.38 357 VAL B N 1
ATOM 5924 C CA . VAL B 1 357 ? 21.047 -13.602 -1.943 1 94.38 357 VAL B CA 1
ATOM 5925 C C . VAL B 1 357 ? 20.891 -15.102 -2.197 1 94.38 357 VAL B C 1
ATOM 5927 O O . VAL B 1 357 ? 19.844 -15.547 -2.652 1 94.38 357 VAL B O 1
ATOM 5930 N N . GLY B 1 358 ? 21.938 -15.852 -1.938 1 94.06 358 GLY B N 1
ATOM 5931 C CA . GLY B 1 358 ? 21.922 -17.266 -2.254 1 94.06 358 GLY B CA 1
ATOM 5932 C C . GLY B 1 358 ? 21.859 -18.156 -1.022 1 94.06 358 GLY B C 1
ATOM 5933 O O . GLY B 1 358 ? 21.625 -17.672 0.086 1 94.06 358 GLY B O 1
ATOM 5934 N N . LYS B 1 359 ? 22.047 -19.422 -1.253 1 96.31 359 LYS B N 1
ATOM 5935 C CA . LYS B 1 359 ? 21.938 -20.453 -0.221 1 96.31 359 LYS B CA 1
ATOM 5936 C C . LYS B 1 359 ? 22.859 -20.156 0.951 1 96.31 359 LYS B C 1
ATOM 5938 O O . LYS B 1 359 ? 22.453 -20.234 2.111 1 96.31 359 LYS B O 1
ATOM 5943 N N . SER B 1 360 ? 24.078 -19.766 0.652 1 97.12 360 SER B N 1
ATOM 5944 C CA . SER B 1 360 ? 25.062 -19.5 1.706 1 97.12 360 SER B CA 1
ATOM 5945 C C . SER B 1 360 ? 24.625 -18.328 2.572 1 97.12 360 SER B C 1
ATOM 5947 O O . SER B 1 360 ? 24.812 -18.344 3.791 1 97.12 360 SER B O 1
ATOM 5949 N N . ASP B 1 361 ? 24.125 -17.281 1.908 1 97.62 361 ASP B N 1
ATOM 5950 C CA . ASP B 1 361 ? 23.625 -16.141 2.646 1 97.62 361 ASP B CA 1
ATOM 5951 C C . ASP B 1 361 ? 22.453 -16.531 3.555 1 97.62 361 ASP B C 1
ATOM 5953 O O . ASP B 1 361 ? 22.375 -16.078 4.699 1 97.62 361 ASP B O 1
ATOM 5957 N N . MET B 1 362 ? 21.609 -17.375 3.078 1 98.31 362 MET B N 1
ATOM 5958 C CA . MET B 1 362 ? 20.422 -17.781 3.836 1 98.31 362 MET B CA 1
ATOM 5959 C C . MET B 1 362 ? 20.812 -18.656 5.02 1 98.31 362 MET B C 1
ATOM 5961 O O . MET B 1 362 ? 20.219 -18.562 6.098 1 98.31 362 MET B O 1
ATOM 5965 N N . ILE B 1 363 ? 21.781 -19.578 4.773 1 98.5 363 ILE B N 1
ATOM 5966 C CA . ILE B 1 363 ? 22.281 -20.375 5.895 1 98.5 363 ILE B CA 1
ATOM 5967 C C . ILE B 1 363 ? 22.797 -19.453 6.992 1 98.5 363 ILE B C 1
ATOM 5969 O O . ILE B 1 363 ? 22.484 -19.641 8.172 1 98.5 363 ILE B O 1
ATOM 5973 N N . TYR B 1 364 ? 23.516 -18.422 6.57 1 98 364 TYR B N 1
ATOM 5974 C CA . TYR B 1 364 ? 24.062 -17.453 7.512 1 98 364 TYR B CA 1
ATOM 5975 C C . TYR B 1 364 ? 22.938 -16.703 8.227 1 98 364 TYR B C 1
ATOM 5977 O O . TYR B 1 364 ? 22.922 -16.625 9.461 1 98 364 TYR B O 1
ATOM 5985 N N . LEU B 1 365 ? 21.969 -16.188 7.512 1 98.19 365 LEU B N 1
ATOM 5986 C CA . LEU B 1 365 ? 20.891 -15.367 8.062 1 98.19 365 LEU B CA 1
ATOM 5987 C C . LEU B 1 365 ? 20.016 -16.188 9 1 98.19 365 LEU B C 1
ATOM 5989 O O . LEU B 1 365 ? 19.641 -15.719 10.07 1 98.19 365 LEU B O 1
ATOM 5993 N N . PHE B 1 366 ? 19.672 -17.438 8.539 1 98.75 366 PHE B N 1
ATOM 5994 C CA . PHE B 1 366 ? 18.828 -18.297 9.359 1 98.75 366 PHE B CA 1
ATOM 5995 C C . PHE B 1 366 ? 19.531 -18.688 10.648 1 98.75 366 PHE B C 1
ATOM 5997 O O . PHE B 1 366 ? 18.922 -18.703 11.719 1 98.75 366 PHE B O 1
ATOM 6004 N N . SER B 1 367 ? 20.812 -18.984 10.547 1 98.38 367 SER B N 1
ATOM 6005 C CA . SER B 1 367 ? 21.609 -19.328 11.734 1 98.38 367 SER B CA 1
ATOM 6006 C C . SER B 1 367 ? 21.672 -18.156 12.703 1 98.38 367 SER B C 1
ATOM 6008 O O . SER B 1 367 ? 21.484 -18.328 13.914 1 98.38 367 SER B O 1
ATOM 6010 N N . LYS B 1 368 ? 21.969 -16.984 12.164 1 97.62 368 LYS B N 1
ATOM 6011 C CA . LYS B 1 368 ? 22.047 -15.789 13 1 97.62 368 LYS B CA 1
ATOM 6012 C C . LYS B 1 368 ? 20.703 -15.516 13.688 1 97.62 368 LYS B C 1
ATOM 6014 O O . LYS B 1 368 ? 20.688 -15.07 14.844 1 97.62 368 LYS B O 1
ATOM 6019 N N . PHE B 1 369 ? 19.656 -15.758 13 1 98.12 369 PHE B N 1
ATOM 6020 C CA . PHE B 1 369 ? 18.312 -15.562 13.555 1 98.12 369 PHE B CA 1
ATOM 6021 C C . PHE B 1 369 ? 18.078 -16.5 14.734 1 98.12 369 PHE B C 1
ATOM 6023 O O . PHE B 1 369 ? 17.609 -16.062 15.789 1 98.12 369 PHE B O 1
ATOM 6030 N N . VAL B 1 370 ? 18.359 -17.734 14.531 1 98.06 370 VAL B N 1
ATOM 6031 C CA . VAL B 1 370 ? 18.156 -18.734 15.57 1 98.06 370 VAL B CA 1
ATOM 6032 C C . VAL B 1 370 ? 19.016 -18.406 16.781 1 98.06 370 VAL B C 1
ATOM 6034 O O . VAL B 1 370 ? 18.609 -18.625 17.922 1 98.06 370 VAL B O 1
ATOM 6037 N N . GLU B 1 371 ? 20.188 -17.859 16.531 1 96.88 371 GLU B N 1
ATOM 6038 C CA . GLU B 1 371 ? 21.078 -17.453 17.609 1 96.88 371 GLU B CA 1
ATOM 6039 C C . GLU B 1 371 ? 20.562 -16.188 18.312 1 96.88 371 GLU B C 1
ATOM 6041 O O . GLU B 1 371 ? 20.938 -15.922 19.453 1 96.88 371 GLU B O 1
ATOM 6046 N N . GLY B 1 372 ? 19.781 -15.422 17.578 1 95.25 372 GLY B N 1
ATOM 6047 C CA . GLY B 1 372 ? 19.203 -14.211 18.156 1 95.25 372 GLY B CA 1
ATOM 6048 C C . GLY B 1 372 ? 19.688 -12.945 17.469 1 95.25 372 GLY B C 1
ATOM 6049 O O . GLY B 1 372 ? 20.891 -12.727 17.328 1 95.25 372 GLY B O 1
ATOM 6050 N N . ILE B 1 373 ? 18.797 -12.227 16.922 1 92.94 373 ILE B N 1
ATOM 6051 C CA . ILE B 1 373 ? 19.062 -10.914 16.344 1 92.94 373 ILE B CA 1
ATOM 6052 C C . ILE B 1 373 ? 18.344 -9.836 17.172 1 92.94 373 ILE B C 1
ATOM 6054 O O . ILE B 1 373 ? 17.203 -10.031 17.594 1 92.94 373 ILE B O 1
ATOM 6058 N N . LYS B 1 374 ? 19.016 -8.789 17.453 1 91.06 374 LYS B N 1
ATOM 6059 C CA . LYS B 1 374 ? 18.484 -7.754 18.328 1 91.06 374 LYS B CA 1
ATOM 6060 C C . LYS B 1 374 ? 17.469 -6.879 17.609 1 91.06 374 LYS B C 1
ATOM 6062 O O . LYS B 1 374 ? 16.406 -6.574 18.156 1 91.06 374 LYS B O 1
ATOM 6067 N N . GLU B 1 375 ? 17.797 -6.48 16.391 1 94.88 375 GLU B N 1
ATOM 6068 C CA . GLU B 1 375 ? 16.984 -5.527 15.648 1 94.88 375 GLU B CA 1
ATOM 6069 C C . GLU B 1 375 ? 15.727 -6.195 15.094 1 94.88 375 GLU B C 1
ATOM 6071 O O . GLU B 1 375 ? 15.773 -7.34 14.641 1 94.88 375 GLU B O 1
ATOM 6076 N N . ASP B 1 376 ? 14.656 -5.512 15.133 1 95.88 376 ASP B N 1
ATOM 6077 C CA . ASP B 1 376 ? 13.414 -6.031 14.562 1 95.88 376 ASP B CA 1
ATOM 6078 C C . ASP B 1 376 ? 13.492 -6.102 13.039 1 95.88 376 ASP B C 1
ATOM 6080 O O . ASP B 1 376 ? 12.969 -7.035 12.43 1 95.88 376 ASP B O 1
ATOM 6084 N N . VAL B 1 377 ? 14.109 -5.062 12.453 1 97.75 377 VAL B N 1
ATOM 6085 C CA . VAL B 1 377 ? 14.281 -4.965 11.008 1 97.75 377 VAL B CA 1
ATOM 6086 C C . VAL B 1 377 ? 15.758 -4.77 10.68 1 97.75 377 VAL B C 1
ATOM 6088 O O . VAL B 1 377 ? 16.391 -3.826 11.156 1 97.75 377 VAL B O 1
ATOM 6091 N N . THR B 1 378 ? 16.312 -5.66 9.914 1 97.56 378 THR B N 1
ATOM 6092 C CA . THR B 1 378 ? 17.703 -5.602 9.5 1 97.56 378 THR B CA 1
ATOM 6093 C C . THR B 1 378 ? 17.828 -5.562 7.98 1 97.56 378 THR B C 1
ATOM 6095 O O . THR B 1 378 ? 17.125 -6.297 7.281 1 97.56 378 THR B O 1
ATOM 6098 N N . TRP B 1 379 ? 18.625 -4.652 7.449 1 97 379 TRP B N 1
ATOM 6099 C CA . TRP B 1 379 ? 19 -4.66 6.035 1 97 379 TRP B CA 1
ATOM 6100 C C . TRP B 1 379 ? 20.266 -5.461 5.805 1 97 379 TRP B C 1
ATOM 6102 O O . TRP B 1 379 ? 21.312 -5.172 6.402 1 97 379 TRP B O 1
ATOM 6112 N N . TYR B 1 380 ? 20.188 -6.465 4.969 1 96.81 380 TYR B N 1
ATOM 6113 C CA . TYR B 1 380 ? 21.312 -7.367 4.781 1 96.81 380 TYR B CA 1
ATOM 6114 C C . TYR B 1 380 ? 21.906 -7.211 3.387 1 96.81 380 TYR B C 1
ATOM 6116 O O . TYR B 1 380 ? 21.188 -7.25 2.389 1 96.81 380 TYR B O 1
ATOM 6124 N N . TYR B 1 381 ? 23.25 -7.09 3.381 1 93.31 381 TYR B N 1
ATOM 6125 C CA . TYR B 1 381 ? 24.047 -7.062 2.164 1 93.31 381 TYR B CA 1
ATOM 6126 C C . TYR B 1 381 ? 25 -8.25 2.109 1 93.31 381 TYR B C 1
ATOM 6128 O O . TYR B 1 381 ? 25.812 -8.453 3.021 1 93.31 381 TYR B O 1
ATOM 6136 N N . PRO B 1 382 ? 24.891 -8.992 1.021 1 89.44 382 PRO B N 1
ATOM 6137 C CA . PRO B 1 382 ? 25.766 -10.156 0.924 1 89.44 382 PRO B CA 1
ATOM 6138 C C . PRO B 1 382 ? 27.25 -9.766 0.823 1 89.44 382 PRO B C 1
ATOM 6140 O O . PRO B 1 382 ? 28.125 -10.547 1.19 1 89.44 382 PRO B O 1
ATOM 6143 N N . LYS B 1 383 ? 27.531 -8.625 0.142 1 83.44 383 LYS B N 1
ATOM 6144 C CA . LYS B 1 383 ? 28.891 -8.109 0.057 1 83.44 383 LYS B CA 1
ATOM 6145 C C . LYS B 1 383 ? 28.984 -6.691 0.623 1 83.44 383 LYS B C 1
ATOM 6147 O O . LYS B 1 383 ? 27.969 -6.004 0.749 1 83.44 383 LYS B O 1
ATOM 6152 N N . GLU B 1 384 ? 30.141 -6.453 1.088 1 74.88 384 GLU B N 1
ATOM 6153 C CA . GLU B 1 384 ? 30.344 -5.102 1.604 1 74.88 384 GLU B CA 1
ATOM 6154 C C . GLU B 1 384 ? 30.047 -4.055 0.535 1 74.88 384 GLU B C 1
ATOM 6156 O O . GLU B 1 384 ? 30.406 -4.23 -0.63 1 74.88 384 GLU B O 1
ATOM 6161 N N . VAL B 1 385 ? 29.156 -3.215 0.883 1 72 385 VAL B N 1
ATOM 6162 C CA . VAL B 1 385 ? 28.781 -2.152 -0.044 1 72 385 VAL B CA 1
ATOM 6163 C C . VAL B 1 385 ? 29.375 -0.824 0.422 1 72 385 VAL B C 1
ATOM 6165 O O . VAL B 1 385 ? 29.406 -0.542 1.622 1 72 385 VAL B O 1
ATOM 6168 N N . GLY B 1 386 ? 30.016 -0.173 -0.431 1 63.75 386 GLY B N 1
ATOM 6169 C CA . GLY B 1 386 ? 30.578 1.13 -0.107 1 63.75 386 GLY B CA 1
ATOM 6170 C C . GLY B 1 386 ? 29.531 2.162 0.244 1 63.75 386 GLY B C 1
ATOM 6171 O O . GLY B 1 386 ? 28.328 1.938 0.027 1 63.75 386 GLY B O 1
ATOM 6172 N N . LYS B 1 387 ? 29.922 3.264 0.86 1 62.59 387 LYS B N 1
ATOM 6173 C CA . LYS B 1 387 ? 29.031 4.348 1.257 1 62.59 387 LYS B CA 1
ATOM 6174 C C . LYS B 1 387 ? 28.562 5.137 0.041 1 62.59 387 LYS B C 1
ATOM 6176 O O . LYS B 1 387 ? 29.297 5.316 -0.924 1 62.59 387 LYS B O 1
ATOM 6181 N N . LEU B 1 388 ? 27.328 5.395 -0.022 1 63.5 388 LEU B N 1
ATOM 6182 C CA . LEU B 1 388 ? 26.781 6.293 -1.039 1 63.5 388 LEU B CA 1
ATOM 6183 C C . LEU B 1 388 ? 27.062 7.75 -0.683 1 63.5 388 LEU B C 1
ATOM 6185 O O . LEU B 1 388 ? 26.844 8.172 0.455 1 63.5 388 LEU B O 1
ATOM 6189 N N . ASP B 1 389 ? 27.891 8.352 -1.428 1 55.59 389 ASP B N 1
ATOM 6190 C CA . ASP B 1 389 ? 28.219 9.75 -1.185 1 55.59 389 ASP B CA 1
ATOM 6191 C C . ASP B 1 389 ? 27.094 10.664 -1.691 1 55.59 389 ASP B C 1
ATOM 6193 O O . ASP B 1 389 ? 26.781 10.672 -2.883 1 55.59 389 ASP B O 1
ATOM 6197 N N . VAL B 1 390 ? 26.344 11.195 -0.722 1 57.84 390 VAL B N 1
ATOM 6198 C CA . VAL B 1 390 ? 25.438 12.273 -1.125 1 57.84 390 VAL B CA 1
ATOM 6199 C C . VAL B 1 390 ? 26.188 13.602 -1.085 1 57.84 390 VAL B C 1
ATOM 6201 O O . VAL B 1 390 ? 27.047 13.812 -0.237 1 57.84 390 VAL B O 1
ATOM 6204 N N . ARG B 1 391 ? 26.109 14.32 -2.17 1 63.62 391 ARG B N 1
ATOM 6205 C CA . ARG B 1 391 ? 26.797 15.609 -2.213 1 63.62 391 ARG B CA 1
ATOM 6206 C C . ARG B 1 391 ? 26.344 16.516 -1.064 1 63.62 391 ARG B C 1
ATOM 6208 O O . ARG B 1 391 ? 25.25 16.328 -0.521 1 63.62 391 ARG B O 1
ATOM 6215 N N . THR B 1 392 ? 27.25 17.375 -0.676 1 60.69 392 THR B N 1
ATOM 6216 C CA . THR B 1 392 ? 27 18.344 0.382 1 60.69 392 THR B CA 1
ATOM 6217 C C . THR B 1 392 ? 25.906 19.328 -0.041 1 60.69 392 THR B C 1
ATOM 6219 O O . THR B 1 392 ? 26 19.938 -1.106 1 60.69 392 THR B O 1
ATOM 6222 N N . PRO B 1 393 ? 24.906 19.359 0.663 1 66.75 393 PRO B N 1
ATOM 6223 C CA . PRO B 1 393 ? 23.828 20.297 0.301 1 66.75 393 PRO B CA 1
ATOM 6224 C C . PRO B 1 393 ? 24.297 21.75 0.295 1 66.75 393 PRO B C 1
ATOM 6226 O O . PRO B 1 393 ? 25.141 22.141 1.108 1 66.75 393 PRO B O 1
ATOM 6229 N N . ARG B 1 394 ? 23.953 22.469 -0.735 1 68.31 394 ARG B N 1
ATOM 6230 C CA . ARG B 1 394 ? 24.234 23.891 -0.833 1 68.31 394 ARG B CA 1
ATOM 6231 C C . ARG B 1 394 ? 22.953 24.719 -0.896 1 68.31 394 ARG B C 1
ATOM 6233 O O . ARG B 1 394 ? 21.891 24.188 -1.268 1 68.31 394 ARG B O 1
ATOM 6240 N N . ASP B 1 395 ? 23.031 25.953 -0.355 1 67.06 395 ASP B N 1
ATOM 6241 C CA . ASP B 1 395 ? 21.922 26.891 -0.476 1 67.06 395 ASP B CA 1
ATOM 6242 C C . ASP B 1 395 ? 21.656 27.25 -1.937 1 67.06 395 ASP B C 1
ATOM 6244 O O . ASP B 1 395 ? 22.594 27.438 -2.711 1 67.06 395 ASP B O 1
ATOM 6248 N N . ILE B 1 396 ? 20.406 26.953 -2.357 1 61.47 396 ILE B N 1
ATOM 6249 C CA . ILE B 1 396 ? 20.078 27.328 -3.727 1 61.47 396 ILE B CA 1
ATOM 6250 C C . ILE B 1 396 ? 19.656 28.797 -3.77 1 61.47 396 ILE B C 1
ATOM 6252 O O . ILE B 1 396 ? 18.812 29.234 -2.99 1 61.47 396 ILE B O 1
ATOM 6256 N N . GLU B 1 397 ? 20.531 29.719 -4.234 1 55.41 397 GLU B N 1
ATOM 6257 C CA . GLU B 1 397 ? 20.297 31.156 -4.363 1 55.41 397 GLU B CA 1
ATOM 6258 C C . GLU B 1 397 ? 19.062 31.453 -5.211 1 55.41 397 GLU B C 1
ATOM 6260 O O . GLU B 1 397 ? 18.828 30.781 -6.227 1 55.41 397 GLU B O 1
#

Solvent-accessible surface area (backbone atoms only — not comparable to full-atom values): 38405 Å² total; per-residue (Å²): 105,48,79,41,78,40,21,16,26,53,26,38,34,49,23,43,53,60,64,60,36,43,32,30,16,32,38,85,39,75,54,32,38,56,23,56,53,49,45,50,48,36,35,75,70,64,72,41,82,43,41,77,44,80,45,94,33,38,43,47,8,51,50,50,21,49,54,40,25,41,56,54,33,51,22,32,37,50,29,16,16,59,39,45,32,44,19,40,36,51,52,30,28,42,27,45,62,46,40,40,38,34,34,39,31,22,20,11,24,61,40,32,41,34,40,82,30,20,16,42,45,47,60,64,63,48,58,46,45,42,45,35,28,37,36,20,48,42,32,49,43,33,19,52,50,51,42,47,31,53,44,52,10,38,32,88,82,40,26,26,18,23,36,40,35,34,38,18,64,57,32,36,62,36,65,41,82,27,78,40,66,41,61,67,39,41,51,70,70,43,66,81,53,45,42,44,70,43,66,29,90,91,52,76,59,88,77,53,52,79,38,55,27,64,61,40,36,50,50,53,47,49,48,24,51,22,34,48,54,35,53,59,51,50,24,51,53,21,42,48,38,28,72,58,61,47,65,86,56,82,34,56,44,71,52,47,75,44,66,41,90,80,26,41,31,37,36,36,38,64,31,50,60,51,62,39,46,51,53,23,35,50,56,40,40,76,73,68,43,47,43,19,31,43,37,46,26,34,73,27,45,53,57,55,68,65,49,36,72,67,51,54,79,26,74,32,35,40,26,51,22,37,32,61,24,40,38,72,42,21,60,63,40,45,53,49,38,41,62,38,65,84,37,54,66,33,30,37,37,33,40,32,29,47,33,74,75,51,39,69,54,42,38,51,52,54,50,44,48,76,72,58,64,89,61,55,60,41,79,56,68,86,57,94,70,79,83,82,82,73,61,70,62,38,75,53,129,104,46,78,42,78,39,20,16,25,53,26,37,34,48,25,44,53,60,66,61,36,44,33,32,15,32,38,86,37,75,51,32,37,57,23,56,51,49,45,51,50,35,36,75,70,64,74,40,82,43,43,76,45,79,46,95,34,38,44,48,8,51,49,50,21,49,53,41,25,40,56,54,34,50,23,31,36,50,30,16,16,60,38,45,32,42,19,39,37,53,52,30,28,42,28,46,60,44,41,40,36,35,35,38,30,21,20,10,23,62,41,32,42,33,39,83,28,20,16,41,42,47,60,62,62,49,59,44,45,41,45,36,28,37,36,20,49,43,32,50,42,31,20,52,50,50,43,46,32,52,44,52,12,37,32,87,81,40,27,27,19,23,36,39,34,34,39,18,64,57,31,35,63,36,65,40,80,26,78,40,67,42,62,68,39,41,52,70,68,43,65,79,56,43,44,44,70,44,67,29,89,89,51,75,60,88,78,55,52,80,38,55,26,63,59,41,37,50,51,52,48,49,48,25,49,23,34,49,54,36,53,61,51,50,24,51,52,21,42,47,39,28,71,60,61,47,66,87,56,83,33,57,45,71,53,46,74,46,65,42,90,80,27,42,31,34,36,36,38,64,30,52,60,52,63,39,45,51,53,24,36,52,56,39,40,74,71,68,43,47,43,18,31,43,37,46,25,33,73,27,45,53,58,55,67,65,49,36,73,68,51,54,80,26,76,32,34,40,25,52,22,37,31,60,25,41,36,72,40,20,60,63,38,44,53,48,38,42,61,40,65,83,37,54,64,32,30,37,35,33,39,33,28,46,32,75,75,51,39,70,53,43,37,50,52,54,49,45,48,76,75,58,64,88,60,55,58,39,80,58,67,86,55,94,69,78,83,81,80,72,60,71,62,39,74,50,129

Radius of gyration: 25.66 Å; Cα contacts (8 Å, |Δi|>4): 1960; chains: 2; bounding box: 61×74×70 Å

InterPro domains:
  IPR002880 Pyruvate flavodoxin/ferredoxin oxidoreductase, pyrimidine binding domain [PF01855] (15-236)
  IPR002880 Pyruvate flavodoxin/ferredoxin oxidoreductase, pyrimidine binding domain [cd07034] (8-168)
  IPR009014 Transketolase C-terminal/Pyruvate-ferredoxin oxidoreductase domain II [G3DSA:3.40.50.920] (255-382)
  IPR009014 Transketolase C-terminal/Pyruvate-ferredoxin oxidoreductase domain II [SSF52922] (257-392)
  IPR029061 Thiamin diphosphate-binding fold [SSF52518] (2-245)
  IPR033412 Pyruvate:ferredoxin oxidoreductase, core domain II [PF17147] (263-359)
  IPR050722 Pyruvate:ferredoxin/flavodoxin oxidoreductase [PTHR32154] (3-376)

Nearest PDB structures (foldseek):
  6cio-assembly2_D  TM=9.276E-01  e=2.788E-30  Moorella thermoacetica ATCC 39073
  6cip-assembly2_C  TM=9.288E-01  e=1.526E-29  Moorella thermoacetica ATCC 39073
  6ciq-assembly2_C  TM=9.279E-01  e=2.401E-29  Moorella thermoacetica ATCC 39073
  6cio-assembly2_C  TM=9.287E-01  e=3.569E-29  Moorella thermoacetica ATCC 39073
  6cio-assembly3_E  TM=9.286E-01  e=4.738E-29  Moorella thermoacetica ATCC 39073